Protein AF-A0AAD2FFU6-F1 (afdb_monomer_lite)

InterPro domains:
  IPR051961 Fungal Secondary Metabolite Dioxygenase [PTHR37563] (146-408)

Foldseek 3Di:
DDDDDDDDDDDDDDDDDDDDDDDDDDDDDDDDDDDDDPDDDDDDDDDDDDDDDDDDDDDDDPPPPVVVVVVVVLVVLLVVLLVLVLVLLVLVLVLCCLVQFLVLVLCLLQLPNPPVLVQFFDLQAAEDDQVLQQDQALVLQEDDPPDDLVRLLLSCLSWLKHKFPQLDDLVLLQQVVVLVVVVQVPDDADDDQQCVQKGKAADDCPSDVSQLVSLLSNVVPPSNQSSVCQFQNHQFFWQAWMKMKHDAPRAKGAWDFLFALSFDCLGRVLAAWKKKKKKFKSAWAAVLQFAKWWRTSQLNHSHYHRPNDPVRTARNQGNGGTNHHNMIMIGTSRTTIIGHHRNDPPDDITMIIMIMTHHWAPQPPAGRSHAHGAPHDRNHDLLQALATSVCSNVCVPQVDPVNSNCSQCVNPNRRHHHVSRSVSRCLSRVNPVDNAPLVCLVVQHDPVDDSQLWDNPDPDPDDSSCSVVVRVSSSSVSVSVVSVVVSVVSLVVSLVVQVVVQVPDDPDPPDDRSNVVSVVSCCVSVVVSVVVSVVVSVCVCPRNSSVLSNLSQAADDPDPDPPPDPDDFDSDDLQAAEDELAPQDNRRDDPLNSCCSSRNNNVVLLVVLLVQLACLVVDDQVVLLVVQLVSLVVSVVRYFYWYQDPSGGTDTDPDSVVSSVVSLQSSLLSNDVVLVVQVSVLSNQLNCLCGGSCVVPPCSVPPSNVVSVVSNCVSRPHDPPVVVVNVVPDDDPPPPPPPDDDDDDDDDDDDDDDDDDDDDDDDDDDPDFCPDDDQFAWKWFDVVLDDDWTAIWGFHDDDVVQQFTWTAAPVGDIDGGHHVVGIGHDDDDDQQAWKFFDDPVGPDTAIWGFHADPDSFFTWTQGPPPRDIDGGGGPNRIIHPDDDDDFQAQFWKWFDPPVDPDTFTFGFNGDPSPQFTWTQGPVGDIDGGGGVVRIDTD

Organism: NCBI:txid2856

Sequence (938 aa):
MTKRRTDPKIVEEKKEESCDNNMQYAPLVTEEKKQQQQQQQQKNATTKSSVPAKSIEESSSAQPTRSVFVRIFLLLVRLALLALFVPYLAAVGLHEITEDYLYPQLNLMRWKADGRDYDELTYYHRKCDASDISANSVKELLISPNMTTEEATQHMLKHGASMYPNLLTPETAASLREFIDKENRRQQGWHVIQNENRYSWGIDMNMHPAFPTYWKELASNRQLVKALESIVGPDPAIIEFTAITSSYGAVDQHDHQDVVPPGSGAKFARSFIPSYSLFIPLQDTTYDMGATHVCPGTHLCSEGCEESCPPNNLAMSGRHGVWKTGWGALVNQQTTHKGMGHFCEGCPDRIVLIATFAPRPQTKRKLETRMIGQGGSYSLKWNHWGNTFSDFVHADSRMTEVQKYLRSMGILKGNGWNFVAQASMRISNFEYGYSDAEDFIEDGGFSFLPKSWQALDEEQEDSEDNLWYTFMWETLQKVEDKLEGFNKKAVGGFLAFSLGLDLLQPKVGKQRSFLFGGIKSLIVSHGVACLTFWLAMQVVRDSNWAKDIASGKASRLESPENNADFLAMTIPTKDDILITKLYETDMLARYSEILDVAHPGNRAWKNLVQEMSAGYPSLSESLQQNLCRSMVQWMQTNRRFLEPNVYRQWERITEESSLVSTCHRQVISDSDELTRVMLRQVDILKDDAKNGRFRDMAIHTKFTPQYLDTWEARFLPTSKLIKKQISNSSHSPLQLAQRISTEAPSTVQRSRTKRTPLPPTEKPREPFSGAWLEVGEVVEAKYRCKGKDWYQGTIIDAVSNEGTYWIQYADGDVDEGLDSSCIRRPIPYEIGEEVGFRTEAGVKWTTGTIVEMMNEDSVRVKESSSGIMFDDVSPSLLRRLTRMKENLEGRRVIARYGEGDEYYPGVIDEDHGDGRYDIQYDDGDFEEGVTMENIKLQ

pLDDT: mean 76.06, std 19.99, range [23.44, 98.06]

Radius of gyration: 43.31 Å; chains: 1; bounding box: 172×83×107 Å

Structure (mmCIF, N/CA/C/O backbone):
data_AF-A0AAD2FFU6-F1
#
_entry.id   AF-A0AAD2FFU6-F1
#
loop_
_atom_site.group_PDB
_atom_site.id
_atom_site.type_symbol
_atom_site.label_atom_id
_atom_site.label_alt_id
_atom_site.label_comp_id
_atom_site.label_asym_id
_atom_site.label_entity_id
_atom_site.label_seq_id
_atom_site.pdbx_PDB_ins_code
_atom_site.Cartn_x
_atom_site.Cartn_y
_atom_site.Cartn_z
_atom_site.occupancy
_atom_site.B_iso_or_equiv
_atom_site.auth_seq_id
_atom_site.auth_comp_id
_atom_site.auth_asym_id
_atom_site.auth_atom_id
_atom_site.pdbx_PDB_model_num
ATOM 1 N N . MET A 1 1 ? -42.424 2.221 -49.916 1.00 33.16 1 MET A N 1
ATOM 2 C CA . MET A 1 1 ? -43.710 1.579 -50.258 1.00 33.16 1 MET A CA 1
ATOM 3 C C . MET A 1 1 ? -44.645 1.715 -49.062 1.00 33.16 1 MET A C 1
ATOM 5 O O . MET A 1 1 ? -44.227 1.399 -47.963 1.00 33.16 1 MET A O 1
ATOM 9 N N . THR A 1 2 ? -45.809 2.335 -49.306 1.00 29.28 2 THR A N 1
ATOM 10 C CA . THR A 1 2 ? -47.119 2.282 -48.600 1.00 29.28 2 THR A CA 1
ATOM 11 C C . THR A 1 2 ? -47.224 1.579 -47.236 1.00 29.28 2 THR A C 1
ATOM 13 O O . THR A 1 2 ? -46.723 0.479 -47.095 1.00 29.28 2 THR A O 1
ATOM 16 N N . LYS A 1 3 ? -48.046 1.979 -46.255 1.00 27.67 3 LYS A N 1
ATOM 17 C CA . LYS A 1 3 ? -48.874 3.155 -45.894 1.00 27.67 3 LYS A CA 1
ATOM 18 C C . LYS A 1 3 ? -49.645 2.688 -44.631 1.00 27.67 3 LYS A C 1
ATOM 20 O O . LYS A 1 3 ? -50.142 1.574 -44.661 1.00 27.67 3 LYS A O 1
ATOM 25 N N . ARG A 1 4 ? -49.865 3.590 -43.660 1.00 28.73 4 ARG A N 1
ATOM 26 C CA . ARG A 1 4 ? -50.995 3.665 -42.683 1.00 28.73 4 ARG A CA 1
ATOM 27 C C . ARG A 1 4 ? -51.173 2.526 -41.651 1.00 28.73 4 ARG A C 1
ATOM 29 O O . ARG A 1 4 ? -51.273 1.370 -42.011 1.00 28.73 4 ARG A O 1
ATOM 36 N N . ARG A 1 5 ? -51.117 2.827 -40.341 1.00 30.28 5 ARG A N 1
ATOM 37 C CA . ARG A 1 5 ? -52.165 3.406 -39.445 1.00 30.28 5 ARG A CA 1
ATOM 38 C C . ARG A 1 5 ? -53.394 2.499 -39.290 1.00 30.28 5 ARG A C 1
ATOM 40 O O . ARG A 1 5 ? -54.156 2.432 -40.244 1.00 30.28 5 ARG A O 1
ATOM 47 N N . THR A 1 6 ? -53.611 1.976 -38.075 1.00 27.06 6 THR A N 1
ATOM 48 C CA . THR A 1 6 ? -54.774 2.263 -37.197 1.00 27.06 6 THR A CA 1
ATOM 49 C C . THR A 1 6 ? -54.665 1.508 -35.864 1.00 27.06 6 THR A C 1
ATOM 51 O O . THR A 1 6 ? -54.487 0.294 -35.862 1.00 27.06 6 THR A O 1
ATOM 54 N N . ASP A 1 7 ? -54.803 2.252 -34.762 1.00 25.34 7 ASP A N 1
ATOM 55 C CA . ASP A 1 7 ? -55.144 1.781 -33.409 1.00 25.34 7 ASP A CA 1
ATOM 56 C C . ASP A 1 7 ? -56.641 1.341 -33.331 1.00 25.34 7 ASP A C 1
ATOM 58 O O . ASP A 1 7 ? -57.311 1.271 -34.362 1.00 25.34 7 ASP A O 1
ATOM 62 N N . PRO A 1 8 ? -57.252 1.152 -32.143 1.00 53.78 8 PRO A N 1
ATOM 63 C CA . PRO A 1 8 ? -57.353 -0.105 -31.406 1.00 53.78 8 PRO A CA 1
ATOM 64 C C . PRO A 1 8 ? -58.833 -0.498 -31.165 1.00 53.78 8 PRO A C 1
ATOM 66 O O . PRO A 1 8 ? -59.740 0.279 -31.455 1.00 53.78 8 PRO A O 1
ATOM 69 N N . LYS A 1 9 ? -59.071 -1.665 -30.548 1.00 25.11 9 LYS A N 1
ATOM 70 C CA . LYS A 1 9 ? -60.015 -1.913 -29.426 1.00 25.11 9 LYS A CA 1
ATOM 71 C C . LYS A 1 9 ? -60.648 -3.311 -29.471 1.00 25.11 9 LYS A C 1
ATOM 73 O O . LYS A 1 9 ? -61.300 -3.662 -30.440 1.00 25.11 9 LYS A O 1
ATOM 78 N N . ILE A 1 10 ? -60.485 -4.001 -28.335 1.00 29.95 10 ILE A N 1
ATOM 79 C CA . ILE A 1 10 ? -61.493 -4.709 -27.518 1.00 29.95 10 ILE A CA 1
ATOM 80 C C . ILE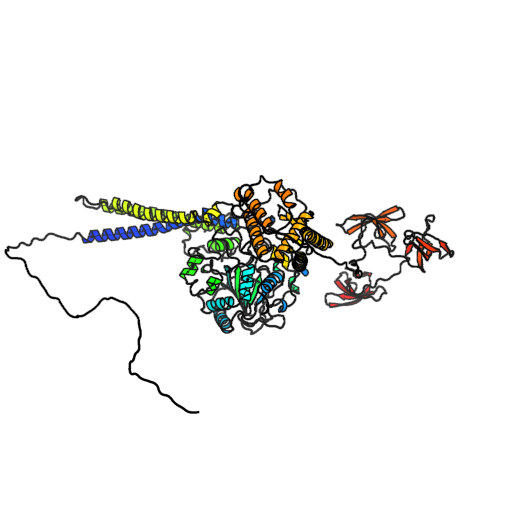 A 1 10 ? -62.473 -5.633 -28.272 1.00 29.95 10 ILE A C 1
ATOM 82 O O . ILE A 1 10 ? -63.324 -5.154 -29.007 1.00 29.95 10 ILE A O 1
ATOM 86 N N . VAL A 1 11 ? -62.434 -6.936 -27.976 1.00 23.44 11 VAL A N 1
ATOM 87 C CA . VAL A 1 11 ? -63.448 -7.710 -27.216 1.00 23.44 11 VAL A CA 1
ATOM 88 C C . VAL A 1 11 ? -63.075 -9.201 -27.289 1.00 23.44 11 VAL A C 1
ATOM 90 O O . VAL A 1 11 ? -62.630 -9.696 -28.317 1.00 23.44 11 VAL A O 1
ATOM 93 N N . GLU A 1 12 ? -63.202 -9.837 -26.124 1.00 29.75 12 GLU A N 1
ATOM 94 C CA . GLU A 1 12 ? -63.405 -11.257 -25.803 1.00 29.75 12 GLU A CA 1
ATOM 95 C C . GLU A 1 12 ? -63.577 -12.254 -26.962 1.00 29.75 12 GLU A C 1
ATOM 97 O O . GLU A 1 12 ? -64.422 -12.059 -27.824 1.00 29.75 12 GLU A O 1
ATOM 102 N N . GLU A 1 13 ? -62.920 -13.417 -26.867 1.00 24.30 13 GLU A N 1
ATOM 103 C CA . GLU A 1 13 ? -63.632 -14.686 -26.636 1.00 24.30 13 GLU A CA 1
ATOM 104 C C . GLU A 1 13 ? -62.689 -15.863 -26.328 1.00 24.30 13 GLU A C 1
ATOM 106 O O . GLU A 1 13 ? -61.498 -15.864 -26.627 1.00 24.30 13 GLU A O 1
ATOM 111 N N . LYS A 1 14 ? -63.280 -16.843 -25.642 1.00 29.20 14 LYS A N 1
ATOM 112 C CA . LYS A 1 14 ? -62.733 -18.061 -25.029 1.00 29.20 14 LYS A CA 1
ATOM 113 C C . LYS A 1 14 ? -62.321 -19.148 -26.035 1.00 29.20 14 LYS A C 1
ATOM 115 O O . LYS A 1 14 ? -62.960 -19.262 -27.075 1.00 29.20 14 LYS A O 1
ATOM 120 N N . LYS A 1 15 ? -61.435 -20.065 -25.598 1.00 28.06 15 LYS A N 1
ATOM 121 C CA . LYS A 1 15 ? -61.644 -21.538 -25.410 1.00 28.06 15 LYS A CA 1
ATOM 122 C C . LYS A 1 15 ? -60.291 -22.267 -25.234 1.00 28.06 15 LYS A C 1
ATOM 124 O O . LYS A 1 15 ? -59.341 -21.879 -25.895 1.00 28.06 15 LYS A O 1
ATOM 129 N N . GLU A 1 16 ? -60.109 -23.041 -24.147 1.00 29.50 16 GLU A N 1
ATOM 130 C CA . GLU A 1 16 ? -60.095 -24.542 -24.046 1.00 29.50 16 GLU A CA 1
ATOM 131 C C . GLU A 1 16 ? -58.841 -25.168 -24.714 1.00 29.50 16 GLU A C 1
ATOM 133 O O . GLU A 1 16 ? -58.472 -24.720 -25.787 1.00 29.50 16 GLU A O 1
ATOM 138 N N . GLU A 1 17 ? -58.046 -26.099 -24.154 1.00 27.19 17 GLU A N 1
ATOM 139 C CA . GLU A 1 17 ? -58.242 -27.368 -23.396 1.00 27.19 17 GLU A CA 1
ATOM 140 C C . GLU A 1 17 ? -57.029 -27.604 -22.429 1.00 27.19 17 GLU A C 1
ATOM 142 O O . GLU A 1 17 ? -55.956 -27.062 -22.683 1.00 27.19 17 GLU A O 1
ATOM 147 N N . SER A 1 18 ? -57.115 -28.177 -21.206 1.00 29.59 18 SER A N 1
ATOM 148 C CA . SER A 1 18 ? -57.293 -29.597 -20.758 1.00 29.59 18 SER A CA 1
ATOM 149 C C . SER A 1 18 ? -56.123 -30.536 -21.176 1.00 29.59 18 SER A C 1
ATOM 151 O O . SER A 1 18 ? -55.645 -30.425 -22.294 1.00 29.59 18 SER A O 1
ATOM 153 N N . CYS A 1 19 ? -55.486 -31.396 -20.352 1.00 26.31 19 CYS A N 1
ATOM 154 C CA . CYS A 1 19 ? -55.894 -32.369 -19.308 1.00 26.31 19 CYS A CA 1
ATOM 155 C C . CYS A 1 19 ? -54.735 -32.639 -18.292 1.00 26.31 19 CYS A C 1
ATOM 157 O O . CYS A 1 19 ? -53.580 -32.692 -18.706 1.00 26.31 19 CYS A O 1
ATOM 159 N N . ASP A 1 20 ? -54.983 -32.646 -16.969 1.00 37.00 20 ASP A N 1
ATOM 160 C CA . ASP A 1 20 ? -55.178 -33.797 -16.030 1.00 37.00 20 ASP A CA 1
ATOM 161 C C . ASP A 1 20 ? -53.875 -34.466 -15.504 1.00 37.00 20 ASP A C 1
ATOM 163 O O . ASP A 1 20 ? -52.948 -34.709 -16.263 1.00 37.00 20 ASP A O 1
ATOM 167 N N . ASN A 1 21 ? -53.697 -34.816 -14.215 1.00 33.25 21 ASN A N 1
ATOM 168 C CA . ASN A 1 21 ? -54.641 -35.511 -13.330 1.00 33.25 21 ASN A CA 1
ATOM 169 C C . ASN A 1 21 ? -54.310 -35.394 -11.813 1.00 33.25 21 ASN A C 1
ATOM 171 O O . ASN A 1 21 ? -53.167 -35.607 -11.416 1.00 33.25 21 ASN A O 1
ATOM 175 N N . ASN A 1 22 ? -55.383 -35.205 -11.022 1.00 33.22 22 ASN A N 1
ATOM 176 C CA . ASN A 1 22 ? -55.781 -35.850 -9.745 1.00 33.22 22 ASN A CA 1
ATOM 177 C C . ASN A 1 22 ? -54.911 -35.779 -8.464 1.00 33.22 22 ASN A C 1
ATOM 179 O O . ASN A 1 22 ? -53.709 -35.989 -8.498 1.00 33.22 22 ASN A O 1
ATOM 183 N N . MET A 1 23 ? -55.458 -35.617 -7.244 1.00 32.50 23 MET A N 1
ATOM 184 C CA . MET A 1 23 ? -56.847 -35.633 -6.721 1.00 32.50 23 MET A CA 1
ATOM 185 C C . MET A 1 23 ? -56.838 -35.009 -5.296 1.00 32.50 23 MET A C 1
ATOM 187 O O . MET A 1 23 ? -55.954 -35.343 -4.516 1.00 32.50 23 MET A O 1
ATOM 191 N N . GLN A 1 24 ? -57.689 -34.004 -5.001 1.00 32.59 24 GLN A N 1
ATOM 192 C CA . GLN A 1 24 ? -58.933 -34.064 -4.174 1.00 32.59 24 GLN A CA 1
ATOM 193 C C . GLN A 1 24 ? -58.728 -34.080 -2.637 1.00 32.59 24 GLN A C 1
ATOM 195 O O . GLN A 1 24 ? -57.861 -34.787 -2.152 1.00 32.59 24 GLN A O 1
ATOM 200 N N . TYR A 1 25 ? -59.472 -33.388 -1.757 1.00 29.05 25 TYR A N 1
ATOM 201 C CA . TYR A 1 25 ? -60.717 -32.584 -1.745 1.00 29.05 25 TYR A CA 1
ATOM 202 C C . TYR A 1 25 ? -60.557 -31.553 -0.574 1.00 29.05 25 TYR A C 1
ATOM 204 O O . TYR A 1 25 ? -59.991 -31.934 0.444 1.00 29.05 25 TYR A O 1
ATOM 212 N N . ALA A 1 26 ? -60.854 -30.242 -0.622 1.00 29.70 26 ALA A N 1
ATOM 213 C CA . ALA A 1 26 ? -62.100 -29.487 -0.885 1.00 29.70 26 ALA A CA 1
ATOM 214 C C . ALA A 1 26 ? -62.869 -29.055 0.426 1.00 29.70 26 ALA A C 1
ATOM 216 O O . ALA A 1 26 ? -62.655 -29.674 1.462 1.00 29.70 26 ALA A O 1
ATOM 217 N N . PRO A 1 27 ? -63.749 -28.017 0.416 1.00 52.38 27 PRO A N 1
ATOM 218 C CA . PRO A 1 27 ? -63.347 -26.605 0.636 1.00 52.38 27 PRO A CA 1
ATOM 219 C C . PRO A 1 27 ? -64.453 -25.662 1.236 1.00 52.38 27 PRO A C 1
ATOM 221 O O . PRO A 1 27 ? -65.472 -26.123 1.739 1.00 52.38 27 PRO A O 1
ATOM 224 N N . LEU A 1 28 ? -64.246 -24.340 1.042 1.00 29.45 28 LEU A N 1
ATOM 225 C CA . LEU A 1 28 ? -65.197 -23.214 0.805 1.00 29.45 28 LEU A CA 1
ATOM 226 C C . LEU A 1 28 ? -65.665 -22.360 2.018 1.00 29.45 28 LEU A C 1
ATOM 228 O O . LEU A 1 28 ? -66.016 -22.930 3.040 1.00 29.45 28 LEU A O 1
ATOM 232 N N . VAL A 1 29 ? -65.680 -21.006 2.067 1.00 29.83 29 VAL A N 1
ATOM 233 C CA . VAL A 1 29 ? -65.713 -19.837 1.123 1.00 29.83 29 VAL A CA 1
ATOM 234 C C . VAL A 1 29 ? -67.079 -19.102 1.125 1.00 29.83 29 VAL A C 1
ATOM 236 O O . VAL A 1 29 ? -68.086 -19.738 0.847 1.00 29.83 29 VAL A O 1
ATOM 239 N N . THR A 1 30 ? -67.028 -17.772 1.392 1.00 30.42 30 THR A N 1
ATOM 240 C CA . THR A 1 30 ? -67.870 -16.610 0.930 1.00 30.42 30 THR A CA 1
ATOM 241 C C . THR A 1 30 ? -69.406 -16.658 1.088 1.00 30.42 30 THR A C 1
ATOM 243 O O . THR A 1 30 ? -69.983 -17.713 1.247 1.00 30.42 30 THR A O 1
ATOM 246 N N . GLU A 1 31 ? -70.217 -15.604 1.001 1.00 27.34 31 GLU A N 1
ATOM 247 C CA . GLU A 1 31 ? -70.153 -14.129 0.988 1.00 27.34 31 GLU A CA 1
ATOM 248 C C . GLU A 1 31 ? -71.589 -13.607 1.263 1.00 27.34 31 GLU A C 1
ATOM 250 O O . GLU A 1 31 ? -72.535 -14.385 1.311 1.00 27.34 31 GLU A O 1
ATOM 255 N N . GLU A 1 32 ? -71.730 -12.279 1.332 1.00 26.64 32 GLU A N 1
ATOM 256 C CA . GLU A 1 32 ? -72.956 -11.468 1.212 1.00 26.64 32 GLU A CA 1
ATOM 257 C C . GLU A 1 32 ? -73.796 -11.190 2.478 1.00 26.64 32 GLU A C 1
ATOM 259 O O . GLU A 1 32 ? -74.622 -11.984 2.913 1.00 26.64 32 GLU A O 1
ATOM 264 N N . LYS A 1 33 ? -73.735 -9.947 2.983 1.00 27.34 33 LYS A N 1
ATOM 265 C CA . LYS A 1 33 ? -74.675 -8.867 2.600 1.00 27.34 33 LYS A CA 1
ATOM 266 C C . LYS A 1 33 ? -74.396 -7.560 3.353 1.00 27.34 33 LYS A C 1
ATOM 268 O O . LYS A 1 33 ? -74.109 -7.531 4.545 1.00 27.34 33 LYS A O 1
ATOM 273 N N . LYS A 1 34 ? -74.525 -6.461 2.604 1.00 27.70 34 LYS A N 1
ATOM 274 C CA . LYS A 1 34 ? -74.595 -5.069 3.065 1.00 27.70 34 LYS A CA 1
ATOM 275 C C . LYS A 1 34 ? -75.853 -4.809 3.915 1.00 27.70 34 LYS A C 1
ATOM 277 O O . LYS A 1 34 ? -76.868 -5.468 3.736 1.00 27.70 34 LYS A O 1
ATOM 282 N N . GLN A 1 35 ? -75.780 -3.699 4.656 1.00 26.53 35 GLN A N 1
ATOM 283 C CA . GLN A 1 35 ? -76.873 -2.861 5.180 1.00 26.53 35 GLN A CA 1
ATOM 284 C C . GLN A 1 35 ? -77.529 -3.253 6.518 1.00 26.53 35 GLN A C 1
ATOM 286 O O . GLN A 1 35 ? -78.409 -4.094 6.609 1.00 26.53 35 GLN A O 1
ATOM 291 N N . GLN A 1 36 ? -77.136 -2.461 7.524 1.00 27.53 36 GLN A N 1
ATOM 292 C CA . GLN A 1 36 ? -77.981 -1.836 8.548 1.00 27.53 36 GLN A CA 1
ATOM 293 C C . GLN A 1 36 ? -78.836 -2.744 9.449 1.00 27.53 36 GLN A C 1
ATOM 295 O O . GLN A 1 36 ? -80.030 -2.923 9.244 1.00 27.53 36 GLN A O 1
ATOM 300 N N . GLN A 1 37 ? -78.222 -3.131 10.569 1.00 27.81 37 GLN A N 1
ATOM 301 C CA . GLN A 1 37 ? -78.826 -3.188 11.907 1.00 27.81 37 GLN A CA 1
ATOM 302 C C . GLN A 1 37 ? -77.748 -2.641 12.877 1.00 27.81 37 GLN A C 1
ATOM 304 O O . GLN A 1 37 ? -76.630 -3.135 12.843 1.00 27.81 37 GLN A O 1
ATOM 309 N N . GLN A 1 38 ? -77.881 -1.640 13.757 1.00 31.78 38 GLN A N 1
ATOM 310 C CA . GLN A 1 38 ? -79.002 -0.827 14.247 1.00 31.78 38 GLN A CA 1
ATOM 311 C C . GLN A 1 38 ? -80.374 -1.487 14.166 1.00 31.78 38 GLN A C 1
ATOM 313 O O . GLN A 1 38 ? -81.227 -1.073 13.396 1.00 31.78 38 GLN A O 1
ATOM 318 N N . GLN A 1 39 ? -80.563 -2.515 14.989 1.00 26.12 39 GLN A N 1
ATOM 319 C CA . GLN A 1 39 ? -81.744 -2.728 15.834 1.00 26.12 39 GLN A CA 1
ATOM 320 C C . GLN A 1 39 ? -81.477 -3.987 16.668 1.00 26.12 39 GLN A C 1
ATOM 322 O O . GLN A 1 39 ? -81.021 -5.000 16.161 1.00 26.12 39 GLN A O 1
ATOM 327 N N . GLN A 1 40 ? -81.515 -3.855 17.992 1.00 24.98 40 GLN A N 1
ATOM 328 C CA . GLN A 1 40 ? -82.565 -4.486 18.794 1.00 24.98 40 GLN A CA 1
ATOM 329 C C . GLN A 1 40 ? -82.706 -5.995 18.584 1.00 24.98 40 GLN A C 1
ATOM 331 O O . GLN A 1 40 ? -83.285 -6.448 17.606 1.00 24.98 40 GLN A O 1
ATOM 336 N N . GLN A 1 41 ? -82.332 -6.732 19.624 1.00 25.94 41 GLN A N 1
ATOM 337 C CA . GLN A 1 41 ? -83.229 -7.570 20.434 1.00 25.94 41 GLN A CA 1
ATOM 338 C C . GLN A 1 41 ? -82.388 -7.979 21.656 1.00 25.94 41 GLN A C 1
ATOM 340 O O . GLN A 1 41 ? -81.325 -8.558 21.497 1.00 25.94 41 GLN A O 1
ATOM 345 N N . GLN A 1 42 ? -82.639 -7.593 22.908 1.00 28.31 42 GLN A N 1
ATOM 346 C CA . GLN A 1 42 ? -83.881 -7.469 23.671 1.00 28.31 42 GLN A CA 1
ATOM 347 C C . GLN A 1 42 ? -84.841 -8.649 23.486 1.00 28.31 42 GLN A C 1
ATOM 349 O O . GLN A 1 42 ? -85.418 -8.800 22.414 1.00 28.31 42 GLN A O 1
ATOM 354 N N . LYS A 1 43 ? -85.040 -9.366 24.610 1.00 28.97 43 LYS A N 1
ATOM 355 C CA . LYS A 1 43 ? -86.002 -10.434 24.976 1.00 28.97 43 LYS A CA 1
ATOM 356 C C . LYS A 1 43 ? -85.259 -11.735 25.320 1.00 28.97 43 LYS A C 1
ATOM 358 O O . LYS A 1 43 ? -84.474 -12.208 24.522 1.00 28.97 43 LYS A O 1
ATOM 363 N N . ASN A 1 44 ? -85.439 -12.389 26.463 1.00 28.62 44 ASN A N 1
ATOM 364 C CA . ASN A 1 44 ? -86.402 -12.247 27.551 1.00 28.62 44 ASN A CA 1
ATOM 365 C C . ASN A 1 44 ? -85.875 -13.030 28.763 1.00 28.62 44 ASN A C 1
ATOM 367 O O . ASN A 1 44 ? -85.519 -14.190 28.599 1.00 28.62 44 ASN A O 1
ATOM 371 N N . ALA A 1 45 ? -85.966 -12.456 29.963 1.00 27.03 45 ALA A N 1
ATOM 372 C CA . ALA A 1 45 ? -86.460 -13.182 31.135 1.00 27.03 45 ALA A CA 1
ATOM 373 C C . ALA A 1 45 ? -86.890 -12.187 32.231 1.00 27.03 45 ALA A C 1
ATOM 375 O O . ALA A 1 45 ? -86.089 -11.700 33.018 1.00 27.03 45 ALA A O 1
ATOM 376 N N . THR A 1 46 ? -88.204 -11.948 32.261 1.00 29.92 46 THR A N 1
ATOM 377 C CA . THR A 1 46 ? -89.044 -11.820 33.469 1.00 29.92 46 THR A CA 1
ATOM 378 C C . THR A 1 46 ? -88.872 -10.637 34.443 1.00 29.92 46 THR A C 1
ATOM 380 O O . THR A 1 46 ? -88.116 -10.679 35.400 1.00 29.92 46 THR A O 1
ATOM 383 N N . THR A 1 47 ? -89.777 -9.664 34.251 1.00 30.56 47 THR A N 1
ATOM 384 C CA . THR A 1 47 ? -90.806 -9.162 35.203 1.00 30.56 47 THR A CA 1
ATOM 385 C C . THR A 1 47 ? -90.464 -8.567 36.582 1.00 30.56 47 THR A C 1
ATOM 387 O O . THR A 1 47 ? -89.972 -9.257 37.464 1.00 30.56 47 THR A O 1
ATOM 390 N N . LYS A 1 48 ? -91.092 -7.387 36.783 1.00 32.44 48 LYS A N 1
ATOM 391 C CA . LYS A 1 48 ? -91.669 -6.772 38.009 1.00 32.44 48 LYS A CA 1
ATOM 392 C C . LYS A 1 48 ? -90.694 -6.013 38.927 1.00 32.44 48 LYS A C 1
ATOM 394 O O . LYS A 1 48 ? -89.801 -6.598 39.507 1.00 32.44 48 LYS A O 1
ATOM 399 N N . SER A 1 49 ? -90.824 -4.675 38.973 1.00 29.14 49 SER A N 1
ATOM 400 C CA . SER A 1 49 ? -91.605 -3.885 39.974 1.00 29.14 49 SER A CA 1
ATOM 401 C C . SER A 1 49 ? -90.663 -3.456 41.112 1.00 29.14 49 SER A C 1
ATOM 403 O O . SER A 1 49 ? -89.940 -4.301 41.603 1.00 29.14 49 SER A O 1
ATOM 405 N N . SER A 1 50 ? -90.546 -2.227 41.616 1.00 29.03 50 SER A N 1
ATOM 406 C CA . SER A 1 50 ? -91.373 -1.013 41.627 1.00 29.03 50 SER A CA 1
ATOM 407 C C . SER A 1 50 ? -90.534 0.132 42.244 1.00 29.03 50 SER A C 1
ATOM 409 O O . SER A 1 50 ? -89.742 -0.105 43.149 1.00 29.03 50 SER A O 1
ATOM 411 N N . VAL A 1 51 ? -90.753 1.352 41.747 1.00 33.72 51 VAL A N 1
ATOM 412 C CA . VAL A 1 51 ? -90.342 2.707 42.220 1.00 33.72 51 VAL A CA 1
ATOM 413 C C . VAL A 1 51 ? -90.826 2.950 43.680 1.00 33.72 51 VAL A C 1
ATOM 415 O O . VAL A 1 51 ? -91.840 2.324 44.003 1.00 33.72 51 VAL A O 1
ATOM 418 N N . PRO A 1 52 ? -90.210 3.779 44.580 1.00 41.44 52 PRO A N 1
ATOM 419 C CA . PRO A 1 52 ? -89.942 5.239 44.439 1.00 41.44 52 PRO A CA 1
ATOM 420 C C . PRO A 1 52 ? -88.674 5.752 45.172 1.00 41.44 52 PRO A C 1
ATOM 422 O O . PRO A 1 52 ? -87.951 4.975 45.770 1.00 41.44 52 PRO A O 1
ATOM 425 N N . ALA A 1 53 ? -88.305 7.029 45.290 1.00 29.34 53 ALA A N 1
ATOM 426 C CA . ALA A 1 53 ? -88.363 8.278 44.531 1.00 29.34 53 ALA A CA 1
ATOM 427 C C . ALA A 1 53 ? -87.387 9.241 45.262 1.00 29.34 53 ALA A C 1
ATOM 429 O O . ALA A 1 53 ? -87.251 9.141 46.474 1.00 29.34 53 ALA A O 1
ATOM 430 N N . LYS A 1 54 ? -86.764 10.172 44.524 1.00 34.81 54 LYS A N 1
ATOM 431 C CA . LYS A 1 54 ? -86.218 11.489 44.942 1.00 34.81 54 LYS A CA 1
ATOM 432 C C . LYS A 1 54 ? -85.536 11.647 46.320 1.00 34.81 54 LYS A C 1
ATOM 434 O O . LYS A 1 54 ? -86.216 11.727 47.331 1.00 34.81 54 LYS A O 1
ATOM 439 N N . SER A 1 55 ? -84.281 12.098 46.284 1.00 25.30 55 SER A N 1
ATOM 440 C CA . SER A 1 55 ? -83.930 13.468 46.709 1.00 25.30 55 SER A CA 1
ATOM 441 C C . SER A 1 55 ? -82.550 13.862 46.181 1.00 25.30 55 SER A C 1
ATOM 443 O O . SER A 1 55 ? -81.605 13.081 46.206 1.00 25.30 55 SER A O 1
ATOM 445 N N . ILE A 1 56 ? -82.478 15.078 45.652 1.00 42.66 56 ILE A N 1
ATOM 446 C CA . ILE A 1 56 ? -81.250 15.786 45.301 1.00 42.66 56 ILE A CA 1
ATOM 447 C C . ILE A 1 56 ? -80.565 16.168 46.613 1.00 42.66 56 ILE A C 1
ATOM 449 O O . ILE A 1 56 ? -81.223 16.766 47.458 1.00 42.66 56 ILE A O 1
ATOM 453 N N . GLU A 1 57 ? -79.272 15.887 46.749 1.00 30.17 57 GLU A N 1
ATOM 454 C CA . GLU A 1 57 ? -78.382 16.702 47.575 1.00 30.17 57 GLU A CA 1
ATOM 455 C C . GLU A 1 57 ? -76.983 16.719 46.951 1.00 30.17 57 GLU A C 1
ATOM 457 O O . GLU A 1 57 ? -76.392 15.687 46.624 1.00 30.17 57 GLU A O 1
ATOM 462 N N . GLU A 1 58 ? -76.508 17.935 46.703 1.00 40.81 58 GLU A N 1
ATOM 463 C CA . GLU A 1 58 ? -75.184 18.259 46.197 1.00 40.81 58 GLU A CA 1
ATOM 464 C C . GLU A 1 58 ? -74.103 17.810 47.190 1.00 40.81 58 GLU A C 1
ATOM 466 O O . GLU A 1 58 ? -74.152 18.141 48.371 1.00 40.81 58 GLU A O 1
ATOM 471 N N . SER A 1 59 ? -73.048 17.149 46.705 1.00 32.00 59 SER A N 1
ATOM 472 C CA . SER A 1 59 ? -71.726 17.311 47.315 1.00 32.00 59 SER A CA 1
ATOM 473 C C . SER A 1 59 ? -70.622 17.237 46.260 1.00 32.00 59 SER A C 1
ATOM 475 O O . SER A 1 59 ? -70.658 16.461 45.304 1.00 32.00 59 SER A O 1
ATOM 477 N N . SER A 1 60 ? -69.670 18.150 46.417 1.00 43.59 60 SER A N 1
ATOM 478 C CA . SER A 1 60 ? -68.602 18.525 45.498 1.00 43.59 60 SER A CA 1
ATOM 479 C C . SER A 1 60 ? -67.728 17.361 45.014 1.00 43.59 60 SER A C 1
ATOM 481 O O . SER A 1 60 ? -67.155 16.635 45.826 1.00 43.59 60 SER A O 1
ATOM 483 N N . SER A 1 61 ? -67.485 17.275 43.702 1.00 37.53 61 SER A N 1
ATOM 484 C CA . SER A 1 61 ? -66.447 16.411 43.118 1.00 37.53 61 SER A CA 1
ATOM 485 C C . SER A 1 61 ? -65.508 17.199 42.193 1.00 37.53 61 SER A C 1
ATOM 487 O O . SER A 1 61 ? -65.550 17.111 40.972 1.00 37.53 61 SER A O 1
ATOM 489 N N . ALA A 1 62 ? -64.601 17.975 42.789 1.00 39.69 62 ALA A N 1
ATOM 490 C CA . ALA A 1 62 ? -63.511 18.652 42.079 1.00 39.69 62 ALA A CA 1
ATOM 491 C C . ALA A 1 62 ? -62.137 18.185 42.599 1.00 39.69 62 ALA A C 1
ATOM 493 O O . ALA A 1 62 ? -61.342 18.985 43.083 1.00 39.69 62 ALA A O 1
ATOM 494 N N . GLN A 1 63 ? -61.850 16.878 42.548 1.00 46.44 63 GLN A N 1
ATOM 495 C CA . GLN A 1 63 ? -60.542 16.332 42.959 1.00 46.44 63 GLN A CA 1
ATOM 496 C C . GLN A 1 63 ? -59.818 15.348 42.006 1.00 46.44 63 GLN A C 1
ATOM 498 O O . GLN A 1 63 ? -58.607 15.202 42.188 1.00 46.44 63 GLN A O 1
ATOM 503 N N . PRO A 1 64 ? -60.401 14.718 40.961 1.00 47.06 64 PRO A N 1
ATOM 504 C CA . PRO A 1 64 ? -59.636 13.739 40.175 1.00 47.06 64 PRO A CA 1
ATOM 505 C C . PRO A 1 64 ? -58.690 14.363 39.128 1.00 47.06 64 PRO A C 1
ATOM 507 O O . PRO A 1 64 ? -57.694 13.742 38.763 1.00 47.06 64 PRO A O 1
ATOM 510 N N . THR A 1 65 ? -58.927 15.600 38.672 1.00 49.94 65 THR A N 1
ATOM 511 C CA . THR A 1 65 ? -58.151 16.221 37.578 1.00 49.94 65 THR A CA 1
ATOM 512 C C . THR A 1 65 ? -56.766 16.716 38.015 1.00 49.94 65 THR A C 1
ATOM 514 O O . THR A 1 65 ? -55.777 16.428 37.342 1.00 49.94 65 THR A O 1
ATOM 517 N N . ARG A 1 66 ? -56.635 17.367 39.184 1.00 52.75 66 ARG A N 1
ATOM 518 C CA . ARG A 1 66 ? -55.336 17.858 39.707 1.00 52.75 66 ARG A CA 1
ATOM 519 C C . ARG A 1 66 ? -54.314 16.738 39.956 1.00 52.75 66 ARG A C 1
ATOM 521 O O . ARG A 1 66 ? -53.126 16.937 39.721 1.00 52.75 66 ARG A O 1
ATOM 528 N N . SER A 1 67 ? -54.758 15.546 40.368 1.00 63.03 67 SER A N 1
ATOM 529 C CA . SER A 1 67 ? -53.864 14.399 40.606 1.00 63.03 67 SER A CA 1
ATOM 530 C C . SER A 1 67 ? -53.243 13.835 39.323 1.00 63.03 67 SER A C 1
ATOM 532 O O . SER A 1 67 ? -52.171 13.233 39.398 1.00 63.03 67 SER A O 1
ATOM 534 N N . VAL A 1 68 ? -53.907 13.963 38.172 1.00 68.62 68 VAL A N 1
ATOM 535 C CA . VAL A 1 68 ? -53.400 13.438 36.894 1.00 68.62 68 VAL A CA 1
ATOM 536 C C . VAL A 1 68 ? -52.330 14.372 36.331 1.00 68.62 68 VAL A C 1
ATOM 538 O O . VAL A 1 68 ? -51.256 13.902 35.964 1.00 68.62 68 VAL A O 1
ATOM 541 N N . PHE A 1 69 ? -52.559 15.688 36.377 1.00 74.81 69 PHE A N 1
ATOM 542 C CA . PHE A 1 69 ? -51.580 16.691 35.940 1.00 74.81 69 PHE A CA 1
ATOM 543 C C . PHE A 1 69 ? -50.258 16.606 36.709 1.00 74.81 69 PHE A C 1
ATOM 545 O O . PHE A 1 69 ? -49.199 16.595 36.090 1.00 74.81 69 PHE A O 1
ATOM 552 N N . VAL A 1 70 ? -50.300 16.463 38.038 1.00 73.94 70 VAL A N 1
ATOM 553 C CA . VAL A 1 70 ? -49.079 16.324 38.857 1.00 73.94 70 VAL A CA 1
ATOM 554 C C . VAL A 1 70 ? -48.313 15.044 38.509 1.00 73.94 70 VAL A C 1
ATOM 556 O O . VAL A 1 70 ? -47.087 15.053 38.452 1.00 73.94 70 VAL A O 1
ATOM 559 N N . ARG A 1 71 ? -49.011 13.940 38.219 1.00 72.25 71 ARG A N 1
ATOM 560 C CA . ARG A 1 71 ? -48.367 12.680 37.812 1.00 72.25 71 ARG A CA 1
ATOM 561 C C . ARG A 1 71 ? -47.733 12.770 36.425 1.00 72.25 71 ARG A C 1
ATOM 563 O O . ARG A 1 71 ? -46.631 12.260 36.256 1.00 72.25 71 ARG A O 1
ATOM 570 N N . ILE A 1 72 ? -48.395 13.424 35.468 1.00 79.44 72 ILE A N 1
ATOM 571 C CA . ILE A 1 72 ? -47.841 13.677 34.128 1.00 79.44 72 ILE A CA 1
ATOM 572 C C . ILE A 1 72 ? -46.629 14.607 34.226 1.00 79.44 72 ILE A C 1
ATOM 574 O O . ILE A 1 72 ? -45.589 14.309 33.652 1.00 79.44 72 ILE A O 1
ATOM 578 N N . PHE A 1 73 ? -46.717 15.681 35.013 1.00 82.94 73 PHE A N 1
ATOM 579 C CA . PHE A 1 73 ? -45.600 16.595 35.244 1.00 82.94 73 PHE A CA 1
ATOM 580 C C . PHE A 1 73 ? -44.391 15.880 35.860 1.00 82.94 73 PHE A C 1
ATOM 582 O O . PHE A 1 73 ? -43.287 15.973 35.336 1.00 82.94 73 PHE A O 1
ATOM 589 N N . LEU A 1 74 ? -44.594 15.088 36.920 1.00 80.38 74 LEU A N 1
ATOM 590 C CA . LEU A 1 74 ? -43.519 14.300 37.529 1.00 80.38 74 LEU A CA 1
ATOM 591 C C . LEU A 1 74 ? -42.942 13.258 36.563 1.00 80.38 74 LEU A C 1
ATOM 593 O O . LEU A 1 74 ? -41.749 12.984 36.630 1.00 80.38 74 LEU A O 1
ATOM 597 N N . LEU A 1 75 ? -43.752 12.681 35.669 1.00 82.06 75 LEU A N 1
ATOM 598 C CA . LEU A 1 75 ? -43.264 11.790 34.614 1.00 82.06 75 LEU A CA 1
ATOM 599 C C . LEU A 1 75 ? -42.376 12.541 33.611 1.00 82.06 75 LEU A C 1
ATOM 601 O O . LEU A 1 75 ? -41.292 12.059 33.302 1.00 82.06 75 LEU A O 1
ATOM 605 N N . LEU A 1 76 ? -42.793 13.723 33.151 1.00 85.50 76 LEU A N 1
ATOM 606 C CA . LEU A 1 76 ? -42.007 14.560 32.236 1.00 85.50 76 LEU A CA 1
ATOM 607 C C . LEU A 1 76 ? -40.685 15.008 32.868 1.00 85.50 76 LEU A C 1
ATOM 609 O O . LEU A 1 76 ? -39.641 14.902 32.233 1.00 85.50 76 LEU A O 1
ATOM 613 N N . VAL A 1 77 ? -40.706 15.423 34.137 1.00 86.75 77 VAL A N 1
ATOM 614 C CA . VAL A 1 77 ? -39.484 15.776 34.876 1.00 86.75 77 VAL A CA 1
ATOM 615 C C . VAL A 1 77 ? -38.559 14.564 35.011 1.00 86.75 77 VAL A C 1
ATOM 617 O O . VAL A 1 77 ? -37.354 14.699 34.848 1.00 86.75 77 VAL A O 1
ATOM 620 N N . ARG A 1 78 ? -39.091 13.356 35.238 1.00 84.38 78 ARG A N 1
ATOM 621 C CA . ARG A 1 78 ? -38.275 12.127 35.281 1.00 84.38 78 ARG A CA 1
ATOM 622 C C . ARG A 1 78 ? -37.660 11.779 33.930 1.00 84.38 78 ARG A C 1
ATOM 624 O O . ARG A 1 78 ? -36.511 11.355 33.899 1.00 84.38 78 ARG A O 1
ATOM 631 N N . LEU A 1 79 ? -38.404 11.950 32.838 1.00 87.19 79 LEU A N 1
ATOM 632 C CA . LEU A 1 79 ? -37.866 11.775 31.488 1.00 87.19 79 LEU A CA 1
ATOM 633 C C . LEU A 1 79 ? -36.761 12.798 31.206 1.00 87.19 79 LEU A C 1
ATOM 635 O O . LEU A 1 79 ? -35.736 12.426 30.649 1.00 87.19 79 LEU A O 1
ATOM 639 N N . ALA A 1 80 ? -36.923 14.043 31.660 1.00 88.19 80 ALA A N 1
ATOM 640 C CA . ALA A 1 80 ? -35.886 15.067 31.561 1.00 88.19 80 ALA A CA 1
ATOM 641 C C . ALA A 1 80 ? -34.635 14.718 32.390 1.00 88.19 80 ALA A C 1
ATOM 643 O O . ALA A 1 80 ? -33.525 14.859 31.892 1.00 88.19 80 ALA A O 1
ATOM 644 N N . LEU A 1 81 ? -34.794 14.198 33.614 1.00 90.69 81 LEU A N 1
ATOM 645 C CA . LEU A 1 81 ? -33.665 13.718 34.426 1.00 90.69 81 LEU A CA 1
ATOM 646 C C . LEU A 1 81 ? -32.929 12.559 33.750 1.00 90.69 81 LEU A C 1
ATOM 648 O O . LEU A 1 81 ? -31.707 12.561 33.693 1.00 90.69 81 LEU A O 1
ATOM 652 N N . LEU A 1 82 ? -33.663 11.596 33.187 1.00 90.94 82 LEU A N 1
ATOM 653 C CA . LEU A 1 82 ? -33.056 10.498 32.436 1.00 90.94 82 LEU A CA 1
ATOM 654 C C . LEU A 1 82 ? -32.323 11.007 31.184 1.00 90.94 82 LEU A C 1
ATOM 656 O O . LEU A 1 82 ? -31.225 10.544 30.893 1.00 90.94 82 LEU A O 1
ATOM 660 N N . ALA A 1 83 ? -32.898 11.983 30.477 1.00 89.44 83 ALA A N 1
ATOM 661 C CA . ALA A 1 83 ? -32.277 12.615 29.314 1.00 89.44 83 ALA A CA 1
ATOM 662 C C . ALA A 1 83 ? -31.005 13.411 29.661 1.00 89.44 83 ALA A C 1
ATOM 664 O O . ALA A 1 83 ? -30.163 13.579 28.789 1.00 89.44 83 ALA A O 1
ATOM 665 N N . LEU A 1 84 ? -30.842 13.866 30.910 1.00 89.31 84 LEU A N 1
ATOM 666 C CA . LEU A 1 84 ? -29.598 14.466 31.415 1.00 89.31 84 LEU A CA 1
ATOM 667 C C . LEU A 1 84 ? -28.584 13.415 31.892 1.00 89.31 84 LEU A C 1
ATOM 669 O O . LEU A 1 84 ? -27.376 13.628 31.786 1.00 89.31 84 LEU A O 1
ATOM 673 N N . PHE A 1 85 ? -29.062 12.273 32.390 1.00 94.00 85 PHE A N 1
ATOM 674 C CA . PHE A 1 85 ? -28.213 11.208 32.921 1.00 94.00 85 PHE A CA 1
ATOM 675 C C . PHE A 1 85 ? -27.558 10.357 31.828 1.00 94.00 85 PHE A C 1
ATOM 677 O O . PHE A 1 85 ? -26.406 9.955 31.965 1.00 94.00 85 PHE A O 1
ATOM 684 N N . VAL A 1 86 ? -28.263 10.101 30.722 1.00 93.12 86 VAL A N 1
ATOM 685 C CA . VAL A 1 86 ? -27.721 9.317 29.598 1.00 93.12 86 VAL A CA 1
ATOM 686 C C . VAL A 1 86 ? -26.469 9.966 28.977 1.00 93.12 86 VAL A C 1
ATOM 688 O O . VAL A 1 86 ? -25.486 9.248 28.809 1.00 93.12 86 VAL A O 1
ATOM 691 N N . PRO A 1 87 ? -26.427 11.286 28.694 1.00 91.69 87 PRO A N 1
ATOM 692 C CA . PRO A 1 87 ? -25.208 11.961 28.246 1.00 91.69 87 PRO A CA 1
ATOM 693 C C . PRO A 1 87 ? -24.046 11.865 29.236 1.00 91.69 87 PRO A C 1
ATOM 695 O O . PRO A 1 87 ? -22.909 11.727 28.807 1.00 91.69 87 PRO A O 1
ATOM 698 N N . TYR A 1 88 ? -24.319 11.898 30.546 1.00 93.62 88 TYR A N 1
ATOM 699 C CA . TYR A 1 88 ? -23.281 11.702 31.562 1.00 93.62 88 TYR A CA 1
ATOM 700 C C . TYR A 1 88 ? -22.675 10.295 31.479 1.00 93.62 88 TYR A C 1
ATOM 702 O O . TYR A 1 88 ? -21.462 10.168 31.379 1.00 93.62 88 TYR A O 1
ATOM 710 N N . LEU A 1 89 ? -23.503 9.243 31.425 1.00 94.19 89 LEU A N 1
ATOM 711 C CA . LEU A 1 89 ? -23.004 7.875 31.228 1.00 94.19 89 LEU A CA 1
ATOM 712 C C . LEU A 1 89 ? -22.235 7.728 29.907 1.00 94.19 89 LEU A C 1
ATOM 714 O O . LEU A 1 89 ? -21.231 7.028 29.857 1.00 94.19 89 LEU A O 1
ATOM 718 N N . ALA A 1 90 ? -22.688 8.394 28.842 1.00 90.69 90 ALA A N 1
ATOM 719 C CA . ALA A 1 90 ? -21.980 8.398 27.567 1.00 90.69 90 ALA A CA 1
ATOM 720 C C . ALA A 1 90 ? -20.604 9.077 27.671 1.00 90.69 90 ALA A C 1
ATOM 722 O O . ALA A 1 90 ? -19.648 8.550 27.113 1.00 90.69 90 ALA A O 1
ATOM 723 N N . ALA A 1 91 ? -20.492 10.192 28.404 1.00 90.88 91 ALA A N 1
ATOM 724 C CA . ALA A 1 91 ? -19.218 10.860 28.665 1.00 90.88 91 ALA A CA 1
ATOM 725 C C . ALA A 1 91 ? -18.261 9.956 29.459 1.00 90.88 91 ALA A C 1
ATOM 727 O O . ALA A 1 91 ? -17.139 9.753 29.013 1.00 90.88 91 ALA A O 1
ATOM 728 N N . VAL A 1 92 ? -18.737 9.321 30.540 1.00 92.06 92 VAL A N 1
ATOM 729 C CA . VAL A 1 92 ? -17.960 8.341 31.330 1.00 92.06 92 VAL A CA 1
ATOM 730 C C . VAL A 1 92 ? -17.467 7.184 30.455 1.00 92.06 92 VAL A C 1
ATOM 732 O O . VAL A 1 92 ? -16.304 6.802 30.511 1.00 92.06 92 VAL A O 1
ATOM 735 N N . GLY A 1 93 ? -18.338 6.622 29.611 1.00 91.06 93 GLY A N 1
ATOM 736 C CA . GLY A 1 93 ? -17.947 5.543 28.701 1.00 91.06 93 GLY A CA 1
ATOM 737 C C . GLY A 1 93 ? -16.940 5.984 27.647 1.00 91.06 93 GLY A C 1
ATOM 738 O O . GLY A 1 93 ? -16.016 5.240 27.342 1.00 91.06 93 GLY A O 1
ATOM 739 N N . LEU A 1 94 ? -17.102 7.185 27.088 1.00 88.62 94 LEU A N 1
ATOM 740 C CA . LEU A 1 94 ? -16.170 7.728 26.103 1.00 88.62 94 LEU A CA 1
ATOM 741 C C . LEU A 1 94 ? -14.800 8.007 26.727 1.00 88.62 94 LEU A C 1
ATOM 743 O O . LEU A 1 94 ? -13.788 7.726 26.091 1.00 88.62 94 LEU A O 1
ATOM 747 N N . HIS A 1 95 ? -14.776 8.499 27.964 1.00 87.81 95 HIS A N 1
ATOM 748 C CA . HIS A 1 95 ? -13.568 8.697 28.756 1.00 87.81 95 HIS A CA 1
ATOM 749 C C . HIS A 1 95 ? -12.834 7.363 28.979 1.00 87.81 95 HIS A C 1
ATOM 751 O O . HIS A 1 95 ? -11.695 7.233 28.538 1.00 87.81 95 HIS A O 1
ATOM 757 N N . GLU A 1 96 ? -13.517 6.336 29.508 1.00 89.56 96 GLU A N 1
ATOM 758 C CA . GLU A 1 96 ? -12.940 4.991 29.705 1.00 89.56 96 GLU A CA 1
ATOM 759 C C . GLU A 1 96 ? -12.421 4.395 28.386 1.00 89.56 96 GLU A C 1
ATOM 761 O O . GLU A 1 96 ? -11.304 3.892 28.313 1.00 89.56 96 GLU A O 1
ATOM 766 N N . ILE A 1 97 ? -13.202 4.487 27.301 1.00 88.50 97 ILE A N 1
ATOM 767 C CA . ILE A 1 97 ? -12.783 3.977 25.986 1.00 88.50 97 ILE A CA 1
ATOM 768 C C . ILE A 1 97 ? -11.541 4.711 25.472 1.00 88.50 97 ILE A C 1
ATOM 770 O O . ILE A 1 97 ? -10.689 4.104 24.813 1.00 88.50 97 ILE A O 1
ATOM 774 N N . THR A 1 98 ? -11.452 6.012 25.741 1.00 85.75 98 THR A N 1
ATOM 775 C CA . THR A 1 98 ? -10.322 6.832 25.314 1.00 85.75 98 THR A CA 1
ATOM 776 C C . THR A 1 98 ? -9.053 6.449 26.071 1.00 85.75 98 THR A C 1
ATOM 778 O O . THR A 1 98 ? -8.034 6.216 25.421 1.00 85.75 98 THR A O 1
ATOM 781 N N . GLU A 1 99 ? -9.139 6.296 27.396 1.00 84.88 99 GLU A N 1
ATOM 782 C CA . GLU A 1 99 ? -8.016 5.923 28.272 1.00 84.88 99 GLU A CA 1
ATOM 783 C C . GLU A 1 99 ? -7.513 4.507 27.994 1.00 84.88 99 GLU A C 1
ATOM 785 O O . GLU A 1 99 ? -6.338 4.290 27.700 1.00 84.88 99 GLU A O 1
ATOM 790 N N . ASP A 1 100 ? -8.424 3.536 28.056 1.00 86.56 100 ASP A N 1
ATOM 791 C CA . ASP A 1 100 ? -8.059 2.124 28.123 1.00 86.56 100 ASP A CA 1
ATOM 792 C C . ASP A 1 100 ? -7.762 1.536 26.740 1.00 86.56 100 ASP A C 1
ATOM 794 O O . ASP A 1 100 ? -7.076 0.513 26.630 1.00 86.56 100 ASP A O 1
ATOM 798 N N . TYR A 1 101 ? -8.286 2.152 25.670 1.00 84.50 101 TYR A N 1
ATOM 799 C CA . TYR A 1 101 ? -8.231 1.571 24.327 1.00 84.50 101 TYR A CA 1
ATOM 800 C C . TYR A 1 101 ? -7.729 2.518 23.236 1.00 84.50 101 TYR A C 1
ATOM 802 O O . TYR A 1 101 ? -6.802 2.148 22.511 1.00 84.50 101 TYR A O 1
ATOM 810 N N . LEU A 1 102 ? -8.308 3.715 23.073 1.00 80.88 102 LEU A N 1
ATOM 811 C CA . LEU A 1 102 ? -7.923 4.596 21.958 1.00 80.88 102 LEU A CA 1
ATOM 812 C C . LEU A 1 102 ? -6.512 5.160 22.129 1.00 80.88 102 LEU A C 1
ATOM 814 O O . LEU A 1 102 ? -5.761 5.182 21.156 1.00 80.88 102 LEU A O 1
ATOM 818 N N . TYR A 1 103 ? -6.131 5.571 23.338 1.00 79.25 103 TYR A N 1
ATOM 819 C CA . TYR A 1 103 ? -4.793 6.098 23.596 1.00 79.25 103 TYR A CA 1
ATOM 820 C C . TYR A 1 103 ? -3.698 5.027 23.475 1.00 79.25 103 TYR A C 1
ATOM 822 O O . TYR A 1 103 ? -2.738 5.242 22.730 1.00 79.25 103 TYR A O 1
ATOM 830 N N . PRO A 1 104 ? -3.842 3.825 24.068 1.00 79.25 104 PRO A N 1
ATOM 831 C CA . PRO A 1 104 ? -2.926 2.724 23.798 1.00 79.25 104 PRO A CA 1
ATOM 832 C C . PRO A 1 104 ? -2.851 2.360 22.311 1.00 79.25 104 PRO A C 1
ATOM 834 O O . PRO A 1 104 ? -1.757 2.112 21.810 1.00 79.25 104 PRO A O 1
ATOM 837 N N . GLN A 1 105 ? -3.972 2.376 21.576 1.00 79.38 105 GLN A N 1
ATOM 838 C CA . GLN A 1 105 ? -3.948 2.194 20.122 1.00 79.38 105 GLN A CA 1
ATOM 839 C C . GLN A 1 105 ? -3.150 3.298 19.424 1.00 79.38 105 GLN A C 1
ATOM 841 O O . GLN A 1 105 ? -2.344 2.993 18.549 1.00 79.38 105 GLN A O 1
ATOM 846 N N . LEU A 1 106 ? -3.362 4.563 19.783 1.00 76.88 106 LEU A N 1
ATOM 847 C CA . LEU A 1 106 ? -2.633 5.679 19.193 1.00 76.88 106 LEU A CA 1
ATOM 848 C C . LEU A 1 106 ? -1.126 5.539 19.430 1.00 76.88 106 LEU A C 1
ATOM 850 O O . LEU A 1 106 ? -0.349 5.654 18.488 1.00 76.88 106 LEU A O 1
ATOM 854 N N . ASN A 1 107 ? -0.717 5.187 20.649 1.00 74.44 107 ASN A N 1
ATOM 855 C CA . ASN A 1 107 ? 0.684 4.914 20.961 1.00 74.44 107 ASN A CA 1
ATOM 856 C C . ASN A 1 107 ? 1.257 3.748 20.142 1.00 74.44 107 ASN A C 1
ATOM 858 O O . ASN A 1 107 ? 2.413 3.810 19.735 1.00 74.44 107 ASN A O 1
ATOM 862 N N . LEU A 1 108 ? 0.461 2.717 19.833 1.00 71.88 108 LEU A N 1
ATOM 863 C CA . LEU A 1 108 ? 0.885 1.649 18.915 1.00 71.88 108 LEU A CA 1
ATOM 864 C C . LEU A 1 108 ? 1.092 2.157 17.476 1.00 71.88 108 LEU A C 1
ATOM 866 O O . LEU A 1 108 ? 1.974 1.657 16.772 1.00 71.88 108 LEU A O 1
ATOM 870 N N . MET A 1 109 ? 0.306 3.146 17.043 1.00 72.75 109 MET A N 1
ATOM 871 C CA . MET A 1 109 ? 0.412 3.765 15.716 1.00 72.75 109 MET A CA 1
ATOM 872 C C . MET A 1 109 ? 1.514 4.835 15.632 1.00 72.75 109 MET A C 1
ATOM 874 O O . MET A 1 109 ? 1.846 5.281 14.542 1.00 72.75 109 MET A O 1
ATOM 878 N N . ARG A 1 110 ? 2.143 5.250 16.735 1.00 73.56 110 ARG A N 1
ATOM 879 C CA . ARG A 1 110 ? 3.260 6.206 16.676 1.00 73.56 110 ARG A CA 1
ATOM 880 C C . ARG A 1 110 ? 4.550 5.512 16.255 1.00 73.56 110 ARG A C 1
ATOM 882 O O . ARG A 1 110 ? 5.142 4.765 17.032 1.00 73.56 110 ARG A O 1
ATOM 889 N N . TRP A 1 111 ? 4.998 5.777 15.030 1.00 71.69 111 TRP A N 1
ATOM 890 C CA . TRP A 1 111 ? 6.119 5.064 14.412 1.00 71.69 111 TRP A CA 1
ATOM 891 C C . TRP A 1 111 ? 7.443 5.157 15.194 1.00 71.69 111 TRP A C 1
ATOM 893 O O . TRP A 1 111 ? 8.097 4.143 15.405 1.00 71.69 111 TRP A O 1
ATOM 903 N N . LYS A 1 112 ? 7.809 6.345 15.689 1.00 65.31 112 LYS A N 1
ATOM 904 C CA . LYS A 1 112 ? 9.112 6.595 16.336 1.00 65.31 112 LYS A CA 1
ATOM 905 C C . LYS A 1 112 ? 9.163 6.315 17.845 1.00 65.31 112 LYS A C 1
ATOM 907 O O . LYS A 1 112 ? 10.219 6.471 18.447 1.00 65.31 112 LYS A O 1
ATOM 912 N N . ALA A 1 113 ? 8.050 5.940 18.476 1.00 53.22 113 ALA A N 1
ATOM 913 C CA . ALA A 1 113 ? 7.924 5.953 19.940 1.00 53.22 113 ALA A CA 1
ATOM 914 C C . ALA A 1 113 ? 8.856 4.967 20.684 1.00 53.22 113 ALA A C 1
ATOM 916 O O . ALA A 1 113 ? 9.067 5.118 21.885 1.00 53.22 113 ALA A O 1
ATOM 917 N N . ASP A 1 114 ? 9.400 3.962 19.997 1.00 57.56 114 ASP A N 1
ATOM 918 C CA . ASP A 1 114 ? 10.179 2.861 20.573 1.00 57.56 114 ASP A CA 1
ATOM 919 C C . ASP A 1 114 ? 11.421 2.464 19.747 1.00 57.56 114 ASP A C 1
ATOM 921 O O . ASP A 1 114 ? 11.979 1.394 19.971 1.00 57.56 114 ASP A O 1
ATOM 925 N N . GLY A 1 115 ? 11.870 3.305 18.806 1.00 59.22 115 GLY A N 1
ATOM 926 C CA . GLY A 1 115 ? 13.055 3.027 17.974 1.00 59.22 115 GLY A CA 1
ATOM 927 C C . GLY A 1 115 ? 12.836 2.005 16.846 1.00 59.22 115 GLY A C 1
ATOM 928 O O . GLY A 1 115 ? 13.800 1.491 16.279 1.00 59.22 115 GLY A O 1
ATOM 929 N N . ARG A 1 116 ? 11.578 1.705 16.487 1.00 61.72 116 ARG A N 1
ATOM 930 C CA . ARG A 1 116 ? 11.219 0.775 15.393 1.00 61.72 116 ARG A CA 1
ATOM 931 C C . ARG A 1 116 ? 11.834 1.119 14.034 1.00 61.72 116 ARG A C 1
ATOM 933 O O . ARG A 1 116 ? 12.002 0.235 13.193 1.00 61.72 116 ARG A O 1
ATOM 940 N N . ASP A 1 117 ? 12.193 2.377 13.816 1.00 64.44 117 ASP A N 1
ATOM 941 C CA . ASP A 1 117 ? 12.850 2.861 12.607 1.00 64.44 117 ASP A CA 1
ATOM 942 C C . ASP A 1 117 ? 14.268 2.308 12.401 1.00 64.44 117 ASP A C 1
ATOM 944 O O . ASP A 1 117 ? 14.730 2.261 11.258 1.00 64.44 117 ASP A O 1
ATOM 948 N N . TYR A 1 118 ? 14.920 1.820 13.460 1.00 58.38 118 TYR A N 1
ATOM 949 C CA . TYR A 1 118 ? 16.237 1.179 13.385 1.00 58.38 118 TYR A CA 1
ATOM 950 C C . TYR A 1 118 ? 16.162 -0.336 13.125 1.00 58.38 118 TYR A C 1
ATOM 952 O O . TYR A 1 118 ? 17.061 -0.899 12.501 1.00 58.38 118 TYR A O 1
ATOM 960 N N . ASP A 1 119 ? 15.071 -0.989 13.539 1.00 55.72 119 ASP A N 1
ATOM 961 C CA . ASP A 1 119 ? 14.973 -2.457 13.610 1.00 55.72 119 ASP A CA 1
ATOM 962 C C . ASP A 1 119 ? 14.208 -3.103 12.430 1.00 55.72 119 ASP A C 1
ATOM 964 O O . ASP A 1 119 ? 14.191 -4.331 12.272 1.00 55.72 119 ASP A O 1
ATOM 968 N N . GLU A 1 120 ? 13.530 -2.309 11.590 1.00 61.03 120 GLU A N 1
ATOM 969 C CA . GLU A 1 120 ? 12.599 -2.802 10.555 1.00 61.03 120 GLU A CA 1
ATOM 970 C C . GLU A 1 120 ? 12.980 -2.463 9.106 1.00 61.03 120 GLU A C 1
ATOM 972 O O . GLU A 1 120 ? 12.113 -2.395 8.233 1.00 61.03 120 GLU A O 1
ATOM 977 N N . LEU A 1 121 ? 14.271 -2.293 8.817 1.00 62.09 121 LEU A N 1
ATOM 978 C CA . LEU A 1 121 ? 14.723 -1.949 7.469 1.00 62.09 121 LEU A CA 1
ATOM 979 C C . LEU A 1 121 ? 14.453 -3.076 6.461 1.00 62.09 121 LEU A C 1
ATOM 981 O O . LEU A 1 121 ? 14.786 -4.245 6.675 1.00 62.09 121 LEU A O 1
ATOM 985 N N . THR A 1 122 ? 13.855 -2.720 5.329 1.00 65.06 122 THR A N 1
ATOM 986 C CA . THR A 1 122 ? 13.786 -3.591 4.152 1.00 65.06 122 THR A CA 1
ATOM 987 C C . THR A 1 122 ? 15.032 -3.406 3.272 1.00 65.06 122 THR A C 1
ATOM 989 O O . THR A 1 122 ? 15.845 -2.507 3.490 1.00 65.06 122 THR A O 1
ATOM 992 N N . TYR A 1 123 ? 15.173 -4.221 2.218 1.00 63.50 123 TYR A N 1
ATOM 993 C CA . TYR A 1 123 ? 16.219 -4.013 1.204 1.00 63.50 123 TYR A CA 1
ATOM 994 C C . TYR A 1 123 ? 16.105 -2.646 0.493 1.00 63.50 123 TYR A C 1
ATOM 996 O O . TYR A 1 123 ? 17.092 -2.129 -0.019 1.00 63.50 123 TYR A O 1
ATOM 1004 N N . TYR A 1 124 ? 14.920 -2.034 0.483 1.00 68.81 124 TYR A N 1
ATOM 1005 C CA . TYR A 1 124 ? 14.646 -0.795 -0.248 1.00 68.81 124 TYR A CA 1
ATOM 1006 C C . TYR A 1 124 ? 15.101 0.472 0.487 1.00 68.81 124 TYR A C 1
ATOM 1008 O O . TYR A 1 124 ? 14.854 1.577 0.006 1.00 68.81 124 TYR A O 1
ATOM 1016 N N . HIS A 1 125 ? 15.797 0.325 1.621 1.00 74.62 125 HIS A N 1
ATOM 1017 C CA . HIS A 1 125 ? 16.409 1.433 2.347 1.00 74.62 125 HIS A CA 1
ATOM 1018 C C . HIS A 1 125 ? 17.682 1.947 1.661 1.00 74.62 125 HIS A C 1
ATOM 1020 O O . HIS A 1 125 ? 18.798 1.727 2.126 1.00 74.62 125 HIS A O 1
ATOM 1026 N N . ARG A 1 126 ? 17.491 2.605 0.516 1.00 75.25 126 ARG A N 1
ATOM 1027 C CA . ARG A 1 126 ? 18.525 3.301 -0.254 1.00 75.25 126 ARG A CA 1
ATOM 1028 C C . ARG A 1 126 ? 17.917 4.394 -1.131 1.00 75.25 126 ARG A C 1
ATOM 1030 O O . ARG A 1 126 ? 16.711 4.384 -1.410 1.00 75.25 126 ARG A O 1
ATOM 1037 N N . LYS A 1 127 ? 18.773 5.290 -1.619 1.00 79.50 127 LYS A N 1
ATOM 1038 C CA . LYS A 1 127 ? 18.445 6.211 -2.713 1.00 79.50 127 LYS A CA 1
ATOM 1039 C C . LYS A 1 127 ? 18.350 5.459 -4.040 1.00 79.50 127 LYS A C 1
ATOM 1041 O O . LYS A 1 127 ? 19.040 4.455 -4.244 1.00 79.50 127 LYS A O 1
ATOM 1046 N N . CYS A 1 128 ? 17.492 5.948 -4.928 1.00 81.81 128 CYS A N 1
ATOM 1047 C CA . CYS A 1 128 ? 17.483 5.467 -6.306 1.00 81.81 128 CYS A CA 1
ATOM 1048 C C . CYS A 1 128 ? 18.653 6.026 -7.099 1.00 81.81 128 CYS A C 1
ATOM 1050 O O . CYS A 1 128 ? 19.038 7.186 -6.927 1.00 81.81 128 CYS A O 1
ATOM 1052 N N . ASP A 1 129 ? 19.116 5.216 -8.042 1.00 80.56 129 ASP A N 1
ATOM 1053 C CA . ASP A 1 129 ? 20.037 5.619 -9.092 1.00 80.56 129 ASP A CA 1
ATOM 1054 C C . ASP A 1 129 ? 19.444 5.340 -10.486 1.00 80.56 129 ASP A C 1
ATOM 1056 O O . ASP A 1 129 ? 18.329 4.830 -10.639 1.00 80.56 129 ASP A O 1
ATOM 1060 N N . ALA A 1 130 ? 20.190 5.685 -11.537 1.00 80.69 130 ALA A N 1
ATOM 1061 C CA . ALA A 1 130 ? 19.747 5.506 -12.918 1.00 80.69 130 ALA A CA 1
ATOM 1062 C C . ALA A 1 130 ? 19.436 4.040 -13.293 1.00 80.69 130 ALA A C 1
ATOM 1064 O O . ALA A 1 130 ? 18.698 3.803 -14.248 1.00 80.69 130 ALA A O 1
ATOM 1065 N N . SER A 1 131 ? 19.972 3.051 -12.568 1.00 79.12 131 SER A N 1
ATOM 1066 C CA . SER A 1 131 ? 19.721 1.628 -12.829 1.00 79.12 131 SER A CA 1
ATOM 1067 C C . SER A 1 131 ? 18.361 1.137 -12.326 1.00 79.12 131 SER A C 1
ATOM 1069 O O . SER A 1 131 ? 17.899 0.078 -12.760 1.00 79.12 131 SER A O 1
ATOM 1071 N N . ASP A 1 132 ? 17.700 1.916 -11.469 1.00 82.88 132 ASP A N 1
ATOM 1072 C CA . ASP A 1 132 ? 16.346 1.635 -10.981 1.00 82.88 132 ASP A CA 1
ATOM 1073 C C . ASP A 1 132 ? 15.257 2.065 -11.955 1.00 82.88 132 ASP A C 1
ATOM 1075 O O . ASP A 1 132 ? 14.119 1.593 -11.870 1.00 82.88 132 ASP A O 1
ATOM 1079 N N . ILE A 1 133 ? 15.603 2.945 -12.895 1.00 89.38 133 ILE A N 1
ATOM 1080 C CA . ILE A 1 133 ? 14.671 3.449 -13.893 1.00 89.38 133 ILE A CA 1
ATOM 1081 C C . ILE A 1 133 ? 14.240 2.295 -14.792 1.00 89.38 133 ILE A C 1
ATOM 1083 O O . ILE A 1 133 ? 15.020 1.681 -15.519 1.00 89.38 133 ILE A O 1
ATOM 1087 N N . SER A 1 134 ? 12.954 1.975 -14.710 1.00 91.12 134 SER A N 1
ATOM 1088 C CA . SER A 1 134 ? 12.411 0.745 -15.288 1.00 91.12 134 SER A CA 1
ATOM 1089 C C . SER A 1 134 ? 11.809 0.925 -16.681 1.00 91.12 134 SER A C 1
ATOM 1091 O O . SER A 1 134 ? 11.563 -0.081 -17.350 1.00 91.12 134 SER A O 1
ATOM 1093 N N . ALA A 1 135 ? 11.543 2.165 -17.100 1.00 93.44 135 ALA A N 1
ATOM 1094 C CA . ALA A 1 135 ? 10.961 2.517 -18.393 1.00 93.44 135 ALA A CA 1
ATOM 1095 C C . ALA A 1 135 ? 11.483 3.878 -18.866 1.00 93.44 135 ALA A C 1
ATOM 1097 O O . ALA A 1 135 ? 11.596 4.805 -18.067 1.00 93.44 135 ALA A O 1
ATOM 1098 N N . ASN A 1 136 ? 11.703 4.009 -20.177 1.00 92.12 136 ASN A N 1
ATOM 1099 C CA . ASN A 1 136 ? 12.168 5.248 -20.817 1.00 92.12 136 ASN A CA 1
ATOM 1100 C C . ASN A 1 136 ? 11.087 5.881 -21.710 1.00 92.12 136 ASN A C 1
ATOM 1102 O O . ASN A 1 136 ? 11.281 6.939 -22.311 1.00 92.12 136 ASN A O 1
ATOM 1106 N N . SER A 1 137 ? 9.931 5.225 -21.832 1.00 93.19 137 SER A N 1
ATOM 1107 C CA . SER A 1 137 ? 8.799 5.684 -22.625 1.00 93.19 137 SER A CA 1
ATOM 1108 C C . SER A 1 137 ? 7.471 5.363 -21.954 1.00 93.19 137 SER A C 1
ATOM 1110 O O . SER A 1 137 ? 7.256 4.270 -21.446 1.00 93.19 137 SER A O 1
ATOM 1112 N N . VAL A 1 138 ? 6.514 6.283 -22.068 1.00 92.38 138 VAL A N 1
ATOM 1113 C CA . VAL A 1 138 ? 5.123 6.095 -21.619 1.00 92.38 138 VAL A CA 1
ATOM 1114 C C . VAL A 1 138 ? 4.470 4.877 -22.279 1.00 92.38 138 VAL A C 1
ATOM 1116 O O . VAL A 1 138 ? 3.603 4.239 -21.692 1.00 92.38 138 VAL A O 1
ATOM 1119 N N . LYS A 1 139 ? 4.904 4.510 -23.494 1.00 93.12 139 LYS A N 1
ATOM 1120 C CA . LYS A 1 139 ? 4.416 3.306 -24.186 1.00 93.12 139 LYS A CA 1
ATOM 1121 C C . LYS A 1 139 ? 4.742 2.025 -23.421 1.00 93.12 139 LYS A C 1
ATOM 1123 O O . LYS A 1 139 ? 3.967 1.080 -23.500 1.00 93.12 139 LYS A O 1
ATOM 1128 N N . GLU A 1 140 ? 5.857 2.004 -22.696 1.00 95.25 140 GLU A N 1
ATOM 1129 C CA . GLU A 1 140 ? 6.247 0.877 -21.845 1.00 95.25 140 GLU A CA 1
ATOM 1130 C C . GLU A 1 140 ? 5.416 0.804 -20.567 1.00 95.25 140 GLU A C 1
ATOM 1132 O O . GLU A 1 140 ? 5.442 -0.226 -19.919 1.00 95.25 140 GLU A O 1
ATOM 1137 N N . LEU A 1 141 ? 4.680 1.865 -20.211 1.00 96.12 141 LEU A N 1
ATOM 1138 C CA . LEU A 1 141 ? 3.768 1.867 -19.068 1.00 96.12 141 LEU A CA 1
ATOM 1139 C C . LEU A 1 141 ? 2.345 1.435 -19.451 1.00 96.12 141 LEU A C 1
ATOM 1141 O O . LEU A 1 141 ? 1.491 1.313 -18.575 1.00 96.12 141 LEU A O 1
ATOM 1145 N N . LEU A 1 142 ? 2.056 1.240 -20.741 1.00 95.94 142 LEU A N 1
ATOM 1146 C CA . LEU A 1 142 ? 0.712 0.953 -21.230 1.00 95.94 142 LEU A CA 1
ATOM 1147 C C . LEU A 1 142 ? 0.373 -0.537 -21.113 1.00 95.94 142 LEU A C 1
ATOM 1149 O O . LEU A 1 142 ? 0.993 -1.389 -21.749 1.00 95.94 142 LEU A O 1
ATOM 1153 N N . ILE A 1 143 ? -0.699 -0.837 -20.384 1.00 95.81 143 ILE A N 1
ATOM 1154 C CA . ILE A 1 143 ? -1.249 -2.185 -20.286 1.00 95.81 143 ILE A CA 1
ATOM 1155 C C . ILE A 1 143 ? -1.968 -2.547 -21.588 1.00 95.81 143 ILE A C 1
ATOM 1157 O O . ILE A 1 143 ? -2.910 -1.879 -22.025 1.00 95.81 143 ILE A O 1
ATOM 1161 N N . SER A 1 144 ? -1.526 -3.642 -22.206 1.00 90.31 144 SER A N 1
ATOM 1162 C CA . SER A 1 144 ? -2.136 -4.182 -23.420 1.00 90.31 144 SER A CA 1
ATOM 1163 C C . SER A 1 144 ? -3.361 -5.047 -23.088 1.00 90.31 144 SER A C 1
ATOM 1165 O O . SER A 1 144 ? -3.302 -5.838 -22.141 1.00 90.31 144 SER A O 1
ATOM 1167 N N . PRO A 1 145 ? -4.435 -5.009 -23.904 1.00 84.94 145 PRO A N 1
ATOM 1168 C CA . PRO A 1 145 ? -5.604 -5.880 -23.735 1.00 84.94 145 PRO A CA 1
ATOM 1169 C C . PRO A 1 145 ? -5.285 -7.383 -23.757 1.00 84.94 145 PRO A C 1
ATOM 1171 O O . PRO A 1 145 ? -6.079 -8.183 -23.271 1.00 84.94 145 PRO A O 1
ATOM 1174 N N . ASN A 1 146 ? -4.143 -7.768 -24.337 1.00 88.94 146 ASN A N 1
ATOM 1175 C CA . ASN A 1 146 ? -3.728 -9.166 -24.467 1.00 88.94 146 ASN A CA 1
ATOM 1176 C C . ASN A 1 146 ? -2.902 -9.676 -23.275 1.00 88.94 146 ASN A C 1
ATOM 1178 O O . ASN A 1 146 ? -2.632 -10.873 -23.220 1.00 88.94 146 ASN A O 1
ATOM 1182 N N . MET A 1 147 ? -2.481 -8.802 -22.353 1.00 92.06 147 MET A N 1
ATOM 1183 C CA . MET A 1 147 ? -1.724 -9.225 -21.171 1.00 92.06 147 MET A CA 1
ATOM 1184 C C . MET A 1 147 ? -2.620 -10.017 -20.213 1.00 92.06 147 MET A C 1
ATOM 1186 O O . MET A 1 147 ? -3.743 -9.620 -19.891 1.00 92.06 147 MET A O 1
ATOM 1190 N N . THR A 1 148 ? -2.094 -11.124 -19.708 1.00 90.62 148 THR A N 1
ATOM 1191 C CA . THR A 1 148 ? -2.686 -11.893 -18.612 1.00 90.62 148 THR A CA 1
ATOM 1192 C C . THR A 1 148 ? -2.718 -11.076 -17.314 1.00 90.62 148 THR A C 1
ATOM 1194 O O . THR A 1 148 ? -2.041 -10.058 -17.173 1.00 90.62 148 THR A O 1
ATOM 1197 N N . THR A 1 149 ? -3.508 -11.522 -16.330 1.00 86.31 149 THR A N 1
ATOM 1198 C CA . THR A 1 149 ? -3.514 -10.907 -14.991 1.00 86.31 149 THR A CA 1
ATOM 1199 C C . THR A 1 149 ? -2.127 -10.919 -14.361 1.00 86.31 149 THR A C 1
ATOM 1201 O O . THR A 1 149 ? -1.727 -9.912 -13.791 1.00 86.31 149 THR A O 1
ATOM 1204 N N . GLU A 1 150 ? -1.400 -12.030 -14.490 1.00 83.75 150 GLU A N 1
ATOM 1205 C CA . GLU A 1 150 ? -0.048 -12.149 -13.949 1.00 83.75 150 GLU A CA 1
ATOM 1206 C C . GLU A 1 150 ? 0.878 -11.126 -14.607 1.00 83.75 150 GLU A C 1
ATOM 1208 O O . GLU A 1 150 ? 1.506 -10.344 -13.910 1.00 83.75 150 GLU A O 1
ATOM 1213 N N . GLU A 1 151 ? 0.892 -11.036 -15.939 1.00 90.06 151 GLU A N 1
ATOM 1214 C CA . GLU A 1 151 ? 1.715 -10.049 -16.651 1.00 90.06 151 GLU A CA 1
ATOM 1215 C C . GLU A 1 151 ? 1.374 -8.607 -16.254 1.00 90.06 151 GLU A C 1
ATOM 1217 O O . GLU A 1 151 ? 2.285 -7.811 -16.047 1.00 90.06 151 GLU A O 1
ATOM 1222 N N . ALA A 1 152 ? 0.091 -8.270 -16.088 1.00 91.62 152 ALA A N 1
ATOM 1223 C CA . ALA A 1 152 ? -0.324 -6.942 -15.635 1.00 91.62 152 ALA A CA 1
ATOM 1224 C C . ALA A 1 152 ? 0.105 -6.655 -14.180 1.00 91.62 152 ALA A C 1
ATOM 1226 O O . ALA A 1 152 ? 0.556 -5.549 -13.875 1.00 91.62 152 ALA A O 1
ATOM 1227 N N . THR A 1 153 ? 0.022 -7.646 -13.286 1.00 89.62 153 THR A N 1
ATOM 1228 C CA . THR A 1 153 ? 0.554 -7.550 -11.917 1.00 89.62 153 THR A CA 1
ATOM 1229 C C . THR A 1 153 ? 2.067 -7.346 -11.934 1.00 89.62 153 THR A C 1
ATOM 1231 O O . THR A 1 153 ? 2.569 -6.432 -11.283 1.00 89.62 153 THR A O 1
ATOM 1234 N N . GLN A 1 154 ? 2.793 -8.144 -12.717 1.00 87.25 154 GLN A N 1
ATOM 1235 C CA . GLN A 1 154 ? 4.246 -8.054 -12.846 1.00 87.25 154 GLN A CA 1
ATOM 1236 C C . GLN A 1 154 ? 4.689 -6.713 -13.433 1.00 87.25 154 GLN A C 1
ATOM 1238 O O . GLN A 1 154 ? 5.651 -6.108 -12.962 1.00 87.25 154 GLN A O 1
ATOM 1243 N N . HIS A 1 155 ? 3.950 -6.208 -14.415 1.00 92.94 155 HIS A N 1
ATOM 1244 C CA . HIS A 1 155 ? 4.161 -4.891 -14.996 1.00 92.94 155 HIS A CA 1
ATOM 1245 C C . HIS A 1 155 ? 4.039 -3.781 -13.939 1.00 92.94 155 HIS A C 1
ATOM 1247 O O . HIS A 1 155 ? 4.927 -2.935 -13.822 1.00 92.94 155 HIS A O 1
ATOM 1253 N N . MET A 1 156 ? 2.990 -3.826 -13.109 1.00 92.69 156 MET A N 1
ATOM 1254 C CA . MET A 1 156 ? 2.802 -2.884 -12.003 1.00 92.69 156 MET A CA 1
ATOM 1255 C C . MET A 1 156 ? 3.931 -2.971 -10.963 1.00 92.69 156 MET A C 1
ATOM 1257 O O . MET A 1 156 ? 4.461 -1.940 -10.551 1.00 92.69 156 MET A O 1
ATOM 1261 N N . LEU A 1 157 ? 4.339 -4.183 -10.569 1.00 88.62 157 LEU A N 1
ATOM 1262 C CA . LEU A 1 157 ? 5.423 -4.403 -9.600 1.00 88.62 157 LEU A CA 1
ATOM 1263 C C . LEU A 1 157 ? 6.800 -3.986 -10.132 1.00 88.62 157 LEU A C 1
ATOM 1265 O O . LEU A 1 157 ? 7.641 -3.543 -9.353 1.00 88.62 157 LEU A O 1
ATOM 1269 N N . LYS A 1 158 ? 7.031 -4.104 -11.443 1.00 88.62 158 LYS A N 1
ATOM 1270 C CA . LYS A 1 158 ? 8.269 -3.670 -12.098 1.00 88.62 158 LYS A CA 1
ATOM 1271 C C . LYS A 1 158 ? 8.363 -2.149 -12.178 1.00 88.62 158 LYS A C 1
ATOM 1273 O O . LYS A 1 158 ? 9.415 -1.594 -11.880 1.00 88.62 158 LYS A O 1
ATOM 1278 N N . HIS A 1 159 ? 7.291 -1.490 -12.612 1.00 93.00 159 HIS A N 1
ATOM 1279 C CA . HIS A 1 159 ? 7.343 -0.076 -12.976 1.00 93.00 159 HIS A CA 1
ATOM 1280 C C . HIS A 1 159 ? 6.894 0.877 -11.870 1.00 93.00 159 HIS A C 1
ATOM 1282 O O . HIS A 1 159 ? 7.226 2.059 -11.922 1.00 93.00 159 HIS A O 1
ATOM 1288 N N . GLY A 1 160 ? 6.098 0.418 -10.903 1.00 92.38 160 GLY A N 1
ATOM 1289 C CA . GLY A 1 160 ? 5.479 1.308 -9.915 1.00 92.38 160 GLY A CA 1
ATOM 1290 C C . GLY A 1 160 ? 4.394 2.217 -10.504 1.00 92.38 160 GLY A C 1
ATOM 1291 O O . GLY A 1 160 ? 3.682 2.884 -9.765 1.00 92.38 160 GLY A O 1
ATOM 1292 N N . ALA A 1 161 ? 4.190 2.181 -11.823 1.00 96.19 161 ALA A N 1
ATOM 1293 C CA . ALA A 1 161 ? 3.117 2.856 -12.533 1.00 96.19 161 ALA A CA 1
ATOM 1294 C C . ALA A 1 161 ? 2.625 1.991 -13.703 1.00 96.19 161 ALA A C 1
ATOM 1296 O O . ALA A 1 161 ? 3.407 1.296 -14.353 1.00 96.19 161 ALA A O 1
ATOM 1297 N N . SER A 1 162 ? 1.323 1.997 -13.983 1.00 97.31 162 SER A N 1
ATOM 1298 C CA . SER A 1 162 ? 0.722 1.276 -15.114 1.00 97.31 162 SER A CA 1
ATOM 1299 C C . SER A 1 162 ? -0.509 2.002 -15.643 1.00 97.31 162 SER A C 1
ATOM 1301 O O . SER A 1 162 ? -1.415 2.342 -14.883 1.00 97.31 162 SER A O 1
ATOM 1303 N N . MET A 1 163 ? -0.563 2.219 -16.954 1.00 97.12 163 MET A N 1
ATOM 1304 C CA . MET A 1 163 ? -1.654 2.905 -17.636 1.00 97.12 163 MET A CA 1
ATOM 1305 C C . MET A 1 163 ? -2.658 1.909 -18.214 1.00 97.12 163 MET A C 1
ATOM 1307 O O . MET A 1 163 ? -2.315 1.073 -19.046 1.00 97.12 163 MET A O 1
ATOM 1311 N N . TYR A 1 164 ? -3.917 2.044 -17.819 1.00 96.75 164 TYR A N 1
ATOM 1312 C CA . TYR A 1 164 ? -5.043 1.253 -18.287 1.00 96.75 164 TYR A CA 1
ATOM 1313 C C . TYR A 1 164 ? -5.922 2.101 -19.219 1.00 96.75 164 TYR A C 1
ATOM 1315 O O . TYR A 1 164 ? -6.501 3.103 -18.783 1.00 96.75 164 TYR A O 1
ATOM 1323 N N . PRO A 1 165 ? -6.050 1.728 -20.502 1.00 95.44 165 PRO A N 1
ATOM 1324 C CA . PRO A 1 165 ? -6.888 2.465 -21.436 1.00 95.44 165 PRO A CA 1
ATOM 1325 C C . PRO A 1 165 ? -8.382 2.226 -21.176 1.00 95.44 165 PRO A C 1
ATOM 1327 O O . PRO A 1 165 ? -8.787 1.136 -20.773 1.00 95.44 165 PRO A O 1
ATOM 1330 N N . ASN A 1 166 ? -9.205 3.233 -21.492 1.00 94.38 166 ASN A N 1
ATOM 1331 C CA . ASN A 1 166 ? -10.674 3.149 -21.536 1.00 94.38 166 ASN A CA 1
ATOM 1332 C C . ASN A 1 166 ? -11.320 2.610 -20.242 1.00 94.38 166 ASN A C 1
ATOM 1334 O O . ASN A 1 166 ? -12.162 1.713 -20.292 1.00 94.38 166 ASN A O 1
ATOM 1338 N N . LEU A 1 167 ? -10.914 3.133 -19.082 1.00 96.69 167 LEU A N 1
ATOM 1339 C CA . LEU A 1 167 ? -11.536 2.776 -17.805 1.00 96.69 167 LEU A CA 1
ATOM 1340 C C . LEU A 1 167 ? -12.919 3.400 -17.634 1.00 96.69 167 LEU A C 1
ATOM 1342 O O . LEU A 1 167 ? -13.776 2.778 -17.012 1.00 96.69 167 LEU A O 1
ATOM 1346 N N . LEU A 1 168 ? -13.117 4.606 -18.172 1.00 97.81 168 LEU A N 1
ATOM 1347 C CA . LEU A 1 168 ? -14.392 5.316 -18.132 1.00 97.81 168 LEU A CA 1
ATOM 1348 C C . LEU A 1 168 ? -14.950 5.569 -19.524 1.00 97.81 168 LEU A C 1
ATOM 1350 O O . LEU A 1 168 ? -14.205 5.782 -20.485 1.00 97.81 168 LEU A O 1
ATOM 1354 N N . THR A 1 169 ? -16.275 5.621 -19.604 1.00 97.44 169 THR A N 1
ATOM 1355 C CA . THR A 1 169 ? -16.968 6.104 -20.797 1.00 97.44 169 THR A CA 1
ATOM 1356 C C . THR A 1 169 ? -16.821 7.626 -20.933 1.00 97.44 169 THR A C 1
ATOM 1358 O O . THR A 1 169 ? -16.745 8.337 -19.920 1.00 97.44 169 THR A O 1
ATOM 1361 N N . PRO A 1 170 ? -16.790 8.169 -22.166 1.00 95.94 170 PRO A N 1
ATOM 1362 C CA . PRO A 1 170 ? -16.767 9.615 -22.386 1.00 95.94 170 PRO A CA 1
ATOM 1363 C C . PRO A 1 170 ? -17.933 10.341 -21.705 1.00 95.94 170 PRO A C 1
ATOM 1365 O O . PRO A 1 170 ? -17.760 11.453 -21.211 1.00 95.94 170 PRO A O 1
ATOM 1368 N N . GLU A 1 171 ? -19.105 9.706 -21.636 1.00 97.25 171 GLU A N 1
ATOM 1369 C CA . GLU A 1 171 ? -20.303 10.251 -21.000 1.00 97.25 171 GLU A CA 1
ATOM 1370 C C . GLU A 1 171 ? -20.123 10.399 -19.485 1.00 97.25 171 GLU A C 1
ATOM 1372 O O . GLU A 1 171 ? -20.382 11.473 -18.932 1.00 97.25 171 GLU A O 1
ATOM 1377 N N . THR A 1 172 ? -19.638 9.349 -18.813 1.00 97.94 172 THR A N 1
ATOM 1378 C CA . THR A 1 172 ? -19.351 9.387 -17.371 1.00 97.94 172 THR A CA 1
ATOM 1379 C C . THR A 1 172 ? -18.261 10.414 -17.064 1.00 97.94 172 THR A C 1
ATOM 1381 O O . THR A 1 172 ? -18.429 11.232 -16.157 1.00 97.94 172 THR A O 1
ATOM 1384 N N . ALA A 1 173 ? -17.176 10.435 -17.847 1.00 97.56 173 ALA A N 1
ATOM 1385 C CA . ALA A 1 173 ? -16.080 11.382 -17.657 1.00 97.56 173 ALA A CA 1
ATOM 1386 C C . ALA A 1 173 ? -16.529 12.844 -17.832 1.00 97.56 173 ALA A C 1
ATOM 1388 O O . ALA A 1 173 ? -16.262 13.670 -16.959 1.00 97.56 173 ALA A O 1
ATOM 1389 N N . ALA A 1 174 ? -17.269 13.158 -18.901 1.00 96.81 174 ALA A N 1
ATOM 1390 C CA . ALA A 1 174 ? -17.772 14.508 -19.157 1.00 96.81 174 ALA A CA 1
ATOM 1391 C C . ALA A 1 174 ? -18.746 14.982 -18.068 1.00 96.81 174 ALA A C 1
ATOM 1393 O O . ALA A 1 174 ? -18.641 16.114 -17.593 1.00 96.81 174 ALA A O 1
ATOM 1394 N N . SER A 1 175 ? -19.657 14.104 -17.635 1.00 97.75 175 SER A N 1
ATOM 1395 C CA . SER A 1 175 ? -20.629 14.419 -16.587 1.00 97.75 175 SER A CA 1
ATOM 1396 C C . SER A 1 175 ? -19.954 14.720 -15.244 1.00 97.75 175 SER A C 1
ATOM 1398 O O . SER A 1 175 ? -20.311 15.691 -14.576 1.00 97.75 175 SER A O 1
ATOM 1400 N N . LEU A 1 176 ? -18.947 13.929 -14.863 1.00 96.94 176 LEU A N 1
ATOM 1401 C CA . LEU A 1 176 ? -18.167 14.179 -13.650 1.00 96.94 176 LEU A CA 1
ATOM 1402 C C . LEU A 1 176 ? -17.314 15.442 -13.762 1.00 96.94 176 LEU A C 1
ATOM 1404 O O . LEU A 1 176 ? -17.223 16.195 -12.793 1.00 96.94 176 LEU A O 1
ATOM 1408 N N . ARG A 1 177 ? -16.732 15.705 -14.938 1.00 95.38 177 ARG A N 1
ATOM 1409 C CA . ARG A 1 177 ? -15.937 16.910 -15.187 1.00 95.38 177 ARG A CA 1
ATOM 1410 C C . ARG A 1 177 ? -16.757 18.176 -14.955 1.00 95.38 177 ARG A C 1
ATOM 1412 O O . ARG A 1 177 ? -16.315 19.056 -14.226 1.00 95.38 177 ARG A O 1
ATOM 1419 N N . GLU A 1 178 ? -17.941 18.260 -15.565 1.00 94.75 178 GLU A N 1
ATOM 1420 C CA . GLU A 1 178 ? -18.838 19.414 -15.425 1.00 94.75 178 GLU A CA 1
ATOM 1421 C C . GLU A 1 178 ? -19.222 19.648 -13.959 1.00 94.75 178 GLU A C 1
ATOM 1423 O O . GLU A 1 178 ? -19.195 20.780 -13.470 1.00 94.75 178 GLU A O 1
ATOM 1428 N N . PHE A 1 179 ? -19.545 18.568 -13.243 1.00 94.75 179 PHE A N 1
ATOM 1429 C CA . PHE A 1 179 ? -19.880 18.634 -11.828 1.00 94.75 179 PHE A CA 1
ATOM 1430 C C . PHE A 1 179 ? -18.707 19.149 -10.977 1.00 94.75 179 PHE A C 1
ATOM 1432 O O . PHE A 1 179 ? -18.886 20.092 -10.206 1.00 94.75 179 PHE A O 1
ATOM 1439 N N . ILE A 1 180 ? -17.512 18.572 -11.135 1.00 92.44 180 ILE A N 1
ATOM 1440 C CA . ILE A 1 180 ? -16.335 18.922 -10.326 1.00 92.44 180 ILE A CA 1
ATOM 1441 C C . ILE A 1 180 ? -15.867 20.352 -10.614 1.00 92.44 180 ILE A C 1
ATOM 1443 O O . ILE A 1 180 ? -15.650 21.109 -9.672 1.00 92.44 180 ILE A O 1
ATOM 1447 N N . ASP A 1 181 ? -15.785 20.759 -11.885 1.00 89.00 181 ASP A N 1
ATOM 1448 C CA . ASP A 1 181 ? -15.427 22.132 -12.284 1.00 89.00 181 ASP A CA 1
ATOM 1449 C C . ASP A 1 181 ? -16.341 23.167 -11.603 1.00 89.00 181 ASP A C 1
ATOM 1451 O O . ASP A 1 181 ? -15.895 24.160 -11.025 1.00 89.00 181 ASP A O 1
ATOM 1455 N N . LYS A 1 182 ? -17.648 22.889 -11.577 1.00 87.44 182 LYS A N 1
ATOM 1456 C CA . LYS A 1 182 ? -18.633 23.750 -10.918 1.00 87.44 182 LYS A CA 1
ATOM 1457 C C . LYS A 1 182 ? -18.469 23.797 -9.399 1.00 87.44 182 LYS A C 1
ATOM 1459 O O . LYS A 1 182 ? -18.646 24.864 -8.810 1.00 87.44 182 LYS A O 1
ATOM 1464 N N . GLU A 1 183 ? -18.178 22.667 -8.765 1.00 85.81 183 GLU A N 1
ATOM 1465 C CA . GLU A 1 183 ? -18.003 22.588 -7.312 1.00 85.81 183 GLU A CA 1
ATOM 1466 C C . GLU A 1 183 ? -16.685 23.212 -6.841 1.00 85.81 183 GLU A C 1
ATOM 1468 O O . GLU A 1 183 ? -16.682 23.916 -5.831 1.00 85.81 183 GLU A O 1
ATOM 1473 N N . ASN A 1 184 ? -15.600 23.087 -7.608 1.00 78.00 184 ASN A N 1
ATOM 1474 C CA . ASN A 1 184 ? -14.326 23.755 -7.313 1.00 78.00 184 ASN A CA 1
ATOM 1475 C C . ASN A 1 184 ? -14.462 25.275 -7.226 1.00 78.00 184 ASN A C 1
ATOM 1477 O O . ASN A 1 184 ? -13.812 25.915 -6.411 1.00 78.00 184 ASN A O 1
ATOM 1481 N N . ARG A 1 185 ? -15.341 25.868 -8.040 1.00 70.94 185 ARG A N 1
ATOM 1482 C CA . ARG A 1 185 ? -15.608 27.316 -8.018 1.00 70.94 185 ARG A CA 1
ATOM 1483 C C . ARG A 1 185 ? -16.408 27.763 -6.789 1.00 70.94 185 ARG A C 1
ATOM 1485 O O . ARG A 1 185 ? -16.619 28.960 -6.607 1.00 70.94 185 ARG A O 1
ATOM 1492 N N . ARG A 1 186 ? -16.914 26.821 -5.988 1.00 73.94 186 ARG A N 1
ATOM 1493 C CA . ARG A 1 186 ? -17.790 27.067 -4.832 1.00 73.94 186 ARG A CA 1
ATOM 1494 C C . ARG A 1 186 ? -17.146 26.705 -3.503 1.00 73.94 186 ARG A C 1
ATOM 1496 O O . ARG A 1 186 ? -17.496 27.310 -2.494 1.00 73.94 186 ARG A O 1
ATOM 1503 N N . GLN A 1 187 ? -16.281 25.698 -3.491 1.00 67.12 187 GLN A N 1
ATOM 1504 C CA . GLN A 1 187 ? -15.675 25.170 -2.276 1.00 67.12 187 GLN A CA 1
ATOM 1505 C C . GLN A 1 187 ? -14.309 25.819 -2.022 1.00 67.12 187 GLN A C 1
ATOM 1507 O O . GLN A 1 187 ? -13.560 26.101 -2.953 1.00 67.12 187 GLN A O 1
ATOM 1512 N N . GLN A 1 188 ? -13.973 26.040 -0.750 1.00 58.72 188 GLN A N 1
ATOM 1513 C CA . GLN A 1 188 ? -12.584 26.271 -0.357 1.00 58.72 188 GLN A CA 1
ATOM 1514 C C . GLN A 1 188 ? -11.859 24.922 -0.437 1.00 58.72 188 GLN A C 1
ATOM 1516 O O . GLN A 1 188 ? -12.269 23.966 0.221 1.00 58.72 188 GLN A O 1
ATOM 1521 N N . GLY A 1 189 ? -10.855 24.822 -1.309 1.00 59.75 189 GLY A N 1
ATOM 1522 C CA . GLY A 1 189 ? -10.093 23.589 -1.503 1.00 59.75 189 GLY A CA 1
ATOM 1523 C C . GLY A 1 189 ? -9.240 23.227 -0.284 1.00 59.75 189 GLY A C 1
ATOM 1524 O O . GLY A 1 189 ? -8.852 24.092 0.498 1.00 59.75 189 GLY A O 1
ATOM 1525 N N . TRP A 1 190 ? -8.941 21.941 -0.134 1.00 61.22 190 TRP A N 1
ATOM 1526 C CA . TRP A 1 190 ? -7.921 21.430 0.779 1.00 61.22 190 TRP A CA 1
ATOM 1527 C C . TRP A 1 190 ? -6.519 21.769 0.277 1.00 61.22 190 TRP A C 1
ATOM 1529 O O . TRP A 1 190 ? -6.315 22.028 -0.912 1.00 61.22 190 TRP A O 1
ATOM 1539 N N . HIS A 1 191 ? -5.548 21.747 1.190 1.00 54.94 191 HIS A N 1
ATOM 1540 C CA . HIS A 1 191 ? -4.150 21.955 0.844 1.00 54.94 191 HIS A CA 1
ATOM 1541 C C . HIS A 1 191 ? -3.666 20.862 -0.123 1.00 54.94 191 HIS A C 1
ATOM 1543 O O . HIS A 1 191 ? -3.844 19.670 0.115 1.00 54.94 191 HIS A O 1
ATOM 1549 N N . VAL A 1 192 ? -3.036 21.284 -1.216 1.00 59.12 192 VAL A N 1
ATOM 1550 C CA . VAL A 1 192 ? -2.327 20.436 -2.181 1.00 59.12 192 VAL A CA 1
ATOM 1551 C C . VAL A 1 192 ? -0.903 20.974 -2.256 1.00 59.12 192 VAL A C 1
ATOM 1553 O O . VAL A 1 192 ? -0.710 22.180 -2.129 1.00 59.12 192 VAL A O 1
ATOM 1556 N N . ILE A 1 193 ? 0.095 20.113 -2.466 1.00 56.69 193 ILE A N 1
ATOM 1557 C CA . ILE A 1 193 ? 1.487 20.549 -2.656 1.00 56.69 193 ILE A CA 1
ATOM 1558 C C . ILE A 1 193 ? 1.528 21.618 -3.758 1.00 56.69 193 ILE A C 1
ATOM 1560 O O . ILE A 1 193 ? 1.069 21.341 -4.867 1.00 56.69 193 ILE A O 1
ATOM 1564 N N . GLN A 1 194 ? 2.068 22.803 -3.449 1.00 68.38 194 GLN A N 1
ATOM 1565 C CA . GLN A 1 194 ? 2.054 23.987 -4.324 1.00 68.38 194 GLN A CA 1
ATOM 1566 C C . GLN A 1 194 ? 0.651 24.298 -4.867 1.00 68.38 194 GLN A C 1
ATOM 1568 O O . GLN A 1 194 ? 0.280 23.974 -6.001 1.00 68.38 194 GLN A O 1
ATOM 1573 N N . ASN A 1 195 ? -0.175 24.853 -3.988 1.00 65.81 195 ASN A N 1
ATOM 1574 C CA . ASN A 1 195 ? -1.605 25.040 -4.198 1.00 65.81 195 ASN A CA 1
ATOM 1575 C C . ASN A 1 195 ? -1.959 26.222 -5.120 1.00 65.81 195 ASN A C 1
ATOM 1577 O O . ASN A 1 195 ? -3.145 26.486 -5.336 1.00 65.81 195 ASN A O 1
ATOM 1581 N N . GLU A 1 196 ? -0.984 26.934 -5.687 1.00 76.81 196 GLU A N 1
ATOM 1582 C CA . GLU A 1 196 ? -1.235 28.075 -6.561 1.00 76.81 196 GLU A CA 1
ATOM 1583 C C . GLU A 1 196 ? -2.052 27.636 -7.785 1.00 76.81 196 GLU A C 1
ATOM 1585 O O . GLU A 1 196 ? -1.605 26.828 -8.600 1.00 76.81 196 GLU A O 1
ATOM 1590 N N . ASN A 1 197 ? -3.280 28.155 -7.910 1.00 84.38 197 ASN A N 1
ATOM 1591 C CA . ASN A 1 197 ? -4.249 27.767 -8.947 1.00 84.38 197 ASN A CA 1
ATOM 1592 C C . ASN A 1 197 ? -4.533 26.250 -9.004 1.00 84.38 197 ASN A C 1
ATOM 1594 O O . ASN A 1 197 ? -4.874 25.707 -10.062 1.00 84.38 197 ASN A O 1
ATOM 1598 N N . ARG A 1 198 ? -4.411 25.556 -7.863 1.00 85.94 198 ARG A N 1
ATOM 1599 C CA . ARG A 1 198 ? -4.778 24.146 -7.704 1.00 85.94 198 ARG A CA 1
ATOM 1600 C C . ARG A 1 198 ? -5.813 23.968 -6.604 1.00 85.94 198 ARG A C 1
ATOM 1602 O O . ARG A 1 198 ? -5.691 24.516 -5.514 1.00 85.94 198 ARG A O 1
ATOM 1609 N N . TYR A 1 199 ? -6.814 23.142 -6.884 1.00 84.38 199 TYR A N 1
ATOM 1610 C CA . TYR A 1 199 ? -7.945 22.900 -5.994 1.00 84.38 199 TYR A CA 1
ATOM 1611 C C . TYR A 1 199 ? -8.163 21.397 -5.825 1.00 84.38 199 TYR A C 1
ATOM 1613 O O . TYR A 1 199 ? -8.112 20.650 -6.803 1.00 84.38 199 TYR A O 1
ATOM 1621 N N . SER A 1 200 ? -8.419 20.953 -4.597 1.00 84.31 200 SER A N 1
ATOM 1622 C CA . SER A 1 200 ? -8.761 19.563 -4.274 1.00 84.31 200 SER A CA 1
ATOM 1623 C C . SER A 1 200 ? -9.764 19.523 -3.132 1.00 84.31 200 SER A C 1
ATOM 1625 O O . SER A 1 200 ? -9.743 20.398 -2.271 1.00 84.31 200 SER A O 1
ATOM 1627 N N . TRP A 1 201 ? -10.657 18.538 -3.115 1.00 78.56 201 TRP A N 1
ATOM 1628 C CA . TRP A 1 201 ? -11.586 18.301 -2.008 1.00 78.56 201 TRP A CA 1
ATOM 1629 C C . TRP A 1 201 ? -12.109 16.863 -2.056 1.00 78.56 201 TRP A C 1
ATOM 1631 O O . TRP A 1 201 ? -12.330 16.294 -3.125 1.00 78.56 201 TRP A O 1
ATOM 1641 N N . GLY A 1 202 ? -12.333 16.265 -0.885 1.00 81.19 202 GLY A N 1
ATOM 1642 C CA . GLY A 1 202 ? -12.794 14.880 -0.794 1.00 81.19 202 GLY A CA 1
ATOM 1643 C C . GLY A 1 202 ? -14.212 14.695 -1.330 1.00 81.19 202 GLY A C 1
ATOM 1644 O O . GLY A 1 202 ? -15.118 15.471 -1.019 1.00 81.19 202 GLY A O 1
ATOM 1645 N N . ILE A 1 203 ? -14.444 13.621 -2.078 1.00 88.94 203 ILE A N 1
ATOM 1646 C CA . ILE A 1 203 ? -15.708 13.375 -2.781 1.00 88.94 203 ILE A CA 1
ATOM 1647 C C . ILE A 1 203 ? -16.651 12.507 -1.940 1.00 88.94 203 ILE A C 1
ATOM 1649 O O . ILE A 1 203 ? -16.241 11.532 -1.309 1.00 88.94 203 ILE A O 1
ATOM 1653 N N . ASP A 1 204 ? -17.943 12.859 -1.931 1.00 89.12 204 ASP A N 1
ATOM 1654 C CA . ASP A 1 204 ? -19.008 11.993 -1.419 1.00 89.12 204 ASP A CA 1
ATOM 1655 C C . ASP A 1 204 ? -19.755 11.287 -2.543 1.00 89.12 204 ASP A C 1
ATOM 1657 O O . ASP A 1 204 ? -20.132 11.903 -3.536 1.00 89.12 204 ASP A O 1
ATOM 1661 N N . MET A 1 205 ? -20.010 9.992 -2.358 1.00 90.31 205 MET A N 1
ATOM 1662 C CA . MET A 1 205 ? -20.714 9.162 -3.336 1.00 90.31 205 MET A CA 1
ATOM 1663 C C . MET A 1 205 ? -22.103 9.693 -3.708 1.00 90.31 205 MET A C 1
ATOM 1665 O O . MET A 1 205 ? -22.570 9.450 -4.819 1.00 90.31 205 MET A O 1
ATOM 1669 N N . ASN A 1 206 ? -22.742 10.451 -2.814 1.00 88.12 206 ASN A N 1
ATOM 1670 C CA . ASN A 1 206 ? -24.086 10.990 -3.006 1.00 88.12 206 ASN A CA 1
ATOM 1671 C C . ASN A 1 206 ? -24.096 12.408 -3.596 1.00 88.12 206 ASN A C 1
ATOM 1673 O O . ASN A 1 206 ? -25.166 12.977 -3.801 1.00 88.12 206 ASN A O 1
ATOM 1677 N N . MET A 1 207 ? -22.927 12.985 -3.892 1.00 89.38 207 MET A N 1
ATOM 1678 C CA . MET A 1 207 ? -22.830 14.316 -4.497 1.00 89.38 207 MET A CA 1
ATOM 1679 C C . MET A 1 207 ? -23.266 14.347 -5.964 1.00 89.38 207 MET A C 1
ATOM 1681 O O . MET A 1 207 ? -23.757 15.374 -6.428 1.00 89.38 207 MET A O 1
ATOM 1685 N N . HIS A 1 208 ? -23.104 13.241 -6.697 1.00 93.75 208 HIS A N 1
ATOM 1686 C CA . HIS A 1 208 ? -23.462 13.172 -8.112 1.00 93.75 208 HIS A CA 1
ATOM 1687 C C . HIS A 1 208 ? -23.808 11.732 -8.552 1.00 93.75 208 HIS A C 1
ATOM 1689 O O . HIS A 1 208 ? -23.064 10.804 -8.226 1.00 93.75 208 HIS A O 1
ATOM 1695 N N . PRO A 1 209 ? -24.879 11.507 -9.344 1.00 92.81 209 PRO A N 1
ATOM 1696 C CA . PRO A 1 209 ? -25.317 10.163 -9.752 1.00 92.81 209 PRO A CA 1
ATOM 1697 C C . PRO A 1 209 ? -24.339 9.422 -10.678 1.00 92.81 209 PRO A C 1
ATOM 1699 O O . PRO A 1 209 ? -24.460 8.213 -10.849 1.00 92.81 209 PRO A O 1
ATOM 1702 N N . ALA A 1 210 ? -23.369 10.119 -11.275 1.00 96.00 210 ALA A N 1
ATOM 1703 C CA . ALA A 1 210 ? -22.336 9.483 -12.094 1.00 96.00 210 ALA A CA 1
ATOM 1704 C C . ALA A 1 210 ? -21.227 8.802 -11.267 1.00 96.00 210 ALA A C 1
ATOM 1706 O O . ALA A 1 210 ? -20.520 7.962 -11.816 1.00 96.00 210 ALA A O 1
ATOM 1707 N N . PHE A 1 211 ? -21.083 9.081 -9.960 1.00 95.25 211 PHE A N 1
ATOM 1708 C CA . PHE A 1 211 ? -20.067 8.405 -9.138 1.00 95.25 211 PHE A CA 1
ATOM 1709 C C . PHE A 1 211 ? -20.329 6.897 -8.982 1.00 95.25 211 PHE A C 1
ATOM 1711 O O . PHE A 1 211 ? -19.402 6.119 -9.205 1.00 95.25 211 PHE A O 1
ATOM 1718 N N . PRO A 1 212 ? -21.554 6.419 -8.675 1.00 94.38 212 PRO A N 1
ATOM 1719 C CA . PRO A 1 212 ? -21.838 4.982 -8.709 1.00 94.38 212 PRO A CA 1
ATOM 1720 C C . PRO A 1 212 ? -21.539 4.332 -10.069 1.00 94.38 212 PRO A C 1
ATOM 1722 O O . PRO A 1 212 ? -21.048 3.205 -10.117 1.00 94.38 212 PRO A O 1
ATOM 1725 N N . THR A 1 213 ? -21.803 5.034 -11.176 1.00 96.31 213 THR A N 1
ATOM 1726 C CA . THR A 1 213 ? -21.480 4.556 -12.531 1.00 96.31 213 THR A CA 1
ATOM 1727 C C . THR A 1 213 ? -19.973 4.457 -12.745 1.00 96.31 213 THR A C 1
ATOM 1729 O O . THR A 1 213 ? -19.512 3.414 -13.195 1.00 96.31 213 THR A O 1
ATOM 1732 N N . TYR A 1 214 ? -19.203 5.469 -12.332 1.00 96.94 214 TYR A N 1
ATOM 1733 C CA . TYR A 1 214 ? -17.737 5.461 -12.360 1.00 96.94 214 TYR A CA 1
ATOM 1734 C C . TYR A 1 214 ? -17.157 4.196 -11.717 1.00 96.94 214 TYR A C 1
ATOM 1736 O O . TYR A 1 214 ? -16.394 3.473 -12.351 1.00 96.94 214 TYR A O 1
ATOM 1744 N N . TRP A 1 215 ? -17.585 3.850 -10.499 1.00 97.19 215 TRP A N 1
ATOM 1745 C CA . TRP A 1 215 ? -17.073 2.653 -9.822 1.00 97.19 215 TRP A CA 1
ATOM 1746 C C . TRP A 1 215 ? -17.486 1.350 -10.515 1.00 97.19 215 TRP A C 1
ATOM 1748 O O . TRP A 1 215 ? -16.698 0.404 -10.563 1.00 97.19 215 TRP A O 1
ATOM 1758 N N . LYS A 1 216 ? -18.694 1.285 -11.090 1.00 97.12 216 LYS A N 1
ATOM 1759 C CA . LYS A 1 216 ? -19.142 0.128 -11.887 1.00 97.12 216 LYS A CA 1
ATOM 1760 C C . LYS A 1 216 ? -18.334 -0.028 -13.177 1.00 97.12 216 LYS A C 1
ATOM 1762 O O . LYS A 1 216 ? -18.001 -1.156 -13.536 1.00 97.12 216 LYS A O 1
ATOM 1767 N N . GLU A 1 217 ? -18.000 1.074 -13.846 1.00 97.44 217 GLU A N 1
ATOM 1768 C CA . GLU A 1 217 ? -17.141 1.077 -15.035 1.00 97.44 217 GLU A CA 1
ATOM 1769 C C . GLU A 1 217 ? -15.727 0.593 -14.686 1.00 97.44 217 GLU A C 1
ATOM 1771 O O . GLU A 1 217 ? -15.243 -0.347 -15.320 1.00 97.44 217 GLU A O 1
ATOM 1776 N N . LEU A 1 218 ? -15.128 1.092 -13.596 1.00 96.81 218 LEU A N 1
ATOM 1777 C CA . LEU A 1 218 ? -13.843 0.581 -13.102 1.00 96.81 218 LEU A CA 1
ATOM 1778 C C . LEU A 1 218 ? -13.883 -0.924 -12.822 1.00 96.81 218 LEU A C 1
ATOM 1780 O O . LEU A 1 218 ? -12.999 -1.665 -13.252 1.00 96.81 218 LEU A O 1
ATOM 1784 N N . ALA A 1 219 ? -14.928 -1.393 -12.136 1.00 96.81 219 ALA A N 1
ATOM 1785 C CA . ALA A 1 219 ? -15.087 -2.806 -11.802 1.00 96.81 219 ALA A CA 1
ATOM 1786 C C . ALA A 1 219 ? -15.305 -3.710 -13.025 1.00 96.81 219 ALA A C 1
ATOM 1788 O O . ALA A 1 219 ? -15.058 -4.917 -12.949 1.00 96.81 219 ALA A O 1
ATOM 1789 N N . SER A 1 220 ? -15.752 -3.146 -14.150 1.00 96.06 220 SER A N 1
ATOM 1790 C CA . SER A 1 220 ? -15.893 -3.879 -15.410 1.00 96.06 220 SER A CA 1
ATOM 1791 C C . SER A 1 220 ? -14.540 -4.200 -16.057 1.00 96.06 220 SER A C 1
ATOM 1793 O O . SER A 1 220 ? -14.425 -5.197 -16.778 1.00 96.06 220 SER A O 1
ATOM 1795 N N . ASN A 1 221 ? -13.489 -3.427 -15.747 1.00 94.31 221 ASN A N 1
ATOM 1796 C CA . ASN A 1 221 ? -12.138 -3.707 -16.216 1.00 94.31 221 ASN A CA 1
ATOM 1797 C C . ASN A 1 221 ? -11.501 -4.827 -15.380 1.00 94.31 221 ASN A C 1
ATOM 1799 O O . ASN A 1 221 ? -10.865 -4.619 -14.344 1.00 94.31 221 ASN A O 1
ATOM 1803 N N . ARG A 1 222 ? -11.672 -6.059 -15.862 1.00 92.06 222 ARG A N 1
ATOM 1804 C CA . ARG A 1 222 ? -11.226 -7.265 -15.159 1.00 92.06 222 ARG A CA 1
ATOM 1805 C C . ARG A 1 222 ? -9.709 -7.328 -14.965 1.00 92.06 222 ARG A C 1
ATOM 1807 O O . ARG A 1 222 ? -9.266 -7.917 -13.985 1.00 92.06 222 ARG A O 1
ATOM 1814 N N . GLN A 1 223 ? -8.937 -6.745 -15.879 1.00 91.31 223 GLN A N 1
ATOM 1815 C CA . GLN A 1 223 ? -7.477 -6.741 -15.831 1.00 91.31 223 GLN A CA 1
ATOM 1816 C C . GLN A 1 223 ? -6.971 -5.836 -14.705 1.00 91.31 223 GLN A C 1
ATOM 1818 O O . GLN A 1 223 ? -6.208 -6.311 -13.871 1.00 91.31 223 GLN A O 1
ATOM 1823 N N . LEU A 1 224 ? -7.480 -4.600 -14.618 1.00 93.75 224 LEU A N 1
ATOM 1824 C CA . LEU A 1 224 ? -7.201 -3.673 -13.516 1.00 93.75 224 LEU A CA 1
ATOM 1825 C C . LEU A 1 224 ? -7.576 -4.292 -12.169 1.00 93.75 224 LEU A C 1
ATOM 1827 O O . LEU A 1 224 ? -6.739 -4.379 -11.276 1.00 93.75 224 LEU A O 1
ATOM 1831 N N . VAL A 1 225 ? -8.825 -4.755 -12.030 1.00 94.56 225 VAL A N 1
ATOM 1832 C CA . VAL A 1 225 ? -9.326 -5.287 -10.754 1.00 94.56 225 VAL A CA 1
ATOM 1833 C C . VAL A 1 225 ? -8.510 -6.495 -10.318 1.00 94.56 225 VAL A C 1
ATOM 1835 O O . VAL A 1 225 ? -8.097 -6.565 -9.167 1.00 94.56 225 VAL A O 1
ATOM 1838 N N . LYS A 1 226 ? -8.251 -7.447 -11.221 1.00 92.56 226 LYS A N 1
ATOM 1839 C CA . LYS A 1 226 ? -7.510 -8.658 -10.859 1.00 92.56 226 LYS A CA 1
ATOM 1840 C C . LYS A 1 226 ? -6.042 -8.375 -10.585 1.00 92.56 226 LYS A C 1
ATOM 1842 O O . LYS A 1 226 ? -5.521 -8.936 -9.631 1.00 92.56 226 LYS A O 1
ATOM 1847 N N . ALA A 1 227 ? -5.403 -7.499 -11.361 1.00 91.12 227 ALA A N 1
ATOM 1848 C CA . ALA A 1 227 ? -4.017 -7.128 -11.113 1.00 91.12 227 ALA A CA 1
ATOM 1849 C C . ALA A 1 227 ? -3.861 -6.420 -9.760 1.00 91.12 227 ALA A C 1
ATOM 1851 O O . ALA A 1 227 ? -2.960 -6.759 -8.996 1.00 91.12 227 ALA A O 1
ATOM 1852 N N . LEU A 1 228 ? -4.781 -5.504 -9.435 1.00 92.44 228 LEU A N 1
ATOM 1853 C CA . LEU A 1 228 ? -4.838 -4.824 -8.143 1.00 92.44 228 LEU A CA 1
ATOM 1854 C C . LEU A 1 228 ? -5.097 -5.813 -6.994 1.00 92.44 228 LEU A C 1
ATOM 1856 O O . LEU A 1 228 ? -4.350 -5.821 -6.020 1.00 92.44 228 LEU A O 1
ATOM 1860 N N . GLU A 1 229 ? -6.102 -6.687 -7.113 1.00 92.06 229 GLU A N 1
ATOM 1861 C CA . GLU A 1 229 ? -6.420 -7.695 -6.088 1.00 92.06 229 GLU A CA 1
ATOM 1862 C C . GLU A 1 229 ? -5.274 -8.689 -5.843 1.00 92.06 229 GLU A C 1
ATOM 1864 O O . GLU A 1 229 ? -5.126 -9.177 -4.724 1.00 92.06 229 GLU A O 1
ATOM 1869 N N . SER A 1 230 ? -4.449 -8.982 -6.853 1.00 86.12 230 SER A N 1
ATOM 1870 C CA . SER A 1 230 ? -3.240 -9.797 -6.678 1.00 86.12 230 SER A CA 1
ATOM 1871 C C . SER A 1 230 ? -2.182 -9.110 -5.807 1.00 86.12 230 SER A C 1
ATOM 1873 O O . SER A 1 230 ? -1.387 -9.796 -5.171 1.00 86.12 230 SER A O 1
ATOM 1875 N N . ILE A 1 231 ? -2.169 -7.772 -5.765 1.00 85.56 231 ILE A N 1
ATOM 1876 C CA . ILE A 1 231 ? -1.155 -6.979 -5.057 1.00 85.56 231 ILE A CA 1
ATOM 1877 C C . ILE A 1 231 ? -1.617 -6.599 -3.647 1.00 85.56 231 ILE A C 1
ATOM 1879 O O . ILE A 1 231 ? -0.875 -6.793 -2.685 1.00 85.56 231 ILE A O 1
ATOM 1883 N N . VAL A 1 232 ? -2.833 -6.054 -3.522 1.00 86.56 232 VAL A N 1
ATOM 1884 C CA . VAL A 1 232 ? -3.393 -5.542 -2.253 1.00 86.56 232 VAL A CA 1
ATOM 1885 C C . VAL A 1 232 ? -4.435 -6.476 -1.624 1.00 86.56 232 VAL A C 1
ATOM 1887 O O . VAL A 1 232 ? -5.071 -6.137 -0.625 1.00 86.56 232 VAL A O 1
ATOM 1890 N N . GLY A 1 233 ? -4.627 -7.661 -2.201 1.00 87.31 233 GLY A N 1
ATOM 1891 C CA . GLY A 1 233 ? -5.599 -8.642 -1.738 1.00 87.31 233 GLY A CA 1
ATOM 1892 C C . GLY A 1 233 ? -7.019 -8.394 -2.269 1.00 87.31 233 GLY A C 1
ATOM 1893 O O . GLY A 1 233 ? -7.326 -7.344 -2.838 1.00 87.31 233 GLY A O 1
ATOM 1894 N N . PRO A 1 234 ? -7.925 -9.374 -2.094 1.00 88.44 234 PRO A N 1
ATOM 1895 C CA . PRO A 1 234 ? -9.269 -9.316 -2.659 1.00 88.44 234 PRO A CA 1
ATOM 1896 C C . PRO A 1 234 ? -10.106 -8.208 -2.020 1.00 88.44 234 PRO A C 1
ATOM 1898 O O . PRO A 1 234 ? -10.077 -8.053 -0.793 1.00 88.44 234 PRO A O 1
ATOM 1901 N N . ASP A 1 235 ? -10.935 -7.542 -2.834 1.00 91.94 235 ASP A N 1
ATOM 1902 C CA . ASP A 1 235 ? -11.854 -6.475 -2.408 1.00 91.94 235 ASP A CA 1
ATOM 1903 C C . ASP A 1 235 ? -11.150 -5.388 -1.561 1.00 91.94 235 ASP A C 1
ATOM 1905 O O . ASP A 1 235 ? -11.435 -5.269 -0.368 1.00 91.94 235 ASP A O 1
ATOM 1909 N N . PRO A 1 236 ? -10.197 -4.628 -2.135 1.00 93.50 236 PRO A N 1
ATOM 1910 C CA . PRO A 1 236 ? -9.345 -3.707 -1.382 1.00 93.50 236 PRO A CA 1
ATOM 1911 C C . PRO A 1 236 ? -10.130 -2.602 -0.670 1.00 93.50 236 PRO A C 1
ATOM 1913 O O . PRO A 1 236 ? -11.233 -2.226 -1.073 1.00 93.50 236 PRO A O 1
ATOM 1916 N N . ALA A 1 237 ? -9.553 -2.069 0.406 1.00 92.75 237 ALA A N 1
ATOM 1917 C CA . ALA A 1 237 ? -10.085 -0.897 1.085 1.00 92.75 237 ALA A CA 1
ATOM 1918 C C . ALA A 1 237 ? -9.807 0.369 0.265 1.00 92.75 237 ALA A C 1
ATOM 1920 O O . ALA A 1 237 ? -8.776 0.465 -0.400 1.00 92.75 237 ALA A O 1
ATOM 1921 N N . ILE A 1 238 ? -10.708 1.347 0.350 1.00 93.38 238 ILE A N 1
ATOM 1922 C CA . ILE A 1 238 ? -10.479 2.685 -0.203 1.00 93.38 238 ILE A CA 1
ATOM 1923 C C . ILE A 1 238 ? -10.008 3.585 0.934 1.00 93.38 238 ILE A C 1
ATOM 1925 O O . ILE A 1 238 ? -10.632 3.604 1.999 1.00 93.38 238 ILE A O 1
ATOM 1929 N N . ILE A 1 239 ? -8.905 4.298 0.719 1.00 90.75 239 ILE A N 1
ATOM 1930 C CA . ILE A 1 239 ? -8.328 5.231 1.702 1.00 90.75 239 ILE A CA 1
ATOM 1931 C C . ILE A 1 239 ? -8.277 6.675 1.194 1.00 90.75 239 ILE A C 1
ATOM 1933 O O . ILE A 1 239 ? -8.095 7.592 1.990 1.00 90.75 239 ILE A O 1
ATOM 1937 N N . GLU A 1 240 ? -8.536 6.880 -0.099 1.00 91.56 240 GLU A N 1
ATOM 1938 C CA . GLU A 1 240 ? -8.627 8.190 -0.735 1.00 91.56 240 GLU A CA 1
ATOM 1939 C C . GLU A 1 240 ? -9.692 8.194 -1.830 1.00 91.56 240 GLU A C 1
ATOM 1941 O O . GLU A 1 240 ? -9.799 7.226 -2.588 1.00 91.56 240 GLU A O 1
ATOM 1946 N N . PHE A 1 241 ? -10.457 9.285 -1.924 1.00 93.62 241 PHE A N 1
ATOM 1947 C CA . PHE A 1 241 ? -11.296 9.565 -3.085 1.00 93.62 241 PHE A CA 1
ATOM 1948 C C . PHE A 1 241 ? -11.492 11.078 -3.251 1.00 93.62 241 PHE A C 1
ATOM 1950 O O . PHE A 1 241 ? -12.265 11.695 -2.513 1.00 93.62 241 PHE A O 1
ATOM 1957 N N . THR A 1 242 ? -10.784 11.672 -4.210 1.00 91.81 242 THR A N 1
ATOM 1958 C CA . THR A 1 242 ? -10.737 13.127 -4.441 1.00 91.81 242 THR A CA 1
ATOM 1959 C C . THR A 1 242 ? -10.605 13.457 -5.921 1.00 91.81 242 THR A C 1
ATOM 1961 O O . THR A 1 242 ? -10.357 12.577 -6.742 1.00 91.81 242 THR A O 1
ATOM 1964 N N . ALA A 1 243 ? -10.739 14.732 -6.269 1.00 91.88 243 ALA A N 1
ATOM 1965 C CA . ALA A 1 243 ? -10.337 15.255 -7.563 1.00 91.88 243 ALA A CA 1
ATOM 1966 C C . ALA A 1 243 ? -9.370 16.423 -7.383 1.00 91.88 243 ALA A C 1
ATOM 1968 O O . ALA A 1 243 ? -9.649 17.345 -6.623 1.00 91.88 243 ALA A O 1
ATOM 1969 N N . ILE A 1 244 ? -8.272 16.411 -8.136 1.00 90.56 244 ILE A N 1
ATOM 1970 C CA . ILE A 1 244 ? -7.342 17.536 -8.225 1.00 90.56 244 ILE A CA 1
ATOM 1971 C C . ILE A 1 244 ? -7.623 18.290 -9.516 1.00 90.56 244 ILE A C 1
ATOM 1973 O O . ILE A 1 244 ? -7.635 17.711 -10.604 1.00 90.56 244 ILE A O 1
ATOM 1977 N N . THR A 1 245 ? -7.831 19.593 -9.386 1.00 91.56 245 THR A N 1
ATOM 1978 C CA . THR A 1 245 ? -8.043 20.512 -10.500 1.00 91.56 245 THR A CA 1
ATOM 1979 C C . THR A 1 245 ? -6.907 21.509 -10.571 1.00 91.56 245 THR A C 1
ATOM 1981 O O . THR A 1 245 ? -6.627 22.192 -9.591 1.00 91.56 245 THR A O 1
ATOM 1984 N N . SER A 1 246 ? -6.257 21.587 -11.725 1.00 91.81 246 SER A N 1
ATOM 1985 C CA . SER A 1 246 ? -5.218 22.569 -12.018 1.00 91.81 246 SER A CA 1
ATOM 1986 C C . SER A 1 246 ? -5.728 23.527 -13.082 1.00 91.81 246 SER A C 1
ATOM 1988 O O . SER A 1 246 ? -6.053 23.107 -14.195 1.00 91.81 246 SER A O 1
ATOM 1990 N N . SER A 1 247 ? -5.808 24.800 -12.713 1.00 90.31 247 SER A N 1
ATOM 1991 C CA . SER A 1 247 ? -6.189 25.891 -13.604 1.00 90.31 247 SER A CA 1
ATOM 1992 C C . SER A 1 247 ? -4.961 26.543 -14.223 1.00 90.31 247 SER A C 1
ATOM 1994 O O . SER A 1 247 ? -3.845 26.382 -13.727 1.00 90.31 247 SER A O 1
ATOM 1996 N N . TYR A 1 248 ? -5.165 27.290 -15.310 1.00 90.50 248 TYR A N 1
ATOM 1997 C CA . TYR A 1 248 ? -4.097 28.052 -15.957 1.00 90.50 248 TYR A CA 1
ATOM 1998 C C . TYR A 1 248 ? -3.300 28.888 -14.947 1.00 90.50 248 TYR A C 1
ATOM 2000 O O . TYR A 1 248 ? -3.875 29.575 -14.102 1.00 90.50 248 TYR A O 1
ATOM 2008 N N . GLY A 1 249 ? -1.971 28.820 -15.048 1.00 87.62 249 GLY A N 1
ATOM 2009 C CA . GLY A 1 249 ? -1.058 29.468 -14.108 1.00 87.62 249 GLY A CA 1
ATOM 2010 C C . GLY A 1 249 ? -0.737 28.637 -12.864 1.00 87.62 249 GLY A C 1
ATOM 2011 O O . GLY A 1 249 ? -0.088 29.155 -11.960 1.00 87.62 249 GLY A O 1
ATOM 2012 N N . ALA A 1 250 ? -1.179 27.378 -12.783 1.00 90.00 250 ALA A N 1
ATOM 2013 C CA . ALA A 1 250 ? -0.643 26.435 -11.804 1.00 90.00 250 ALA A CA 1
ATOM 2014 C C . ALA A 1 250 ? 0.845 26.163 -12.083 1.00 90.00 250 ALA A C 1
ATOM 2016 O O . ALA A 1 250 ? 1.232 26.034 -13.245 1.00 90.00 250 ALA A O 1
ATOM 2017 N N . VAL A 1 251 ? 1.657 26.049 -11.031 1.00 90.69 251 VAL A N 1
ATOM 2018 C CA . VAL A 1 251 ? 3.118 25.841 -11.111 1.00 90.69 251 VAL A CA 1
ATOM 2019 C C . VAL A 1 251 ? 3.509 24.360 -11.019 1.00 90.69 251 VAL A C 1
ATOM 2021 O O . VAL A 1 251 ? 2.668 23.520 -10.694 1.00 90.69 251 VAL A O 1
ATOM 2024 N N . ASP A 1 252 ? 4.761 24.032 -11.347 1.00 89.69 252 ASP A N 1
ATOM 2025 C CA . ASP A 1 252 ? 5.318 22.671 -11.297 1.00 89.69 252 ASP A CA 1
ATOM 2026 C C . ASP A 1 252 ? 5.610 22.217 -9.866 1.00 89.69 252 ASP A C 1
ATOM 2028 O O . ASP A 1 252 ? 6.510 22.762 -9.222 1.00 89.69 252 ASP A O 1
ATOM 2032 N N . GLN A 1 253 ? 4.949 21.139 -9.426 1.00 89.12 253 GLN A N 1
ATOM 2033 C CA . GLN A 1 253 ? 5.288 20.478 -8.164 1.00 89.12 253 GLN A CA 1
ATOM 2034 C C . GLN A 1 253 ? 6.728 19.972 -8.176 1.00 89.12 253 GLN A C 1
ATOM 2036 O O . GLN A 1 253 ? 7.242 19.533 -9.207 1.00 89.12 253 GLN A O 1
ATOM 2041 N N . HIS A 1 254 ? 7.366 19.986 -7.006 1.00 89.12 254 HIS A N 1
ATOM 2042 C CA . HIS A 1 254 ? 8.619 19.264 -6.822 1.00 89.12 254 HIS A CA 1
ATOM 2043 C C . HIS A 1 254 ? 8.376 17.754 -6.946 1.00 89.12 254 HIS A C 1
ATOM 2045 O O . HIS A 1 254 ? 7.262 17.271 -6.723 1.00 89.12 254 HIS A O 1
ATOM 2051 N N . ASP A 1 255 ? 9.413 17.014 -7.329 1.00 88.50 255 ASP A N 1
ATOM 2052 C CA . ASP A 1 255 ? 9.372 15.556 -7.360 1.00 88.50 255 ASP A CA 1
ATOM 2053 C C . ASP A 1 255 ? 9.169 15.025 -5.933 1.00 88.50 255 ASP A C 1
ATOM 2055 O O . ASP A 1 255 ? 9.953 15.322 -5.034 1.00 88.50 255 ASP A O 1
ATOM 2059 N N . HIS A 1 256 ? 8.091 14.273 -5.721 1.00 88.19 256 HIS A N 1
ATOM 2060 C CA . HIS A 1 256 ? 7.708 13.762 -4.407 1.00 88.19 256 HIS A CA 1
ATOM 2061 C C . HIS A 1 256 ? 7.163 12.341 -4.505 1.00 88.19 256 HIS A C 1
ATOM 2063 O O . HIS A 1 256 ? 6.847 11.830 -5.579 1.00 88.19 256 HIS A O 1
ATOM 2069 N N . GLN A 1 257 ? 7.079 11.691 -3.353 1.00 88.50 257 GLN A N 1
ATOM 2070 C CA . GLN A 1 257 ? 6.351 10.445 -3.155 1.00 88.50 257 GLN A CA 1
ATOM 2071 C C . GLN A 1 257 ? 5.094 10.793 -2.352 1.00 88.50 257 GLN A C 1
ATOM 2073 O O . GLN A 1 257 ? 5.153 11.659 -1.479 1.00 88.50 257 GLN A O 1
ATOM 2078 N N . ASP A 1 258 ? 3.968 10.136 -2.638 1.00 87.44 258 ASP A N 1
ATOM 2079 C CA . ASP A 1 258 ? 2.729 10.341 -1.873 1.00 87.44 258 ASP A CA 1
ATOM 2080 C C . ASP A 1 258 ? 2.909 9.901 -0.417 1.00 87.44 258 ASP A C 1
ATOM 2082 O O . ASP A 1 258 ? 2.197 10.374 0.450 1.00 87.44 258 ASP A O 1
ATOM 2086 N N . VAL A 1 259 ? 3.840 8.989 -0.131 1.00 85.88 259 VAL A N 1
ATOM 2087 C CA . VAL A 1 259 ? 4.208 8.588 1.231 1.00 85.88 259 VAL A CA 1
ATOM 2088 C C . VAL A 1 259 ? 5.679 8.904 1.484 1.00 85.88 259 VAL A C 1
ATOM 2090 O O . VAL A 1 259 ? 6.531 8.663 0.630 1.00 85.88 259 VAL A O 1
ATOM 2093 N N . VAL A 1 260 ? 6.001 9.453 2.656 1.00 78.38 260 VAL A N 1
ATOM 2094 C CA . VAL A 1 260 ? 7.368 9.885 2.968 1.00 78.38 260 VAL A CA 1
ATOM 2095 C C . VAL A 1 260 ? 8.260 8.706 3.377 1.00 78.38 260 VAL A C 1
ATOM 2097 O O . VAL A 1 260 ? 7.786 7.753 4.007 1.00 78.38 260 VAL A O 1
ATOM 2100 N N . PRO A 1 261 ? 9.581 8.797 3.127 1.00 73.38 261 PRO A N 1
ATOM 2101 C CA . PRO A 1 261 ? 10.582 7.822 3.558 1.00 73.38 261 PRO A CA 1
ATOM 2102 C C . PRO A 1 261 ? 10.394 7.234 4.968 1.00 73.38 261 PRO A C 1
ATOM 2104 O O . PRO A 1 261 ? 10.338 6.006 5.075 1.00 73.38 261 PRO A O 1
ATOM 2107 N N . PRO A 1 262 ? 10.252 8.034 6.053 1.00 73.00 262 PRO A N 1
ATOM 2108 C CA . PRO A 1 262 ? 10.128 7.505 7.412 1.00 73.00 262 PRO A CA 1
ATOM 2109 C C . PRO A 1 262 ? 8.792 6.809 7.701 1.00 73.00 262 PRO A C 1
ATOM 2111 O O . PRO A 1 262 ? 8.648 6.272 8.790 1.00 73.00 262 PRO A O 1
ATOM 2114 N N . GLY A 1 263 ? 7.841 6.798 6.768 1.00 77.44 263 GLY A N 1
ATOM 2115 C CA . GLY A 1 263 ? 6.506 6.245 6.968 1.00 77.44 263 GLY A CA 1
ATOM 2116 C C . GLY A 1 263 ? 6.019 5.369 5.824 1.00 77.44 263 GLY A C 1
ATOM 2117 O O . GLY A 1 263 ? 4.821 5.311 5.571 1.00 77.44 263 GLY A O 1
ATOM 2118 N N . SER A 1 264 ? 6.923 4.747 5.069 1.00 79.50 264 SER A N 1
ATOM 2119 C CA . SER A 1 264 ? 6.565 4.041 3.839 1.00 79.50 264 SER A CA 1
ATOM 2120 C C . SER A 1 264 ? 6.620 2.522 3.971 1.00 79.50 264 SER A C 1
ATOM 2122 O O . SER A 1 264 ? 7.484 1.955 4.644 1.00 79.50 264 SER A O 1
ATOM 2124 N N . GLY A 1 265 ? 5.735 1.839 3.235 1.00 75.44 265 GLY A N 1
ATOM 2125 C CA . GLY A 1 265 ? 5.780 0.381 3.076 1.00 75.44 265 GLY A CA 1
ATOM 2126 C C . GLY A 1 265 ? 7.010 -0.099 2.302 1.00 75.44 265 GLY A C 1
ATOM 2127 O O . GLY A 1 265 ? 7.397 -1.257 2.428 1.00 75.44 265 GLY A O 1
ATOM 2128 N N . ALA A 1 266 ? 7.666 0.781 1.539 1.00 76.69 266 ALA A N 1
ATOM 2129 C CA . ALA A 1 266 ? 8.949 0.459 0.932 1.00 76.69 266 ALA A CA 1
ATOM 2130 C C . ALA A 1 266 ? 10.040 0.347 1.993 1.00 76.69 266 ALA A C 1
ATOM 2132 O O . ALA A 1 266 ? 10.729 -0.666 1.999 1.00 76.69 266 ALA A O 1
ATOM 2133 N N . LYS A 1 267 ? 10.157 1.306 2.924 1.00 76.25 267 LYS A N 1
ATOM 2134 C CA . LYS A 1 267 ? 11.172 1.260 3.991 1.00 76.25 267 LYS A CA 1
ATOM 2135 C C . LYS A 1 267 ? 10.855 0.238 5.080 1.00 76.25 267 LYS A C 1
ATOM 2137 O O . LYS A 1 267 ? 11.762 -0.461 5.520 1.00 76.25 267 LYS A O 1
ATOM 2142 N N . PHE A 1 268 ? 9.583 0.137 5.481 1.00 75.56 268 PHE A N 1
ATOM 2143 C CA . PHE A 1 268 ? 9.133 -0.667 6.622 1.00 75.56 268 PHE A CA 1
ATOM 2144 C C . PHE A 1 268 ? 7.881 -1.491 6.274 1.00 75.56 268 PHE A C 1
ATOM 2146 O O . PHE A 1 268 ? 6.794 -1.290 6.817 1.00 75.56 268 PHE A O 1
ATOM 2153 N N . ALA A 1 269 ? 8.027 -2.453 5.359 1.00 70.19 269 ALA A N 1
ATOM 2154 C CA . ALA A 1 269 ? 6.931 -3.248 4.777 1.00 70.19 269 ALA A CA 1
ATOM 2155 C C . ALA A 1 269 ? 6.040 -4.010 5.782 1.00 70.19 269 ALA A C 1
ATOM 2157 O O . ALA A 1 269 ? 4.946 -4.460 5.436 1.00 70.19 269 ALA A O 1
ATOM 2158 N N . ARG A 1 270 ? 6.497 -4.185 7.027 1.00 68.62 270 ARG A N 1
ATOM 2159 C CA . ARG A 1 270 ? 5.707 -4.790 8.108 1.00 68.62 270 ARG A CA 1
ATOM 2160 C C . ARG A 1 270 ? 4.859 -3.809 8.887 1.00 68.62 270 ARG A C 1
ATOM 2162 O O . ARG A 1 270 ? 3.867 -4.217 9.487 1.00 68.62 270 ARG A O 1
ATOM 2169 N N . SER A 1 271 ? 5.290 -2.564 8.919 1.00 74.06 271 SER A N 1
ATOM 2170 C CA . SER A 1 271 ? 4.668 -1.528 9.722 1.00 74.06 271 SER A CA 1
ATOM 2171 C C . SER A 1 271 ? 3.817 -0.613 8.876 1.00 74.06 271 SER A C 1
ATOM 2173 O O . SER A 1 271 ? 2.814 -0.126 9.375 1.00 74.06 271 SER A O 1
ATOM 2175 N N . PHE A 1 272 ? 4.105 -0.492 7.582 1.00 81.00 272 PHE A N 1
ATOM 2176 C CA . PHE A 1 272 ? 3.274 0.240 6.638 1.00 81.00 272 PHE A CA 1
ATOM 2177 C C . PHE A 1 272 ? 2.761 -0.666 5.524 1.00 81.00 272 PHE A C 1
ATOM 2179 O O . PHE A 1 272 ? 3.493 -1.482 4.963 1.00 81.00 272 PHE A O 1
ATOM 2186 N N . ILE A 1 273 ? 1.484 -0.511 5.189 1.00 82.06 273 ILE A N 1
ATOM 2187 C CA . ILE A 1 273 ? 0.897 -1.136 4.009 1.00 82.06 273 ILE A CA 1
ATOM 2188 C C . ILE A 1 273 ? 1.319 -0.361 2.753 1.00 82.06 273 ILE A C 1
ATOM 2190 O O . ILE A 1 273 ? 1.395 0.867 2.788 1.00 82.06 273 ILE A O 1
ATOM 2194 N N . PRO A 1 274 ? 1.541 -1.043 1.620 1.00 84.75 274 PRO A N 1
ATOM 2195 C CA . PRO A 1 274 ? 1.594 -0.374 0.335 1.00 84.75 274 PRO A CA 1
ATOM 2196 C C . PRO A 1 274 ? 0.196 0.108 -0.063 1.00 84.75 274 PRO A C 1
ATOM 2198 O O . PRO A 1 274 ? -0.819 -0.523 0.250 1.00 84.75 274 PRO A O 1
ATOM 2201 N N . SER A 1 275 ? 0.159 1.194 -0.815 1.00 90.94 275 SER A N 1
ATOM 2202 C CA . SER A 1 275 ? -1.057 1.817 -1.323 1.00 90.94 275 SER A CA 1
ATOM 2203 C C . SER A 1 275 ? -0.850 2.257 -2.768 1.00 90.94 275 SER A C 1
ATOM 2205 O O . SER A 1 275 ? 0.273 2.511 -3.212 1.00 90.94 275 SER A O 1
ATOM 2207 N N . TYR A 1 276 ? -1.943 2.270 -3.526 1.00 94.25 276 TYR A N 1
ATOM 2208 C CA . TYR A 1 276 ? -1.919 2.483 -4.969 1.00 94.25 276 TYR A CA 1
ATOM 2209 C C . TYR A 1 276 ? -3.000 3.479 -5.370 1.00 94.25 276 TYR A C 1
ATOM 2211 O O . TYR A 1 276 ? -4.185 3.199 -5.192 1.00 94.25 276 TYR A O 1
ATOM 2219 N N . SER A 1 277 ? -2.590 4.612 -5.927 1.00 96.12 277 SER A N 1
ATOM 2220 C CA . SER A 1 277 ? -3.456 5.697 -6.378 1.00 96.12 277 SER A CA 1
ATOM 2221 C C . SER A 1 277 ? -3.782 5.519 -7.857 1.00 96.12 277 SER A C 1
ATOM 2223 O O . SER A 1 277 ? -2.893 5.383 -8.694 1.00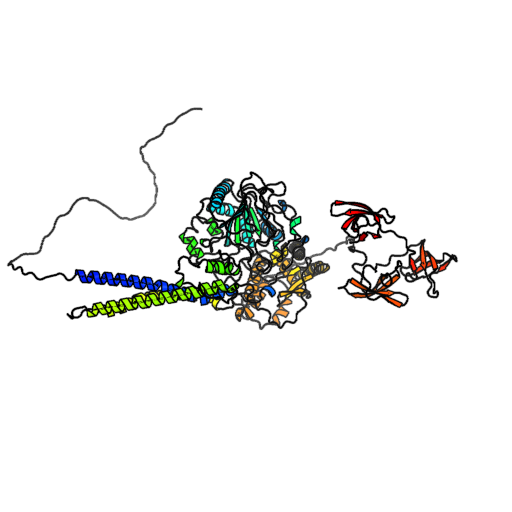 96.12 277 SER A O 1
ATOM 2225 N N . LEU A 1 278 ? -5.064 5.500 -8.205 1.00 97.62 278 LEU A N 1
ATOM 2226 C CA . LEU A 1 278 ? -5.529 5.491 -9.587 1.00 97.62 278 LEU A CA 1
ATOM 2227 C C . LEU A 1 278 ? -5.894 6.909 -10.010 1.00 97.62 278 LEU A C 1
ATOM 2229 O O . LEU A 1 278 ? -6.900 7.451 -9.560 1.00 97.62 278 LEU A O 1
ATOM 2233 N N . PHE A 1 279 ? -5.096 7.474 -10.909 1.00 97.75 279 PHE A N 1
ATOM 2234 C CA . PHE A 1 279 ? -5.300 8.793 -11.494 1.00 97.75 279 PHE A CA 1
ATOM 2235 C C . PHE A 1 279 ? -6.052 8.679 -12.819 1.00 97.75 279 PHE A C 1
ATOM 2237 O O . PHE A 1 279 ? -5.596 7.983 -13.725 1.00 97.75 279 PHE A O 1
ATOM 2244 N N . ILE A 1 280 ? -7.190 9.360 -12.959 1.00 98.06 280 ILE A N 1
ATOM 2245 C CA . ILE A 1 280 ? -7.996 9.355 -14.188 1.00 98.06 280 ILE A CA 1
ATOM 2246 C C . ILE A 1 280 ? -8.314 10.795 -14.603 1.00 98.06 280 ILE A C 1
ATOM 2248 O O . ILE A 1 280 ? -9.133 11.444 -13.945 1.00 98.06 280 ILE A O 1
ATOM 2252 N N . PRO A 1 281 ? -7.720 11.327 -15.686 1.00 97.25 281 PRO A N 1
ATOM 2253 C CA . PRO A 1 281 ? -8.130 12.603 -16.243 1.00 97.25 281 PRO A CA 1
ATOM 2254 C C . PRO A 1 281 ? -9.555 12.533 -16.802 1.00 97.25 281 PRO A C 1
ATOM 2256 O O . PRO A 1 281 ? -9.928 11.610 -17.535 1.00 97.25 281 PRO A O 1
ATOM 2259 N N . LEU A 1 282 ? -10.345 13.559 -16.491 1.00 97.50 282 LEU A N 1
ATOM 2260 C CA . LEU A 1 282 ? -11.720 13.713 -16.982 1.00 97.50 282 LEU A CA 1
ATOM 2261 C C . LEU A 1 282 ? -11.800 14.531 -18.284 1.00 97.50 282 LEU A C 1
ATOM 2263 O O . LEU A 1 282 ? -12.887 14.865 -18.751 1.00 97.50 282 LEU A O 1
ATOM 2267 N N . GLN A 1 283 ? -10.643 14.825 -18.881 1.00 96.44 283 GLN A N 1
ATOM 2268 C CA . GLN A 1 283 ? -10.466 15.472 -20.179 1.00 96.44 283 GLN A CA 1
ATOM 2269 C C . GLN A 1 283 ? -9.160 15.011 -20.830 1.00 96.44 283 GLN A C 1
ATOM 2271 O O . GLN A 1 283 ? -8.246 14.537 -20.155 1.00 96.44 283 GLN A O 1
ATOM 2276 N N . ASP A 1 284 ? -9.037 15.225 -22.136 1.00 97.06 284 ASP A N 1
ATOM 2277 C CA . ASP A 1 284 ? -7.782 15.029 -22.846 1.00 97.06 284 ASP A CA 1
ATOM 2278 C C . ASP A 1 284 ? -6.747 15.997 -22.270 1.00 97.06 284 ASP A C 1
ATOM 2280 O O . ASP A 1 284 ? -6.959 17.207 -22.243 1.00 97.06 284 ASP A O 1
ATOM 2284 N N . THR A 1 285 ? -5.654 15.445 -21.753 1.00 96.62 285 THR A N 1
ATOM 2285 C CA . THR A 1 285 ? -4.639 16.203 -21.021 1.00 96.62 285 THR A CA 1
ATOM 2286 C C . THR A 1 285 ? -3.326 16.157 -21.793 1.00 96.62 285 THR A C 1
ATOM 2288 O O . THR A 1 285 ? -2.753 15.085 -22.003 1.00 96.62 285 THR A O 1
ATOM 2291 N N . THR A 1 286 ? -2.868 17.313 -22.268 1.00 95.75 286 THR A N 1
ATOM 2292 C CA . THR A 1 286 ? -1.597 17.460 -22.992 1.00 95.75 286 THR A CA 1
ATOM 2293 C C . THR A 1 286 ? -0.429 17.671 -22.027 1.00 95.75 286 THR A C 1
ATOM 2295 O O . THR A 1 286 ? -0.622 17.818 -20.820 1.00 95.75 286 THR A O 1
ATOM 2298 N N . TYR A 1 287 ? 0.791 17.707 -22.568 1.00 94.25 287 TYR A N 1
ATOM 2299 C CA . TYR A 1 287 ? 1.978 18.097 -21.806 1.00 94.25 287 TYR A CA 1
ATOM 2300 C C . TYR A 1 287 ? 1.826 19.512 -21.212 1.00 94.25 287 TYR A C 1
ATOM 2302 O O . TYR A 1 287 ? 1.953 19.676 -20.004 1.00 94.25 287 TYR A O 1
ATOM 2310 N N . ASP A 1 288 ? 1.430 20.500 -22.024 1.00 93.38 288 ASP A N 1
ATOM 2311 C CA . ASP A 1 288 ? 1.300 21.909 -21.602 1.00 93.38 288 ASP A CA 1
ATOM 2312 C C . ASP A 1 288 ? 0.095 22.181 -20.686 1.00 93.38 288 ASP A C 1
ATOM 2314 O O . ASP A 1 288 ? 0.076 23.163 -19.947 1.00 93.38 288 ASP A O 1
ATOM 2318 N N . MET A 1 289 ? -0.926 21.316 -20.702 1.00 94.62 289 MET A N 1
ATOM 2319 C CA . MET A 1 289 ? -1.991 21.320 -19.685 1.00 94.62 289 MET A CA 1
ATOM 2320 C C . MET A 1 289 ? -1.510 20.770 -18.333 1.00 94.62 289 MET A C 1
ATOM 2322 O O . MET A 1 289 ? -2.261 20.774 -17.358 1.00 94.62 289 MET A O 1
ATOM 2326 N N . GLY A 1 290 ? -0.278 20.265 -18.279 1.00 93.75 290 GLY A N 1
ATOM 2327 C CA . GLY A 1 290 ? 0.355 19.740 -17.086 1.00 93.75 290 GLY A CA 1
ATOM 2328 C C . GLY A 1 290 ? 0.009 18.280 -16.821 1.00 93.75 290 GLY A C 1
ATOM 2329 O O . GLY A 1 290 ? -0.449 17.951 -15.733 1.00 93.75 290 GLY A O 1
ATOM 2330 N N . ALA A 1 291 ? 0.165 17.372 -17.786 1.00 95.44 291 ALA A N 1
ATOM 2331 C CA . ALA A 1 291 ? 0.032 15.943 -17.484 1.00 95.44 291 ALA A CA 1
ATOM 2332 C C . ALA A 1 291 ? 0.967 15.532 -16.326 1.00 95.44 291 ALA A C 1
ATOM 2334 O O . ALA A 1 291 ? 2.090 16.020 -16.234 1.00 95.44 291 ALA A O 1
ATOM 2335 N N . THR A 1 292 ? 0.523 14.632 -15.443 1.00 96.00 292 THR A N 1
ATOM 2336 C CA . THR A 1 292 ? 1.364 14.119 -14.347 1.00 96.00 292 THR A CA 1
ATOM 2337 C C . THR A 1 292 ? 2.625 13.467 -14.908 1.00 96.00 292 THR A C 1
ATOM 2339 O O . THR A 1 292 ? 2.544 12.689 -15.860 1.00 96.00 292 THR A O 1
ATOM 2342 N N . HIS A 1 293 ? 3.780 13.776 -14.327 1.00 95.81 293 HIS A N 1
ATOM 2343 C CA . HIS A 1 293 ? 5.045 13.112 -14.620 1.00 95.81 293 HIS A CA 1
ATOM 2344 C C . HIS A 1 293 ? 5.303 12.033 -13.574 1.00 95.81 293 HIS A C 1
ATOM 2346 O O . HIS A 1 293 ? 5.106 12.284 -12.390 1.00 95.81 293 HIS A O 1
ATOM 2352 N N . VAL A 1 294 ? 5.749 10.854 -14.001 1.00 95.69 294 VAL A N 1
ATOM 2353 C CA . VAL A 1 294 ? 6.185 9.769 -13.110 1.00 95.69 294 VAL A CA 1
ATOM 2354 C C . VAL A 1 294 ? 7.607 9.349 -13.428 1.00 95.69 294 VAL A C 1
ATOM 2356 O O . VAL A 1 294 ? 8.033 9.421 -14.580 1.00 95.69 294 VAL A O 1
ATOM 2359 N N . CYS A 1 295 ? 8.298 8.836 -12.417 1.00 94.75 295 CYS A N 1
ATOM 2360 C CA . CYS A 1 295 ? 9.642 8.291 -12.508 1.00 94.75 295 CYS A CA 1
ATOM 2361 C C . CYS A 1 295 ? 9.586 6.768 -12.261 1.00 94.75 295 CYS A C 1
ATOM 2363 O O . CYS A 1 295 ? 9.595 6.329 -11.107 1.00 94.75 295 CYS A O 1
ATOM 2365 N N . PRO A 1 296 ? 9.430 5.930 -13.305 1.00 94.56 296 PRO A N 1
ATOM 2366 C CA . PRO A 1 296 ? 9.099 4.515 -13.126 1.00 94.56 296 PRO A CA 1
ATOM 2367 C C . PRO A 1 296 ? 10.233 3.701 -12.497 1.00 94.56 296 PRO A C 1
ATOM 2369 O O . PRO A 1 296 ? 11.367 3.755 -12.960 1.00 94.56 296 PRO A O 1
ATOM 2372 N N . GLY A 1 297 ? 9.908 2.835 -11.535 1.00 89.56 297 GLY A N 1
ATOM 2373 C CA . GLY A 1 297 ? 10.851 1.972 -10.802 1.00 89.56 297 GLY A CA 1
ATOM 2374 C C . GLY A 1 297 ? 11.233 2.499 -9.414 1.00 89.56 297 GLY A C 1
ATOM 2375 O O . GLY A 1 297 ? 11.705 1.747 -8.565 1.00 89.56 297 GLY A O 1
ATOM 2376 N N . THR A 1 298 ? 10.935 3.768 -9.139 1.00 90.44 298 THR A N 1
ATOM 2377 C CA . THR A 1 298 ? 11.308 4.449 -7.889 1.00 90.44 298 THR A CA 1
ATOM 2378 C C . THR A 1 298 ? 10.524 4.036 -6.649 1.00 90.44 298 THR A C 1
ATOM 2380 O O . THR A 1 298 ? 10.948 4.322 -5.532 1.00 90.44 298 THR A O 1
ATOM 2383 N N . HIS A 1 299 ? 9.426 3.290 -6.803 1.00 88.31 299 HIS A N 1
ATOM 2384 C CA . HIS A 1 299 ? 8.695 2.699 -5.672 1.00 88.31 299 HIS A CA 1
ATOM 2385 C C . HIS A 1 299 ? 9.527 1.689 -4.872 1.00 88.31 299 HIS A C 1
ATOM 2387 O O . HIS A 1 299 ? 9.115 1.268 -3.793 1.00 88.31 299 HIS A O 1
ATOM 2393 N N . LEU A 1 300 ? 10.677 1.282 -5.410 1.00 82.06 300 LEU A N 1
ATOM 2394 C CA . LEU A 1 300 ? 11.642 0.382 -4.789 1.00 82.06 300 LEU A CA 1
ATOM 2395 C C . LEU A 1 300 ? 12.726 1.130 -4.001 1.00 82.06 300 LEU A C 1
ATOM 2397 O O . LEU A 1 300 ? 13.617 0.494 -3.452 1.00 82.06 300 LEU A O 1
ATOM 2401 N N . CYS A 1 301 ? 12.685 2.459 -3.942 1.00 80.69 301 CYS A N 1
ATOM 2402 C CA . CYS A 1 301 ? 13.651 3.255 -3.194 1.00 80.69 301 CYS A CA 1
ATOM 2403 C C . CYS A 1 301 ? 12.928 4.048 -2.123 1.00 80.69 301 CYS A C 1
ATOM 2405 O O . CYS A 1 301 ? 12.020 4.841 -2.399 1.00 80.69 301 CYS A O 1
ATOM 2407 N N . SER A 1 302 ? 13.340 3.841 -0.881 1.00 77.06 302 SER A N 1
ATOM 2408 C CA . SER A 1 302 ? 12.695 4.497 0.237 1.00 77.06 302 SER A CA 1
ATOM 2409 C C . SER A 1 302 ? 13.326 5.826 0.628 1.00 77.06 302 SER A C 1
ATOM 2411 O O . SER A 1 302 ? 12.755 6.475 1.484 1.00 77.06 302 SER A O 1
ATOM 2413 N N . GLU A 1 303 ? 14.480 6.231 0.084 1.00 74.12 303 GLU A N 1
ATOM 2414 C CA . GLU A 1 303 ? 15.155 7.502 0.435 1.00 74.12 303 GLU A CA 1
ATOM 2415 C C . GLU A 1 303 ? 15.043 8.594 -0.648 1.00 74.12 303 GLU A C 1
ATOM 2417 O O . GLU A 1 303 ? 15.815 9.550 -0.655 1.00 74.12 303 GLU A O 1
ATOM 2422 N N . GLY A 1 304 ? 14.081 8.465 -1.565 1.00 70.44 304 GLY A N 1
ATOM 2423 C CA . GLY A 1 304 ? 13.842 9.446 -2.628 1.00 70.44 304 GLY A CA 1
ATOM 2424 C C . GLY A 1 304 ? 14.746 9.286 -3.858 1.00 70.44 304 GLY A C 1
ATOM 2425 O O . GLY A 1 304 ? 15.535 8.338 -3.973 1.00 70.44 304 GLY A O 1
ATOM 2426 N N . CYS A 1 305 ? 14.553 10.179 -4.840 1.00 75.38 305 CYS A N 1
ATOM 2427 C CA . CYS A 1 305 ? 15.081 10.035 -6.208 1.00 75.38 305 CYS A CA 1
ATOM 2428 C C . CYS A 1 305 ? 15.410 11.377 -6.902 1.00 75.38 305 CYS A C 1
ATOM 2430 O O . CYS A 1 305 ? 15.306 11.488 -8.125 1.00 75.38 305 CYS A O 1
ATOM 2432 N N . GLU A 1 306 ? 15.779 12.401 -6.132 1.00 72.06 306 GLU A N 1
ATOM 2433 C CA . GLU A 1 306 ? 15.865 13.802 -6.583 1.00 72.06 306 GLU A CA 1
ATOM 2434 C C . GLU A 1 306 ? 16.822 14.031 -7.764 1.00 72.06 306 GLU A C 1
ATOM 2436 O O . GLU A 1 306 ? 16.511 14.818 -8.649 1.00 72.06 306 GLU A O 1
ATOM 2441 N N . GLU A 1 307 ? 17.946 13.315 -7.831 1.00 77.06 307 GLU A N 1
ATOM 2442 C CA . GLU A 1 307 ? 18.932 13.474 -8.914 1.00 77.06 307 GLU A CA 1
ATOM 2443 C C . GLU A 1 307 ? 18.611 12.607 -10.143 1.00 77.06 307 GLU A C 1
ATOM 2445 O O . GLU A 1 307 ? 18.834 13.011 -11.283 1.00 77.06 307 GLU A O 1
ATOM 2450 N N . SER A 1 308 ? 18.045 11.414 -9.927 1.00 81.69 308 SER A N 1
ATOM 2451 C CA . SER A 1 308 ? 17.805 10.438 -11.000 1.00 81.69 308 SER A CA 1
ATOM 2452 C C . SER A 1 308 ? 16.486 10.664 -11.742 1.00 81.69 308 SER A C 1
ATOM 2454 O O . SER A 1 308 ? 16.364 10.261 -12.898 1.00 81.69 308 SER A O 1
ATOM 2456 N N . CYS A 1 309 ? 15.492 11.306 -11.123 1.00 86.06 309 CYS A N 1
ATOM 2457 C CA . CYS A 1 309 ? 14.176 11.497 -11.737 1.00 86.06 309 CYS A CA 1
ATOM 2458 C C . CYS A 1 309 ? 14.042 12.657 -12.723 1.00 86.06 309 CYS A C 1
ATOM 2460 O O . CYS A 1 309 ? 13.383 12.453 -13.743 1.00 86.06 309 CYS A O 1
ATOM 2462 N N . PRO A 1 310 ? 14.641 13.846 -12.520 1.00 86.12 310 PRO A N 1
ATOM 2463 C CA . PRO A 1 310 ? 14.510 14.950 -13.467 1.00 86.12 310 PRO A CA 1
ATOM 2464 C C . PRO A 1 310 ? 14.806 14.575 -14.932 1.00 86.12 310 PRO A C 1
ATOM 2466 O O . PRO A 1 310 ? 13.971 14.908 -15.779 1.00 86.12 310 PRO A O 1
ATOM 2469 N N . PRO A 1 311 ? 15.887 13.833 -15.266 1.00 83.50 311 PRO A N 1
ATOM 2470 C CA . PRO A 1 311 ? 16.135 13.420 -16.650 1.00 83.50 311 PRO A CA 1
ATOM 2471 C C . PRO A 1 311 ? 15.228 12.273 -17.132 1.00 83.50 311 PRO A C 1
ATOM 2473 O O . PRO A 1 311 ? 15.024 12.129 -18.336 1.00 83.50 311 PRO A O 1
ATOM 2476 N N . ASN A 1 312 ? 14.664 11.478 -16.218 1.00 86.31 312 ASN A N 1
ATOM 2477 C CA . ASN A 1 312 ? 13.940 10.237 -16.522 1.00 86.31 312 ASN A CA 1
ATOM 2478 C C . ASN A 1 312 ? 12.418 10.331 -16.324 1.00 86.31 312 ASN A C 1
ATOM 2480 O O . ASN A 1 312 ? 11.696 9.351 -16.506 1.00 86.31 312 ASN A O 1
ATOM 2484 N N . ASN A 1 313 ? 11.912 11.507 -15.960 1.00 90.06 313 ASN A N 1
ATOM 2485 C CA . ASN A 1 313 ? 10.495 11.736 -15.735 1.00 90.06 313 ASN A CA 1
ATOM 2486 C C . ASN A 1 313 ? 9.691 11.594 -17.033 1.00 90.06 313 ASN A C 1
ATOM 2488 O O . ASN A 1 313 ? 9.950 12.254 -18.045 1.00 90.06 313 ASN A O 1
ATOM 2492 N N . LEU A 1 314 ? 8.655 10.761 -16.979 1.00 94.94 314 LEU A N 1
ATOM 2493 C CA . LEU A 1 314 ? 7.758 10.493 -18.091 1.00 94.94 314 LEU A CA 1
ATOM 2494 C C . LEU A 1 314 ? 6.411 11.167 -17.847 1.00 94.94 314 LEU A C 1
ATOM 2496 O O . LEU A 1 314 ? 5.664 10.786 -16.947 1.00 94.94 314 LEU A O 1
ATOM 2500 N N . ALA A 1 315 ? 6.074 12.143 -18.688 1.00 95.44 315 ALA A N 1
ATOM 2501 C CA . ALA A 1 315 ? 4.731 12.708 -18.733 1.00 95.44 315 ALA A CA 1
ATOM 2502 C C . ALA A 1 315 ? 3.725 11.636 -19.144 1.00 95.44 315 ALA A C 1
ATOM 2504 O O . ALA A 1 315 ? 3.907 11.040 -20.198 1.00 95.44 315 ALA A O 1
ATOM 2505 N N . MET A 1 316 ? 2.629 11.437 -18.415 1.00 95.94 316 MET A N 1
ATOM 2506 C CA . MET A 1 316 ? 1.596 10.449 -18.777 1.00 95.94 316 MET A CA 1
ATOM 2507 C C . MET A 1 316 ? 0.968 10.692 -20.161 1.00 95.94 316 MET A C 1
ATOM 2509 O O . MET A 1 316 ? 0.430 9.777 -20.778 1.00 95.94 316 MET A O 1
ATOM 2513 N N . SER A 1 317 ? 1.050 11.916 -20.687 1.00 94.69 317 SER A N 1
ATOM 2514 C CA . SER A 1 317 ? 0.662 12.246 -22.063 1.00 94.69 317 SER A CA 1
ATOM 2515 C C . SER A 1 317 ? 1.733 11.906 -23.107 1.00 94.69 317 SER A C 1
ATOM 2517 O O . SER A 1 317 ? 1.424 11.792 -24.292 1.00 94.69 317 SER A O 1
ATOM 2519 N N . GLY A 1 318 ? 2.995 11.770 -22.697 1.00 92.75 318 GLY A N 1
ATOM 2520 C CA . GLY A 1 318 ? 4.174 11.918 -23.548 1.00 92.75 318 GLY A CA 1
ATOM 2521 C C . GLY A 1 318 ? 4.412 13.378 -23.965 1.00 92.75 318 GLY A C 1
ATOM 2522 O O . GLY A 1 318 ? 3.511 14.212 -23.907 1.00 92.75 318 GLY A O 1
ATOM 2523 N N . ARG A 1 319 ? 5.625 13.701 -24.440 1.00 88.25 319 ARG A N 1
ATOM 2524 C CA . ARG A 1 319 ? 5.999 15.082 -24.834 1.00 88.25 319 ARG A CA 1
ATOM 2525 C C . ARG A 1 319 ? 5.146 15.669 -25.966 1.00 88.25 319 ARG A C 1
ATOM 2527 O O . ARG A 1 319 ? 4.922 16.868 -26.007 1.00 88.25 319 ARG A O 1
ATOM 2534 N N . HIS A 1 320 ? 4.676 14.825 -26.881 1.00 90.25 320 HIS A N 1
ATOM 2535 C CA . HIS A 1 320 ? 3.886 15.236 -28.052 1.00 90.25 320 HIS A CA 1
ATOM 2536 C C . HIS A 1 320 ? 2.542 14.504 -28.146 1.00 90.25 320 HIS A C 1
ATOM 2538 O O . HIS A 1 320 ? 1.918 14.474 -29.205 1.00 90.25 320 HIS A O 1
ATOM 2544 N N . GLY A 1 321 ? 2.135 13.836 -27.067 1.00 92.44 321 GLY A N 1
ATOM 2545 C CA . GLY A 1 321 ? 0.917 13.040 -27.027 1.00 92.44 321 GLY A CA 1
ATOM 2546 C C . GLY A 1 321 ? -0.149 13.654 -26.129 1.00 92.44 321 GLY A C 1
ATOM 2547 O O . GLY A 1 321 ? -0.098 14.824 -25.747 1.00 92.44 321 GLY A O 1
ATOM 2548 N N . VAL A 1 322 ? -1.149 12.836 -25.816 1.00 95.25 322 VAL A N 1
ATOM 2549 C CA . VAL A 1 322 ? -2.301 13.217 -25.002 1.00 95.25 322 VAL A CA 1
ATOM 2550 C C . VAL A 1 322 ? -2.619 12.069 -24.060 1.00 95.25 322 VAL A C 1
ATOM 2552 O O . VAL A 1 322 ? -2.810 10.937 -24.510 1.00 95.25 322 VAL A O 1
ATOM 2555 N N . TRP A 1 323 ? -2.734 12.368 -22.770 1.00 96.50 323 TRP A N 1
ATOM 2556 C CA . TRP A 1 323 ? -3.327 11.449 -21.813 1.00 96.50 323 TRP A CA 1
ATOM 2557 C C . TRP A 1 323 ? -4.842 11.530 -21.975 1.00 96.50 323 TRP A C 1
ATOM 2559 O O . TRP A 1 323 ? -5.468 12.548 -21.677 1.00 96.50 323 TRP A O 1
ATOM 2569 N N . LYS A 1 324 ? -5.404 10.484 -22.579 1.00 97.12 324 LYS A N 1
ATOM 2570 C CA . LYS A 1 324 ? -6.788 10.471 -23.044 1.00 97.12 324 LYS A CA 1
ATOM 2571 C C . LYS A 1 324 ? -7.786 10.465 -21.894 1.00 97.12 324 LYS A C 1
ATOM 2573 O O . LYS A 1 324 ? -7.578 9.806 -20.877 1.00 97.12 324 LYS A O 1
ATOM 2578 N N . THR A 1 325 ? -8.899 11.159 -22.110 1.00 97.38 325 THR A N 1
ATOM 2579 C CA . THR A 1 325 ? -10.047 11.175 -21.197 1.00 97.38 325 THR A CA 1
ATOM 2580 C C . THR A 1 325 ? -10.454 9.752 -20.805 1.00 97.38 325 THR A C 1
ATOM 2582 O O . THR A 1 325 ? -10.614 8.891 -21.672 1.00 97.38 325 THR A O 1
ATOM 2585 N N . GLY A 1 326 ? -10.626 9.495 -19.506 1.00 96.06 326 GLY A N 1
ATOM 2586 C CA . GLY A 1 326 ? -11.085 8.195 -19.005 1.00 96.06 326 GLY A CA 1
ATOM 2587 C C . GLY A 1 326 ? -10.046 7.067 -19.054 1.00 96.06 326 GLY A C 1
ATOM 2588 O O . GLY A 1 326 ? -10.376 5.933 -18.710 1.00 96.06 326 GLY A O 1
ATOM 2589 N N . TRP A 1 327 ? -8.801 7.334 -19.459 1.00 97.06 327 TRP A N 1
ATOM 2590 C CA . TRP A 1 327 ? -7.684 6.399 -19.274 1.00 97.06 327 TRP A CA 1
ATOM 2591 C C . TRP A 1 327 ? -7.133 6.555 -17.863 1.00 97.06 327 TRP A C 1
ATOM 2593 O O . TRP A 1 327 ? -6.945 7.678 -17.420 1.00 97.06 327 TRP A O 1
ATOM 2603 N N . GLY A 1 328 ? -6.839 5.467 -17.157 1.00 96.81 328 GLY A N 1
ATOM 2604 C CA . GLY A 1 328 ? -6.295 5.549 -15.800 1.00 96.81 328 GLY A CA 1
ATOM 2605 C C . GLY A 1 328 ? -4.814 5.234 -15.728 1.00 96.81 328 GLY A C 1
ATOM 2606 O O . GLY A 1 328 ? -4.346 4.363 -16.446 1.00 96.81 328 GLY A O 1
ATOM 2607 N N . ALA A 1 329 ? -4.088 5.890 -14.832 1.00 97.50 329 ALA A N 1
ATOM 2608 C CA . ALA A 1 329 ? -2.751 5.492 -14.413 1.00 97.50 329 ALA A CA 1
ATOM 2609 C C . ALA A 1 329 ? -2.815 5.025 -12.957 1.00 97.50 329 ALA A C 1
ATOM 2611 O O . ALA A 1 329 ? -3.112 5.819 -12.069 1.00 97.50 329 ALA A O 1
ATOM 2612 N N . LEU A 1 330 ? -2.582 3.735 -12.719 1.00 97.69 330 LEU A N 1
ATOM 2613 C CA . LEU A 1 330 ? -2.404 3.188 -11.377 1.00 97.69 330 LEU A CA 1
ATOM 2614 C C . LEU A 1 330 ? -0.945 3.399 -10.974 1.00 97.69 330 LEU A C 1
ATOM 2616 O O . LEU A 1 330 ? -0.050 2.950 -11.688 1.00 97.69 330 LEU A O 1
ATOM 2620 N N . VAL A 1 331 ? -0.710 4.076 -9.858 1.00 96.75 331 VAL A N 1
ATOM 2621 C CA . VAL A 1 331 ? 0.614 4.480 -9.381 1.00 96.75 331 VAL A CA 1
ATOM 2622 C C . VAL A 1 331 ? 0.776 3.999 -7.943 1.00 96.75 331 VAL A C 1
ATOM 2624 O O . VAL A 1 331 ? -0.118 4.175 -7.121 1.00 96.75 331 VAL A O 1
ATOM 2627 N N . ASN A 1 332 ? 1.888 3.339 -7.631 1.00 93.81 332 ASN A N 1
ATOM 2628 C CA . ASN A 1 332 ? 2.247 3.030 -6.250 1.00 93.81 332 ASN A CA 1
ATOM 2629 C C . ASN A 1 332 ? 2.576 4.349 -5.537 1.00 93.81 332 ASN A C 1
ATOM 2631 O O . ASN A 1 332 ? 3.321 5.154 -6.084 1.00 93.81 332 ASN A O 1
ATOM 2635 N N . GLN A 1 333 ? 2.065 4.577 -4.327 1.00 91.81 333 GLN A N 1
ATOM 2636 C CA . GLN A 1 333 ? 2.282 5.844 -3.613 1.00 91.81 333 GLN A CA 1
ATOM 2637 C C . GLN A 1 333 ? 3.761 6.134 -3.277 1.00 91.81 333 GLN A C 1
ATOM 2639 O O . GLN A 1 333 ? 4.121 7.278 -3.017 1.00 91.81 333 GLN A O 1
ATOM 2644 N N . GLN A 1 334 ? 4.643 5.133 -3.344 1.00 89.88 334 GLN A N 1
ATOM 2645 C CA . GLN A 1 334 ? 6.095 5.315 -3.239 1.00 89.88 334 GLN A CA 1
ATOM 2646 C C . GLN A 1 334 ? 6.758 5.723 -4.571 1.00 89.88 334 GLN A C 1
ATOM 2648 O O . GLN A 1 334 ? 7.928 6.093 -4.595 1.00 89.88 334 GLN A O 1
ATOM 2653 N N . THR A 1 335 ? 6.070 5.630 -5.709 1.00 92.44 335 THR A N 1
ATOM 2654 C CA . THR A 1 335 ? 6.635 6.073 -6.988 1.00 92.44 335 THR A CA 1
ATOM 2655 C C . THR A 1 335 ? 6.789 7.587 -6.978 1.00 92.44 335 THR A C 1
ATOM 2657 O O . THR A 1 335 ? 5.814 8.323 -6.815 1.00 92.44 335 THR A O 1
ATOM 2660 N N . THR A 1 336 ? 8.019 8.048 -7.189 1.00 92.56 336 THR A N 1
ATOM 2661 C CA . THR A 1 336 ? 8.320 9.466 -7.338 1.00 92.56 336 THR A CA 1
ATOM 2662 C C . THR A 1 336 ? 7.605 10.014 -8.563 1.00 92.56 336 THR A C 1
ATOM 2664 O O . THR A 1 336 ? 7.682 9.451 -9.662 1.00 92.56 336 THR A O 1
ATOM 2667 N N . HIS A 1 337 ? 6.881 11.103 -8.365 1.00 93.44 337 HIS A N 1
ATOM 2668 C CA . HIS A 1 337 ? 6.086 11.745 -9.392 1.00 93.44 337 HIS A CA 1
ATOM 2669 C C . HIS A 1 337 ? 5.909 13.233 -9.082 1.00 93.44 337 HIS A C 1
ATOM 2671 O O . HIS A 1 337 ? 6.262 13.718 -8.006 1.00 93.44 337 HIS A O 1
ATOM 2677 N N . LYS A 1 338 ? 5.356 13.969 -10.046 1.00 91.88 338 LYS A N 1
ATOM 2678 C CA . LYS A 1 338 ? 4.946 15.361 -9.857 1.00 91.88 338 LYS A CA 1
ATOM 2679 C C . LYS A 1 338 ? 3.804 15.743 -10.778 1.00 91.88 338 LYS A C 1
ATOM 2681 O O . LYS A 1 338 ? 3.751 15.350 -11.946 1.00 91.88 338 LYS A O 1
ATOM 2686 N N . GLY A 1 339 ? 2.883 16.550 -10.270 1.00 89.25 339 GLY A N 1
ATOM 2687 C CA . GLY A 1 339 ? 1.933 17.260 -11.110 1.00 89.25 339 GLY A CA 1
ATOM 2688 C C . GLY A 1 339 ? 2.613 18.467 -11.743 1.00 89.25 339 GLY A C 1
ATOM 2689 O O . GLY A 1 339 ? 3.112 19.338 -11.033 1.00 89.25 339 GLY A O 1
ATOM 2690 N N . MET A 1 340 ? 2.568 18.560 -13.064 1.00 91.81 340 MET A N 1
ATOM 2691 C CA . MET A 1 340 ? 3.114 19.700 -13.797 1.00 91.81 340 MET A CA 1
ATOM 2692 C C . MET A 1 340 ? 2.172 20.903 -13.765 1.00 91.81 340 MET A C 1
ATOM 2694 O O . MET A 1 340 ? 0.957 20.758 -13.565 1.00 91.81 340 MET A O 1
ATOM 2698 N N . GLY A 1 341 ? 2.753 22.078 -13.960 1.00 90.50 341 GLY A N 1
ATOM 2699 C CA . GLY A 1 341 ? 2.064 23.339 -14.120 1.00 90.50 341 GLY A CA 1
ATOM 2700 C C . GLY A 1 341 ? 1.178 23.358 -15.359 1.00 90.50 341 GLY A C 1
ATOM 2701 O O . GLY A 1 341 ? 1.343 22.577 -16.298 1.00 90.50 341 GLY A O 1
ATOM 2702 N N . HIS A 1 342 ? 0.188 24.242 -15.336 1.00 93.31 342 HIS A N 1
ATOM 2703 C CA . HIS A 1 342 ? -0.784 24.372 -16.411 1.00 93.31 342 HIS A CA 1
ATOM 2704 C C . HIS A 1 342 ? -0.473 25.628 -17.229 1.00 93.31 342 HIS A C 1
ATOM 2706 O O . HIS A 1 342 ? -0.957 26.724 -16.933 1.00 93.31 342 HIS A O 1
ATOM 2712 N N . PHE A 1 343 ? 0.295 25.448 -18.300 1.00 91.06 343 PHE A N 1
ATOM 2713 C CA . PHE A 1 343 ? 0.808 26.520 -19.156 1.00 91.06 343 PHE A CA 1
ATOM 2714 C C . PHE A 1 343 ? -0.007 26.738 -20.435 1.00 91.06 343 PHE A C 1
ATOM 2716 O O . PHE A 1 343 ? 0.206 27.726 -21.132 1.00 91.06 343 PHE A O 1
ATOM 2723 N N . CYS A 1 344 ? -0.955 25.852 -20.758 1.00 88.56 344 CYS A N 1
ATOM 2724 C CA . CYS A 1 344 ? -1.802 26.045 -21.932 1.00 88.56 344 CYS A CA 1
ATOM 2725 C C . CYS A 1 344 ? -2.783 27.215 -21.735 1.00 88.56 344 CYS A C 1
ATOM 2727 O O . CYS A 1 344 ? -3.809 27.082 -21.061 1.00 88.56 344 CYS A O 1
ATOM 2729 N N . GLU A 1 345 ? -2.479 28.354 -22.352 1.00 88.00 345 GLU A N 1
ATOM 2730 C CA . GLU A 1 345 ? -3.345 29.530 -22.365 1.00 88.00 345 GLU A CA 1
ATOM 2731 C C . GLU A 1 345 ? -4.640 29.245 -23.147 1.00 88.00 345 GLU A C 1
ATOM 2733 O O . GLU A 1 345 ? -4.619 28.777 -24.285 1.00 88.00 345 GLU A O 1
ATOM 2738 N N . GLY A 1 346 ? -5.794 29.494 -22.521 1.00 86.81 346 GLY A N 1
ATOM 2739 C CA . GLY A 1 346 ? -7.113 29.251 -23.121 1.00 86.81 346 GLY A CA 1
ATOM 2740 C C . GLY A 1 346 ? -7.580 27.787 -23.133 1.00 86.81 346 GLY A C 1
ATOM 2741 O O . GLY A 1 346 ? -8.715 27.527 -23.538 1.00 86.81 346 GLY A O 1
ATOM 2742 N N . CYS A 1 347 ? -6.763 26.836 -22.666 1.00 89.81 347 CYS A N 1
ATOM 2743 C CA . CYS A 1 347 ? -7.217 25.469 -22.404 1.00 89.81 347 CYS A CA 1
ATOM 2744 C C . CYS A 1 347 ? -8.181 25.413 -21.201 1.00 89.81 347 CYS A C 1
ATOM 2746 O O . CYS A 1 347 ? -8.110 26.256 -20.304 1.00 89.81 347 CYS A O 1
ATOM 2748 N N . PRO A 1 348 ? -9.075 24.410 -21.152 1.00 91.94 348 PRO A N 1
ATOM 2749 C CA . PRO A 1 348 ? -9.925 24.179 -19.991 1.00 91.94 348 PRO A CA 1
ATOM 2750 C C . PRO A 1 348 ? -9.119 23.632 -18.804 1.00 91.94 348 PRO A C 1
ATOM 2752 O O . PRO A 1 348 ? -8.098 22.980 -19.006 1.00 91.94 348 PRO A O 1
ATOM 2755 N N . ASP A 1 349 ? -9.637 23.808 -17.583 1.00 92.50 349 ASP A N 1
ATOM 2756 C CA . ASP A 1 349 ? -9.014 23.277 -16.363 1.00 92.50 349 ASP A CA 1
ATOM 2757 C C . ASP A 1 349 ? -8.734 21.763 -16.469 1.00 92.50 349 ASP A C 1
ATOM 2759 O O . ASP A 1 349 ? -9.592 20.986 -16.931 1.00 92.50 349 ASP A O 1
ATOM 2763 N N . ARG A 1 350 ? -7.548 21.347 -16.000 1.00 94.19 350 ARG A N 1
ATOM 2764 C CA . ARG A 1 350 ? -7.125 19.943 -15.905 1.00 94.19 350 ARG A CA 1
ATOM 2765 C C . ARG A 1 350 ? -7.694 19.326 -14.635 1.00 94.19 350 ARG A C 1
ATOM 2767 O O . ARG A 1 350 ? -7.194 19.595 -13.549 1.00 94.19 350 ARG A O 1
ATOM 2774 N N . ILE A 1 351 ? -8.680 18.445 -14.772 1.00 95.00 351 ILE A N 1
ATOM 2775 C CA . ILE A 1 351 ? -9.273 17.691 -13.663 1.00 95.00 351 ILE A CA 1
ATOM 2776 C C . ILE A 1 351 ? -8.805 16.237 -13.717 1.00 95.00 351 ILE A C 1
ATOM 2778 O O . ILE A 1 351 ? -8.970 15.561 -14.737 1.00 95.00 351 ILE A O 1
ATOM 2782 N N . VAL A 1 352 ? -8.228 15.754 -12.618 1.00 95.56 352 VAL A N 1
ATOM 2783 C CA . VAL A 1 352 ? -7.811 14.360 -12.426 1.00 95.56 352 VAL A CA 1
ATOM 2784 C C . VAL A 1 352 ? -8.528 13.807 -11.204 1.00 95.56 352 VAL A C 1
ATOM 2786 O O . VAL A 1 352 ? -8.384 14.332 -10.103 1.00 95.56 352 VAL A O 1
ATOM 2789 N N . LEU A 1 353 ? -9.311 12.751 -11.405 1.00 95.62 353 LEU A N 1
ATOM 2790 C CA . LEU A 1 353 ? -9.980 12.019 -10.337 1.00 95.62 353 LEU A CA 1
ATOM 2791 C C . LEU A 1 353 ? -9.025 10.964 -9.769 1.00 95.62 353 LEU A C 1
ATOM 2793 O O . LEU A 1 353 ? -8.357 10.267 -10.534 1.00 95.62 353 LEU A O 1
ATOM 2797 N N . ILE A 1 354 ? -8.966 10.857 -8.445 1.00 95.31 354 ILE A N 1
ATOM 2798 C CA . ILE A 1 354 ? -8.008 10.029 -7.712 1.00 95.31 354 ILE A CA 1
ATOM 2799 C C . ILE A 1 354 ? -8.762 9.102 -6.767 1.00 95.31 354 ILE A C 1
ATOM 2801 O O . ILE A 1 354 ? -9.592 9.550 -5.974 1.00 95.31 354 ILE A O 1
ATOM 2805 N N . ALA A 1 355 ? -8.458 7.810 -6.845 1.00 95.81 355 ALA A N 1
ATOM 2806 C CA . ALA A 1 355 ? -8.927 6.801 -5.904 1.00 95.81 355 ALA A CA 1
ATOM 2807 C C . ALA A 1 355 ? -7.749 5.952 -5.427 1.00 95.81 355 ALA A C 1
ATOM 2809 O O . ALA A 1 355 ? -7.063 5.353 -6.255 1.00 95.81 355 ALA A O 1
ATOM 2810 N N . THR A 1 356 ? -7.548 5.859 -4.112 1.00 95.50 356 THR A N 1
ATOM 2811 C CA . THR A 1 356 ? -6.399 5.136 -3.544 1.00 95.50 356 THR A CA 1
ATOM 2812 C C . THR A 1 356 ? -6.846 3.864 -2.852 1.00 95.50 356 THR A C 1
ATOM 2814 O O . THR A 1 356 ? -7.714 3.863 -1.970 1.00 95.50 356 THR A O 1
ATOM 2817 N N . PHE A 1 357 ? -6.228 2.769 -3.278 1.00 94.94 357 PHE A N 1
ATOM 2818 C CA . PHE A 1 357 ? -6.500 1.414 -2.844 1.00 94.94 357 PHE A CA 1
ATOM 2819 C C . PHE A 1 357 ? -5.446 0.958 -1.852 1.00 94.94 357 PHE A C 1
ATOM 2821 O O . PHE A 1 357 ? -4.246 1.117 -2.074 1.00 94.94 357 PHE A O 1
ATOM 2828 N N . ALA A 1 358 ? -5.912 0.323 -0.788 1.00 91.69 358 ALA A N 1
ATOM 2829 C CA . ALA A 1 358 ? -5.065 -0.268 0.224 1.00 91.69 358 ALA A CA 1
ATOM 2830 C C . ALA A 1 358 ? -5.538 -1.684 0.563 1.00 91.69 358 ALA A C 1
ATOM 2832 O O . ALA A 1 358 ? -6.725 -2.007 0.413 1.00 91.69 358 ALA A O 1
ATOM 2833 N N . PRO A 1 359 ? -4.643 -2.531 1.083 1.00 89.12 359 PRO A N 1
ATOM 2834 C CA . PRO A 1 359 ? -5.036 -3.803 1.652 1.00 89.12 359 PRO A CA 1
ATOM 2835 C C . PRO A 1 359 ? -6.088 -3.609 2.728 1.00 89.12 359 PRO A C 1
ATOM 2837 O O . PRO A 1 359 ? -6.055 -2.646 3.498 1.00 89.12 359 PRO A O 1
ATOM 2840 N N . ARG A 1 360 ? -7.034 -4.542 2.794 1.00 86.69 360 ARG A N 1
ATOM 2841 C CA . ARG A 1 360 ? -8.005 -4.539 3.887 1.00 86.69 360 ARG A CA 1
ATOM 2842 C C . ARG A 1 360 ? -7.304 -4.807 5.225 1.00 86.69 360 ARG A C 1
ATOM 2844 O O . ARG A 1 360 ? -6.362 -5.598 5.264 1.00 86.69 360 ARG A O 1
ATOM 2851 N N . PRO A 1 361 ? -7.786 -4.230 6.332 1.00 79.25 361 PRO A N 1
ATOM 2852 C CA . PRO A 1 361 ? -7.279 -4.574 7.651 1.00 79.25 361 PRO A CA 1
ATOM 2853 C C . PRO A 1 361 ? -7.808 -5.942 8.113 1.00 79.25 361 PRO A C 1
ATOM 2855 O O . PRO A 1 361 ? -8.967 -6.297 7.866 1.00 79.25 361 PRO A O 1
ATOM 2858 N N . GLN A 1 362 ? -7.004 -6.712 8.848 1.00 69.44 362 GLN A N 1
ATOM 2859 C CA . GLN A 1 362 ? -7.386 -8.045 9.359 1.00 69.44 362 GLN A CA 1
ATOM 2860 C C . GLN A 1 362 ? -8.302 -8.056 10.601 1.00 69.44 362 GLN A C 1
ATOM 2862 O O . GLN A 1 362 ? -8.255 -8.975 11.420 1.00 69.44 362 GLN A O 1
ATOM 2867 N N . THR A 1 363 ? -9.232 -7.109 10.710 1.00 61.03 363 THR A N 1
ATOM 2868 C CA . THR A 1 363 ? -10.011 -6.827 11.936 1.00 61.03 363 THR A CA 1
ATOM 2869 C C . THR A 1 363 ? -10.874 -7.978 12.471 1.00 61.03 363 THR A C 1
ATOM 2871 O O . THR A 1 363 ? -11.301 -7.960 13.624 1.00 61.03 363 THR A O 1
ATOM 2874 N N . LYS A 1 364 ? -11.164 -9.004 11.661 1.00 55.81 364 LYS A N 1
ATOM 2875 C CA . LYS A 1 364 ? -12.064 -10.107 12.050 1.00 55.81 364 LYS A CA 1
ATOM 2876 C C . LYS A 1 364 ? -11.431 -11.140 12.977 1.00 55.81 364 LYS A C 1
ATOM 2878 O O . LYS A 1 364 ? -12.169 -11.847 13.661 1.00 55.81 364 LYS A O 1
ATOM 2883 N N . ARG A 1 365 ? -10.105 -11.295 12.954 1.00 53.19 365 ARG A N 1
ATOM 2884 C CA . ARG A 1 365 ? -9.399 -12.339 13.724 1.00 53.19 365 ARG A CA 1
ATOM 2885 C C . ARG A 1 365 ? -8.216 -11.803 14.528 1.00 53.19 365 ARG A C 1
ATOM 2887 O O . ARG A 1 365 ? -7.812 -12.473 15.474 1.00 53.19 365 ARG A O 1
ATOM 2894 N N . LYS A 1 366 ? -7.672 -10.641 14.154 1.00 58.53 366 LYS A N 1
ATOM 2895 C CA . LYS A 1 366 ? -6.483 -10.032 14.755 1.00 58.53 366 LYS A CA 1
ATOM 2896 C C . LYS A 1 366 ? -6.601 -8.507 14.695 1.00 58.53 366 LYS A C 1
ATOM 2898 O O . LYS A 1 366 ? -7.254 -7.976 13.798 1.00 58.53 366 LYS A O 1
ATOM 2903 N N . LEU A 1 367 ? -5.967 -7.806 15.624 1.00 60.62 367 LEU A N 1
ATOM 2904 C CA . LEU A 1 367 ? -5.661 -6.393 15.455 1.00 60.62 367 LEU A CA 1
ATOM 2905 C C . LEU A 1 367 ? -4.787 -6.231 14.210 1.00 60.62 367 LEU A C 1
ATOM 2907 O O . LEU A 1 367 ? -3.815 -6.963 14.033 1.00 60.62 367 LEU A O 1
ATOM 2911 N N . GLU A 1 368 ? -5.163 -5.300 13.340 1.00 70.06 368 GLU A N 1
ATOM 2912 C CA . GLU A 1 368 ? -4.301 -4.882 12.243 1.00 70.06 368 GLU A CA 1
ATOM 2913 C C . GLU A 1 368 ? -3.233 -3.951 12.811 1.00 70.06 368 GLU A C 1
ATOM 2915 O O . GLU A 1 368 ? -3.555 -2.945 13.441 1.00 70.06 368 GLU A O 1
ATOM 2920 N N . THR A 1 369 ? -1.975 -4.332 12.634 1.00 65.62 369 THR A N 1
ATOM 2921 C CA . THR A 1 369 ? -0.822 -3.655 13.238 1.00 65.62 369 THR A CA 1
ATOM 2922 C C . THR A 1 369 ? -0.057 -2.819 12.231 1.00 65.62 369 THR A C 1
ATOM 2924 O O . THR A 1 369 ? 0.798 -2.033 12.627 1.00 65.62 369 THR A O 1
ATOM 2927 N N . ARG A 1 370 ? -0.337 -3.016 10.939 1.00 74.50 370 ARG A N 1
ATOM 2928 C CA . ARG A 1 370 ? 0.189 -2.171 9.876 1.00 74.50 370 ARG A CA 1
ATOM 2929 C C . ARG A 1 370 ? -0.570 -0.858 9.844 1.00 74.50 370 ARG A C 1
ATOM 2931 O O . ARG A 1 370 ? -1.753 -0.788 10.171 1.00 74.50 370 ARG A O 1
ATOM 2938 N N . MET A 1 371 ? 0.120 0.157 9.372 1.00 79.75 371 MET A N 1
ATOM 2939 C CA . MET A 1 371 ? -0.340 1.515 9.217 1.00 79.75 371 MET A CA 1
ATOM 2940 C C . MET A 1 371 ? -0.510 1.838 7.742 1.00 79.75 371 MET A C 1
ATOM 2942 O O . MET A 1 371 ? 0.189 1.302 6.885 1.00 79.75 371 MET A O 1
ATOM 2946 N N . ILE A 1 372 ? -1.437 2.734 7.438 1.00 84.44 372 ILE A N 1
ATOM 2947 C CA . ILE A 1 372 ? -1.399 3.457 6.171 1.00 84.44 372 ILE A CA 1
ATOM 2948 C C . ILE A 1 372 ? -0.115 4.312 6.168 1.00 84.44 372 ILE A C 1
ATOM 2950 O O . ILE A 1 372 ? 0.299 4.776 7.232 1.00 84.44 372 ILE A O 1
ATOM 2954 N N . GLY A 1 373 ? 0.545 4.464 5.013 1.00 82.12 373 GLY A N 1
ATOM 2955 C CA . GLY A 1 373 ? 1.805 5.210 4.922 1.00 82.12 373 GLY A CA 1
ATOM 2956 C C . GLY A 1 373 ? 1.699 6.634 5.483 1.00 82.12 373 GLY A C 1
ATOM 2957 O O . GLY A 1 373 ? 0.630 7.233 5.420 1.00 82.12 373 GLY A O 1
ATOM 2958 N N . GLN A 1 374 ? 2.772 7.190 6.039 1.00 80.06 374 GLN A N 1
ATOM 2959 C CA . GLN A 1 374 ? 2.774 8.577 6.527 1.00 80.06 374 GLN A CA 1
ATOM 2960 C C . GLN A 1 374 ? 3.311 9.556 5.473 1.00 80.06 374 GLN A C 1
ATOM 2962 O O . GLN A 1 374 ? 3.866 9.145 4.457 1.00 80.06 374 GLN A O 1
ATOM 2967 N N . GLY A 1 375 ? 3.155 10.855 5.722 1.00 70.00 375 GLY A N 1
ATOM 2968 C CA . GLY A 1 375 ? 3.551 11.999 4.904 1.00 70.00 375 GLY A CA 1
ATOM 2969 C C . GLY A 1 375 ? 2.620 12.344 3.746 1.00 70.00 375 GLY A C 1
ATOM 2970 O O . GLY A 1 375 ? 2.726 13.437 3.201 1.00 70.00 375 GLY A O 1
ATOM 2971 N N . GLY A 1 376 ? 1.704 11.442 3.394 1.00 70.50 376 GLY A N 1
ATOM 2972 C CA . GLY A 1 376 ? 0.692 11.676 2.367 1.00 70.50 376 GLY A CA 1
ATOM 2973 C C . GLY A 1 376 ? -0.556 12.346 2.890 1.00 70.50 376 GLY A C 1
ATOM 2974 O O . GLY A 1 376 ? -0.874 12.203 4.070 1.00 70.50 376 GLY A O 1
ATOM 2975 N N . SER A 1 377 ? -1.294 13.016 1.996 1.00 67.06 377 SER A N 1
ATOM 2976 C CA . SER A 1 377 ? -2.648 13.448 2.320 1.00 67.06 377 SER A CA 1
ATOM 2977 C C . SER A 1 377 ? -3.685 12.398 1.922 1.00 67.06 377 SER A C 1
ATOM 2979 O O . SER A 1 377 ? -3.866 12.126 0.738 1.00 67.06 377 SER A O 1
ATOM 2981 N N . TYR A 1 378 ? -4.419 11.831 2.879 1.00 76.62 378 TYR A N 1
ATOM 2982 C CA . TYR A 1 378 ? -5.535 10.937 2.584 1.00 76.62 378 TYR A CA 1
ATOM 2983 C C . TYR A 1 378 ? -6.820 11.749 2.509 1.00 76.62 378 TYR A C 1
ATOM 2985 O O . TYR A 1 378 ? -7.406 12.154 3.503 1.00 76.62 378 TYR A O 1
ATOM 2993 N N . SER A 1 379 ? -7.350 11.967 1.323 1.00 78.69 379 SER A N 1
ATOM 2994 C CA . SER A 1 379 ? -8.494 12.859 1.113 1.00 78.69 379 SER A CA 1
ATOM 2995 C C . SER A 1 379 ? -9.875 12.151 1.144 1.00 78.69 379 SER A C 1
ATOM 2997 O O . SER A 1 379 ? -10.867 12.624 0.589 1.00 78.69 379 SER A O 1
ATOM 2999 N N . LEU A 1 380 ? -10.000 11.005 1.830 1.00 88.06 380 LEU A N 1
ATOM 3000 C CA . LEU A 1 380 ? -11.278 10.289 1.975 1.00 88.06 380 LEU A CA 1
ATOM 3001 C C . LEU A 1 380 ? -12.161 10.849 3.099 1.00 88.06 380 LEU A C 1
ATOM 3003 O O . LEU A 1 380 ? -11.764 10.850 4.266 1.00 88.06 380 LEU A O 1
ATOM 3007 N N . LYS A 1 381 ? -13.411 11.211 2.777 1.00 86.44 381 LYS A N 1
ATOM 3008 C CA . LYS A 1 381 ? -14.385 11.636 3.798 1.00 86.44 381 LYS A CA 1
ATOM 3009 C C . LYS A 1 381 ? -14.634 10.555 4.850 1.00 86.44 381 LYS A C 1
ATOM 3011 O O . LYS A 1 381 ? -14.758 9.372 4.530 1.00 86.44 381 LYS A O 1
ATOM 3016 N N . TRP A 1 382 ? -14.812 10.989 6.096 1.00 86.31 382 TRP A N 1
ATOM 3017 C CA . TRP A 1 382 ? -14.955 10.097 7.249 1.00 86.31 382 TRP A CA 1
ATOM 3018 C C . TRP A 1 382 ? -16.131 9.123 7.159 1.00 86.31 382 TRP A C 1
ATOM 3020 O O . TRP A 1 382 ? -16.056 8.005 7.661 1.00 86.31 382 TRP A O 1
ATOM 3030 N N . ASN A 1 383 ? -17.204 9.519 6.477 1.00 86.56 383 ASN A N 1
ATOM 3031 C CA . ASN A 1 383 ? -18.391 8.700 6.249 1.00 86.56 383 ASN A CA 1
ATOM 3032 C C . ASN A 1 383 ? -18.212 7.641 5.145 1.00 86.56 383 ASN A C 1
ATOM 3034 O O . ASN A 1 383 ? -19.130 6.860 4.900 1.00 86.56 383 ASN A O 1
ATOM 3038 N N . HIS A 1 384 ? -17.051 7.599 4.486 1.00 90.38 384 HIS A N 1
ATOM 3039 C CA . HIS A 1 384 ? -16.644 6.510 3.599 1.00 90.38 384 HIS A CA 1
ATOM 3040 C C . HIS A 1 384 ? -15.593 5.594 4.220 1.00 90.38 384 HIS A C 1
ATOM 3042 O O . HIS A 1 384 ? -15.321 4.532 3.655 1.00 90.38 384 HIS A O 1
ATOM 3048 N N . TRP A 1 385 ? -15.049 5.926 5.394 1.00 90.56 385 TRP A N 1
ATOM 3049 C CA . TRP A 1 385 ? -14.155 5.023 6.115 1.00 90.56 385 TRP A CA 1
ATOM 3050 C C . TRP A 1 385 ? -14.856 3.673 6.349 1.00 90.56 385 TRP A C 1
ATOM 3052 O O . TRP A 1 385 ? -16.081 3.597 6.445 1.00 90.56 385 TRP A O 1
ATOM 3062 N N . GLY A 1 386 ? -14.105 2.578 6.370 1.00 87.06 386 GLY A N 1
ATOM 3063 C CA . GLY A 1 386 ? -14.618 1.218 6.569 1.00 87.06 386 GLY A CA 1
ATOM 3064 C C . GLY A 1 386 ? -15.211 0.541 5.326 1.00 87.06 386 GLY A C 1
ATOM 3065 O O . GLY A 1 386 ? -15.493 -0.663 5.382 1.00 87.06 386 GLY A O 1
ATOM 3066 N N . ASN A 1 387 ? -15.372 1.266 4.214 1.00 91.00 387 ASN A N 1
ATOM 3067 C CA . ASN A 1 387 ? -15.901 0.734 2.955 1.00 91.00 387 ASN A CA 1
ATOM 3068 C C . ASN A 1 387 ? -14.781 0.181 2.058 1.00 91.00 387 ASN A C 1
ATOM 3070 O O . ASN A 1 387 ? -13.628 0.615 2.113 1.00 91.00 387 ASN A O 1
ATOM 3074 N N . THR A 1 388 ? -15.127 -0.807 1.236 1.00 93.06 388 THR A N 1
ATOM 3075 C CA . THR A 1 388 ? -14.214 -1.442 0.274 1.00 93.06 388 THR A CA 1
ATOM 3076 C C . THR A 1 388 ? -14.586 -1.110 -1.161 1.00 93.06 388 THR A C 1
ATOM 3078 O O . THR A 1 388 ? -15.664 -0.580 -1.426 1.00 93.06 388 THR A O 1
ATOM 3081 N N . PHE A 1 389 ? -13.735 -1.496 -2.108 1.00 95.00 389 PHE A N 1
ATOM 3082 C CA . PHE A 1 389 ? -14.014 -1.394 -3.535 1.00 95.00 389 PHE A CA 1
ATOM 3083 C C . PHE A 1 389 ? -15.394 -1.957 -3.900 1.00 95.00 389 PHE A C 1
ATOM 3085 O O . PHE A 1 389 ? -16.186 -1.283 -4.558 1.00 95.00 389 PHE A O 1
ATOM 3092 N N . SER A 1 390 ? -15.754 -3.149 -3.404 1.00 94.12 390 SER A N 1
ATOM 3093 C CA . SER A 1 390 ? -17.079 -3.718 -3.661 1.00 94.12 390 SER A CA 1
ATOM 3094 C C . SER A 1 390 ? -18.218 -2.886 -3.070 1.00 94.12 390 SER A C 1
ATOM 3096 O O . SER A 1 390 ? -19.322 -2.956 -3.616 1.00 94.12 390 SER A O 1
ATOM 3098 N N . ASP A 1 391 ? -18.014 -2.175 -1.962 1.00 93.62 391 ASP A N 1
ATOM 3099 C CA . ASP A 1 391 ? -19.044 -1.309 -1.384 1.00 93.62 391 ASP A CA 1
ATOM 3100 C C . ASP A 1 391 ? -19.272 -0.077 -2.271 1.00 93.62 391 ASP A C 1
ATOM 3102 O O . ASP A 1 39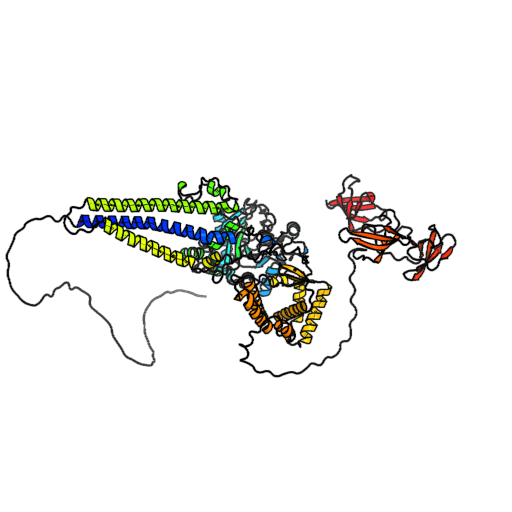1 ? -20.426 0.221 -2.579 1.00 93.62 391 ASP A O 1
ATOM 3106 N N . PHE A 1 392 ? -18.201 0.538 -2.788 1.00 94.56 392 PHE A N 1
ATOM 3107 C CA . PHE A 1 392 ? -18.270 1.655 -3.741 1.00 94.56 392 PHE A CA 1
ATOM 3108 C C . PHE A 1 392 ? -18.947 1.269 -5.066 1.00 94.56 392 PHE A C 1
ATOM 3110 O O . PHE A 1 392 ? -19.811 1.994 -5.560 1.00 94.56 392 PHE A O 1
ATOM 3117 N N . VAL A 1 393 ? -18.653 0.081 -5.606 1.00 95.44 393 VAL A N 1
ATOM 3118 C CA . VAL A 1 393 ? -19.317 -0.456 -6.816 1.00 95.44 393 VAL A CA 1
ATOM 3119 C C . VAL A 1 393 ? -20.828 -0.629 -6.619 1.00 95.44 393 VAL A C 1
ATOM 3121 O O . VAL A 1 393 ? -21.617 -0.450 -7.548 1.00 95.44 393 VAL A O 1
ATOM 3124 N N . HIS A 1 394 ? -21.248 -0.978 -5.402 1.00 93.25 394 HIS A N 1
ATOM 3125 C CA . HIS A 1 394 ? -22.650 -1.210 -5.050 1.00 93.25 394 HIS A CA 1
ATOM 3126 C C . HIS A 1 394 ? -23.211 -0.092 -4.163 1.00 93.25 394 HIS A C 1
ATOM 3128 O O . HIS A 1 394 ? -24.105 -0.356 -3.347 1.00 93.25 394 HIS A O 1
ATOM 3134 N N . ALA A 1 395 ? -22.702 1.137 -4.319 1.00 91.06 395 ALA A N 1
ATOM 3135 C CA . ALA A 1 395 ? -23.023 2.269 -3.452 1.00 91.06 395 ALA A CA 1
ATOM 3136 C C . ALA A 1 395 ? -24.537 2.490 -3.297 1.00 91.06 395 ALA A C 1
ATOM 3138 O O . ALA A 1 395 ? -25.004 2.667 -2.174 1.00 91.06 395 ALA A O 1
ATOM 3139 N N . ASP A 1 396 ? -25.309 2.308 -4.377 1.00 88.31 396 ASP A N 1
ATOM 3140 C CA . ASP A 1 396 ? -26.779 2.419 -4.408 1.00 88.31 396 ASP A CA 1
ATOM 3141 C C . ASP A 1 396 ? -27.501 1.551 -3.355 1.00 88.31 396 ASP A C 1
ATOM 3143 O O . ASP A 1 396 ? -28.626 1.845 -2.958 1.00 88.31 396 ASP A O 1
ATOM 3147 N N . SER A 1 397 ? -26.872 0.457 -2.913 1.00 88.75 397 SER A N 1
ATOM 3148 C CA . SER A 1 397 ? -27.465 -0.526 -1.990 1.00 88.75 397 SER A CA 1
ATOM 3149 C C . SER A 1 397 ? -26.672 -0.753 -0.702 1.00 88.75 397 SER A C 1
ATOM 3151 O O . SER A 1 397 ? -27.232 -1.266 0.272 1.00 88.75 397 SER A O 1
ATOM 3153 N N . ARG A 1 398 ? -25.372 -0.424 -0.695 1.00 88.38 398 ARG A N 1
ATOM 3154 C CA . ARG A 1 398 ? -24.451 -0.691 0.425 1.00 88.38 398 ARG A CA 1
ATOM 3155 C C . ARG A 1 398 ? -23.916 0.565 1.105 1.00 88.38 398 ARG A C 1
ATOM 3157 O O . ARG A 1 398 ? -23.460 0.454 2.244 1.00 88.38 398 ARG A O 1
ATOM 3164 N N . MET A 1 399 ? -23.999 1.717 0.436 1.00 89.81 399 MET A N 1
ATOM 3165 C CA . MET A 1 399 ? -23.532 3.022 0.915 1.00 89.81 399 MET A CA 1
ATOM 3166 C C . MET A 1 399 ? -24.661 4.063 0.914 1.00 89.81 399 MET A C 1
ATOM 3168 O O . MET A 1 399 ? -24.435 5.250 0.684 1.00 89.81 399 MET A O 1
ATOM 3172 N N . THR A 1 400 ? -25.891 3.635 1.224 1.00 87.88 400 THR A N 1
ATOM 3173 C CA . THR A 1 400 ? -26.957 4.580 1.603 1.00 87.88 400 THR A CA 1
ATOM 3174 C C . THR A 1 400 ? -26.507 5.419 2.803 1.00 87.88 400 THR A C 1
ATOM 3176 O O . THR A 1 400 ? -25.663 4.960 3.573 1.00 87.88 400 THR A O 1
ATOM 3179 N N . GLU A 1 401 ? -27.084 6.613 3.000 1.00 86.00 401 GLU A N 1
ATOM 3180 C CA . GLU A 1 401 ? -26.691 7.533 4.084 1.00 86.00 401 GLU A CA 1
ATOM 3181 C C . GLU A 1 401 ? -26.502 6.814 5.426 1.00 86.00 401 GLU A C 1
ATOM 3183 O O . GLU A 1 401 ? -25.415 6.808 5.989 1.00 86.00 401 GLU A O 1
ATOM 3188 N N . VAL A 1 402 ? -27.508 6.072 5.885 1.00 88.00 402 VAL A N 1
ATOM 3189 C CA . VAL A 1 402 ? -27.422 5.345 7.160 1.00 88.00 402 VAL A CA 1
ATOM 3190 C C . VAL A 1 402 ? -26.336 4.262 7.139 1.00 88.00 402 VAL A C 1
ATOM 3192 O O . VAL A 1 402 ? -25.587 4.114 8.104 1.00 88.00 402 VAL A O 1
ATOM 3195 N N . GLN A 1 403 ? -26.231 3.489 6.057 1.00 87.62 403 GLN A N 1
ATOM 3196 C CA . GLN A 1 403 ? -25.279 2.379 5.995 1.00 87.62 403 GLN A CA 1
ATOM 3197 C C . GLN A 1 403 ? -23.829 2.855 5.969 1.00 87.62 403 GLN A C 1
ATOM 3199 O O . GLN A 1 403 ? -23.006 2.234 6.642 1.00 87.62 403 GLN A O 1
ATOM 3204 N N . LYS A 1 404 ? -23.514 3.931 5.231 1.00 86.25 404 LYS A N 1
ATOM 3205 C CA . LYS A 1 404 ? -22.138 4.436 5.133 1.00 86.25 404 LYS A CA 1
ATOM 3206 C C . LYS A 1 404 ? -21.633 4.898 6.504 1.00 86.25 404 LYS A C 1
ATOM 3208 O O . LYS A 1 404 ? -20.609 4.396 6.953 1.00 86.25 404 LYS A O 1
ATOM 3213 N N . TYR A 1 405 ? -22.437 5.657 7.258 1.00 87.06 405 TYR A N 1
ATOM 3214 C CA . TYR A 1 405 ? -22.099 6.060 8.631 1.00 87.06 405 TYR A CA 1
ATOM 3215 C C . TYR A 1 405 ? -21.913 4.870 9.578 1.00 87.06 405 TYR A C 1
ATOM 3217 O O . TYR A 1 405 ? -20.920 4.796 10.302 1.00 87.06 405 TYR A O 1
ATOM 3225 N N . LEU A 1 406 ? -22.849 3.914 9.574 1.00 85.19 406 LEU A N 1
ATOM 3226 C CA . LEU A 1 406 ? -22.762 2.753 10.462 1.00 85.19 406 LEU A CA 1
ATOM 3227 C C . LEU A 1 406 ? -21.570 1.844 10.126 1.00 85.19 406 LEU A C 1
ATOM 3229 O O . LEU A 1 406 ? -21.003 1.240 11.034 1.00 85.19 406 LEU A O 1
ATOM 3233 N N . ARG A 1 407 ? -21.183 1.732 8.848 1.00 84.62 407 ARG A N 1
ATOM 3234 C CA . ARG A 1 407 ? -19.971 1.009 8.423 1.00 84.62 407 ARG A CA 1
ATOM 3235 C C . ARG A 1 407 ? -18.707 1.750 8.839 1.00 84.62 407 ARG A C 1
ATOM 3237 O O . ARG A 1 407 ? -17.796 1.110 9.358 1.00 84.62 407 ARG A O 1
ATOM 3244 N N . SER A 1 408 ? -18.669 3.074 8.681 1.00 85.19 408 SER A N 1
ATOM 3245 C CA . SER A 1 408 ? -17.536 3.898 9.114 1.00 85.19 408 SER A CA 1
ATOM 3246 C C . SER A 1 408 ? -17.290 3.790 10.606 1.00 85.19 408 SER A C 1
ATOM 3248 O O . SER A 1 408 ? -16.160 3.540 11.014 1.00 85.19 408 SER A O 1
ATOM 3250 N N . MET A 1 409 ? -18.347 3.833 11.415 1.00 79.12 409 MET A N 1
ATOM 3251 C CA . MET A 1 409 ? -18.256 3.613 12.863 1.00 79.12 409 MET A CA 1
ATOM 3252 C C . MET A 1 409 ? -17.953 2.154 13.254 1.00 79.12 409 MET A C 1
ATOM 3254 O O . MET A 1 409 ? -17.807 1.857 14.434 1.00 79.12 409 MET A O 1
ATOM 3258 N N . GLY A 1 410 ? -17.887 1.219 12.299 1.00 73.38 410 GLY A N 1
ATOM 3259 C CA . GLY A 1 410 ? -17.652 -0.203 12.568 1.00 73.38 410 GLY A CA 1
ATOM 3260 C C . GLY A 1 410 ? -18.842 -0.948 13.191 1.00 73.38 410 GLY A C 1
ATOM 3261 O O . GLY A 1 410 ? -18.679 -2.088 13.618 1.00 73.38 410 GLY A O 1
ATOM 3262 N N . ILE A 1 411 ? -20.034 -0.337 13.231 1.00 75.75 411 ILE A N 1
ATOM 3263 C CA . ILE A 1 411 ? -21.269 -0.923 13.785 1.00 75.75 411 ILE A CA 1
ATOM 3264 C C . ILE A 1 411 ? -21.874 -1.933 12.804 1.00 75.75 411 ILE A C 1
ATOM 3266 O O . ILE A 1 411 ? -22.222 -3.055 13.175 1.00 75.75 411 ILE A O 1
ATOM 3270 N N . LEU A 1 412 ? -22.008 -1.544 11.532 1.00 78.62 412 LEU A N 1
ATOM 3271 C CA . LEU A 1 412 ? -22.291 -2.491 10.455 1.00 78.62 412 LEU A CA 1
ATOM 3272 C C . LEU A 1 412 ? -20.981 -3.105 9.973 1.00 78.62 412 LEU A C 1
ATOM 3274 O O . LEU A 1 412 ? -19.932 -2.469 10.008 1.00 78.62 412 LEU A O 1
ATOM 3278 N N . LYS A 1 413 ? -21.056 -4.342 9.472 1.00 69.00 413 LYS A N 1
ATOM 3279 C CA . LYS A 1 413 ? -19.904 -5.093 8.961 1.00 69.00 413 LYS A CA 1
ATOM 3280 C C . LYS A 1 413 ? -19.241 -4.371 7.777 1.00 69.00 413 LYS A C 1
ATOM 3282 O O . LYS A 1 413 ? -19.583 -4.648 6.626 1.00 69.00 413 LYS A O 1
ATOM 3287 N N . GLY A 1 414 ? -18.292 -3.488 8.072 1.00 66.62 414 GLY A N 1
ATOM 3288 C CA . GLY A 1 414 ? -17.294 -2.960 7.147 1.00 66.62 414 GLY A CA 1
ATOM 3289 C C . GLY A 1 414 ? -16.112 -3.922 7.046 1.00 66.62 414 GLY A C 1
ATOM 3290 O O . GLY A 1 414 ? -15.781 -4.612 8.012 1.00 66.62 414 GLY A O 1
ATOM 3291 N N . ASN A 1 415 ? -15.510 -4.021 5.863 1.00 80.50 415 ASN A N 1
ATOM 3292 C CA . ASN A 1 415 ? -14.291 -4.811 5.664 1.00 80.50 415 ASN A CA 1
ATOM 3293 C C . ASN A 1 415 ? -13.062 -3.919 5.386 1.00 80.50 415 ASN A C 1
ATOM 3295 O O . ASN A 1 415 ? -11.974 -4.462 5.231 1.00 80.50 415 ASN A O 1
ATOM 3299 N N . GLY A 1 416 ? -13.227 -2.593 5.302 1.00 85.25 416 GLY A N 1
ATOM 3300 C CA . GLY A 1 416 ? -12.138 -1.624 5.138 1.00 85.25 416 GLY A CA 1
ATOM 3301 C C . GLY A 1 416 ? -11.649 -1.021 6.462 1.00 85.25 416 GLY A C 1
ATOM 3302 O O . GLY A 1 416 ? -12.069 -1.433 7.545 1.00 85.25 416 GLY A O 1
ATOM 3303 N N . TRP A 1 417 ? -10.776 -0.016 6.365 1.00 85.81 417 TRP A N 1
ATOM 3304 C CA . TRP A 1 417 ? -10.220 0.734 7.500 1.00 85.81 417 TRP A CA 1
ATOM 3305 C C . TRP A 1 417 ? -11.277 1.620 8.155 1.00 85.81 417 TRP A C 1
ATOM 3307 O O . TRP A 1 417 ? -11.691 2.616 7.569 1.00 85.81 417 TRP A O 1
ATOM 3317 N N . ASN A 1 418 ? -11.755 1.219 9.335 1.00 83.00 418 ASN A N 1
ATOM 3318 C CA . ASN A 1 418 ? -12.839 1.893 10.052 1.00 83.00 418 ASN A CA 1
ATOM 3319 C C . ASN A 1 418 ? -12.408 3.242 10.654 1.00 83.00 418 ASN A C 1
ATOM 3321 O O . ASN A 1 418 ? -11.243 3.627 10.581 1.00 83.00 418 ASN A O 1
ATOM 3325 N N . PHE A 1 419 ? -13.361 3.937 11.274 1.00 83.56 419 PHE A N 1
ATOM 3326 C CA . PHE A 1 419 ? -13.147 5.258 11.853 1.00 83.56 419 PHE A CA 1
ATOM 3327 C C . PHE A 1 419 ? -12.049 5.291 12.907 1.00 83.56 419 PHE A C 1
ATOM 3329 O O . PHE A 1 419 ? -11.190 6.159 12.851 1.00 83.56 419 PHE A O 1
ATOM 3336 N N . VAL A 1 420 ? -12.038 4.326 13.824 1.00 78.19 420 VAL A N 1
ATOM 3337 C CA . VAL A 1 420 ? -11.039 4.268 14.896 1.00 78.19 420 VAL A CA 1
ATOM 3338 C C . VAL A 1 420 ? -9.630 4.096 14.323 1.00 78.19 420 VAL A C 1
ATOM 3340 O O . VAL A 1 420 ? -8.718 4.804 14.731 1.00 78.19 420 VAL A O 1
ATOM 3343 N N . ALA A 1 421 ? -9.448 3.210 13.341 1.00 78.81 421 ALA A N 1
ATOM 3344 C CA . ALA A 1 421 ? -8.147 3.000 12.712 1.00 78.81 421 ALA A CA 1
ATOM 3345 C C . ALA A 1 421 ? -7.702 4.207 11.867 1.00 78.81 421 ALA A C 1
ATOM 3347 O O . ALA A 1 421 ? -6.590 4.693 12.045 1.00 78.81 421 ALA A O 1
ATOM 3348 N N . GLN A 1 422 ? -8.576 4.717 10.989 1.00 81.88 422 GLN A N 1
ATOM 3349 C CA . GLN A 1 422 ? -8.286 5.873 10.129 1.00 81.88 422 GLN A CA 1
ATOM 3350 C C . GLN A 1 422 ? -7.976 7.131 10.945 1.00 81.88 422 GLN A C 1
ATOM 3352 O O . GLN A 1 422 ? -7.012 7.825 10.641 1.00 81.88 422 GLN A O 1
ATOM 3357 N N . ALA A 1 423 ? -8.751 7.407 11.998 1.00 79.62 423 ALA A N 1
ATOM 3358 C CA . ALA A 1 423 ? -8.513 8.553 12.867 1.00 79.62 423 ALA A CA 1
ATOM 3359 C C . ALA A 1 423 ? -7.153 8.445 13.569 1.00 79.62 423 ALA A C 1
ATOM 3361 O O . ALA A 1 423 ? -6.356 9.371 13.470 1.00 79.62 423 ALA A O 1
ATOM 3362 N N . SER A 1 424 ? -6.831 7.306 14.201 1.00 77.50 424 SER A N 1
ATOM 3363 C CA . SER A 1 424 ? -5.522 7.122 14.852 1.00 77.50 424 SER A CA 1
ATOM 3364 C C . SER A 1 424 ? -4.348 7.247 13.880 1.00 77.50 424 SER A C 1
ATOM 3366 O O . SER A 1 424 ? -3.319 7.817 14.236 1.00 77.50 424 SER A O 1
ATOM 3368 N N . MET A 1 425 ? -4.489 6.718 12.661 1.00 78.31 425 MET A N 1
ATOM 3369 C CA . MET A 1 425 ? -3.442 6.790 11.639 1.00 78.31 425 MET A CA 1
ATOM 3370 C C . MET A 1 425 ? -3.233 8.209 11.131 1.00 78.31 425 MET A C 1
ATOM 3372 O O . MET A 1 425 ? -2.092 8.629 11.025 1.00 78.31 425 MET A O 1
ATOM 3376 N N . ARG A 1 426 ? -4.311 8.955 10.875 1.00 77.94 426 ARG A N 1
ATOM 3377 C CA . ARG A 1 426 ? -4.240 10.361 10.451 1.00 77.94 426 ARG A CA 1
ATOM 3378 C C . ARG A 1 426 ? -3.648 11.261 11.518 1.00 77.94 426 ARG A C 1
ATOM 3380 O O . ARG A 1 426 ? -2.797 12.076 11.199 1.00 77.94 426 ARG A O 1
ATOM 3387 N N . ILE A 1 427 ? -4.025 11.041 12.778 1.00 75.00 427 ILE A N 1
ATOM 3388 C CA . ILE A 1 427 ? -3.383 11.688 13.927 1.00 75.00 427 ILE A CA 1
ATOM 3389 C C . ILE A 1 427 ? -1.879 11.395 13.887 1.00 75.00 427 ILE A C 1
ATOM 3391 O O . ILE A 1 427 ? -1.054 12.295 13.832 1.00 75.00 427 ILE A O 1
ATOM 3395 N N . SER A 1 428 ? -1.504 10.121 13.766 1.00 73.50 428 SER A N 1
ATOM 3396 C CA . SER A 1 428 ? -0.092 9.726 13.663 1.00 73.50 428 SER A CA 1
ATOM 3397 C C . SER A 1 428 ? 0.597 10.223 12.381 1.00 73.50 428 SER A C 1
ATOM 3399 O O . SER A 1 428 ? 1.817 10.153 12.291 1.00 73.50 428 SER A O 1
ATOM 3401 N N . ASN A 1 429 ? -0.160 10.680 11.381 1.00 74.19 429 ASN A N 1
ATOM 3402 C CA . ASN A 1 429 ? 0.311 11.230 10.112 1.00 74.19 429 ASN A CA 1
ATOM 3403 C C . ASN A 1 429 ? 0.365 12.770 10.110 1.00 74.19 429 ASN A C 1
ATOM 3405 O O . ASN A 1 429 ? 0.613 13.377 9.075 1.00 74.19 429 ASN A O 1
ATOM 3409 N N . PHE A 1 430 ? 0.084 13.406 11.248 1.00 69.06 430 PHE A N 1
ATOM 3410 C CA . PHE A 1 430 ? -0.079 14.854 11.361 1.00 69.06 430 PHE A CA 1
ATOM 3411 C C . PHE A 1 430 ? -1.176 15.444 10.443 1.00 69.06 430 PHE A C 1
ATOM 3413 O O . PHE A 1 430 ? -1.176 16.627 10.118 1.00 69.06 430 PHE A O 1
ATOM 3420 N N . GLU A 1 431 ? -2.157 14.628 10.044 1.00 65.25 431 GLU A N 1
ATOM 3421 C CA . GLU A 1 431 ? -3.285 15.013 9.189 1.00 65.25 431 GLU A CA 1
ATOM 3422 C C . GLU A 1 431 ? -4.551 15.287 10.008 1.00 65.25 431 GLU A C 1
ATOM 3424 O O . GLU A 1 431 ? -5.522 14.520 10.000 1.00 65.25 431 GLU A O 1
ATOM 3429 N N . TYR A 1 432 ? -4.557 16.400 10.729 1.00 56.44 432 TYR A N 1
ATOM 3430 C CA . TYR A 1 432 ? -5.624 16.711 11.681 1.00 56.44 432 TYR A CA 1
ATOM 3431 C C . TYR A 1 432 ? -6.819 17.465 11.080 1.00 56.44 432 TYR A C 1
ATOM 3433 O O . TYR A 1 432 ? -7.791 17.740 11.780 1.00 56.44 432 TYR A O 1
ATOM 3441 N N . GLY A 1 433 ? -6.795 17.793 9.782 1.00 47.47 433 GLY A N 1
ATOM 3442 C CA . GLY A 1 433 ? -7.847 18.580 9.117 1.00 47.47 433 GLY A CA 1
ATOM 3443 C C . GLY A 1 433 ? -7.899 20.059 9.537 1.00 47.47 433 GLY A C 1
ATOM 3444 O O . GLY A 1 433 ? -8.558 20.849 8.867 1.00 47.47 433 GLY A O 1
ATOM 3445 N N . TYR A 1 434 ? -7.163 20.413 10.588 1.00 44.28 434 TYR A N 1
ATOM 3446 C CA . TYR A 1 434 ? -6.753 21.747 11.001 1.00 44.28 434 TYR A CA 1
ATOM 3447 C C . TYR A 1 434 ? -5.224 21.808 10.865 1.00 44.28 434 TYR A C 1
ATOM 3449 O O . TYR A 1 434 ? -4.556 20.794 11.097 1.00 44.28 434 TYR A O 1
ATOM 3457 N N . SER A 1 435 ? -4.678 22.941 10.415 1.00 50.38 435 SER A N 1
ATOM 3458 C CA . SER A 1 435 ? -3.263 23.238 10.654 1.00 50.38 435 SER A CA 1
ATOM 3459 C C . SER A 1 435 ? -3.092 23.282 12.167 1.00 50.38 435 SER A C 1
ATOM 3461 O O . SER A 1 435 ? -3.900 23.927 12.801 1.00 50.38 435 SER A O 1
ATOM 3463 N N . ASP A 1 436 ? -2.161 22.512 12.721 1.00 62.56 436 ASP A N 1
ATOM 3464 C CA . ASP A 1 436 ? -1.804 22.480 14.147 1.00 62.56 436 ASP A CA 1
ATOM 3465 C C . ASP A 1 436 ? -2.926 22.220 15.200 1.00 62.56 436 ASP A C 1
ATOM 3467 O O . ASP A 1 436 ? -4.076 22.647 15.095 1.00 62.56 436 ASP A O 1
ATOM 3471 N N . ALA A 1 437 ? -2.613 21.484 16.274 1.00 66.75 437 ALA A N 1
ATOM 3472 C CA . ALA A 1 437 ? -3.513 21.456 17.440 1.00 66.75 437 ALA A CA 1
ATOM 3473 C C . ALA A 1 437 ? -3.584 22.842 18.093 1.00 66.75 437 ALA A C 1
ATOM 3475 O O . ALA A 1 437 ? -4.640 23.212 18.608 1.00 66.75 437 ALA A O 1
ATOM 3476 N N . GLU A 1 438 ? -2.482 23.593 18.036 1.00 72.94 438 GLU A N 1
ATOM 3477 C CA . GLU A 1 438 ? -2.394 24.955 18.554 1.00 72.94 438 GLU A CA 1
ATOM 3478 C C . GLU A 1 438 ? -3.415 25.871 17.868 1.00 72.94 438 GLU A C 1
ATOM 3480 O O . GLU A 1 438 ? -4.282 26.405 18.562 1.00 72.94 438 GLU A O 1
ATOM 3485 N N . ASP A 1 439 ? -3.432 25.954 16.528 1.00 72.44 439 ASP A N 1
ATOM 3486 C CA . ASP A 1 439 ? -4.387 26.820 15.813 1.00 72.44 439 ASP A CA 1
ATOM 3487 C C . ASP A 1 439 ? -5.845 26.430 16.118 1.00 72.44 439 ASP A C 1
ATOM 3489 O O . ASP A 1 439 ? -6.701 27.293 16.307 1.00 72.44 439 ASP A O 1
ATOM 3493 N N . PHE A 1 440 ? -6.162 25.129 16.204 1.00 75.75 440 PHE A N 1
ATOM 3494 C CA . PHE A 1 440 ? -7.521 24.676 16.533 1.00 75.75 440 PHE A CA 1
ATOM 3495 C C . PHE A 1 440 ? -7.960 25.113 17.939 1.00 75.75 440 PHE A C 1
ATOM 3497 O O . PHE A 1 440 ? -9.122 25.490 18.150 1.00 75.75 440 PHE A O 1
ATOM 3504 N N . ILE A 1 441 ? -7.051 25.038 18.912 1.00 78.94 441 ILE A N 1
ATOM 3505 C CA . ILE A 1 441 ? -7.298 25.468 20.291 1.00 78.94 441 ILE A CA 1
ATOM 3506 C C . ILE A 1 441 ? -7.429 26.997 20.338 1.00 78.94 441 ILE A C 1
ATOM 3508 O O . ILE A 1 441 ? -8.389 27.501 20.936 1.00 78.94 441 ILE A O 1
ATOM 3512 N N . GLU A 1 442 ? -6.555 27.731 19.644 1.00 79.69 442 GLU A N 1
ATOM 3513 C CA . GLU A 1 442 ? -6.612 29.194 19.515 1.00 79.69 442 GLU A CA 1
ATOM 3514 C C . GLU A 1 442 ? -7.921 29.674 18.859 1.00 79.69 442 GLU A C 1
ATOM 3516 O O . GLU A 1 442 ? -8.559 30.617 19.346 1.00 79.69 442 GLU A O 1
ATOM 3521 N N . ASP A 1 443 ? -8.407 28.959 17.839 1.00 80.75 443 ASP A N 1
ATOM 3522 C CA . ASP A 1 443 ? -9.693 29.201 17.168 1.00 80.75 443 ASP A CA 1
ATOM 3523 C C . ASP A 1 443 ? -10.918 28.898 18.060 1.00 80.75 443 ASP A C 1
ATOM 3525 O O . ASP A 1 443 ? -12.073 29.174 17.705 1.00 80.75 443 ASP A O 1
ATOM 3529 N N . GLY A 1 444 ? -10.692 28.395 19.276 1.00 82.19 444 GLY A N 1
ATOM 3530 C CA . GLY A 1 444 ? -11.713 28.169 20.295 1.00 82.19 444 GLY A CA 1
ATOM 3531 C C . GLY A 1 444 ? -12.277 26.750 20.326 1.00 82.19 444 GLY A C 1
ATOM 3532 O O . GLY A 1 444 ? -13.341 26.546 20.926 1.00 82.19 444 GLY A O 1
ATOM 3533 N N . GLY A 1 445 ? -11.581 25.792 19.711 1.00 84.56 445 GLY A N 1
ATOM 3534 C CA . GLY A 1 445 ? -11.867 24.365 19.768 1.00 84.56 445 GLY A CA 1
ATOM 3535 C C . GLY A 1 445 ? -13.206 23.961 19.146 1.00 84.56 445 GLY A C 1
ATOM 3536 O O . GLY A 1 445 ? -13.653 24.462 18.110 1.00 84.56 445 GLY A O 1
ATOM 3537 N N . PHE A 1 446 ? -13.898 23.018 19.785 1.00 83.81 446 PHE A N 1
ATOM 3538 C CA . PHE A 1 446 ? -15.191 22.526 19.325 1.00 83.81 446 PHE A CA 1
ATOM 3539 C C . PHE A 1 446 ? -16.273 23.602 19.435 1.00 83.81 446 PHE A C 1
ATOM 3541 O O . PHE A 1 446 ? -16.806 23.872 20.511 1.00 83.81 446 PHE A O 1
ATOM 3548 N N . SER A 1 447 ? -16.698 24.143 18.294 1.00 83.75 447 SER A N 1
ATOM 3549 C CA . SER A 1 447 ? -17.733 25.187 18.216 1.00 83.75 447 SER A CA 1
ATOM 3550 C C . SER A 1 447 ? -19.097 24.798 18.810 1.00 83.75 447 SER A C 1
ATOM 3552 O O . SER A 1 447 ? -19.882 25.667 19.189 1.00 83.75 447 SER A O 1
ATOM 3554 N N . PHE A 1 448 ? -19.397 23.499 18.911 1.00 85.69 448 PHE A N 1
ATOM 3555 C CA . PHE A 1 448 ? -20.637 22.994 19.508 1.00 85.69 448 PHE A CA 1
ATOM 3556 C C . PHE A 1 448 ? -20.577 22.859 21.040 1.00 85.69 448 PHE A C 1
ATOM 3558 O O . PHE A 1 448 ? -21.619 22.639 21.665 1.00 85.69 448 PHE A O 1
ATOM 3565 N N . LEU A 1 449 ? -19.395 22.985 21.652 1.00 88.75 449 LEU A N 1
ATOM 3566 C CA . LEU A 1 449 ? -19.213 22.952 23.102 1.00 88.75 449 LEU A CA 1
ATOM 3567 C C . LEU A 1 449 ? -18.978 24.366 23.654 1.00 88.75 449 LEU A C 1
ATOM 3569 O O . LEU A 1 449 ? -18.269 25.169 23.051 1.00 88.75 449 LEU A O 1
ATOM 3573 N N . PRO A 1 450 ? -19.518 24.701 24.839 1.00 91.19 450 PRO A N 1
ATOM 3574 C CA . PRO A 1 450 ? -19.150 25.940 25.513 1.00 91.19 450 PRO A CA 1
ATOM 3575 C C . PRO A 1 450 ? -17.646 25.972 25.811 1.00 91.19 450 PRO A C 1
ATOM 3577 O O . PRO A 1 450 ? -17.096 24.968 26.255 1.00 91.19 450 PRO A O 1
ATOM 3580 N N . LYS A 1 451 ? -16.999 27.137 25.674 1.00 89.06 451 LYS A N 1
ATOM 3581 C CA . LYS A 1 451 ? -15.565 27.301 25.990 1.00 89.06 451 LYS A CA 1
ATOM 3582 C C . LYS A 1 451 ? -15.193 26.795 27.394 1.00 89.06 451 LYS A C 1
ATOM 3584 O O . LYS A 1 451 ? -14.188 26.132 27.572 1.00 89.06 451 LYS A O 1
ATOM 3589 N N . SER A 1 452 ? -16.069 27.002 28.381 1.00 89.62 452 SER A N 1
ATOM 3590 C CA . SER A 1 452 ? -15.868 26.554 29.772 1.00 89.62 452 SER A CA 1
ATOM 3591 C C . SER A 1 452 ? -15.993 25.040 30.008 1.00 89.62 452 SER A C 1
ATOM 3593 O O . SER A 1 452 ? -15.898 24.592 31.155 1.00 89.62 452 SER A O 1
ATOM 3595 N N . TRP A 1 453 ? -16.288 24.266 28.962 1.00 91.38 453 TRP A N 1
ATOM 3596 C CA . TRP A 1 453 ? -16.335 22.801 28.972 1.00 91.38 453 TRP A CA 1
ATOM 3597 C C . TRP A 1 453 ? -15.143 22.193 28.221 1.00 91.38 453 TRP A C 1
ATOM 3599 O O . TRP A 1 453 ? -15.094 20.981 28.068 1.00 91.38 453 TRP A O 1
ATOM 3609 N N . GLN A 1 454 ? -14.215 23.022 27.742 1.00 91.06 454 GLN A N 1
ATOM 3610 C CA . GLN A 1 454 ? -13.079 22.621 26.920 1.00 91.06 454 GLN A CA 1
ATOM 3611 C C . GLN A 1 454 ? -11.763 23.037 27.582 1.00 91.06 454 GLN A C 1
ATOM 3613 O O . GLN A 1 454 ? -11.736 23.915 28.452 1.00 91.06 454 GLN A O 1
ATOM 3618 N N . ALA A 1 455 ? -10.670 22.392 27.191 1.00 86.81 455 ALA A N 1
ATOM 3619 C CA . ALA A 1 455 ? -9.327 22.701 27.666 1.00 86.81 455 ALA A CA 1
ATOM 3620 C C . ALA A 1 455 ? -8.641 23.763 26.790 1.00 86.81 455 ALA A C 1
ATOM 3622 O O . ALA A 1 455 ? -7.729 23.455 26.045 1.00 86.81 455 ALA A O 1
ATOM 3623 N N . LEU A 1 456 ? -9.128 25.010 26.847 1.00 81.81 456 LEU A N 1
ATOM 3624 C CA . LEU A 1 456 ? -8.625 26.115 26.007 1.00 81.81 456 LEU A CA 1
ATOM 3625 C C . LEU A 1 456 ? -7.607 27.039 26.703 1.00 81.81 456 LEU A C 1
ATOM 3627 O O . LEU A 1 456 ? -6.997 27.861 26.036 1.00 81.81 456 LEU A O 1
ATOM 3631 N N . ASP A 1 457 ? -7.470 26.950 28.029 1.00 65.88 457 ASP A N 1
ATOM 3632 C CA . ASP A 1 457 ? -6.765 27.950 28.854 1.00 65.88 457 ASP A CA 1
ATOM 3633 C C . ASP A 1 457 ? -5.545 27.370 29.608 1.00 65.88 457 ASP A C 1
ATOM 3635 O O . ASP A 1 457 ? -5.039 28.004 30.534 1.00 65.88 457 ASP A O 1
ATOM 3639 N N . GLU A 1 458 ? -5.110 26.146 29.296 1.00 59.38 458 GLU A N 1
ATOM 3640 C CA . GLU A 1 458 ? -4.005 25.485 30.008 1.00 59.38 458 GLU A CA 1
ATOM 3641 C C . GLU A 1 458 ? -2.700 25.682 29.221 1.00 59.38 458 GLU A C 1
ATOM 3643 O O . GLU A 1 458 ? -2.632 25.324 28.050 1.00 59.38 458 GLU A O 1
ATOM 3648 N N . GLU A 1 459 ? -1.681 26.294 29.848 1.00 54.69 459 GLU A N 1
ATOM 3649 C CA . GLU A 1 459 ? -0.302 26.324 29.332 1.00 54.69 459 GLU A CA 1
ATOM 3650 C C . GLU A 1 459 ? 0.192 24.872 29.261 1.00 54.69 459 GLU A C 1
ATOM 3652 O O . GLU A 1 459 ? 0.669 24.312 30.249 1.00 54.69 459 GLU A O 1
ATOM 3657 N N . GLN A 1 460 ? -0.012 24.222 28.117 1.00 54.81 460 GLN A N 1
ATOM 3658 C CA . GLN A 1 460 ? 0.385 22.836 27.914 1.00 54.81 460 GLN A CA 1
ATOM 3659 C C . GLN A 1 460 ? 1.896 22.800 27.633 1.00 54.81 460 GLN A C 1
ATOM 3661 O O . GLN A 1 460 ? 2.352 23.134 26.548 1.00 54.81 460 GLN A O 1
ATOM 3666 N N . GLU A 1 461 ? 2.681 22.393 28.639 1.00 51.78 461 GLU A N 1
ATOM 3667 C CA . GLU A 1 461 ? 4.125 22.085 28.534 1.00 51.78 461 GLU A CA 1
ATOM 3668 C C . GLU A 1 461 ? 4.404 20.743 27.814 1.00 51.78 461 GLU A C 1
ATOM 3670 O O . GLU A 1 461 ? 5.540 20.259 27.796 1.00 51.78 461 GLU A O 1
ATOM 3675 N N . ASP A 1 462 ? 3.381 20.107 27.240 1.00 53.22 462 ASP A N 1
ATOM 3676 C CA . ASP A 1 462 ? 3.521 18.834 26.540 1.00 53.22 462 ASP A CA 1
ATOM 3677 C C . ASP A 1 462 ? 4.16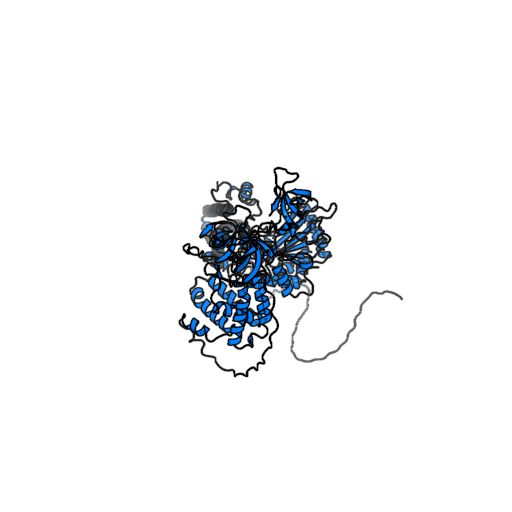0 19.031 25.156 1.00 53.22 462 ASP A C 1
ATOM 3679 O O . ASP A 1 462 ? 3.902 20.003 24.454 1.00 53.22 462 ASP A O 1
ATOM 3683 N N . SER A 1 463 ? 4.981 18.068 24.728 1.00 55.66 463 SER A N 1
ATOM 3684 C CA . SER A 1 463 ? 5.489 18.011 23.350 1.00 55.66 463 SER A CA 1
ATOM 3685 C C . SER A 1 463 ? 4.334 18.069 22.339 1.00 55.66 463 SER A C 1
ATOM 3687 O O . SER A 1 463 ? 3.347 17.359 22.560 1.00 55.66 463 SER A O 1
ATOM 3689 N N . GLU A 1 464 ? 4.498 18.776 21.209 1.00 59.38 464 GLU A N 1
ATOM 3690 C CA . GLU A 1 464 ? 3.535 18.857 20.082 1.00 59.38 464 GLU A CA 1
ATOM 3691 C C . GLU A 1 464 ? 2.845 17.508 19.779 1.00 59.38 464 GLU A C 1
ATOM 3693 O O . GLU A 1 464 ? 1.635 17.436 19.562 1.00 59.38 464 GLU A O 1
ATOM 3698 N N . ASP A 1 465 ? 3.595 16.402 19.871 1.00 58.06 465 ASP A N 1
ATOM 3699 C CA . ASP A 1 465 ? 3.114 15.038 19.641 1.00 58.06 465 ASP A CA 1
ATOM 3700 C C . ASP A 1 465 ? 1.907 14.620 20.506 1.00 58.06 465 ASP A C 1
ATOM 3702 O O . ASP A 1 465 ? 1.136 13.752 20.085 1.00 58.06 465 ASP A O 1
ATOM 3706 N N . ASN A 1 466 ? 1.725 15.182 21.707 1.00 68.62 466 ASN A N 1
ATOM 3707 C CA . ASN A 1 466 ? 0.674 14.808 22.667 1.00 68.62 466 ASN A CA 1
ATOM 3708 C C . ASN A 1 466 ? -0.457 15.832 22.806 1.00 68.62 466 ASN A C 1
ATOM 3710 O O . ASN A 1 466 ? -1.479 15.495 23.405 1.00 68.62 466 ASN A O 1
ATOM 3714 N N . LEU A 1 467 ? -0.323 17.017 22.211 1.00 73.94 467 LEU A N 1
ATOM 3715 C CA . LEU A 1 467 ? -1.222 18.149 22.436 1.00 73.94 467 LEU A CA 1
ATOM 3716 C C . LEU A 1 467 ? -2.698 17.801 22.161 1.00 73.94 467 LEU A C 1
ATOM 3718 O O . LEU A 1 467 ? -3.572 18.011 23.001 1.00 73.94 467 LEU A O 1
ATOM 3722 N N . TRP A 1 468 ? -2.974 17.131 21.035 1.00 74.81 468 TRP A N 1
ATOM 3723 C CA . TRP A 1 468 ? -4.320 16.650 20.691 1.00 74.81 468 TRP A CA 1
ATOM 3724 C C . TRP A 1 468 ? -4.907 15.681 21.716 1.00 74.81 468 TRP A C 1
ATOM 3726 O O . TRP A 1 468 ? -6.105 15.726 21.996 1.00 74.81 468 TRP A O 1
ATOM 3736 N N . TYR A 1 469 ? -4.089 14.770 22.247 1.00 76.00 469 TYR A N 1
ATOM 3737 C CA . TYR A 1 469 ? -4.557 13.810 23.239 1.00 76.00 469 TYR A CA 1
ATOM 3738 C C . TYR A 1 469 ? -4.890 14.520 24.547 1.00 76.00 469 TYR A C 1
ATOM 3740 O O . TYR A 1 469 ? -5.998 14.337 25.051 1.00 76.00 469 TYR A O 1
ATOM 3748 N N . THR A 1 470 ? -3.972 15.349 25.045 1.00 78.56 470 THR A N 1
ATOM 3749 C CA . THR A 1 470 ? -4.138 16.099 26.293 1.00 78.56 470 THR A CA 1
ATOM 3750 C C . THR A 1 470 ? -5.378 16.994 26.215 1.00 78.56 470 THR A C 1
ATOM 3752 O O . THR A 1 470 ? -6.274 16.876 27.053 1.00 78.56 470 THR A O 1
ATOM 3755 N N . PHE A 1 471 ? -5.536 17.761 25.129 1.00 82.69 471 PHE A N 1
ATOM 3756 C CA . PHE A 1 471 ? -6.732 18.570 24.881 1.00 82.69 471 PHE A CA 1
ATOM 3757 C C . PHE A 1 471 ? -8.033 17.749 24.888 1.00 82.69 471 PHE A C 1
ATOM 3759 O O . PHE A 1 471 ? -9.011 18.125 25.547 1.00 82.69 471 PHE A O 1
ATOM 3766 N N . MET A 1 472 ? -8.075 16.631 24.151 1.00 80.44 472 MET A N 1
ATOM 3767 C CA . MET A 1 472 ? -9.264 15.775 24.063 1.00 80.44 472 MET A CA 1
ATOM 3768 C C . MET A 1 472 ? -9.610 15.145 25.412 1.00 80.44 472 MET A C 1
ATOM 3770 O O . MET A 1 472 ? -10.781 15.109 25.794 1.00 80.44 472 MET A O 1
ATOM 3774 N N . TRP A 1 473 ? -8.595 14.670 26.128 1.00 84.75 473 TRP A N 1
ATOM 3775 C CA . TRP A 1 473 ? -8.705 14.061 27.446 1.00 84.75 473 TRP A CA 1
ATOM 3776 C C . TRP A 1 473 ? -9.274 15.037 28.478 1.00 84.75 473 TRP A C 1
ATOM 3778 O O . TRP A 1 473 ? -10.328 14.789 29.065 1.00 84.75 473 TRP A O 1
ATOM 3788 N N . GLU A 1 474 ? -8.633 16.193 28.641 1.00 87.31 474 GLU A N 1
ATOM 3789 C CA . GLU A 1 474 ? -9.044 17.221 29.599 1.00 87.31 474 GLU A CA 1
ATOM 3790 C C . GLU A 1 474 ? -10.415 17.806 29.249 1.00 87.31 474 GLU A C 1
ATOM 3792 O O . GLU A 1 474 ? -11.229 18.088 30.133 1.00 87.31 474 GLU A O 1
ATOM 3797 N N . THR A 1 475 ? -10.718 17.948 27.955 1.00 89.38 475 THR A N 1
ATOM 3798 C CA . THR A 1 475 ? -12.052 18.349 27.493 1.00 89.38 475 THR A CA 1
ATOM 3799 C C . THR A 1 475 ? -13.105 17.308 27.875 1.00 89.38 475 THR A C 1
ATOM 3801 O O . THR A 1 475 ? -14.157 17.677 28.398 1.00 89.38 475 THR A O 1
ATOM 3804 N N . LEU A 1 476 ? -12.841 16.010 27.683 1.00 89.81 476 LEU A N 1
ATOM 3805 C CA . LEU A 1 476 ? -13.757 14.944 28.108 1.00 89.81 476 LEU A CA 1
ATOM 3806 C C . LEU A 1 476 ? -13.963 14.943 29.625 1.00 89.81 476 LEU A C 1
ATOM 3808 O O . LEU A 1 476 ? -15.110 14.871 30.074 1.00 89.81 476 LEU A O 1
ATOM 3812 N N . GLN A 1 477 ? -12.892 15.114 30.400 1.00 90.19 477 GLN A N 1
ATOM 3813 C CA . GLN A 1 477 ? -12.958 15.215 31.856 1.00 90.19 477 GLN A CA 1
ATOM 3814 C C . GLN A 1 477 ? -13.797 16.425 32.303 1.00 90.19 477 GLN A C 1
ATOM 3816 O O . GLN A 1 477 ? -14.701 16.292 33.130 1.00 90.19 477 GLN A O 1
ATOM 3821 N N . LYS A 1 478 ? -13.591 17.602 31.694 1.00 91.81 478 LYS A N 1
ATOM 3822 C CA . LYS A 1 478 ? -14.401 18.805 31.958 1.00 91.81 478 LYS A CA 1
ATOM 3823 C C . LYS A 1 478 ? -15.873 18.583 31.608 1.00 91.81 478 LYS A C 1
ATOM 3825 O O . LYS A 1 478 ? -16.748 18.968 32.387 1.00 91.81 478 LYS A O 1
ATOM 3830 N N . VAL A 1 479 ? -16.173 17.969 30.462 1.00 92.75 479 VAL A N 1
ATOM 3831 C CA . VAL A 1 479 ? -17.549 17.628 30.058 1.00 92.75 479 VAL A CA 1
ATOM 3832 C C . VAL A 1 479 ? -18.192 16.683 31.077 1.00 92.75 479 VAL A C 1
ATOM 3834 O O . VAL A 1 479 ? -19.327 16.929 31.500 1.00 92.75 479 VAL A O 1
ATOM 3837 N N . GLU A 1 480 ? -17.474 15.642 31.505 1.00 92.69 480 GLU A N 1
ATOM 3838 C CA . GLU A 1 480 ? -17.929 14.692 32.521 1.00 92.69 480 GLU A CA 1
ATOM 3839 C C . GLU A 1 480 ? -18.259 15.402 33.840 1.00 92.69 480 GLU A C 1
ATOM 3841 O O . GLU A 1 480 ? -19.393 15.296 34.316 1.00 92.69 480 GLU A O 1
ATOM 3846 N N . ASP A 1 481 ? -17.334 16.203 34.374 1.00 92.69 481 ASP A N 1
ATOM 3847 C CA . ASP A 1 481 ? -17.499 16.937 35.635 1.00 92.69 481 ASP A CA 1
ATOM 3848 C C . ASP A 1 481 ? -18.703 17.891 35.600 1.00 92.69 481 ASP A C 1
ATOM 3850 O O . ASP A 1 481 ? -19.495 17.984 36.552 1.00 92.69 481 ASP A O 1
ATOM 3854 N N . LYS A 1 482 ? -18.887 18.614 34.484 1.00 94.06 482 LYS A N 1
ATOM 3855 C CA . LYS A 1 482 ? -20.043 19.507 34.309 1.00 94.06 482 LYS A CA 1
ATOM 3856 C C . LYS A 1 482 ? -21.341 18.708 34.281 1.00 94.06 482 LYS A C 1
ATOM 3858 O O . LYS A 1 482 ? -22.283 19.072 34.993 1.00 94.06 482 LYS A O 1
ATOM 3863 N N . LEU A 1 483 ? -21.405 17.632 33.493 1.00 93.19 483 LEU A N 1
ATOM 3864 C CA . LEU A 1 483 ? -22.590 16.777 33.389 1.00 93.19 483 LEU A CA 1
ATOM 3865 C C . LEU A 1 483 ? -22.917 16.088 34.718 1.00 93.19 483 LEU A C 1
ATOM 3867 O O . LEU A 1 483 ? -24.091 16.026 35.094 1.00 93.19 483 LEU A O 1
ATOM 3871 N N . GLU A 1 484 ? -21.913 15.632 35.464 1.00 93.44 484 GLU A N 1
ATOM 3872 C CA . GLU A 1 484 ? -22.079 15.052 36.796 1.00 93.44 484 GLU A CA 1
ATOM 3873 C C . GLU A 1 484 ? -22.670 16.089 37.764 1.00 93.44 484 GLU A C 1
ATOM 3875 O O . GLU A 1 484 ? -23.678 15.839 38.439 1.00 93.44 484 GLU A O 1
ATOM 3880 N N . GLY A 1 485 ? -22.107 17.301 37.775 1.00 92.31 485 GLY A N 1
ATOM 3881 C CA . GLY A 1 485 ? -22.594 18.418 38.578 1.00 92.31 485 GLY A CA 1
ATOM 3882 C C . GLY A 1 485 ? -24.037 18.816 38.248 1.00 92.31 485 GLY A C 1
ATOM 3883 O O . GLY A 1 485 ? -24.839 19.048 39.162 1.00 92.31 485 GLY A O 1
ATOM 3884 N N . PHE A 1 486 ? -24.403 18.866 36.961 1.00 92.38 486 PHE A N 1
ATOM 3885 C CA . PHE A 1 486 ? -25.784 19.117 36.532 1.00 92.38 486 PHE A CA 1
ATOM 3886 C C . PHE A 1 486 ? -26.729 18.004 36.981 1.00 92.38 486 PHE A C 1
ATOM 3888 O O . PHE A 1 486 ? -27.788 18.304 37.539 1.00 92.38 486 PHE A O 1
ATOM 3895 N N . ASN A 1 487 ? -26.340 16.738 36.817 1.00 91.88 487 ASN A N 1
ATOM 3896 C CA . ASN A 1 487 ? -27.143 15.594 37.245 1.00 91.88 487 ASN A CA 1
ATOM 3897 C C . ASN A 1 487 ? -27.370 15.588 38.763 1.00 91.88 487 ASN A C 1
ATOM 3899 O O . ASN A 1 487 ? -28.517 15.487 39.206 1.00 91.88 487 ASN A O 1
ATOM 3903 N N . LYS A 1 488 ? -26.319 15.795 39.571 1.00 92.12 488 LYS A N 1
ATOM 3904 C CA . LYS A 1 488 ? -26.418 15.897 41.041 1.00 92.12 488 LYS A CA 1
ATOM 3905 C C . LYS A 1 488 ? -27.400 16.993 41.467 1.00 92.12 488 LYS A C 1
ATOM 3907 O O . LYS A 1 488 ? -28.282 16.748 42.295 1.00 92.12 488 LYS A O 1
ATOM 3912 N N . LYS A 1 489 ? -27.299 18.188 40.869 1.00 93.50 489 LYS A N 1
ATOM 3913 C CA . LYS A 1 489 ? -28.205 19.319 41.150 1.00 93.50 489 LYS A CA 1
ATOM 3914 C C . LYS A 1 489 ? -29.644 19.027 40.721 1.00 93.50 489 LYS A C 1
ATOM 3916 O O . LYS A 1 489 ? -30.568 19.314 41.480 1.00 93.50 489 LYS A O 1
ATOM 3921 N N . ALA A 1 490 ? -29.847 18.441 39.542 1.00 90.81 490 ALA A N 1
ATOM 3922 C CA . ALA A 1 490 ? -31.174 18.147 39.007 1.00 90.81 490 ALA A CA 1
ATOM 3923 C C . ALA A 1 490 ? -31.896 17.060 39.823 1.00 90.81 490 ALA A C 1
ATOM 3925 O O . ALA A 1 490 ? -33.059 17.234 40.200 1.00 90.81 490 ALA A O 1
ATOM 3926 N N . VAL A 1 491 ? -31.195 15.977 40.177 1.00 91.06 491 VAL A N 1
ATOM 3927 C CA . VAL A 1 491 ? -31.722 14.919 41.053 1.00 91.06 491 VAL A CA 1
ATOM 3928 C C . VAL A 1 491 ? -32.008 15.468 42.452 1.00 91.06 491 VAL A C 1
ATOM 3930 O O . VAL A 1 491 ? -33.100 15.249 42.979 1.00 91.06 491 VAL A O 1
ATOM 3933 N N . GLY A 1 492 ? -31.082 16.237 43.035 1.00 90.94 492 GLY A N 1
ATOM 3934 C CA . GLY A 1 492 ? -31.276 16.882 44.336 1.00 90.94 492 GLY A CA 1
ATOM 3935 C C . GLY A 1 492 ? -32.489 17.818 44.356 1.00 90.94 492 GLY A C 1
ATOM 3936 O O . GLY A 1 492 ? -33.326 17.730 45.256 1.00 90.94 492 GLY A O 1
ATOM 3937 N N . GLY A 1 493 ? -32.645 18.650 43.322 1.00 91.50 493 GLY A N 1
ATOM 3938 C CA . GLY A 1 493 ? -33.799 19.535 43.151 1.00 91.50 493 GLY A CA 1
ATOM 3939 C C . GLY A 1 493 ? -35.118 18.773 43.014 1.00 91.50 493 GLY A C 1
ATOM 3940 O O . GLY A 1 493 ? -36.110 19.135 43.645 1.00 91.50 493 GLY A O 1
ATOM 3941 N N . PHE A 1 494 ? -35.134 17.671 42.261 1.00 90.00 494 PHE A N 1
ATOM 3942 C CA . PHE A 1 494 ? -36.314 16.812 42.140 1.00 90.00 494 PHE A CA 1
ATOM 3943 C C . PHE A 1 494 ? -36.698 16.136 43.464 1.00 90.00 494 PHE A C 1
ATOM 3945 O O . PHE A 1 494 ? -37.887 16.057 43.792 1.00 90.00 494 PHE A O 1
ATOM 3952 N N . LEU A 1 495 ? -35.718 15.663 44.239 1.00 88.88 495 LEU A N 1
ATOM 3953 C CA . LEU A 1 495 ? -35.960 15.075 45.559 1.00 88.88 495 LEU A CA 1
ATOM 3954 C C . LEU A 1 495 ? -36.485 16.124 46.545 1.00 88.88 495 LEU A C 1
ATOM 3956 O O . LEU A 1 495 ? -37.474 15.864 47.229 1.00 88.88 495 LEU A O 1
ATOM 3960 N N . ALA A 1 496 ? -35.898 17.324 46.561 1.00 88.75 496 ALA A N 1
ATOM 3961 C CA . ALA A 1 496 ? -36.367 18.441 47.380 1.00 88.75 496 ALA A CA 1
ATOM 3962 C C . ALA A 1 496 ? -37.795 18.871 47.002 1.00 88.75 496 ALA A C 1
ATOM 3964 O O . ALA A 1 496 ? -38.639 19.053 47.879 1.00 88.75 496 ALA A O 1
ATOM 3965 N N . PHE A 1 497 ? -38.104 18.954 45.704 1.00 87.38 497 PHE A N 1
ATOM 3966 C CA . PHE A 1 497 ? -39.453 19.244 45.214 1.00 87.38 497 PHE A CA 1
ATOM 3967 C C . PHE A 1 497 ? -40.458 18.152 45.610 1.00 87.38 497 PHE A C 1
ATOM 3969 O O . PHE A 1 497 ? -41.554 18.453 46.077 1.00 87.38 497 PHE A O 1
ATOM 3976 N N . SER A 1 498 ? -40.075 16.878 45.484 1.00 84.88 498 SER A N 1
ATOM 3977 C CA . SER A 1 498 ? -40.917 15.738 45.874 1.00 84.88 498 SER A CA 1
ATOM 3978 C C . SER A 1 498 ? -41.181 15.703 47.383 1.00 84.88 498 SER A C 1
ATOM 3980 O O . SER A 1 498 ? -42.303 15.419 47.798 1.00 84.88 498 SER A O 1
ATOM 3982 N N . LEU A 1 499 ? -40.180 16.045 48.202 1.00 87.00 499 LEU A N 1
ATOM 3983 C CA . LEU A 1 499 ? -40.336 16.227 49.647 1.00 87.00 499 LEU A CA 1
ATOM 3984 C C . LEU A 1 499 ? -41.260 17.413 49.965 1.00 87.00 499 LEU A C 1
ATOM 3986 O O . LEU A 1 499 ? -42.126 17.300 50.827 1.00 87.00 499 LEU A O 1
ATOM 3990 N N . GLY A 1 500 ? -41.125 18.529 49.243 1.00 85.38 500 GLY A N 1
ATOM 3991 C CA . GLY A 1 500 ? -42.021 19.679 49.368 1.00 85.38 500 GLY A CA 1
ATOM 3992 C C . GLY A 1 500 ? -43.480 19.324 49.067 1.00 85.38 500 GLY A C 1
ATOM 3993 O O . GLY A 1 500 ? -44.374 19.724 49.810 1.00 85.38 500 GLY A O 1
ATOM 3994 N N . LEU A 1 501 ? -43.731 18.512 48.033 1.00 83.75 501 LEU A N 1
ATOM 3995 C CA . LEU A 1 501 ? -45.071 17.998 47.731 1.00 83.75 501 LEU A CA 1
ATOM 3996 C C . LEU A 1 501 ? -45.621 17.106 48.852 1.00 83.75 501 LEU A C 1
ATOM 3998 O O . LEU A 1 501 ? -46.796 17.236 49.188 1.00 83.75 501 LEU A O 1
ATOM 4002 N N . ASP A 1 502 ? -44.790 16.246 49.447 1.00 82.19 502 ASP A N 1
ATOM 4003 C CA . ASP A 1 502 ? -45.185 15.414 50.594 1.00 82.19 502 ASP A CA 1
ATOM 4004 C C . ASP A 1 502 ? -45.536 16.261 51.830 1.00 82.19 502 ASP A C 1
ATOM 4006 O O . ASP A 1 502 ? -46.496 15.955 52.536 1.00 82.19 502 ASP A O 1
ATOM 4010 N N . LEU A 1 503 ? -44.804 17.354 52.078 1.00 84.56 503 LEU A N 1
ATOM 4011 C CA . LEU A 1 503 ? -45.064 18.274 53.194 1.00 84.56 503 LEU A CA 1
ATOM 4012 C C . LEU A 1 503 ? -46.336 19.120 53.002 1.00 84.56 503 LEU A C 1
ATOM 4014 O O . LEU A 1 503 ? -46.964 19.509 53.985 1.00 84.56 503 LEU A O 1
ATOM 4018 N N . LEU A 1 504 ? -46.723 19.397 51.753 1.00 80.94 504 LEU A N 1
ATOM 4019 C CA . LEU A 1 504 ? -47.911 20.187 51.403 1.00 80.94 504 LEU A CA 1
ATOM 4020 C C . LEU A 1 504 ? -49.198 19.349 51.302 1.00 80.94 504 LEU A C 1
ATOM 4022 O O . LEU A 1 504 ? -50.287 19.913 51.164 1.00 80.94 504 LEU A O 1
ATOM 4026 N N . GLN A 1 505 ? -49.111 18.016 51.360 1.00 74.81 505 GLN A N 1
ATOM 4027 C CA . GLN A 1 505 ? -50.290 17.153 51.327 1.00 74.81 505 GLN A CA 1
ATOM 4028 C C . GLN A 1 505 ? -51.037 17.132 52.677 1.00 74.81 505 GLN A C 1
ATOM 4030 O O . GLN A 1 505 ? -50.425 16.952 53.732 1.00 74.81 505 GLN A O 1
ATOM 4035 N N . PRO A 1 506 ? -52.380 17.246 52.680 1.00 67.00 506 PRO A N 1
ATOM 4036 C CA . PRO A 1 506 ? -53.170 17.081 53.896 1.00 67.00 506 PRO A CA 1
ATOM 4037 C C . PRO A 1 506 ? -53.098 15.627 54.396 1.00 67.00 506 PRO A C 1
ATOM 4039 O O . PRO A 1 506 ? -53.301 14.689 53.626 1.00 67.00 506 PRO A O 1
ATOM 4042 N N . LYS A 1 507 ? -52.845 15.431 55.700 1.00 60.75 507 LYS A N 1
ATOM 4043 C CA . LYS A 1 507 ? -52.723 14.111 56.356 1.00 60.75 507 LYS A CA 1
ATOM 4044 C C . LYS A 1 507 ? -54.071 13.375 56.452 1.00 60.75 507 LYS A C 1
ATOM 4046 O O . LYS A 1 507 ? -54.623 13.221 57.538 1.00 60.75 507 LYS A O 1
ATOM 4051 N N . VAL A 1 508 ? -54.612 12.913 55.325 1.00 51.19 508 VAL A N 1
ATOM 4052 C CA . VAL A 1 508 ? -55.877 12.164 55.263 1.00 51.19 508 VAL A CA 1
ATOM 4053 C C . VAL A 1 508 ? -55.645 10.799 54.601 1.00 51.19 508 VAL A C 1
ATOM 4055 O O . VAL A 1 508 ? -55.505 10.693 53.384 1.00 51.19 508 VAL A O 1
ATOM 4058 N N . GLY A 1 509 ? -55.621 9.737 55.416 1.00 60.47 509 GLY A N 1
ATOM 4059 C CA . GLY A 1 509 ? -55.558 8.331 54.981 1.00 60.47 509 GLY A CA 1
ATOM 4060 C C . GLY A 1 509 ? -54.174 7.807 54.546 1.00 60.47 509 GLY A C 1
ATOM 4061 O O . GLY A 1 509 ? -53.164 8.501 54.627 1.00 60.47 509 GLY A O 1
ATOM 4062 N N . LYS A 1 510 ? -54.122 6.543 54.080 1.00 55.34 510 LYS A N 1
ATOM 4063 C CA . LYS A 1 510 ? -52.917 5.902 53.503 1.00 55.34 510 LYS A CA 1
ATOM 4064 C C . LYS A 1 510 ? -52.617 6.479 52.109 1.00 55.34 510 LYS A C 1
ATOM 4066 O O . LYS A 1 510 ? -52.914 5.844 51.097 1.00 55.34 510 LYS A O 1
ATOM 4071 N N . GLN A 1 511 ? -52.049 7.679 52.038 1.00 63.53 511 GLN A N 1
ATOM 4072 C CA . GLN A 1 511 ? -51.540 8.237 50.780 1.00 63.53 511 GLN A CA 1
ATOM 4073 C C . GLN A 1 511 ? -50.115 7.742 50.483 1.00 63.53 511 GLN A C 1
ATOM 4075 O O . GLN A 1 511 ? -49.329 7.465 51.387 1.00 63.53 511 GLN A O 1
ATOM 4080 N N . ARG A 1 512 ? -49.791 7.577 49.194 1.00 68.00 512 ARG A N 1
ATOM 4081 C CA . ARG A 1 512 ? -48.442 7.202 48.737 1.00 68.00 512 ARG A CA 1
ATOM 4082 C C . ARG A 1 512 ? -47.553 8.447 48.709 1.00 68.00 512 ARG A C 1
ATOM 4084 O O . ARG A 1 512 ? -47.897 9.386 48.003 1.00 68.00 512 ARG A O 1
ATOM 4091 N N . SER A 1 513 ? -46.409 8.396 49.394 1.00 78.62 513 SER A N 1
ATOM 4092 C CA . SER A 1 513 ? -45.376 9.444 49.356 1.00 78.62 513 SER A CA 1
ATOM 4093 C C . SER A 1 513 ? -44.834 9.647 47.935 1.00 78.62 513 SER A C 1
ATOM 4095 O O . SER A 1 513 ? -44.445 8.688 47.253 1.00 78.62 513 SER A O 1
ATOM 4097 N N . PHE A 1 514 ? -44.796 10.905 47.501 1.00 79.69 514 PHE A N 1
ATOM 4098 C CA . PHE A 1 514 ? -44.144 11.350 46.278 1.00 79.69 514 PHE A CA 1
ATOM 4099 C C . PHE A 1 514 ? -42.629 11.214 46.365 1.00 79.69 514 PHE A C 1
ATOM 4101 O O . PHE A 1 514 ? -42.032 10.813 45.368 1.00 79.69 514 PHE A O 1
ATOM 4108 N N . LEU A 1 515 ? -42.012 11.469 47.525 1.00 81.38 515 LEU A N 1
ATOM 4109 C CA . LEU A 1 515 ? -40.574 11.282 47.724 1.00 81.38 515 LEU A CA 1
ATOM 4110 C C . LEU A 1 515 ? -40.180 9.811 47.572 1.00 81.38 515 LEU A C 1
ATOM 4112 O O . LEU A 1 515 ? -39.324 9.485 46.755 1.00 81.38 515 LEU A O 1
ATOM 4116 N N . PHE A 1 516 ? -40.843 8.901 48.289 1.00 82.75 516 PHE A N 1
ATOM 4117 C CA . PHE A 1 516 ? -40.541 7.469 48.212 1.00 82.75 516 PHE A CA 1
ATOM 4118 C C . PHE A 1 516 ? -40.849 6.900 46.819 1.00 82.75 516 PHE A C 1
ATOM 4120 O O . PHE A 1 516 ? -40.082 6.106 46.269 1.00 82.75 516 PHE A O 1
ATOM 4127 N N . GLY A 1 517 ? -41.952 7.343 46.203 1.00 80.62 517 GLY A N 1
ATOM 4128 C CA . GLY A 1 517 ? -42.281 7.007 44.818 1.00 80.62 517 GLY A CA 1
ATOM 4129 C C . GLY A 1 517 ? -41.281 7.575 43.803 1.00 80.62 517 GLY A C 1
ATOM 4130 O O . GLY A 1 517 ? -40.991 6.919 42.803 1.00 80.62 517 GLY A O 1
ATOM 4131 N N . GLY A 1 518 ? -40.745 8.769 44.060 1.00 81.88 518 GLY A N 1
ATOM 4132 C CA . GLY A 1 518 ? -39.701 9.425 43.278 1.00 81.88 518 GLY A CA 1
ATOM 4133 C C . GLY A 1 518 ? -38.375 8.678 43.364 1.00 81.88 518 GLY A C 1
ATOM 4134 O O . GLY A 1 518 ? -37.848 8.291 42.328 1.00 81.88 518 GLY A O 1
ATOM 4135 N N . ILE A 1 519 ? -37.903 8.374 44.577 1.00 86.38 519 ILE A N 1
ATOM 4136 C CA . ILE A 1 519 ? -36.686 7.585 44.830 1.00 86.38 519 ILE A CA 1
ATOM 4137 C C . ILE A 1 519 ? -36.779 6.224 44.141 1.00 86.38 519 ILE A C 1
ATOM 4139 O O . ILE A 1 519 ? -35.898 5.866 43.364 1.00 86.38 519 ILE A O 1
ATOM 4143 N N . LYS A 1 520 ? -37.877 5.483 44.347 1.00 86.81 520 LYS A N 1
ATOM 4144 C CA . LYS A 1 520 ? -38.075 4.181 43.695 1.00 86.81 520 LYS A CA 1
ATOM 4145 C C . LYS A 1 520 ? -38.039 4.299 42.169 1.00 86.81 520 LYS A C 1
ATOM 4147 O O . LYS A 1 520 ? -37.443 3.458 41.505 1.00 86.81 520 LYS A O 1
ATOM 4152 N N . SER A 1 521 ? -38.676 5.328 41.611 1.00 82.69 521 SER A N 1
ATOM 4153 C CA . SER A 1 521 ? -38.682 5.558 40.165 1.00 82.69 521 SER A CA 1
ATOM 4154 C C . SER A 1 521 ? -37.296 5.903 39.628 1.00 82.69 521 SER A C 1
ATOM 4156 O O . SER A 1 521 ? -36.956 5.416 38.557 1.00 82.69 521 SER A O 1
ATOM 4158 N N . LEU A 1 522 ? -36.520 6.719 40.349 1.00 88.38 522 LEU A N 1
ATOM 4159 C CA . LEU A 1 522 ? -35.152 7.075 39.975 1.00 88.38 522 LEU A CA 1
ATOM 4160 C C . LEU A 1 522 ? -34.239 5.852 40.008 1.00 88.38 522 LEU A C 1
ATOM 4162 O O . LEU A 1 522 ? -33.541 5.620 39.031 1.00 88.38 522 LEU A O 1
ATOM 4166 N N . ILE A 1 523 ? -34.307 5.040 41.070 1.00 91.06 523 ILE A N 1
ATOM 4167 C CA . ILE A 1 523 ? -33.547 3.784 41.180 1.00 91.06 523 ILE A CA 1
ATOM 4168 C C . ILE A 1 523 ? -33.845 2.874 39.988 1.00 91.06 523 ILE A C 1
ATOM 4170 O O . ILE A 1 523 ? -32.926 2.324 39.397 1.00 91.06 523 ILE A O 1
ATOM 4174 N N . VAL A 1 524 ? -35.118 2.733 39.604 1.00 90.62 524 VAL A N 1
ATOM 4175 C CA . VAL A 1 524 ? -35.488 1.896 38.457 1.00 90.62 524 VAL A CA 1
ATOM 4176 C C . VAL A 1 524 ? -34.983 2.499 37.145 1.00 90.62 524 VAL A C 1
ATOM 4178 O O . VAL A 1 524 ? -34.333 1.796 36.382 1.00 90.62 524 VAL A O 1
ATOM 4181 N N . SER A 1 525 ? -35.245 3.779 36.862 1.00 88.19 525 SER A N 1
ATOM 4182 C CA . SER A 1 525 ? -34.876 4.369 35.567 1.00 88.19 525 SER A CA 1
ATOM 4183 C C . SER A 1 525 ? -33.362 4.514 35.392 1.00 88.19 525 SER A C 1
ATOM 4185 O O . SER A 1 525 ? -32.837 4.160 34.341 1.00 88.19 525 SER A O 1
ATOM 4187 N N . HIS A 1 526 ? -32.657 4.985 36.423 1.00 93.00 526 HIS A N 1
ATOM 4188 C CA . HIS A 1 526 ? -31.201 5.144 36.403 1.00 93.00 526 HIS A CA 1
ATOM 4189 C C . HIS A 1 526 ? -30.512 3.788 36.524 1.00 93.00 526 HIS A C 1
ATOM 4191 O O . HIS A 1 526 ? -29.526 3.561 35.843 1.00 93.00 526 HIS A O 1
ATOM 4197 N N . GLY A 1 527 ? -31.064 2.848 37.299 1.00 93.75 527 GLY A N 1
ATOM 4198 C CA . GLY A 1 527 ? -30.562 1.475 37.358 1.00 93.75 527 GLY A CA 1
ATOM 4199 C C . GLY A 1 527 ? -30.661 0.755 36.013 1.00 93.75 527 GLY A C 1
ATOM 4200 O O . GLY A 1 527 ? -29.710 0.093 35.613 1.00 93.75 527 GLY A O 1
ATOM 4201 N N . VAL A 1 528 ? -31.765 0.929 35.273 1.00 94.31 528 VAL A N 1
ATOM 4202 C CA . VAL A 1 528 ? -31.893 0.412 33.897 1.00 94.31 528 VAL A CA 1
ATOM 4203 C C . VAL A 1 528 ? -30.884 1.083 32.964 1.00 94.31 528 VAL A C 1
ATOM 4205 O O . VAL A 1 528 ? -30.246 0.385 32.178 1.00 94.31 528 VAL A O 1
ATOM 4208 N N . ALA A 1 529 ? -30.693 2.403 33.062 1.00 93.44 529 ALA A N 1
ATOM 4209 C CA . ALA A 1 529 ? -29.687 3.112 32.271 1.00 93.44 529 ALA A CA 1
ATOM 4210 C C . ALA A 1 529 ? -28.261 2.618 32.576 1.00 93.44 529 ALA A C 1
ATOM 4212 O O . ALA A 1 529 ? -27.542 2.261 31.650 1.00 93.44 529 ALA A O 1
ATOM 4213 N N . CYS A 1 530 ? -27.888 2.495 33.855 1.00 95.81 530 CYS A N 1
ATOM 4214 C CA . CYS A 1 530 ? -26.593 1.963 34.284 1.00 95.81 530 CYS A CA 1
ATOM 4215 C C . CYS A 1 530 ? -26.392 0.508 33.851 1.00 95.81 530 CYS A C 1
ATOM 4217 O O . CYS A 1 530 ? -25.308 0.160 33.406 1.00 95.81 530 CYS A O 1
ATOM 4219 N N . LEU A 1 531 ? -27.418 -0.347 33.949 1.00 95.38 531 LEU A N 1
ATOM 4220 C CA . LEU A 1 531 ? -27.328 -1.735 33.486 1.00 95.38 531 LEU A CA 1
ATOM 4221 C C . LEU A 1 531 ? -27.139 -1.801 31.967 1.00 95.38 531 LEU A C 1
ATOM 4223 O O . LEU A 1 531 ? -26.330 -2.586 31.485 1.00 95.38 531 LEU A O 1
ATOM 4227 N N . THR A 1 532 ? -27.865 -0.970 31.217 1.00 92.44 532 THR A N 1
ATOM 4228 C CA . THR A 1 532 ? -27.738 -0.891 29.753 1.00 92.44 532 THR A CA 1
ATOM 4229 C C . THR A 1 532 ? -26.351 -0.392 29.357 1.00 92.44 532 THR A C 1
ATOM 4231 O O . THR A 1 532 ? -25.722 -0.974 28.480 1.00 92.44 532 THR A O 1
ATOM 4234 N N . PHE A 1 533 ? -25.853 0.639 30.043 1.00 94.00 533 PHE A N 1
ATOM 4235 C CA . PHE A 1 533 ? -24.499 1.157 29.881 1.00 94.00 533 PHE A CA 1
ATOM 4236 C C . PHE A 1 533 ? -23.442 0.097 30.206 1.00 94.00 533 PHE A C 1
ATOM 4238 O O . PHE A 1 533 ? -22.560 -0.152 29.394 1.00 94.00 533 PHE A O 1
ATOM 4245 N N . TRP A 1 534 ? -23.569 -0.591 31.341 1.00 94.81 534 TRP A N 1
ATOM 4246 C CA . TRP A 1 534 ? -22.654 -1.659 31.736 1.00 94.81 534 TRP A CA 1
ATOM 4247 C C . TRP A 1 534 ? -22.629 -2.800 30.714 1.00 94.81 534 TRP A C 1
ATOM 4249 O O . TRP A 1 534 ? -21.554 -3.252 30.333 1.00 94.81 534 TRP A O 1
ATOM 4259 N N . LEU A 1 535 ? -23.793 -3.228 30.209 1.00 92.88 535 LEU A N 1
ATOM 4260 C CA . LEU A 1 535 ? -23.873 -4.224 29.136 1.00 92.88 535 LEU A CA 1
ATOM 4261 C C . LEU A 1 535 ? -23.207 -3.726 27.846 1.00 92.88 535 LEU A C 1
ATOM 4263 O O . LEU A 1 535 ? -22.504 -4.497 27.196 1.00 92.88 535 LEU A O 1
ATOM 4267 N N . ALA A 1 536 ? -23.395 -2.455 27.482 1.00 89.38 536 ALA A N 1
ATOM 4268 C CA . ALA A 1 536 ? -22.749 -1.859 26.314 1.00 89.38 536 ALA A CA 1
ATOM 4269 C C . ALA A 1 536 ? -21.218 -1.819 26.469 1.00 89.38 536 ALA A C 1
ATOM 4271 O O . ALA A 1 536 ? -20.503 -2.246 25.564 1.00 89.38 536 ALA A O 1
ATOM 4272 N N . MET A 1 537 ? -20.715 -1.402 27.632 1.00 92.44 537 MET A N 1
ATOM 4273 C CA . MET A 1 537 ? -19.282 -1.411 27.937 1.00 92.44 537 MET A CA 1
ATOM 4274 C C . MET A 1 537 ? -18.717 -2.829 27.965 1.00 92.44 537 MET A C 1
ATOM 4276 O O . MET A 1 537 ? -17.635 -3.066 27.440 1.00 92.44 537 MET A O 1
ATOM 4280 N N . GLN A 1 538 ? -19.465 -3.808 28.479 1.00 92.50 538 GLN A N 1
ATOM 4281 C CA . GLN A 1 538 ? -19.041 -5.204 28.446 1.00 92.50 538 GLN A CA 1
ATOM 4282 C C . GLN A 1 538 ? -18.867 -5.710 27.007 1.00 92.50 538 GLN A C 1
ATOM 4284 O O . GLN A 1 538 ? -17.897 -6.408 26.732 1.00 92.50 538 GLN A O 1
ATOM 4289 N N . VAL A 1 539 ? -19.738 -5.313 26.068 1.00 88.31 539 VAL A N 1
ATOM 4290 C CA . VAL A 1 539 ? -19.572 -5.633 24.636 1.00 88.31 539 VAL A CA 1
ATOM 4291 C C . VAL A 1 539 ? -18.275 -5.044 24.075 1.00 88.31 539 VAL A C 1
ATOM 4293 O O . VAL A 1 539 ? -17.589 -5.723 23.310 1.00 88.31 539 VAL A O 1
ATOM 4296 N N . VAL A 1 540 ? -17.912 -3.818 24.467 1.00 86.25 540 VAL A N 1
ATOM 4297 C CA . VAL A 1 540 ? -16.641 -3.193 24.065 1.00 86.25 540 VAL A CA 1
ATOM 4298 C C . VAL A 1 540 ? -15.457 -3.957 24.654 1.00 86.25 540 VAL A C 1
ATOM 4300 O O . VAL A 1 540 ? -14.604 -4.416 23.895 1.00 86.25 540 VAL A O 1
ATOM 4303 N N . ARG A 1 541 ? -15.438 -4.179 25.972 1.00 88.25 541 ARG A N 1
ATOM 4304 C CA . ARG A 1 541 ? -14.360 -4.885 26.690 1.00 88.25 541 ARG A CA 1
ATOM 4305 C C . ARG A 1 541 ? -14.165 -6.321 26.196 1.00 88.25 541 ARG A C 1
ATOM 4307 O O . ARG A 1 541 ? -13.041 -6.814 26.124 1.00 88.25 541 ARG A O 1
ATOM 4314 N N . ASP A 1 542 ? -15.251 -7.000 25.823 1.00 85.75 542 ASP A N 1
ATOM 4315 C CA . ASP A 1 542 ? -15.199 -8.362 25.293 1.00 85.75 542 ASP A CA 1
ATOM 4316 C C . ASP A 1 542 ? -14.870 -8.451 23.802 1.00 85.75 542 ASP A C 1
ATOM 4318 O O . ASP A 1 542 ? -14.616 -9.560 23.307 1.00 85.75 542 ASP A O 1
ATOM 4322 N N . SER A 1 543 ? -14.835 -7.320 23.096 1.00 80.69 543 SER A N 1
ATOM 4323 C CA . SER A 1 543 ? -14.456 -7.274 21.689 1.00 80.69 543 SER A CA 1
ATOM 4324 C C . SER A 1 543 ? -13.014 -7.749 21.482 1.00 80.69 543 SER A C 1
ATOM 4326 O O . SER A 1 543 ? -12.145 -7.597 22.343 1.00 80.69 543 SER A O 1
ATOM 4328 N N . ASN A 1 544 ? -12.741 -8.317 20.303 1.00 75.94 544 ASN A N 1
ATOM 4329 C CA . ASN A 1 544 ? -11.374 -8.682 19.929 1.00 75.94 544 ASN A CA 1
ATOM 4330 C C . ASN A 1 544 ? -10.463 -7.449 19.944 1.00 75.94 544 ASN A C 1
ATOM 4332 O O . ASN A 1 544 ? -9.362 -7.526 20.457 1.00 75.94 544 ASN A O 1
ATOM 4336 N N . TRP A 1 545 ? -10.946 -6.300 19.465 1.00 78.12 545 TRP A N 1
ATOM 4337 C CA . TRP A 1 545 ? -10.191 -5.049 19.475 1.00 78.12 545 TRP A CA 1
ATOM 4338 C C . TRP A 1 545 ? -9.684 -4.679 20.879 1.00 78.12 545 TRP A C 1
ATOM 4340 O O . TRP A 1 545 ? -8.475 -4.583 21.076 1.00 78.12 545 TRP A O 1
ATOM 4350 N N . ALA A 1 546 ? -10.577 -4.578 21.867 1.00 80.88 546 ALA A N 1
ATOM 4351 C CA . ALA A 1 546 ? -10.207 -4.228 23.240 1.00 80.88 546 ALA A CA 1
ATOM 4352 C C . ALA A 1 546 ? -9.242 -5.249 23.867 1.00 80.88 546 ALA A C 1
ATOM 4354 O O . ALA A 1 546 ? -8.247 -4.873 24.484 1.00 80.88 546 ALA A O 1
ATOM 4355 N N . LYS A 1 547 ? -9.487 -6.551 23.660 1.00 79.19 547 LYS A N 1
ATOM 4356 C CA . LYS A 1 547 ? -8.607 -7.633 24.144 1.00 79.19 547 LYS A CA 1
ATOM 4357 C C . LYS A 1 547 ? -7.215 -7.588 23.518 1.00 79.19 547 LYS A C 1
ATOM 4359 O O . LYS A 1 547 ? -6.243 -7.980 24.162 1.00 79.19 547 LYS A O 1
ATOM 4364 N N . ASP A 1 548 ? -7.116 -7.165 22.264 1.00 74.12 548 ASP A N 1
ATOM 4365 C CA . ASP A 1 548 ? -5.847 -7.083 21.546 1.00 74.12 548 ASP A CA 1
ATOM 4366 C C . ASP A 1 548 ? -5.031 -5.890 22.039 1.00 74.12 548 ASP A C 1
ATOM 4368 O O . ASP A 1 548 ? -3.847 -6.057 22.338 1.00 74.12 548 ASP A O 1
ATOM 4372 N N . ILE A 1 549 ? -5.675 -4.734 22.218 1.00 76.00 549 ILE A N 1
ATOM 4373 C CA . ILE A 1 549 ? -5.053 -3.535 22.787 1.00 76.00 549 ILE A CA 1
ATOM 4374 C C . ILE A 1 549 ? -4.595 -3.784 24.230 1.00 76.00 549 ILE A C 1
ATOM 4376 O O . ILE A 1 549 ? -3.414 -3.613 24.536 1.00 76.00 549 ILE A O 1
ATOM 4380 N N . ALA A 1 550 ? -5.477 -4.312 25.085 1.00 76.06 550 ALA A N 1
ATOM 4381 C CA . ALA A 1 550 ? -5.173 -4.604 26.488 1.00 76.06 550 ALA A CA 1
ATOM 4382 C C . ALA A 1 550 ? -4.037 -5.626 26.669 1.00 76.06 550 ALA A C 1
ATOM 4384 O O . ALA A 1 550 ? -3.403 -5.680 27.720 1.00 76.06 550 ALA A O 1
ATOM 4385 N N . SER A 1 551 ? -3.754 -6.448 25.653 1.00 69.25 551 SER A N 1
ATOM 4386 C CA . SER A 1 551 ? -2.645 -7.400 25.716 1.00 69.25 551 SER A CA 1
ATOM 4387 C C . SER A 1 551 ? -1.265 -6.742 25.629 1.00 69.25 551 SER A C 1
ATOM 4389 O O . SER A 1 551 ? -0.280 -7.409 25.943 1.00 69.25 551 SER A O 1
ATOM 4391 N N . GLY A 1 552 ? -1.165 -5.492 25.149 1.00 61.44 552 GLY A N 1
ATOM 4392 C CA . GLY A 1 552 ? 0.101 -4.770 24.933 1.00 61.44 552 GLY A CA 1
ATOM 4393 C C . GLY A 1 552 ? 1.064 -5.432 23.932 1.00 61.44 552 GLY A C 1
ATOM 4394 O O . GLY A 1 552 ? 2.173 -4.950 23.716 1.00 61.44 552 GLY A O 1
ATOM 4395 N N . LYS A 1 553 ? 0.653 -6.553 23.325 1.00 54.62 553 LYS A N 1
ATOM 4396 C CA . LYS A 1 553 ? 1.498 -7.470 22.549 1.00 54.62 553 LYS A CA 1
ATOM 4397 C C . LYS A 1 553 ? 1.228 -7.416 21.058 1.00 54.62 553 LYS A C 1
ATOM 4399 O O . LYS A 1 553 ? 1.980 -8.024 20.306 1.00 54.62 553 LYS A O 1
ATOM 4404 N N . ALA A 1 554 ? 0.186 -6.731 20.601 1.00 51.94 554 ALA A N 1
ATOM 4405 C CA . ALA A 1 554 ? -0.245 -6.854 19.215 1.00 51.94 554 ALA A CA 1
ATOM 4406 C C . ALA A 1 554 ? 0.862 -6.501 18.200 1.00 51.94 554 ALA A C 1
ATOM 4408 O O . ALA A 1 554 ? 0.994 -7.233 17.228 1.00 51.94 554 ALA A O 1
ATOM 4409 N N . SER A 1 555 ? 1.734 -5.523 18.488 1.00 49.88 555 SER A N 1
ATOM 4410 C CA . SER A 1 555 ? 2.631 -4.954 17.461 1.00 49.88 555 SER A CA 1
ATOM 4411 C C . SER A 1 555 ? 4.105 -4.794 17.844 1.00 49.88 555 SER A C 1
ATOM 4413 O O . SER A 1 555 ? 4.875 -4.320 17.020 1.00 49.88 555 SER A O 1
ATOM 4415 N N . ARG A 1 556 ? 4.537 -5.160 19.059 1.00 50.38 556 ARG A N 1
ATOM 4416 C CA . ARG A 1 556 ? 5.953 -5.006 19.430 1.00 50.38 556 ARG A CA 1
ATOM 4417 C C . ARG A 1 556 ? 6.796 -6.084 18.774 1.00 50.38 556 ARG A C 1
ATOM 4419 O O . ARG A 1 556 ? 6.798 -7.229 19.229 1.00 50.38 556 ARG A O 1
ATOM 4426 N N . LEU A 1 557 ? 7.520 -5.730 17.725 1.00 47.12 557 LEU A N 1
ATOM 4427 C CA . LEU A 1 557 ? 8.748 -6.452 17.471 1.00 47.12 557 LEU A CA 1
ATOM 4428 C C . LEU A 1 557 ? 9.656 -6.266 18.680 1.00 47.12 557 LEU A C 1
ATOM 4430 O O . LEU A 1 557 ? 9.740 -5.168 19.216 1.00 47.12 557 LEU A O 1
ATOM 4434 N N . GLU A 1 558 ? 10.240 -7.355 19.176 1.00 42.25 558 GLU A N 1
ATOM 4435 C CA . GLU A 1 558 ? 11.295 -7.213 20.172 1.00 42.25 558 GLU A CA 1
ATOM 4436 C C . GLU A 1 558 ? 12.386 -6.368 19.519 1.00 42.25 558 GLU A C 1
ATOM 4438 O O . GLU A 1 558 ? 12.929 -6.766 18.483 1.00 42.25 558 GLU A O 1
ATOM 4443 N N . SER A 1 559 ? 12.644 -5.189 20.091 1.00 41.56 559 SER A N 1
ATOM 4444 C CA . SER A 1 559 ? 13.908 -4.515 19.842 1.00 41.56 559 SER A CA 1
ATOM 4445 C C . SER A 1 559 ? 14.984 -5.479 20.336 1.00 41.56 559 SER A C 1
ATOM 4447 O O . SER A 1 559 ? 14.814 -6.036 21.433 1.00 41.56 559 SER A O 1
ATOM 4449 N N . PRO A 1 560 ? 16.014 -5.783 19.528 1.00 42.53 560 PRO A N 1
ATOM 4450 C CA . PRO A 1 560 ? 17.114 -6.607 19.990 1.00 42.53 560 PRO A CA 1
ATOM 4451 C C . PRO A 1 560 ? 17.567 -6.078 21.348 1.00 42.53 560 PRO A C 1
ATOM 4453 O O . PRO A 1 560 ? 17.772 -4.876 21.496 1.00 42.53 560 PRO A O 1
ATOM 4456 N N . GLU A 1 561 ? 17.687 -6.942 22.361 1.00 42.69 561 GLU A N 1
ATOM 4457 C CA . GLU A 1 561 ? 18.312 -6.512 23.610 1.00 42.69 561 GLU A CA 1
ATOM 4458 C C . GLU A 1 561 ? 19.638 -5.827 23.243 1.00 42.69 561 GLU A C 1
ATOM 4460 O O . GLU A 1 561 ? 20.426 -6.409 22.494 1.00 42.69 561 GLU A O 1
ATOM 4465 N N . ASN A 1 562 ? 19.834 -4.591 23.723 1.00 41.34 562 ASN A N 1
ATOM 4466 C CA . ASN A 1 562 ? 20.920 -3.640 23.411 1.00 41.34 562 ASN A CA 1
ATOM 4467 C C . ASN A 1 562 ? 22.361 -4.150 23.687 1.00 41.34 562 ASN A C 1
ATOM 4469 O O . ASN A 1 562 ? 23.274 -3.360 23.898 1.00 41.34 562 ASN A O 1
ATOM 4473 N N . ASN A 1 563 ? 22.580 -5.463 23.711 1.00 38.56 563 ASN A N 1
ATOM 4474 C CA . ASN A 1 563 ? 23.823 -6.144 24.047 1.00 38.56 563 ASN A CA 1
ATOM 4475 C C . ASN A 1 563 ? 24.344 -7.057 22.923 1.00 38.56 563 ASN A C 1
ATOM 4477 O O . ASN A 1 563 ? 25.212 -7.890 23.180 1.00 38.56 563 ASN A O 1
ATOM 4481 N N . ALA A 1 564 ? 23.838 -6.950 21.693 1.00 39.22 564 ALA A N 1
ATOM 4482 C CA . ALA A 1 564 ? 24.528 -7.553 20.558 1.00 39.22 564 ALA A CA 1
ATOM 4483 C C . ALA A 1 564 ? 25.626 -6.586 20.103 1.00 39.22 564 ALA A C 1
ATOM 4485 O O . ALA A 1 564 ? 25.333 -5.560 19.490 1.00 39.22 564 ALA A O 1
ATOM 4486 N N . ASP A 1 565 ? 26.882 -6.902 20.430 1.00 39.03 565 ASP A N 1
ATOM 4487 C CA . ASP A 1 565 ? 28.054 -6.297 19.793 1.00 39.03 565 ASP A CA 1
ATOM 4488 C C . ASP A 1 565 ? 27.787 -6.173 18.285 1.00 39.03 565 ASP A C 1
ATOM 4490 O O . ASP A 1 565 ? 27.320 -7.137 17.676 1.00 39.03 565 ASP A O 1
ATOM 4494 N N . PHE A 1 566 ? 28.028 -4.993 17.700 1.00 39.16 566 PHE A N 1
ATOM 4495 C CA . PHE A 1 566 ? 27.804 -4.700 16.280 1.00 39.16 566 PHE A CA 1
ATOM 4496 C C . PHE A 1 566 ? 28.440 -5.785 15.393 1.00 39.16 566 PHE A C 1
ATOM 4498 O O . PHE A 1 566 ? 29.626 -5.733 15.063 1.00 39.16 566 PHE A O 1
ATOM 4505 N N . LEU A 1 567 ? 27.651 -6.791 15.014 1.00 44.78 567 LEU A N 1
ATOM 4506 C CA . LEU A 1 567 ? 28.058 -7.818 14.068 1.00 44.78 567 LEU A CA 1
ATOM 4507 C C . LEU A 1 567 ? 28.169 -7.178 12.681 1.00 44.78 567 LEU A C 1
ATOM 4509 O O . LEU A 1 567 ? 27.391 -6.294 12.317 1.00 44.78 567 LEU A O 1
ATOM 4513 N N . ALA A 1 568 ? 29.162 -7.620 11.909 1.00 46.44 568 ALA A N 1
ATOM 4514 C CA . ALA A 1 568 ? 29.408 -7.135 10.559 1.00 46.44 568 ALA A CA 1
ATOM 4515 C C . ALA A 1 568 ? 28.169 -7.359 9.669 1.00 46.44 568 ALA A C 1
ATOM 4517 O O . ALA A 1 568 ? 27.835 -8.490 9.320 1.00 46.44 568 ALA A O 1
ATOM 4518 N N . MET A 1 569 ? 27.492 -6.275 9.289 1.00 55.53 569 MET A N 1
ATOM 4519 C CA . MET A 1 569 ? 26.363 -6.309 8.360 1.00 55.53 569 MET A CA 1
ATOM 4520 C C . MET A 1 569 ? 26.885 -6.414 6.922 1.00 55.53 569 MET A C 1
ATOM 4522 O O . MET A 1 569 ? 27.696 -5.592 6.492 1.00 55.53 569 MET A O 1
ATOM 4526 N N . THR A 1 570 ? 26.410 -7.395 6.146 1.00 63.72 570 THR A N 1
ATOM 4527 C CA . THR A 1 570 ? 26.668 -7.416 4.698 1.00 63.72 570 THR A CA 1
ATOM 4528 C C . THR A 1 570 ? 25.649 -6.517 4.016 1.00 63.72 570 THR A C 1
ATOM 4530 O O . THR A 1 570 ? 24.469 -6.841 4.005 1.00 63.72 570 THR A O 1
ATOM 4533 N N . ILE A 1 571 ? 26.072 -5.405 3.418 1.00 66.19 571 ILE A N 1
ATOM 4534 C CA . ILE A 1 571 ? 25.158 -4.558 2.641 1.00 66.19 571 ILE A CA 1
ATOM 4535 C C . ILE A 1 571 ? 24.823 -5.276 1.316 1.00 66.19 571 ILE A C 1
ATOM 4537 O O . ILE A 1 571 ? 25.750 -5.640 0.575 1.00 66.19 571 ILE A O 1
ATOM 4541 N N . PRO A 1 572 ? 23.532 -5.518 1.009 1.00 73.19 572 PRO A N 1
ATOM 4542 C CA . PRO A 1 572 ? 23.117 -6.061 -0.277 1.00 73.19 572 PRO A CA 1
ATOM 4543 C C . PRO A 1 572 ? 23.505 -5.159 -1.446 1.00 73.19 572 PRO A C 1
ATOM 4545 O O . PRO A 1 572 ? 23.358 -3.942 -1.395 1.00 73.19 572 PRO A O 1
ATOM 4548 N N . THR A 1 573 ? 23.922 -5.776 -2.539 1.00 75.44 573 THR A N 1
ATOM 4549 C CA . THR A 1 573 ? 24.177 -5.141 -3.833 1.00 75.44 573 THR A CA 1
ATOM 4550 C C . THR A 1 573 ? 23.141 -5.609 -4.850 1.00 75.44 573 THR A C 1
ATOM 4552 O O . THR A 1 573 ? 22.493 -6.638 -4.659 1.00 75.44 573 THR A O 1
ATOM 4555 N N . LYS A 1 574 ? 23.023 -4.896 -5.976 1.00 75.56 574 LYS A N 1
ATOM 4556 C CA . LYS A 1 574 ? 22.095 -5.238 -7.071 1.00 75.56 574 LYS A CA 1
ATOM 4557 C C . LYS A 1 574 ? 22.268 -6.657 -7.625 1.00 75.56 574 LYS A C 1
ATOM 4559 O O . LYS A 1 574 ? 21.333 -7.211 -8.206 1.00 75.56 574 LYS A O 1
ATOM 4564 N N . ASP A 1 575 ? 23.462 -7.231 -7.473 1.00 83.56 575 ASP A N 1
ATOM 4565 C CA . ASP A 1 575 ? 23.785 -8.546 -8.008 1.00 83.56 575 ASP A CA 1
ATOM 4566 C C . ASP A 1 575 ? 23.478 -9.697 -7.053 1.00 83.56 575 ASP A C 1
ATOM 4568 O O . ASP A 1 575 ? 23.413 -10.847 -7.499 1.00 83.56 575 ASP A O 1
ATOM 4572 N N . ASP A 1 576 ? 23.235 -9.398 -5.778 1.00 88.94 576 ASP A N 1
ATOM 4573 C CA . ASP A 1 576 ? 22.953 -10.403 -4.764 1.00 88.94 576 ASP A CA 1
ATOM 4574 C C . ASP A 1 576 ? 21.579 -11.061 -4.957 1.00 88.94 576 ASP A C 1
ATOM 4576 O O . ASP A 1 576 ? 20.648 -10.520 -5.548 1.00 88.94 576 ASP A O 1
ATOM 4580 N N . ILE A 1 577 ? 21.443 -12.279 -4.459 1.00 93.00 577 ILE A N 1
ATOM 4581 C CA . ILE A 1 577 ? 20.194 -13.030 -4.460 1.00 93.00 577 ILE A CA 1
ATOM 4582 C C . ILE A 1 577 ? 19.689 -13.016 -3.030 1.00 93.00 577 ILE A C 1
ATOM 4584 O O . ILE A 1 577 ? 20.284 -13.625 -2.137 1.00 93.00 577 ILE A O 1
ATOM 4588 N N . LEU A 1 578 ? 18.604 -12.283 -2.819 1.00 88.56 578 LEU A N 1
ATOM 4589 C CA . LEU A 1 578 ? 18.066 -12.003 -1.498 1.00 88.56 578 LEU A CA 1
ATOM 4590 C C . LEU A 1 578 ? 16.989 -13.027 -1.167 1.00 88.56 578 LEU A C 1
ATOM 4592 O O . LEU A 1 578 ? 15.911 -13.028 -1.765 1.00 88.56 578 LEU A O 1
ATOM 4596 N N . ILE A 1 579 ? 17.288 -13.912 -0.222 1.00 88.38 579 ILE A N 1
ATOM 4597 C CA . ILE A 1 579 ? 16.366 -14.936 0.257 1.00 88.38 579 ILE A CA 1
ATOM 4598 C C . ILE A 1 579 ? 15.751 -14.428 1.552 1.00 88.38 579 ILE A C 1
ATOM 4600 O O . ILE A 1 579 ? 16.422 -14.291 2.569 1.00 88.38 579 ILE A O 1
ATOM 4604 N N . THR A 1 580 ? 14.451 -14.159 1.531 1.00 79.44 580 THR A N 1
ATOM 4605 C CA . THR A 1 580 ? 13.727 -13.700 2.715 1.00 79.44 580 THR A CA 1
ATOM 4606 C C . THR A 1 580 ? 12.419 -14.451 2.881 1.00 79.44 580 THR A C 1
ATOM 4608 O O . THR A 1 580 ? 11.725 -14.763 1.915 1.00 79.44 580 THR A O 1
ATOM 4611 N N . LYS A 1 581 ? 12.119 -14.758 4.141 1.00 71.69 581 LYS A N 1
ATOM 4612 C CA . LYS A 1 581 ? 10.844 -15.321 4.606 1.00 71.69 581 LYS A CA 1
ATOM 4613 C C . LYS A 1 581 ? 10.106 -14.330 5.509 1.00 71.69 581 LYS A C 1
ATOM 4615 O O . LYS A 1 581 ? 9.179 -14.715 6.211 1.00 71.69 581 LYS A O 1
ATOM 4620 N N . LEU A 1 582 ? 10.595 -13.091 5.568 1.00 67.31 582 LEU A N 1
ATOM 4621 C CA . LEU A 1 582 ? 10.026 -12.039 6.393 1.00 67.31 582 LEU A CA 1
ATOM 4622 C C . LEU A 1 582 ? 8.836 -11.413 5.669 1.00 67.31 582 LEU A C 1
ATOM 4624 O O . LEU A 1 582 ? 8.859 -11.257 4.447 1.00 67.31 582 LEU A O 1
ATOM 4628 N N . TYR A 1 583 ? 7.846 -10.986 6.452 1.00 65.88 583 TYR A N 1
ATOM 4629 C CA . TYR A 1 583 ? 6.735 -10.148 5.985 1.00 65.88 583 TYR A CA 1
ATOM 4630 C C . TYR A 1 583 ? 5.740 -10.891 5.080 1.00 65.88 583 TYR A C 1
ATOM 4632 O O . TYR A 1 583 ? 5.098 -10.308 4.206 1.00 65.88 583 TYR A O 1
ATOM 4640 N N . GLU A 1 584 ? 5.595 -12.195 5.315 1.00 73.81 584 GLU A N 1
ATOM 4641 C CA . GLU A 1 584 ? 4.683 -13.065 4.578 1.00 73.81 584 GLU A CA 1
ATOM 4642 C C . GLU A 1 584 ? 3.244 -12.912 5.087 1.00 73.81 584 GLU A C 1
ATOM 4644 O O . GLU A 1 584 ? 2.930 -13.223 6.235 1.00 73.81 584 GLU A O 1
ATOM 4649 N N . THR A 1 585 ? 2.341 -12.449 4.221 1.00 70.06 585 THR A N 1
ATOM 4650 C CA . THR A 1 585 ? 0.925 -12.235 4.554 1.00 70.06 585 THR A CA 1
ATOM 4651 C C . THR A 1 585 ? 0.006 -12.729 3.436 1.00 70.06 585 THR A C 1
ATOM 4653 O O . THR A 1 585 ? 0.365 -12.805 2.263 1.00 70.06 585 THR A O 1
ATOM 4656 N N . ASP A 1 586 ? -1.220 -13.075 3.812 1.00 68.00 586 ASP A N 1
ATOM 4657 C CA . ASP A 1 586 ? -2.336 -13.398 2.924 1.00 68.00 586 ASP A CA 1
ATOM 4658 C C . ASP A 1 586 ? -2.953 -12.166 2.236 1.00 68.00 586 ASP A C 1
ATOM 4660 O O . ASP A 1 586 ? -3.765 -12.324 1.326 1.00 68.00 586 ASP A O 1
ATOM 4664 N N . MET A 1 587 ? -2.579 -10.951 2.653 1.00 63.19 587 MET A N 1
ATOM 4665 C CA . MET A 1 587 ? -3.178 -9.700 2.166 1.00 63.19 587 MET A CA 1
ATOM 4666 C C . MET A 1 587 ? -2.334 -8.969 1.122 1.00 63.19 587 MET A C 1
ATOM 4668 O O . MET A 1 587 ? -2.873 -8.131 0.409 1.00 63.19 587 MET A O 1
ATOM 4672 N N . LEU A 1 588 ? -1.028 -9.232 1.066 1.00 67.31 588 LEU A N 1
ATOM 4673 C CA . LEU A 1 588 ? -0.087 -8.550 0.177 1.00 67.31 588 LEU A CA 1
ATOM 4674 C C . LEU A 1 588 ? 0.614 -9.538 -0.744 1.00 67.31 588 LEU A C 1
ATOM 4676 O O . LEU A 1 588 ? 0.780 -10.711 -0.395 1.00 67.31 588 LEU A O 1
ATOM 4680 N N . ALA A 1 589 ? 1.070 -9.034 -1.891 1.00 65.69 589 ALA A N 1
ATOM 4681 C CA . ALA A 1 589 ? 2.142 -9.680 -2.639 1.00 65.69 589 ALA A CA 1
ATOM 4682 C C . ALA A 1 589 ? 3.337 -9.914 -1.703 1.00 65.69 589 ALA A C 1
ATOM 4684 O O . ALA A 1 589 ? 3.675 -9.052 -0.883 1.00 65.69 589 ALA A O 1
ATOM 4685 N N . ARG A 1 590 ? 3.950 -11.098 -1.792 1.00 72.44 590 ARG A N 1
ATOM 4686 C CA . ARG A 1 590 ? 5.046 -11.458 -0.885 1.00 72.44 590 ARG A CA 1
ATOM 4687 C C . ARG A 1 590 ? 6.212 -10.519 -1.131 1.00 72.44 590 ARG A C 1
ATOM 4689 O O . ARG A 1 590 ? 6.545 -10.247 -2.282 1.00 72.44 590 ARG A O 1
ATOM 4696 N N . TYR A 1 591 ? 6.901 -10.098 -0.077 1.00 73.38 591 TYR A N 1
ATOM 4697 C CA . TYR A 1 591 ? 8.111 -9.299 -0.262 1.00 73.38 591 TYR A CA 1
ATOM 4698 C C . TYR A 1 591 ? 9.143 -10.036 -1.140 1.00 73.38 591 TYR A C 1
ATOM 4700 O O . TYR A 1 591 ? 9.775 -9.435 -2.001 1.00 73.38 591 TYR A O 1
ATOM 4708 N N . SER A 1 592 ? 9.222 -11.365 -1.011 1.00 76.12 592 SER A N 1
ATOM 4709 C CA . SER A 1 592 ? 10.009 -12.236 -1.891 1.00 76.12 592 SER A CA 1
ATOM 4710 C C . SER A 1 592 ? 9.572 -12.192 -3.365 1.00 76.12 592 SER A C 1
ATOM 4712 O O . SER A 1 592 ? 10.426 -12.138 -4.242 1.00 76.12 592 SER A O 1
ATOM 4714 N N . GLU A 1 593 ? 8.270 -12.133 -3.659 1.00 77.25 593 GLU A N 1
ATOM 4715 C CA . GLU A 1 593 ? 7.758 -11.981 -5.031 1.00 77.25 593 GLU A CA 1
ATOM 4716 C C . GLU A 1 593 ? 8.095 -10.606 -5.615 1.00 77.25 593 GLU A C 1
ATOM 4718 O O . GLU A 1 593 ? 8.390 -10.507 -6.803 1.00 77.25 593 GLU A O 1
ATOM 4723 N N . ILE A 1 594 ? 8.087 -9.553 -4.791 1.00 75.56 594 ILE A N 1
ATOM 4724 C CA . ILE A 1 594 ? 8.526 -8.222 -5.223 1.00 75.56 594 ILE A CA 1
ATOM 4725 C C . ILE A 1 594 ? 10.020 -8.270 -5.557 1.00 75.56 594 ILE A C 1
ATOM 4727 O O . ILE A 1 594 ? 10.410 -7.842 -6.641 1.00 75.56 594 ILE A O 1
ATOM 4731 N N . LEU A 1 595 ? 10.856 -8.847 -4.685 1.00 80.12 595 LEU A N 1
ATOM 4732 C CA . LEU A 1 595 ? 12.295 -9.002 -4.932 1.00 80.12 595 LEU A CA 1
ATOM 4733 C C . LEU A 1 595 ? 12.578 -9.776 -6.221 1.00 80.12 595 LEU A C 1
ATOM 4735 O O . LEU A 1 595 ? 13.385 -9.332 -7.028 1.00 80.12 595 LEU A O 1
ATOM 4739 N N . ASP A 1 596 ? 11.869 -10.873 -6.460 1.00 83.50 596 ASP A N 1
ATOM 4740 C CA . ASP A 1 596 ? 11.974 -11.707 -7.663 1.00 83.50 596 ASP A CA 1
ATOM 4741 C C . ASP A 1 596 ? 11.764 -10.962 -8.990 1.00 83.50 596 ASP A C 1
ATOM 4743 O O . ASP A 1 596 ? 12.128 -11.466 -10.053 1.00 83.50 596 ASP A O 1
ATOM 4747 N N . VAL A 1 597 ? 11.163 -9.778 -8.938 1.00 76.25 597 VAL A N 1
ATOM 4748 C CA . VAL A 1 597 ? 10.744 -8.985 -10.100 1.00 76.25 597 VAL A CA 1
ATOM 4749 C C . VAL A 1 597 ? 11.521 -7.678 -10.160 1.00 76.25 597 VAL A C 1
ATOM 4751 O O . VAL A 1 597 ? 11.949 -7.236 -11.227 1.00 76.25 597 VAL A O 1
ATOM 4754 N N . ALA A 1 598 ? 11.727 -7.068 -9.002 1.00 72.19 598 ALA A N 1
ATOM 4755 C CA . ALA A 1 598 ? 12.400 -5.797 -8.828 1.00 72.19 598 ALA A CA 1
ATOM 4756 C C . ALA A 1 598 ? 13.925 -5.947 -8.790 1.00 72.19 598 ALA A C 1
ATOM 4758 O O . ALA A 1 598 ? 14.636 -5.185 -9.443 1.00 72.19 598 ALA A O 1
ATOM 4759 N N . HIS A 1 599 ? 14.432 -6.934 -8.047 1.00 79.12 599 HIS A N 1
ATOM 4760 C CA . HIS A 1 599 ? 15.853 -7.069 -7.751 1.00 79.12 599 HIS A CA 1
ATOM 4761 C C . HIS A 1 599 ? 16.594 -7.792 -8.890 1.00 79.12 599 HIS A C 1
ATOM 4763 O O . HIS A 1 599 ? 16.228 -8.924 -9.223 1.00 79.12 599 HIS A O 1
ATOM 4769 N N . PRO A 1 600 ? 17.644 -7.202 -9.499 1.00 82.62 600 PRO A N 1
ATOM 4770 C CA . PRO A 1 600 ? 18.322 -7.809 -10.646 1.00 82.62 600 PRO A CA 1
ATOM 4771 C C . PRO A 1 600 ? 18.890 -9.206 -10.364 1.00 82.62 600 PRO A C 1
ATOM 4773 O O . PRO A 1 600 ? 18.713 -10.108 -11.188 1.00 82.62 600 PRO A O 1
ATOM 4776 N N . GLY A 1 601 ? 19.512 -9.415 -9.200 1.00 88.06 601 GLY A N 1
ATOM 4777 C CA . GLY A 1 601 ? 20.029 -10.729 -8.815 1.00 88.06 601 GLY A CA 1
ATOM 4778 C C . GLY A 1 601 ? 18.934 -11.779 -8.609 1.00 88.06 601 GLY A C 1
ATOM 4779 O O . GLY A 1 601 ? 19.062 -12.898 -9.113 1.00 88.06 601 GLY A O 1
ATOM 4780 N N . ASN A 1 602 ? 17.811 -11.418 -7.979 1.00 91.44 602 ASN A N 1
ATOM 4781 C CA . ASN A 1 602 ? 16.680 -12.336 -7.824 1.00 91.44 602 ASN A CA 1
ATOM 4782 C C . ASN A 1 602 ? 15.995 -12.631 -9.162 1.00 91.44 602 ASN A C 1
ATOM 4784 O O . ASN A 1 602 ? 15.658 -13.783 -9.408 1.00 91.44 602 ASN A O 1
ATOM 4788 N N . ARG A 1 603 ? 15.854 -11.647 -10.063 1.00 88.31 603 ARG A N 1
ATOM 4789 C CA . ARG A 1 603 ? 15.354 -11.881 -11.430 1.00 88.31 603 ARG A CA 1
ATOM 4790 C C . ARG A 1 603 ? 16.210 -12.896 -12.178 1.00 88.31 603 ARG A C 1
ATOM 4792 O O . ARG A 1 603 ? 15.681 -13.828 -12.776 1.00 88.31 603 ARG A O 1
ATOM 4799 N N . ALA A 1 604 ? 17.533 -12.726 -12.140 1.00 90.62 604 ALA A N 1
ATOM 4800 C CA . ALA A 1 604 ? 18.458 -13.654 -12.787 1.00 90.62 604 ALA A CA 1
ATOM 4801 C C . ALA A 1 604 ? 18.308 -15.076 -12.221 1.00 90.62 604 ALA A C 1
ATOM 4803 O O . ALA A 1 604 ? 18.291 -16.050 -12.972 1.00 90.62 604 ALA A O 1
ATOM 4804 N N . TRP A 1 605 ? 18.143 -15.187 -10.901 1.00 94.50 605 TRP A N 1
ATOM 4805 C CA . TRP A 1 605 ? 17.894 -16.460 -10.237 1.00 94.50 605 TRP A CA 1
ATOM 4806 C C . TRP A 1 605 ? 16.546 -17.078 -10.602 1.00 94.50 605 TRP A C 1
ATOM 4808 O O . TRP A 1 605 ? 16.495 -18.251 -10.961 1.00 94.50 605 TRP A O 1
ATOM 4818 N N . LYS A 1 606 ? 15.470 -16.292 -10.580 1.00 91.75 606 LYS A N 1
ATOM 4819 C CA . LYS A 1 606 ? 14.124 -16.733 -10.945 1.00 91.75 606 LYS A CA 1
ATOM 4820 C C . LYS A 1 606 ? 14.057 -17.224 -12.385 1.00 91.75 606 LYS A C 1
ATOM 4822 O O . LYS A 1 606 ? 13.498 -18.287 -12.619 1.00 91.75 606 LYS A O 1
ATOM 4827 N N . ASN A 1 607 ? 14.682 -16.520 -13.328 1.00 91.00 607 ASN A N 1
ATOM 4828 C CA . ASN A 1 607 ? 14.749 -16.964 -14.722 1.00 91.00 607 ASN A CA 1
ATOM 4829 C C . ASN A 1 607 ? 15.427 -18.339 -14.834 1.00 91.00 607 ASN A C 1
ATOM 4831 O O . ASN A 1 607 ? 14.888 -19.242 -15.467 1.00 91.00 607 ASN A O 1
ATOM 4835 N N . LEU A 1 608 ? 16.559 -18.536 -14.147 1.00 93.81 608 LEU A N 1
ATOM 4836 C CA . LEU A 1 608 ? 17.231 -19.836 -14.105 1.00 93.81 608 LEU A CA 1
ATOM 4837 C C . LEU A 1 608 ? 16.356 -20.921 -13.457 1.00 93.81 608 LEU A C 1
ATOM 4839 O O . LEU A 1 608 ? 16.296 -22.045 -13.952 1.00 93.81 608 LEU A O 1
ATOM 4843 N N . VAL A 1 609 ? 15.687 -20.610 -12.345 1.00 93.50 609 VAL A N 1
ATOM 4844 C CA . VAL A 1 609 ? 14.772 -21.537 -11.662 1.00 93.50 609 VAL A CA 1
ATOM 4845 C C . VAL A 1 609 ? 13.636 -21.953 -12.594 1.00 93.50 609 VAL A C 1
ATOM 4847 O O . VAL A 1 609 ? 13.368 -23.147 -12.706 1.00 93.50 609 VAL A O 1
ATOM 4850 N N . GLN A 1 610 ? 13.024 -21.008 -13.307 1.00 90.75 610 GLN A N 1
ATOM 4851 C CA . GLN A 1 610 ? 11.941 -21.265 -14.258 1.00 90.75 610 GLN A CA 1
ATOM 4852 C C . GLN A 1 610 ? 12.394 -22.119 -15.445 1.00 90.75 610 GLN A C 1
ATOM 4854 O O . GLN A 1 610 ? 11.691 -23.048 -15.837 1.00 90.75 610 GLN A O 1
ATOM 4859 N N . GLU A 1 611 ? 13.583 -21.858 -15.991 1.00 90.62 611 GLU A N 1
ATOM 4860 C CA . GLU A 1 611 ? 14.161 -22.686 -17.056 1.00 90.62 611 GLU A CA 1
ATOM 4861 C C . GLU A 1 611 ? 14.410 -24.129 -16.594 1.00 90.62 611 GLU A C 1
ATOM 4863 O O . GLU A 1 611 ? 14.235 -25.079 -17.361 1.00 90.62 611 GLU A O 1
ATOM 4868 N N . MET A 1 612 ? 14.802 -24.304 -15.329 1.00 92.06 612 MET A N 1
ATOM 4869 C CA . MET A 1 612 ? 15.196 -25.596 -14.763 1.00 92.06 612 MET A CA 1
ATOM 4870 C C . MET A 1 612 ? 14.055 -26.348 -14.059 1.00 92.06 612 MET A C 1
ATOM 4872 O O . MET A 1 612 ? 14.228 -27.525 -13.728 1.00 92.06 612 MET A O 1
ATOM 4876 N N . SER A 1 613 ? 12.900 -25.716 -13.818 1.00 90.25 613 SER A N 1
ATOM 4877 C CA . SER A 1 613 ? 11.774 -26.308 -13.074 1.00 90.25 613 SER A CA 1
ATOM 4878 C C . SER A 1 613 ? 11.013 -27.358 -13.876 1.00 90.25 613 SER A C 1
ATOM 4880 O O . SER A 1 613 ? 10.515 -28.340 -13.310 1.00 90.25 613 SER A O 1
ATOM 4882 N N . ALA A 1 614 ? 10.984 -27.216 -15.202 1.00 87.94 614 ALA A N 1
ATOM 4883 C CA . ALA A 1 614 ? 10.316 -28.149 -16.095 1.00 87.94 614 ALA A CA 1
ATOM 4884 C C . ALA A 1 614 ? 10.901 -29.568 -15.959 1.00 87.94 614 ALA A C 1
ATOM 4886 O O . ALA A 1 614 ? 12.036 -29.858 -16.336 1.00 87.94 614 ALA A O 1
ATOM 4887 N N . GLY A 1 615 ? 10.103 -30.488 -15.411 1.00 82.62 615 GLY A N 1
ATOM 4888 C CA . GLY A 1 615 ? 10.507 -31.880 -15.207 1.00 82.62 615 GLY A CA 1
ATOM 4889 C C . GLY A 1 615 ? 11.446 -32.115 -14.018 1.00 82.62 615 GLY A C 1
ATOM 4890 O O . GLY A 1 615 ? 11.818 -33.267 -13.780 1.00 82.62 615 GLY A O 1
ATOM 4891 N N . TYR A 1 616 ? 11.782 -31.094 -13.223 1.00 89.62 616 TYR A N 1
ATOM 4892 C CA . TYR A 1 616 ? 12.607 -31.243 -12.019 1.00 89.62 616 TYR A CA 1
ATOM 4893 C C . TYR A 1 616 ? 12.064 -32.278 -11.011 1.00 89.62 616 TYR A C 1
ATOM 4895 O O . TYR A 1 616 ? 12.848 -33.117 -10.545 1.00 89.62 616 TYR A O 1
ATOM 4903 N N . PRO A 1 617 ? 10.743 -32.339 -10.720 1.00 86.50 617 PRO A N 1
ATOM 4904 C CA . PRO A 1 617 ? 10.192 -33.351 -9.812 1.00 86.50 617 PRO A CA 1
ATOM 4905 C C . PRO A 1 617 ? 10.384 -34.797 -10.288 1.00 86.50 617 PRO A C 1
ATOM 4907 O O . PRO A 1 617 ? 10.339 -35.719 -9.481 1.00 86.50 617 PRO A O 1
ATOM 4910 N N . SER A 1 618 ? 10.617 -35.011 -11.590 1.00 86.50 618 SER A N 1
ATOM 4911 C CA . SER A 1 618 ? 10.835 -36.347 -12.166 1.00 86.50 618 SER A CA 1
ATOM 4912 C C . SER A 1 618 ? 12.269 -36.870 -11.996 1.00 86.50 618 SER A C 1
ATOM 4914 O O . SER A 1 618 ? 12.546 -38.045 -12.252 1.00 86.50 618 SER A O 1
ATOM 4916 N N . LEU A 1 619 ? 13.203 -36.007 -11.584 1.00 86.44 619 LEU A N 1
ATOM 4917 C CA . LEU A 1 619 ? 14.598 -36.370 -11.355 1.00 86.44 619 LEU A CA 1
ATOM 4918 C C . LEU A 1 619 ? 14.749 -37.198 -10.070 1.00 86.44 619 LEU A C 1
ATOM 4920 O O . LEU A 1 619 ? 14.021 -37.016 -9.100 1.00 86.44 619 LEU A O 1
ATOM 4924 N N . SER A 1 620 ? 15.745 -38.092 -10.027 1.00 87.62 620 SER A N 1
ATOM 4925 C CA . SER A 1 620 ? 16.104 -38.759 -8.770 1.00 87.62 620 SER A CA 1
ATOM 4926 C C . SER A 1 620 ? 16.668 -37.749 -7.772 1.00 87.62 620 SER A C 1
ATOM 4928 O O . SER A 1 620 ? 17.309 -36.780 -8.169 1.00 87.62 620 SER A O 1
ATOM 4930 N N . GLU A 1 621 ? 16.535 -38.028 -6.479 1.00 82.62 621 GLU A N 1
ATOM 4931 C CA . GLU A 1 621 ? 17.005 -37.152 -5.395 1.00 82.62 621 GLU A CA 1
ATOM 4932 C C . GLU A 1 621 ? 18.463 -36.683 -5.573 1.00 82.62 621 GLU A C 1
ATOM 4934 O O . GLU A 1 621 ? 18.770 -35.499 -5.468 1.00 82.62 621 GLU A O 1
ATOM 4939 N N . SER A 1 622 ? 19.368 -37.597 -5.936 1.00 85.56 622 SER A N 1
ATOM 4940 C CA . SER A 1 622 ? 20.776 -37.269 -6.192 1.00 85.56 622 SER A CA 1
ATOM 4941 C C . SER A 1 622 ? 20.974 -36.320 -7.378 1.00 85.56 622 SER A C 1
ATOM 4943 O O . SER A 1 622 ? 21.911 -35.527 -7.391 1.00 85.56 622 SER A O 1
ATOM 4945 N N . LEU A 1 623 ? 20.107 -36.387 -8.390 1.00 89.69 623 LEU A N 1
ATOM 4946 C CA . LEU A 1 623 ? 20.149 -35.497 -9.548 1.00 89.69 623 LEU A CA 1
ATOM 4947 C C . LEU A 1 623 ? 19.530 -34.144 -9.228 1.00 89.69 623 LEU A C 1
ATOM 4949 O O . LEU A 1 623 ? 20.057 -33.146 -9.696 1.00 89.69 623 LEU A O 1
ATOM 4953 N N . GLN A 1 624 ? 18.470 -34.110 -8.420 1.00 90.12 624 GLN A N 1
ATOM 4954 C CA . GLN A 1 624 ? 17.886 -32.872 -7.904 1.00 90.12 624 GLN A CA 1
ATOM 4955 C C . GLN A 1 624 ? 18.916 -32.086 -7.084 1.00 90.12 624 GLN A C 1
ATOM 4957 O O . GLN A 1 624 ? 19.134 -30.904 -7.345 1.00 90.12 624 GLN A O 1
ATOM 4962 N N . GLN A 1 625 ? 19.614 -32.760 -6.163 1.00 89.50 625 GLN A N 1
ATOM 4963 C CA . GLN A 1 625 ? 20.686 -32.164 -5.358 1.00 89.50 625 GLN A CA 1
ATOM 4964 C C . GLN A 1 625 ? 21.860 -31.689 -6.218 1.00 89.50 625 GLN A C 1
ATOM 4966 O O . GLN A 1 625 ? 22.322 -30.565 -6.049 1.00 89.50 625 GLN A O 1
ATOM 4971 N N . ASN A 1 626 ? 22.330 -32.514 -7.160 1.00 92.31 626 ASN A N 1
ATOM 4972 C CA . ASN A 1 626 ? 23.439 -32.131 -8.036 1.00 92.31 626 ASN A CA 1
ATOM 4973 C C . ASN A 1 626 ? 23.070 -30.978 -8.975 1.00 92.31 626 ASN A C 1
ATOM 4975 O O . ASN A 1 626 ? 23.894 -30.095 -9.179 1.00 92.31 626 ASN A O 1
ATOM 4979 N N . LEU A 1 627 ? 21.849 -30.964 -9.518 1.00 93.50 627 LEU A N 1
ATOM 4980 C CA . LEU A 1 627 ? 21.365 -29.862 -10.346 1.00 93.50 627 LEU A CA 1
ATOM 4981 C C . LEU A 1 627 ? 21.311 -28.568 -9.535 1.00 93.50 627 LEU A C 1
ATOM 4983 O O . LEU A 1 627 ? 21.872 -27.570 -9.972 1.00 93.50 627 LEU A O 1
ATOM 4987 N N . CYS A 1 628 ? 20.736 -28.602 -8.331 1.00 94.81 628 CYS A N 1
ATOM 4988 C CA . CYS A 1 628 ? 20.709 -27.426 -7.470 1.00 94.81 628 CYS A CA 1
ATOM 4989 C C . CYS A 1 628 ? 22.104 -26.957 -7.056 1.00 94.81 628 CYS A C 1
ATOM 4991 O O . CYS A 1 628 ? 22.373 -25.762 -7.110 1.00 94.81 628 CYS A O 1
ATOM 4993 N N . ARG A 1 629 ? 23.021 -27.875 -6.729 1.00 95.06 629 ARG A N 1
ATOM 4994 C CA . ARG A 1 629 ? 24.431 -27.542 -6.486 1.00 95.06 629 ARG A CA 1
ATOM 4995 C C . ARG A 1 629 ? 25.045 -26.824 -7.688 1.00 95.06 629 ARG A C 1
ATOM 4997 O O . ARG A 1 629 ? 25.671 -25.788 -7.511 1.00 95.06 629 ARG A O 1
ATOM 5004 N N . SER A 1 630 ? 24.841 -27.335 -8.902 1.00 95.50 630 SER A N 1
ATOM 5005 C CA . SER A 1 630 ? 25.358 -26.701 -10.119 1.00 95.50 630 SER A CA 1
ATOM 5006 C C . SER A 1 630 ? 24.727 -25.334 -10.389 1.00 95.50 630 SER A C 1
ATOM 5008 O O . SER A 1 630 ? 25.448 -24.410 -10.745 1.00 95.50 630 SER A O 1
ATOM 5010 N N . MET A 1 631 ? 23.413 -25.182 -10.194 1.00 95.56 631 MET A N 1
ATOM 5011 C CA . MET A 1 631 ? 22.722 -23.894 -10.335 1.00 95.56 631 MET A CA 1
ATOM 5012 C C . MET A 1 631 ? 23.259 -22.864 -9.335 1.00 95.56 631 MET A C 1
ATOM 5014 O O . MET A 1 631 ? 23.597 -21.750 -9.723 1.00 95.56 631 MET A O 1
ATOM 5018 N N . VAL A 1 632 ? 23.389 -23.251 -8.062 1.00 95.06 632 VAL A N 1
ATOM 5019 C CA . VAL A 1 632 ? 23.940 -22.400 -6.999 1.00 95.06 632 VAL A CA 1
ATOM 5020 C C . VAL A 1 632 ? 25.381 -22.005 -7.319 1.00 95.06 632 VAL A C 1
ATOM 5022 O O . VAL A 1 632 ? 25.685 -20.818 -7.305 1.00 95.06 632 VAL A O 1
ATOM 5025 N N . GLN A 1 633 ? 26.248 -22.959 -7.672 1.00 93.62 633 GLN A N 1
ATOM 5026 C CA . GLN A 1 633 ? 27.647 -22.687 -8.033 1.00 93.62 633 GLN A CA 1
ATOM 5027 C C . GLN A 1 633 ? 27.763 -21.750 -9.242 1.00 93.62 633 GLN A C 1
ATOM 5029 O O . GLN A 1 633 ? 28.594 -20.843 -9.247 1.00 93.62 633 GLN A O 1
ATOM 5034 N N . TRP A 1 634 ? 26.912 -21.939 -10.255 1.00 93.12 634 TRP A N 1
ATOM 5035 C CA . TRP A 1 634 ? 26.886 -21.069 -11.428 1.00 93.12 634 TRP A CA 1
ATOM 5036 C C . TRP A 1 634 ? 26.540 -19.628 -11.047 1.00 93.12 634 TRP A C 1
ATOM 5038 O O . TRP A 1 634 ? 27.255 -18.703 -11.425 1.00 93.12 634 TRP A O 1
ATOM 5048 N N . MET A 1 635 ? 25.519 -19.433 -10.212 1.00 92.44 635 MET A N 1
ATOM 5049 C CA . MET A 1 635 ? 25.163 -18.096 -9.732 1.00 92.44 635 MET A CA 1
ATOM 5050 C C . MET A 1 635 ? 26.222 -17.502 -8.804 1.00 92.44 635 MET A C 1
ATOM 5052 O O . MET A 1 635 ? 26.540 -16.321 -8.924 1.00 92.44 635 MET A O 1
ATOM 5056 N N . GLN A 1 636 ? 26.832 -18.320 -7.943 1.00 91.25 636 GLN A N 1
ATOM 5057 C CA . GLN A 1 636 ? 27.894 -17.904 -7.024 1.00 91.25 636 GLN A CA 1
ATOM 5058 C C . GLN A 1 636 ? 29.176 -17.430 -7.714 1.00 91.25 636 GLN A C 1
ATOM 5060 O O . GLN A 1 636 ? 30.038 -16.862 -7.050 1.00 91.25 636 GLN A O 1
ATOM 5065 N N . THR A 1 637 ? 29.297 -17.623 -9.031 1.00 86.69 637 THR A N 1
ATOM 5066 C CA . THR A 1 637 ? 30.434 -17.111 -9.806 1.00 86.69 637 THR A CA 1
ATOM 5067 C C . THR A 1 637 ? 30.484 -15.580 -9.778 1.00 86.69 637 THR A C 1
ATOM 5069 O O . THR A 1 637 ? 31.564 -15.021 -9.654 1.00 86.69 637 THR A O 1
ATOM 5072 N N . ASN A 1 638 ? 29.325 -14.909 -9.835 1.00 84.88 638 ASN A N 1
ATOM 5073 C CA . ASN A 1 638 ? 29.237 -13.441 -9.903 1.00 84.88 638 ASN A CA 1
ATOM 5074 C C . ASN A 1 638 ? 28.256 -12.833 -8.884 1.00 84.88 638 ASN A C 1
ATOM 5076 O O . ASN A 1 638 ? 28.036 -11.626 -8.895 1.00 84.88 638 ASN A O 1
ATOM 5080 N N . ARG A 1 639 ? 27.597 -13.651 -8.054 1.00 91.44 639 ARG A N 1
ATOM 5081 C CA . ARG A 1 639 ? 26.501 -13.220 -7.170 1.00 91.44 639 ARG A CA 1
ATOM 5082 C C . ARG A 1 639 ? 26.630 -13.859 -5.795 1.00 91.44 639 ARG A C 1
ATOM 5084 O O . ARG A 1 639 ? 27.121 -14.979 -5.676 1.00 91.44 639 ARG A O 1
ATOM 5091 N N . ARG A 1 640 ? 26.151 -13.195 -4.742 1.00 92.69 640 ARG A N 1
ATOM 5092 C CA . ARG A 1 640 ? 26.101 -13.779 -3.390 1.00 92.69 640 ARG A CA 1
ATOM 5093 C C . ARG A 1 640 ? 24.658 -14.077 -3.025 1.00 92.69 640 ARG A C 1
ATOM 5095 O O . ARG A 1 640 ? 23.756 -13.343 -3.400 1.00 92.69 640 ARG A O 1
ATOM 5102 N N . PHE A 1 641 ? 24.441 -15.151 -2.280 1.00 93.50 641 PHE A N 1
ATOM 5103 C CA . PHE A 1 641 ? 23.147 -15.437 -1.673 1.00 93.50 641 PHE A CA 1
ATOM 5104 C C . PHE A 1 641 ? 23.154 -14.880 -0.252 1.00 93.50 641 PHE A C 1
ATOM 5106 O O . PHE A 1 641 ? 24.048 -15.229 0.527 1.00 93.50 641 PHE A O 1
ATOM 5113 N N . LEU A 1 642 ? 22.191 -14.017 0.061 1.00 89.69 642 LEU A N 1
ATOM 5114 C CA . LEU A 1 642 ? 22.065 -13.373 1.366 1.00 89.69 642 LEU A CA 1
ATOM 5115 C C . LEU A 1 642 ? 20.729 -13.745 2.015 1.00 89.69 642 LEU A C 1
ATOM 5117 O O . LEU A 1 642 ? 19.708 -13.812 1.327 1.00 89.69 642 LEU A O 1
ATOM 5121 N N . GLU A 1 643 ? 20.729 -13.935 3.331 1.00 87.75 643 GLU A N 1
ATOM 5122 C CA . GLU A 1 643 ? 19.515 -14.080 4.139 1.00 87.75 643 GLU A CA 1
ATOM 5123 C C . GLU A 1 643 ? 19.571 -13.201 5.399 1.00 87.75 643 GLU A C 1
ATOM 5125 O O . GLU A 1 643 ? 20.662 -12.944 5.911 1.00 87.75 643 GLU A O 1
ATOM 5130 N N . PRO A 1 644 ? 18.429 -12.704 5.911 1.00 78.06 644 PRO A N 1
ATOM 5131 C CA . PRO A 1 644 ? 18.407 -11.953 7.161 1.00 78.06 644 PRO A CA 1
ATOM 5132 C C . PRO A 1 644 ? 18.662 -12.865 8.370 1.00 78.06 644 PRO A C 1
ATOM 5134 O O . PRO A 1 644 ? 17.977 -13.878 8.543 1.00 78.06 644 PRO A O 1
ATOM 5137 N N . ASN A 1 645 ? 19.585 -12.471 9.248 1.00 73.38 645 ASN A N 1
ATOM 5138 C CA . ASN A 1 645 ? 19.856 -13.167 10.506 1.00 73.38 645 ASN A CA 1
ATOM 5139 C C . ASN A 1 645 ? 18.771 -12.891 11.577 1.00 73.38 645 ASN A C 1
ATOM 5141 O O . ASN A 1 645 ? 17.733 -12.275 11.316 1.00 73.38 645 ASN A O 1
ATOM 5145 N N . VAL A 1 646 ? 18.986 -13.350 12.817 1.00 68.75 646 VAL A N 1
ATOM 5146 C CA . VAL A 1 646 ? 18.034 -13.136 13.931 1.00 68.75 646 VAL A CA 1
ATOM 5147 C C . VAL A 1 646 ? 17.813 -11.655 14.264 1.00 68.75 646 VAL A C 1
ATOM 5149 O O . VAL A 1 646 ? 16.712 -11.293 14.677 1.00 68.75 646 VAL A O 1
ATOM 5152 N N . TYR A 1 647 ? 18.814 -10.816 13.993 1.00 63.97 647 TYR A N 1
ATOM 5153 C CA . TYR A 1 647 ? 18.791 -9.358 14.121 1.00 63.97 647 TYR A CA 1
ATOM 5154 C C . TYR A 1 647 ? 18.355 -8.652 12.827 1.00 63.97 647 TYR A C 1
ATOM 5156 O O . TYR A 1 647 ? 18.406 -7.432 12.745 1.00 63.97 647 TYR A O 1
ATOM 5164 N N . ARG A 1 648 ? 17.914 -9.413 11.812 1.00 67.62 648 ARG A N 1
ATOM 5165 C CA . ARG A 1 648 ? 17.449 -8.940 10.491 1.00 67.62 648 ARG A CA 1
ATOM 5166 C C . ARG A 1 648 ? 18.498 -8.236 9.646 1.00 67.62 648 ARG A C 1
ATOM 5168 O O . ARG A 1 648 ? 18.166 -7.571 8.669 1.00 67.62 648 ARG A O 1
ATOM 5175 N N . GLN A 1 649 ? 19.760 -8.429 9.982 1.00 70.94 649 GLN A N 1
ATOM 5176 C CA . GLN A 1 649 ? 20.865 -7.962 9.168 1.00 70.94 649 GLN A CA 1
ATOM 5177 C C . GLN A 1 649 ? 21.125 -8.986 8.066 1.00 70.94 649 GLN A C 1
ATOM 5179 O O . GLN A 1 649 ? 21.043 -10.192 8.305 1.00 70.94 649 GLN A O 1
ATOM 5184 N N . TRP A 1 650 ? 21.425 -8.514 6.860 1.00 76.69 650 TRP A N 1
ATOM 5185 C CA . TRP A 1 650 ? 21.762 -9.396 5.750 1.00 76.69 650 TRP A CA 1
ATOM 5186 C C . TRP A 1 650 ? 23.110 -10.071 5.999 1.00 76.69 650 TRP A C 1
ATOM 5188 O O . TRP A 1 650 ? 24.125 -9.413 6.241 1.00 76.69 650 TRP A O 1
ATOM 5198 N N . GLU A 1 651 ? 23.108 -11.396 5.915 1.00 83.69 651 GLU A N 1
ATOM 5199 C CA . GLU A 1 651 ? 24.277 -12.243 6.097 1.00 83.69 651 GLU A CA 1
ATOM 5200 C C . GLU A 1 651 ? 24.435 -13.175 4.896 1.00 83.69 651 GLU A C 1
ATOM 5202 O O . GLU A 1 651 ? 23.460 -13.634 4.295 1.00 83.69 651 GLU A O 1
ATOM 5207 N N . ARG A 1 652 ? 25.685 -13.445 4.512 1.00 87.62 652 ARG A N 1
ATOM 5208 C CA . ARG A 1 652 ? 25.978 -14.370 3.419 1.00 87.62 652 ARG A CA 1
ATOM 5209 C C . ARG A 1 652 ? 25.696 -15.803 3.848 1.00 87.62 652 ARG A C 1
ATOM 5211 O O . ARG A 1 652 ? 26.299 -16.305 4.793 1.00 87.62 652 ARG A O 1
ATOM 5218 N N . ILE A 1 653 ? 24.904 -16.511 3.049 1.00 89.62 653 ILE A N 1
ATOM 5219 C CA . ILE A 1 653 ? 24.715 -17.951 3.220 1.00 89.62 653 ILE A CA 1
ATOM 5220 C C . ILE A 1 653 ? 25.992 -18.660 2.759 1.00 89.62 653 ILE A C 1
ATOM 5222 O O . ILE A 1 653 ? 26.303 -18.719 1.564 1.00 89.62 653 ILE A O 1
ATOM 5226 N N . THR A 1 654 ? 26.762 -19.173 3.716 1.00 86.06 654 THR A N 1
ATOM 5227 C CA . THR A 1 654 ? 28.007 -19.919 3.460 1.00 86.06 654 THR A CA 1
ATOM 5228 C C . THR A 1 654 ? 27.783 -21.428 3.405 1.00 86.06 654 THR A C 1
ATOM 5230 O O . THR A 1 654 ? 28.551 -22.146 2.764 1.00 86.06 654 THR A O 1
ATOM 5233 N N . GLU A 1 655 ? 26.713 -21.921 4.031 1.00 90.81 655 GLU A N 1
ATOM 5234 C CA . GLU A 1 655 ? 26.412 -23.345 4.100 1.00 90.81 655 GLU A CA 1
ATOM 5235 C C . GLU A 1 655 ? 25.802 -23.863 2.784 1.00 90.81 655 GLU A C 1
ATOM 5237 O O . GLU A 1 655 ? 24.675 -23.524 2.413 1.00 90.81 655 GLU A O 1
ATOM 5242 N N . GLU A 1 656 ? 26.524 -24.753 2.093 1.00 88.62 656 GLU A N 1
ATOM 5243 C CA . GLU A 1 656 ? 26.074 -25.351 0.826 1.00 88.62 656 GLU A CA 1
ATOM 5244 C C . GLU A 1 656 ? 24.723 -26.080 0.968 1.00 88.62 656 GLU A C 1
ATOM 5246 O O . GLU A 1 656 ? 23.872 -25.989 0.081 1.00 88.62 656 GLU A O 1
ATOM 5251 N N . SER A 1 657 ? 24.480 -26.766 2.092 1.00 87.25 657 SER A N 1
ATOM 5252 C CA . SER A 1 657 ? 23.210 -27.457 2.368 1.00 87.25 657 SER A CA 1
ATOM 5253 C C . SER A 1 657 ? 22.016 -26.506 2.347 1.00 87.25 657 SER A C 1
ATOM 5255 O O . SER A 1 657 ? 20.977 -26.850 1.779 1.00 87.25 657 SER A O 1
ATOM 5257 N N . SER A 1 658 ? 22.162 -25.318 2.944 1.00 88.50 658 SER A N 1
ATOM 5258 C CA . SER A 1 658 ? 21.100 -24.307 3.003 1.00 88.50 658 SER A CA 1
ATOM 5259 C C . SER A 1 658 ? 20.776 -23.764 1.608 1.00 88.50 658 SER A C 1
ATOM 5261 O O . SER A 1 658 ? 19.610 -23.693 1.207 1.00 88.50 658 SER A O 1
ATOM 5263 N N . LEU A 1 659 ? 21.811 -23.495 0.806 1.00 91.56 659 LEU A N 1
ATOM 5264 C CA . LEU A 1 659 ? 21.665 -23.032 -0.577 1.00 91.56 659 LEU A CA 1
ATOM 5265 C C . LEU A 1 659 ? 20.989 -24.070 -1.476 1.00 91.56 659 LEU A C 1
ATOM 5267 O O . LEU A 1 659 ? 20.054 -23.752 -2.213 1.00 91.56 659 LEU A O 1
ATOM 5271 N N . VAL A 1 660 ? 21.427 -25.328 -1.395 1.00 90.94 660 VAL A N 1
ATOM 5272 C CA . VAL A 1 660 ? 20.840 -26.428 -2.171 1.00 90.94 660 VAL A CA 1
ATOM 5273 C C . VAL A 1 660 ? 19.390 -26.677 -1.752 1.00 90.94 660 VAL A C 1
ATOM 5275 O O . VAL A 1 660 ? 18.545 -26.900 -2.618 1.00 90.94 660 VAL A O 1
ATOM 5278 N N . SER A 1 661 ? 19.082 -26.596 -0.454 1.00 88.69 661 SER A N 1
ATOM 5279 C CA . SER A 1 661 ? 17.713 -26.698 0.067 1.00 88.69 661 SER A CA 1
ATOM 5280 C C . SER A 1 661 ? 16.820 -25.562 -0.443 1.00 88.69 661 SER A C 1
ATOM 5282 O O . SER A 1 661 ? 15.699 -25.803 -0.894 1.00 88.69 661 SER A O 1
ATOM 5284 N N . THR A 1 662 ? 17.337 -24.330 -0.459 1.00 90.56 662 THR A N 1
ATOM 5285 C CA . THR A 1 662 ? 16.606 -23.162 -0.968 1.00 90.56 662 THR A CA 1
ATOM 5286 C C . THR A 1 662 ? 16.323 -23.281 -2.463 1.00 90.56 662 THR A C 1
ATOM 5288 O O . THR A 1 662 ? 15.174 -23.122 -2.879 1.00 90.56 662 THR A O 1
ATOM 5291 N N . CYS A 1 663 ? 17.330 -23.668 -3.254 1.00 93.88 663 CYS A N 1
ATOM 5292 C CA . CYS A 1 663 ? 17.140 -23.989 -4.667 1.00 93.88 663 CYS A CA 1
ATOM 5293 C C . CYS A 1 663 ? 16.080 -25.073 -4.856 1.00 93.88 663 CYS A C 1
ATOM 5295 O O . CYS A 1 663 ? 15.148 -24.901 -5.635 1.00 93.88 663 CYS A O 1
ATOM 5297 N N . HIS A 1 664 ? 16.178 -26.170 -4.106 1.00 91.62 664 HIS A N 1
ATOM 5298 C CA . HIS A 1 664 ? 15.240 -27.276 -4.221 1.00 91.62 664 HIS A CA 1
ATOM 5299 C C . HIS A 1 664 ? 13.798 -26.827 -3.961 1.00 91.62 664 HIS A C 1
ATOM 5301 O O . HIS A 1 664 ? 12.896 -27.140 -4.739 1.00 91.62 664 HIS A O 1
ATOM 5307 N N . ARG A 1 665 ? 13.594 -26.042 -2.899 1.00 90.94 665 ARG A N 1
ATOM 5308 C CA . ARG A 1 665 ? 12.295 -25.469 -2.549 1.00 90.94 665 ARG A CA 1
ATOM 5309 C C . ARG A 1 665 ? 11.727 -24.602 -3.673 1.00 90.94 665 ARG A C 1
ATOM 5311 O O . ARG A 1 665 ? 10.558 -24.760 -4.014 1.00 90.94 665 ARG A O 1
ATOM 5318 N N . GLN A 1 666 ? 12.530 -23.707 -4.243 1.00 90.94 666 GLN A N 1
ATOM 5319 C CA . GLN A 1 666 ? 12.082 -22.784 -5.290 1.00 90.94 666 GLN A CA 1
ATOM 5320 C C . GLN A 1 666 ? 11.796 -23.502 -6.611 1.00 90.94 666 GLN A C 1
ATOM 5322 O O . GLN A 1 666 ? 10.748 -23.279 -7.207 1.00 90.94 666 GLN A O 1
ATOM 5327 N N . VAL A 1 667 ? 12.655 -24.437 -7.023 1.00 92.12 667 VAL A N 1
ATOM 5328 C CA . VAL A 1 667 ? 12.454 -25.202 -8.261 1.00 92.12 667 VAL A CA 1
ATOM 5329 C C . VAL A 1 667 ? 11.230 -26.121 -8.163 1.00 92.12 667 VAL A C 1
ATOM 5331 O O . VAL A 1 667 ? 10.479 -26.235 -9.130 1.00 92.12 667 VAL A O 1
ATOM 5334 N N . ILE A 1 668 ? 10.970 -26.734 -6.998 1.00 89.88 668 ILE A N 1
ATOM 5335 C CA . ILE A 1 668 ? 9.720 -27.478 -6.774 1.00 89.88 668 ILE A CA 1
ATOM 5336 C C . ILE A 1 668 ? 8.509 -26.548 -6.814 1.00 89.88 668 ILE A C 1
ATOM 5338 O O . ILE A 1 668 ? 7.527 -26.866 -7.485 1.00 89.88 668 ILE A O 1
ATOM 5342 N N . SER A 1 669 ? 8.575 -25.414 -6.116 1.00 88.69 669 SER A N 1
ATOM 5343 C CA . SER A 1 669 ? 7.492 -24.431 -6.085 1.00 88.69 669 SER A CA 1
ATOM 5344 C C . SER A 1 669 ? 7.115 -23.958 -7.495 1.00 88.69 669 SER A C 1
ATOM 5346 O O . SER A 1 669 ? 5.935 -23.890 -7.823 1.00 88.69 669 SER A O 1
ATOM 5348 N N . ASP A 1 670 ? 8.091 -23.712 -8.365 1.00 88.75 670 ASP A N 1
ATOM 5349 C CA . ASP A 1 670 ? 7.828 -23.288 -9.746 1.00 88.75 670 ASP A CA 1
ATOM 5350 C C . ASP A 1 670 ? 7.360 -24.430 -10.660 1.00 88.75 670 ASP A C 1
ATOM 5352 O O . ASP A 1 670 ? 6.786 -24.182 -11.718 1.00 88.75 670 ASP A O 1
ATOM 5356 N N . SER A 1 671 ? 7.574 -25.686 -10.259 1.00 87.94 671 SER A N 1
ATOM 5357 C CA . SER A 1 671 ? 7.162 -26.860 -11.037 1.00 87.94 671 SER A CA 1
ATOM 5358 C C . SER A 1 671 ? 5.715 -27.311 -10.793 1.00 87.94 671 SER A C 1
ATOM 5360 O O . SER A 1 671 ? 5.155 -28.003 -11.643 1.00 87.94 671 SER A O 1
ATOM 5362 N N . ASP A 1 672 ? 5.110 -26.948 -9.653 1.00 86.50 672 ASP A N 1
ATOM 5363 C CA . ASP A 1 672 ? 3.747 -27.343 -9.279 1.00 86.50 672 ASP A CA 1
ATOM 5364 C C . ASP A 1 672 ? 3.014 -26.242 -8.495 1.00 86.50 672 ASP A C 1
ATOM 5366 O O . ASP A 1 672 ? 3.391 -25.855 -7.385 1.00 86.50 672 ASP A O 1
ATOM 5370 N N . GLU A 1 673 ? 1.900 -25.774 -9.057 1.00 85.62 673 GLU A N 1
ATOM 5371 C CA . GLU A 1 673 ? 1.132 -24.661 -8.501 1.00 85.62 673 GLU A CA 1
ATOM 5372 C C . GLU A 1 673 ? 0.498 -24.985 -7.140 1.00 85.62 673 GLU A C 1
ATOM 5374 O O . GLU A 1 673 ? 0.459 -24.121 -6.260 1.00 85.62 673 GLU A O 1
ATOM 5379 N N . LEU A 1 674 ? 0.035 -26.221 -6.926 1.00 87.75 674 LEU A N 1
ATOM 5380 C CA . LEU A 1 674 ? -0.558 -26.615 -5.646 1.00 87.75 674 LEU A CA 1
ATOM 5381 C C . LEU A 1 674 ? 0.492 -26.596 -4.530 1.00 87.75 674 LEU A C 1
ATOM 5383 O O . LEU A 1 674 ? 0.233 -26.073 -3.443 1.00 87.75 674 LEU A O 1
ATOM 5387 N N . THR A 1 675 ? 1.683 -27.125 -4.803 1.00 88.19 675 THR A N 1
ATOM 5388 C CA . THR A 1 675 ? 2.815 -27.125 -3.872 1.00 88.19 675 THR A CA 1
ATOM 5389 C C . THR A 1 675 ? 3.233 -25.704 -3.525 1.00 88.19 675 THR A C 1
ATOM 5391 O O . THR A 1 675 ? 3.379 -25.389 -2.343 1.00 88.19 675 THR A O 1
ATOM 5394 N N . ARG A 1 676 ? 3.323 -24.812 -4.518 1.00 86.06 676 ARG A N 1
ATOM 5395 C CA . ARG A 1 676 ? 3.572 -23.379 -4.303 1.00 86.06 676 ARG A CA 1
ATOM 5396 C C . ARG A 1 676 ? 2.568 -22.750 -3.339 1.00 86.06 676 ARG A C 1
ATOM 5398 O O . ARG A 1 676 ? 2.968 -22.098 -2.375 1.00 86.06 676 ARG A O 1
ATOM 5405 N N . VAL A 1 677 ? 1.268 -22.975 -3.552 1.00 86.69 677 VAL A N 1
ATOM 5406 C CA . VAL A 1 677 ? 0.200 -22.433 -2.688 1.00 86.69 677 VAL A CA 1
ATOM 5407 C C . VAL A 1 677 ? 0.284 -23.000 -1.266 1.00 86.69 677 VAL A C 1
ATOM 5409 O O . VAL A 1 677 ? 0.123 -22.262 -0.292 1.00 86.69 677 VAL A O 1
ATOM 5412 N N . MET A 1 678 ? 0.582 -24.291 -1.121 1.00 89.94 678 MET A N 1
ATOM 5413 C CA . MET A 1 678 ? 0.725 -24.929 0.190 1.00 89.94 678 MET A CA 1
ATOM 5414 C C . MET A 1 678 ? 1.945 -24.414 0.961 1.00 89.94 678 MET A C 1
ATOM 5416 O O . MET A 1 678 ? 1.831 -24.069 2.139 1.00 89.94 678 MET A O 1
ATOM 5420 N N . LEU A 1 679 ? 3.101 -24.315 0.302 1.00 88.00 679 LEU A N 1
ATOM 5421 C CA . LEU A 1 679 ? 4.324 -23.769 0.892 1.00 88.00 679 LEU A CA 1
ATOM 5422 C C . LEU A 1 679 ? 4.158 -22.300 1.281 1.00 88.00 679 LEU A C 1
ATOM 5424 O O . LEU A 1 679 ? 4.603 -21.903 2.358 1.00 88.00 679 LEU A O 1
ATOM 5428 N N . ARG A 1 680 ? 3.436 -21.523 0.465 1.00 85.62 680 ARG A N 1
ATOM 5429 C CA . ARG A 1 680 ? 3.043 -20.149 0.801 1.00 85.62 680 ARG A CA 1
ATOM 5430 C C . ARG A 1 680 ? 2.237 -20.094 2.098 1.00 85.62 680 ARG A C 1
ATOM 5432 O O . ARG A 1 680 ? 2.525 -19.273 2.962 1.00 85.62 680 ARG A O 1
ATOM 5439 N N . GLN A 1 681 ? 1.252 -20.976 2.271 1.00 88.06 681 GLN A N 1
ATOM 5440 C CA . GLN A 1 681 ? 0.452 -20.993 3.496 1.00 88.06 681 GLN A CA 1
ATOM 5441 C C . GLN A 1 681 ? 1.287 -21.357 4.733 1.00 88.06 681 GLN A C 1
ATOM 5443 O O . GLN A 1 681 ? 1.024 -20.840 5.820 1.00 88.06 681 GLN A O 1
ATOM 5448 N N . VAL A 1 682 ? 2.292 -22.224 4.575 1.00 89.88 682 VAL A N 1
ATOM 5449 C CA . VAL A 1 682 ? 3.239 -22.550 5.649 1.00 89.88 682 VAL A CA 1
ATOM 5450 C C . VAL A 1 682 ? 4.083 -21.332 6.027 1.00 89.88 682 VAL A C 1
ATOM 5452 O O . VAL A 1 682 ? 4.205 -21.052 7.217 1.00 89.88 682 VAL A O 1
ATOM 5455 N N . ASP A 1 683 ? 4.608 -20.588 5.051 1.00 85.94 683 ASP A N 1
ATOM 5456 C CA . ASP A 1 683 ? 5.424 -19.392 5.303 1.00 85.94 683 ASP A CA 1
ATOM 5457 C C . ASP A 1 683 ? 4.637 -18.319 6.071 1.00 85.94 683 ASP A C 1
ATOM 5459 O O . ASP A 1 683 ? 5.114 -17.828 7.092 1.00 85.94 683 ASP A O 1
ATOM 5463 N N . ILE A 1 684 ? 3.388 -18.050 5.667 1.00 82.50 684 ILE A N 1
ATOM 5464 C CA . ILE A 1 684 ? 2.491 -17.107 6.363 1.00 82.50 684 ILE A CA 1
ATOM 5465 C C . ILE A 1 684 ? 2.269 -17.527 7.824 1.00 82.50 684 ILE A C 1
ATOM 5467 O O . ILE A 1 684 ? 2.289 -16.699 8.732 1.00 82.50 684 ILE A O 1
ATOM 5471 N N . LEU A 1 685 ? 2.055 -18.823 8.080 1.00 85.38 685 LEU A N 1
ATOM 5472 C CA . LEU A 1 685 ? 1.838 -19.326 9.441 1.00 85.38 685 LEU A CA 1
ATOM 5473 C C . LEU A 1 685 ? 3.114 -19.291 10.289 1.00 85.38 685 LEU A C 1
ATOM 5475 O O . LEU A 1 685 ? 3.026 -19.112 11.504 1.00 85.38 685 LEU A O 1
ATOM 5479 N N . LYS A 1 686 ? 4.287 -19.473 9.673 1.00 85.06 686 LYS A N 1
ATOM 5480 C CA . LYS A 1 686 ? 5.582 -19.354 10.353 1.00 85.06 686 LYS A CA 1
ATOM 5481 C C . LYS A 1 686 ? 5.866 -17.911 10.742 1.00 85.06 686 LYS A C 1
ATOM 5483 O O . LYS A 1 686 ? 6.259 -17.677 11.885 1.00 85.06 686 LYS A O 1
ATOM 5488 N N . ASP A 1 687 ? 5.630 -16.971 9.827 1.00 78.38 687 ASP A N 1
ATOM 5489 C CA . ASP A 1 687 ? 5.745 -15.546 10.123 1.00 78.38 687 ASP A CA 1
ATOM 5490 C C . ASP A 1 687 ? 4.778 -15.185 11.258 1.00 78.38 687 ASP A C 1
ATOM 5492 O O . ASP A 1 687 ? 5.225 -14.756 12.314 1.00 78.38 687 ASP A O 1
ATOM 5496 N N . ASP A 1 688 ? 3.493 -15.536 11.157 1.00 76.31 688 ASP A N 1
ATOM 5497 C CA . ASP A 1 688 ? 2.503 -15.282 12.213 1.00 76.31 688 ASP A CA 1
ATOM 5498 C C . ASP A 1 688 ? 2.842 -15.925 13.571 1.00 76.31 688 ASP A C 1
ATOM 5500 O O . ASP A 1 688 ? 2.544 -15.362 14.623 1.00 76.31 688 ASP A O 1
ATOM 5504 N N . ALA A 1 689 ? 3.484 -17.096 13.590 1.00 79.88 689 ALA A N 1
ATOM 5505 C CA . ALA A 1 689 ? 3.939 -17.708 14.836 1.00 79.88 689 ALA A CA 1
ATOM 5506 C C . ALA A 1 689 ? 5.079 -16.919 15.496 1.00 79.88 689 ALA A C 1
ATOM 5508 O O . ALA A 1 689 ? 5.099 -16.814 16.720 1.00 79.88 689 ALA A O 1
ATOM 5509 N N . LYS A 1 690 ? 5.991 -16.353 14.698 1.00 75.44 690 LYS A N 1
ATOM 5510 C CA . LYS A 1 690 ? 7.125 -15.541 15.168 1.00 75.44 690 LYS A CA 1
ATOM 5511 C C . LYS A 1 690 ? 6.709 -14.110 15.521 1.00 75.44 690 LYS A C 1
ATOM 5513 O O . LYS A 1 690 ? 7.235 -13.510 16.450 1.00 75.44 690 LYS A O 1
ATOM 5518 N N . ASN A 1 691 ? 5.768 -13.567 14.762 1.00 69.25 691 ASN A N 1
ATOM 5519 C CA . ASN A 1 691 ? 5.525 -12.135 14.649 1.00 69.25 691 ASN A CA 1
ATOM 5520 C C . ASN A 1 691 ? 4.116 -11.720 15.064 1.00 69.25 691 ASN A C 1
ATOM 5522 O O . ASN A 1 691 ? 3.888 -10.558 15.396 1.00 69.25 691 ASN A O 1
ATOM 5526 N N . GLY A 1 692 ? 3.178 -12.660 15.054 1.00 66.19 692 GLY A N 1
ATOM 5527 C CA . GLY A 1 692 ? 1.776 -12.405 15.321 1.00 66.19 692 GLY A CA 1
ATOM 5528 C C . GLY A 1 692 ? 1.456 -12.227 16.800 1.00 66.19 692 GLY A C 1
ATOM 5529 O O . GLY A 1 692 ? 2.304 -12.293 17.694 1.00 66.19 692 GLY A O 1
ATOM 5530 N N . ARG A 1 693 ? 0.164 -12.033 17.063 1.00 65.81 693 ARG A N 1
ATOM 5531 C CA . ARG A 1 693 ? -0.410 -11.763 18.390 1.00 65.81 693 ARG A CA 1
ATOM 5532 C C . ARG A 1 693 ? 0.015 -12.758 19.473 1.00 65.81 693 ARG A C 1
ATOM 5534 O O . ARG A 1 693 ? 0.164 -12.386 20.633 1.00 65.81 693 ARG A O 1
ATOM 5541 N N . PHE A 1 694 ? 0.134 -14.032 19.113 1.00 71.81 694 PHE A N 1
ATOM 5542 C CA . PHE A 1 694 ? 0.379 -15.115 20.062 1.00 71.81 694 PHE A CA 1
ATOM 5543 C C . PHE A 1 694 ? 1.845 -15.527 20.139 1.00 71.81 694 PHE A C 1
ATOM 5545 O O . PHE A 1 694 ? 2.125 -16.558 20.744 1.00 71.81 694 PHE A O 1
ATOM 5552 N N . ARG A 1 695 ? 2.768 -14.745 19.566 1.00 72.25 695 ARG A N 1
ATOM 5553 C CA . ARG A 1 695 ? 4.189 -15.102 19.475 1.00 72.25 695 ARG A CA 1
ATOM 5554 C C . ARG A 1 695 ? 4.831 -15.484 20.806 1.00 72.25 695 ARG A C 1
ATOM 5556 O O . ARG A 1 695 ? 5.640 -16.391 20.810 1.00 72.25 695 ARG A O 1
ATOM 5563 N N . ASP A 1 696 ? 4.389 -14.913 21.930 1.00 72.69 696 ASP A N 1
ATOM 5564 C CA . ASP A 1 696 ? 4.940 -15.225 23.263 1.00 72.69 696 ASP A CA 1
ATOM 5565 C C . ASP A 1 696 ? 4.324 -16.476 23.912 1.00 72.69 696 ASP A C 1
ATOM 5567 O O . ASP A 1 696 ? 4.749 -16.921 24.981 1.00 72.69 696 ASP A O 1
ATOM 5571 N N . MET A 1 697 ? 3.262 -17.040 23.331 1.00 81.56 697 MET A N 1
ATOM 5572 C CA . MET A 1 697 ? 2.609 -18.211 23.906 1.00 81.56 697 MET A CA 1
ATOM 5573 C C . MET A 1 697 ? 3.488 -19.445 23.724 1.00 81.56 697 MET A C 1
ATOM 5575 O O . MET A 1 697 ? 4.035 -19.687 22.650 1.00 81.56 697 MET A O 1
ATOM 5579 N N . ALA A 1 698 ? 3.548 -20.301 24.748 1.00 85.00 698 ALA A N 1
ATOM 5580 C CA . ALA A 1 698 ? 4.330 -21.539 24.709 1.00 85.00 698 ALA A CA 1
ATOM 5581 C C . ALA A 1 698 ? 3.995 -22.429 23.493 1.00 85.00 698 ALA A C 1
ATOM 5583 O O . ALA A 1 698 ? 4.878 -23.080 22.943 1.00 85.00 698 ALA A O 1
ATOM 5584 N N . ILE A 1 699 ? 2.729 -22.437 23.053 1.00 86.31 699 ILE A N 1
ATOM 5585 C CA . ILE A 1 699 ? 2.288 -23.169 21.856 1.00 86.31 699 ILE A CA 1
ATOM 5586 C C . ILE A 1 699 ? 2.945 -22.602 20.589 1.00 86.31 699 ILE A C 1
ATOM 5588 O O . ILE A 1 699 ? 3.521 -23.364 19.815 1.00 86.31 699 ILE A O 1
ATOM 5592 N N . HIS A 1 700 ? 2.907 -21.282 20.406 1.00 83.00 700 HIS A N 1
ATOM 5593 C CA . HIS A 1 700 ? 3.435 -20.599 19.223 1.00 83.00 700 HIS A CA 1
ATOM 5594 C C . HIS A 1 700 ? 4.964 -20.541 19.185 1.00 83.00 700 HIS A C 1
ATOM 5596 O O . HIS A 1 700 ? 5.533 -20.677 18.109 1.00 83.00 700 HIS A O 1
ATOM 5602 N N . THR A 1 701 ? 5.627 -20.419 20.336 1.00 82.50 701 THR A N 1
ATOM 5603 C CA . THR A 1 701 ? 7.097 -20.436 20.413 1.00 82.50 701 THR A CA 1
ATOM 5604 C C . THR A 1 701 ? 7.680 -21.835 20.222 1.00 82.50 701 THR A C 1
ATOM 5606 O O . THR A 1 701 ? 8.681 -21.990 19.529 1.00 82.50 701 THR A O 1
ATOM 5609 N N . LYS A 1 702 ? 7.086 -22.870 20.839 1.00 84.25 702 LYS A N 1
ATOM 5610 C CA . LYS A 1 702 ? 7.718 -24.202 20.927 1.00 84.25 702 LYS A CA 1
ATOM 5611 C C . LYS A 1 702 ? 7.142 -25.243 19.972 1.00 84.25 702 LYS A C 1
ATOM 5613 O O . LYS A 1 702 ? 7.897 -26.066 19.466 1.00 84.25 702 LYS A O 1
ATOM 5618 N N . PHE A 1 703 ? 5.829 -25.248 19.744 1.00 88.38 703 PHE A N 1
ATOM 5619 C CA . PHE A 1 703 ? 5.151 -26.362 19.066 1.00 88.38 703 PHE A CA 1
ATOM 5620 C C . PHE A 1 703 ? 4.733 -26.029 17.632 1.00 88.38 703 PHE A C 1
ATOM 5622 O O . PHE A 1 703 ? 4.918 -26.852 16.735 1.00 88.38 703 PHE A O 1
ATOM 5629 N N . THR A 1 704 ? 4.197 -24.829 17.396 1.00 89.69 704 THR A N 1
ATOM 5630 C CA . THR A 1 704 ? 3.748 -24.400 16.063 1.00 89.69 704 THR A CA 1
ATOM 5631 C C . THR A 1 704 ? 4.864 -24.471 15.010 1.00 89.69 704 THR A C 1
ATOM 5633 O O . THR A 1 704 ? 4.611 -25.066 13.962 1.00 89.69 704 THR A O 1
ATOM 5636 N N . PRO A 1 705 ? 6.102 -23.986 15.256 1.00 87.06 705 PRO A N 1
ATOM 5637 C CA . PRO A 1 705 ? 7.173 -24.048 14.261 1.00 87.06 705 PRO A CA 1
ATOM 5638 C C . PRO A 1 705 ? 7.518 -25.491 13.873 1.00 87.06 705 PRO A C 1
ATOM 5640 O O . PRO A 1 705 ? 7.536 -25.815 12.691 1.00 87.06 705 PRO A O 1
ATOM 5643 N N . GLN A 1 706 ? 7.639 -26.391 14.857 1.00 87.25 706 GLN A N 1
ATOM 5644 C CA . GLN A 1 706 ? 7.930 -27.815 14.628 1.00 87.25 706 GLN A CA 1
ATOM 5645 C C . GLN A 1 706 ? 6.844 -28.508 13.790 1.00 87.25 706 GLN A C 1
ATOM 5647 O O . GLN A 1 706 ? 7.123 -29.344 12.921 1.00 87.25 706 GLN A O 1
ATOM 5652 N N . TYR A 1 707 ? 5.579 -28.167 14.046 1.00 90.75 707 TYR A N 1
ATOM 5653 C CA . TYR A 1 707 ? 4.459 -28.688 13.272 1.00 90.75 707 TYR A CA 1
ATOM 5654 C C . TYR A 1 707 ? 4.493 -28.176 11.827 1.00 90.75 707 TYR A C 1
ATOM 5656 O O . TYR A 1 70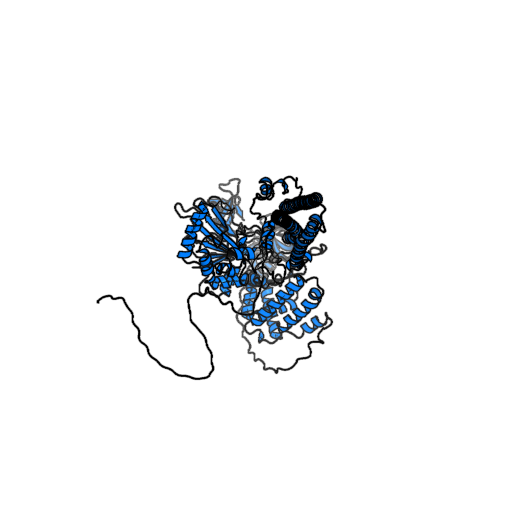7 ? 4.299 -28.956 10.895 1.00 90.75 707 TYR A O 1
ATOM 5664 N N . LEU A 1 708 ? 4.788 -26.890 11.626 1.00 91.12 708 LEU A N 1
ATOM 5665 C CA . LEU A 1 708 ? 4.894 -26.276 10.302 1.00 91.12 708 LEU A CA 1
ATOM 5666 C C . LEU A 1 708 ? 6.099 -26.798 9.505 1.00 91.12 708 LEU A C 1
ATOM 5668 O O . LEU A 1 708 ? 5.950 -27.059 8.314 1.00 91.12 708 LEU A O 1
ATOM 5672 N N . ASP A 1 709 ? 7.239 -27.055 10.150 1.00 87.81 709 ASP A N 1
ATOM 5673 C CA . ASP A 1 709 ? 8.397 -27.725 9.535 1.00 87.81 709 ASP A CA 1
ATOM 5674 C C . ASP A 1 709 ? 8.035 -29.129 9.033 1.00 87.81 709 ASP A C 1
ATOM 5676 O O . ASP A 1 709 ? 8.456 -29.556 7.957 1.00 87.81 709 ASP A O 1
ATOM 5680 N N . THR A 1 710 ? 7.188 -29.844 9.781 1.00 88.19 710 THR A N 1
ATOM 5681 C CA . THR A 1 710 ? 6.688 -31.163 9.368 1.00 88.19 710 THR A CA 1
ATOM 5682 C C . THR A 1 710 ? 5.826 -31.073 8.107 1.00 88.19 710 THR A C 1
ATOM 5684 O O . THR A 1 710 ? 5.882 -31.972 7.268 1.00 88.19 710 THR A O 1
ATOM 5687 N N . TRP A 1 711 ? 5.020 -30.018 7.959 1.00 89.31 711 TRP A N 1
ATOM 5688 C CA . TRP A 1 711 ? 4.224 -29.788 6.749 1.00 89.31 711 TRP A CA 1
ATOM 5689 C C . TRP A 1 711 ? 5.082 -29.362 5.566 1.00 89.31 711 TRP A C 1
ATOM 5691 O O . TRP A 1 711 ? 4.933 -29.933 4.489 1.00 89.31 711 TRP A O 1
ATOM 5701 N N . GLU A 1 712 ? 6.022 -28.440 5.771 1.00 88.94 712 GLU A N 1
ATOM 5702 C CA . GLU A 1 712 ? 6.993 -28.051 4.746 1.00 88.94 712 GLU A CA 1
ATOM 5703 C C . GLU A 1 712 ? 7.727 -29.273 4.186 1.00 88.94 712 GLU A C 1
ATOM 5705 O O . GLU A 1 712 ? 7.733 -29.482 2.978 1.00 88.94 712 GLU A O 1
ATOM 5710 N N . ALA A 1 713 ? 8.240 -30.149 5.054 1.00 84.50 713 ALA A N 1
ATOM 5711 C CA . ALA A 1 713 ? 8.926 -31.374 4.642 1.00 84.50 713 ALA A CA 1
ATOM 5712 C C . ALA A 1 713 ? 8.019 -32.399 3.929 1.00 84.50 713 ALA A C 1
ATOM 5714 O O . ALA A 1 713 ? 8.514 -33.300 3.255 1.00 84.50 713 ALA A O 1
ATOM 5715 N N . ARG A 1 714 ? 6.690 -32.316 4.089 1.00 85.50 714 ARG A N 1
ATOM 5716 C CA . ARG A 1 714 ? 5.736 -33.149 3.330 1.00 85.50 714 ARG A CA 1
ATOM 5717 C C . ARG A 1 714 ? 5.474 -32.587 1.938 1.00 85.50 714 ARG A C 1
ATOM 5719 O O . ARG A 1 714 ? 5.265 -33.370 1.017 1.00 85.50 714 ARG A O 1
ATOM 5726 N N . PHE A 1 715 ? 5.464 -31.263 1.806 1.00 87.06 715 PHE A N 1
ATOM 5727 C CA . PHE A 1 715 ? 5.270 -30.567 0.534 1.00 87.06 715 PHE A CA 1
ATOM 5728 C C . PHE A 1 715 ? 6.556 -30.480 -0.295 1.00 87.06 715 PHE A C 1
ATOM 5730 O O . PHE A 1 715 ? 6.478 -30.411 -1.515 1.00 87.06 715 PHE A O 1
ATOM 5737 N N . LEU A 1 716 ? 7.725 -30.528 0.350 1.00 83.19 716 LEU A N 1
ATOM 5738 C CA . LEU A 1 716 ? 9.040 -30.639 -0.280 1.00 83.19 716 LEU A CA 1
ATOM 5739 C C . LEU A 1 716 ? 9.523 -32.089 -0.211 1.00 83.19 716 LEU A C 1
ATOM 5741 O O . LEU A 1 716 ? 10.184 -32.476 0.756 1.00 83.19 716 LEU A O 1
ATOM 5745 N N . PRO A 1 717 ? 9.195 -32.931 -1.200 1.00 65.38 717 PRO A N 1
ATOM 5746 C CA . PRO A 1 717 ? 9.678 -34.298 -1.220 1.00 65.38 717 PRO A CA 1
ATOM 5747 C C . PRO A 1 717 ? 11.191 -34.340 -1.498 1.00 65.38 717 PRO A C 1
ATOM 5749 O O . PRO A 1 717 ? 11.592 -34.578 -2.629 1.00 65.38 717 PRO A O 1
ATOM 5752 N N . THR A 1 718 ? 12.047 -34.199 -0.476 1.00 53.78 718 THR A N 1
ATOM 5753 C CA . THR A 1 718 ? 13.456 -34.642 -0.551 1.00 53.78 718 THR A CA 1
ATOM 5754 C C . THR A 1 718 ? 14.047 -35.222 0.741 1.00 53.78 718 THR A C 1
ATOM 5756 O O . THR A 1 718 ? 13.767 -34.811 1.861 1.00 53.78 718 THR A O 1
ATOM 5759 N N . SER A 1 719 ? 14.928 -36.204 0.512 1.00 43.59 719 SER A N 1
ATOM 5760 C CA . SER A 1 719 ? 16.006 -36.766 1.336 1.00 43.59 719 SER A CA 1
ATOM 5761 C C . SER A 1 719 ? 15.746 -37.272 2.753 1.00 43.59 719 SER A C 1
ATOM 5763 O O . SER A 1 719 ? 15.592 -36.542 3.730 1.00 43.59 719 SER A O 1
ATOM 5765 N N . LYS A 1 720 ? 15.942 -38.586 2.912 1.00 42.56 720 LYS A N 1
ATOM 5766 C CA . LYS A 1 720 ? 16.101 -39.262 4.209 1.00 42.56 720 LYS A CA 1
ATOM 5767 C C . LYS A 1 720 ? 17.323 -38.779 5.025 1.00 42.56 720 LYS A C 1
ATOM 5769 O O . LYS A 1 720 ? 17.431 -39.193 6.177 1.00 42.56 720 LYS A O 1
ATOM 5774 N N . LEU A 1 721 ? 18.215 -37.930 4.495 1.00 41.41 721 LEU A N 1
ATOM 5775 C CA . LEU A 1 721 ? 19.390 -37.422 5.225 1.00 41.41 721 LEU A CA 1
ATOM 5776 C C . LEU A 1 721 ? 19.075 -36.248 6.171 1.00 41.41 721 LEU A C 1
ATOM 5778 O O . LEU A 1 721 ? 19.649 -36.197 7.257 1.00 41.41 721 LEU A O 1
ATOM 5782 N N . ILE A 1 722 ? 18.090 -35.396 5.863 1.00 42.41 722 ILE A N 1
ATOM 5783 C CA . ILE A 1 722 ? 17.673 -34.293 6.759 1.00 42.41 722 ILE A CA 1
ATOM 5784 C C . ILE A 1 722 ? 16.897 -34.823 7.981 1.00 42.41 722 ILE A C 1
ATOM 5786 O O . ILE A 1 722 ? 16.976 -34.266 9.077 1.00 42.41 722 ILE A O 1
ATOM 5790 N N . LYS A 1 723 ? 16.255 -35.999 7.861 1.00 39.75 723 LYS A N 1
ATOM 5791 C CA . LYS A 1 723 ? 15.622 -36.693 9.001 1.00 39.75 723 LYS A CA 1
ATOM 5792 C C . LYS A 1 723 ? 16.586 -36.963 10.161 1.00 39.75 723 LYS A C 1
ATOM 5794 O O . LYS A 1 723 ? 16.119 -37.089 11.288 1.00 39.75 723 LYS A O 1
ATOM 5799 N N . LYS A 1 724 ? 17.899 -37.045 9.904 1.00 37.28 724 LYS A N 1
ATOM 5800 C CA . LYS A 1 724 ? 18.916 -37.349 10.921 1.00 37.28 724 LYS A CA 1
ATOM 5801 C C . LYS A 1 724 ? 19.391 -36.115 11.703 1.00 37.28 724 LYS A C 1
ATOM 5803 O O . LYS A 1 724 ? 19.872 -36.273 12.819 1.00 37.28 724 LYS A O 1
ATOM 5808 N N . GLN A 1 725 ? 19.232 -34.905 11.156 1.00 37.88 725 GLN A N 1
ATOM 5809 C CA . GLN A 1 725 ? 19.479 -33.657 11.892 1.00 37.88 725 GLN A CA 1
ATOM 5810 C C . GLN A 1 725 ? 18.244 -33.210 12.685 1.00 37.88 725 GLN A C 1
ATOM 5812 O O . GLN A 1 725 ? 18.383 -32.821 13.840 1.00 37.88 725 GLN A O 1
ATOM 5817 N N . ILE A 1 726 ? 17.033 -33.384 12.139 1.00 40.09 726 ILE A N 1
ATOM 5818 C CA . ILE A 1 726 ? 15.776 -33.079 12.853 1.00 40.09 726 ILE A CA 1
ATOM 5819 C C . ILE A 1 726 ? 15.552 -34.037 14.043 1.00 40.09 726 ILE A C 1
ATOM 5821 O O . ILE A 1 726 ? 15.013 -33.638 15.074 1.00 40.09 726 ILE A O 1
ATOM 5825 N N . SER A 1 727 ? 16.015 -35.293 13.954 1.00 36.59 727 SER A N 1
ATOM 5826 C CA . SER A 1 727 ? 15.894 -36.264 15.054 1.00 36.59 727 SER A CA 1
ATOM 5827 C C . SER A 1 727 ? 16.805 -35.986 16.252 1.00 36.59 727 SER A C 1
ATOM 5829 O O . SER A 1 727 ? 16.600 -36.587 17.302 1.00 36.59 727 SER A O 1
ATOM 5831 N N . ASN A 1 728 ? 17.810 -35.117 16.108 1.00 35.28 728 ASN A N 1
ATOM 5832 C CA . ASN A 1 728 ? 18.790 -34.858 17.164 1.00 35.28 728 ASN A CA 1
ATOM 5833 C C . ASN A 1 728 ? 18.483 -33.600 17.996 1.00 35.28 728 ASN A C 1
ATOM 5835 O O . ASN A 1 728 ? 19.173 -33.369 18.984 1.00 35.28 728 ASN A O 1
ATOM 5839 N N . SER A 1 729 ? 17.441 -32.827 17.658 1.00 36.56 729 SER A N 1
ATOM 5840 C CA . SER A 1 729 ? 17.046 -31.618 18.403 1.00 36.56 729 SER A CA 1
ATOM 5841 C C . SER A 1 729 ? 15.614 -31.625 18.959 1.00 36.56 729 SER A C 1
ATOM 5843 O O . SER A 1 729 ? 15.166 -30.615 19.495 1.00 36.56 729 SER A O 1
ATOM 5845 N N . SER A 1 730 ? 14.877 -32.741 18.920 1.00 34.38 730 SER A N 1
ATOM 5846 C CA . SER A 1 730 ? 13.549 -32.793 19.550 1.00 34.38 730 SER A CA 1
ATOM 5847 C C . SER A 1 730 ? 13.140 -34.196 20.006 1.00 34.38 730 SER A C 1
ATOM 5849 O O . SER A 1 730 ? 13.230 -35.179 19.270 1.00 34.38 730 SER A O 1
ATOM 5851 N N . HIS A 1 731 ? 12.644 -34.289 21.244 1.00 37.34 731 HIS A N 1
ATOM 5852 C CA . HIS A 1 731 ? 11.849 -35.426 21.692 1.00 37.34 731 HIS A CA 1
ATOM 5853 C C . HIS A 1 731 ? 10.633 -35.569 20.766 1.00 37.34 731 HIS A C 1
ATOM 5855 O O . HIS A 1 731 ? 9.753 -34.717 20.714 1.00 37.34 731 HIS A O 1
ATOM 5861 N N . SER A 1 732 ? 10.628 -36.659 20.011 1.00 31.22 732 SER A N 1
ATOM 5862 C CA . SER A 1 732 ? 9.637 -37.014 19.003 1.00 31.22 732 SER A CA 1
ATOM 5863 C C . SER A 1 732 ? 8.192 -37.105 19.545 1.00 31.22 732 SER A C 1
ATOM 5865 O O . SER A 1 732 ? 7.932 -37.934 20.420 1.00 31.22 732 SER A O 1
ATOM 5867 N N . PRO A 1 733 ? 7.214 -36.373 18.969 1.00 37.66 733 PRO A N 1
ATOM 5868 C CA . PRO A 1 733 ? 5.781 -36.616 19.158 1.00 37.66 733 PRO A CA 1
ATOM 5869 C C . PRO A 1 733 ? 5.197 -37.677 18.190 1.00 37.66 733 PRO A C 1
ATOM 5871 O O . PRO A 1 733 ? 3.979 -37.835 18.097 1.00 37.66 733 PRO A O 1
ATOM 5874 N N . LEU A 1 734 ? 6.026 -38.450 17.467 1.00 33.41 734 LEU A N 1
ATOM 5875 C CA . LEU A 1 734 ? 5.591 -39.420 16.434 1.00 33.41 734 LEU A CA 1
ATOM 5876 C C . LEU A 1 734 ? 4.871 -40.686 16.948 1.00 33.41 734 LEU A C 1
ATOM 5878 O O . LEU A 1 734 ? 4.675 -41.617 16.169 1.00 33.41 734 LEU A O 1
ATOM 5882 N N . GLN A 1 735 ? 4.408 -40.744 18.198 1.00 35.75 735 GLN A N 1
ATOM 5883 C CA . GLN A 1 735 ? 3.567 -41.863 18.650 1.00 35.75 735 GLN A CA 1
ATOM 5884 C C . GLN A 1 735 ? 2.092 -41.743 18.225 1.00 35.75 735 GLN A C 1
ATOM 5886 O O . GLN A 1 735 ? 1.381 -42.744 18.246 1.00 35.75 735 GLN A O 1
ATOM 5891 N N . LEU A 1 736 ? 1.622 -40.573 17.769 1.00 33.59 736 LEU A N 1
ATOM 5892 C CA . LEU A 1 736 ? 0.202 -40.399 17.421 1.00 33.59 736 LEU A CA 1
ATOM 5893 C C . LEU A 1 736 ? -0.132 -40.626 15.929 1.00 33.59 736 LEU A C 1
ATOM 5895 O O . LEU A 1 736 ? -1.285 -40.888 15.598 1.00 33.59 736 LEU A O 1
ATOM 5899 N N . ALA A 1 737 ? 0.851 -40.570 15.020 1.00 32.72 737 ALA A N 1
ATOM 5900 C CA . ALA A 1 737 ? 0.611 -40.548 13.565 1.00 32.72 737 ALA A CA 1
ATOM 5901 C C . ALA A 1 737 ? 0.871 -41.881 12.823 1.00 32.72 737 ALA A C 1
ATOM 5903 O O . ALA A 1 737 ? 0.630 -41.971 11.622 1.00 32.72 737 ALA A O 1
ATOM 5904 N N . GLN A 1 738 ? 1.328 -42.934 13.508 1.00 32.66 738 GLN A N 1
ATOM 5905 C CA . GLN A 1 738 ? 1.706 -44.224 12.898 1.00 32.66 738 GLN A CA 1
ATOM 5906 C C . GLN A 1 738 ? 0.538 -45.122 12.436 1.00 32.66 738 GLN A C 1
ATOM 5908 O O . GLN A 1 738 ? 0.766 -46.277 12.085 1.00 32.66 738 GLN A O 1
ATOM 5913 N N . ARG A 1 739 ? -0.715 -44.651 12.418 1.00 30.09 739 ARG A N 1
ATOM 5914 C CA . ARG A 1 739 ? -1.868 -45.546 12.200 1.00 30.09 739 ARG A CA 1
ATOM 5915 C C . ARG A 1 739 ? -2.354 -45.735 10.765 1.00 30.09 739 ARG A C 1
ATOM 5917 O O . ARG A 1 739 ? -3.268 -46.530 10.586 1.00 30.09 739 ARG A O 1
ATOM 5924 N N . ILE A 1 740 ? -1.791 -45.077 9.752 1.00 32.53 740 ILE A N 1
ATOM 5925 C CA . ILE A 1 740 ? -2.302 -45.223 8.378 1.00 32.53 740 ILE A CA 1
ATOM 5926 C C . ILE A 1 740 ? -1.125 -45.296 7.395 1.00 32.53 740 ILE A C 1
ATOM 5928 O O . ILE A 1 740 ? -0.462 -44.298 7.133 1.00 32.53 740 ILE A O 1
ATOM 5932 N N . SER A 1 741 ? -0.833 -46.504 6.907 1.00 30.73 741 SER A N 1
ATOM 5933 C CA . SER A 1 741 ? 0.240 -46.837 5.959 1.00 30.73 741 SER A CA 1
ATOM 5934 C C . SER A 1 741 ? -0.322 -47.652 4.789 1.00 30.73 741 SER A C 1
ATOM 5936 O O . SER A 1 741 ? -1.381 -48.261 4.931 1.00 30.73 741 SER A O 1
ATOM 5938 N N . THR A 1 742 ? 0.502 -47.743 3.733 1.00 30.64 742 THR A N 1
ATOM 5939 C CA . THR A 1 742 ? 0.503 -48.638 2.549 1.00 30.64 742 THR A CA 1
ATOM 5940 C C . THR A 1 742 ? -0.292 -48.118 1.338 1.00 30.64 742 THR A C 1
ATOM 5942 O O . THR A 1 742 ? -1.414 -47.669 1.503 1.00 30.64 742 THR A O 1
ATOM 5945 N N . GLU A 1 743 ? 0.213 -48.069 0.094 1.00 27.06 743 GLU A N 1
ATOM 5946 C CA . GLU A 1 743 ? 1.348 -48.747 -0.565 1.00 27.06 743 GLU A CA 1
ATOM 5947 C C . GLU A 1 743 ? 1.642 -48.096 -1.947 1.00 27.06 743 GLU A C 1
ATOM 5949 O O . GLU A 1 743 ? 0.739 -47.533 -2.561 1.00 27.06 743 GLU A O 1
ATOM 5954 N N . ALA A 1 744 ? 2.870 -48.210 -2.475 1.00 30.47 744 ALA A N 1
ATOM 5955 C CA . ALA A 1 744 ? 3.197 -47.958 -3.891 1.00 30.47 744 ALA A CA 1
ATOM 5956 C C . ALA A 1 744 ? 4.369 -48.856 -4.355 1.00 30.47 744 ALA A C 1
ATOM 5958 O O . ALA A 1 744 ? 5.307 -49.029 -3.570 1.00 30.47 744 ALA A O 1
ATOM 5959 N N . PRO A 1 745 ? 4.392 -49.360 -5.613 1.00 31.61 745 PRO A N 1
ATOM 5960 C CA . PRO A 1 745 ? 5.576 -49.998 -6.197 1.00 31.61 745 PRO A CA 1
ATOM 5961 C C . PRO A 1 745 ? 6.157 -49.291 -7.452 1.00 31.61 745 PRO A C 1
ATOM 5963 O O . PRO A 1 745 ? 5.520 -49.185 -8.493 1.00 31.61 745 PRO A O 1
ATOM 5966 N N . SER A 1 746 ? 7.409 -48.835 -7.303 1.00 28.50 746 SER A N 1
ATOM 5967 C CA . SER A 1 746 ? 8.638 -49.078 -8.105 1.00 28.50 746 SER A CA 1
ATOM 5968 C C . SER A 1 746 ? 8.726 -49.002 -9.659 1.00 28.50 746 SER A C 1
ATOM 5970 O O . SER A 1 746 ? 8.249 -49.893 -10.351 1.00 28.50 746 SER A O 1
ATOM 5972 N N . THR A 1 747 ? 9.588 -48.064 -10.116 1.00 29.31 747 THR A N 1
ATOM 5973 C CA . THR A 1 747 ? 10.849 -48.224 -10.917 1.00 29.31 747 THR A CA 1
ATOM 5974 C C . THR A 1 747 ? 10.815 -48.635 -12.405 1.00 29.31 747 THR A C 1
ATOM 5976 O O . THR A 1 747 ? 10.324 -49.708 -12.692 1.00 29.31 747 THR A O 1
ATOM 5979 N N . VAL A 1 748 ? 11.515 -47.894 -13.301 1.00 26.02 748 VAL A N 1
ATOM 5980 C CA . VAL A 1 748 ? 12.594 -48.371 -14.232 1.00 26.02 748 VAL A CA 1
ATOM 5981 C C . VAL A 1 748 ? 13.455 -47.183 -14.734 1.00 26.02 748 VAL A C 1
ATOM 5983 O O . VAL A 1 748 ? 12.969 -46.078 -14.950 1.00 26.02 748 VAL A O 1
ATOM 5986 N N . GLN A 1 749 ? 14.764 -47.437 -14.856 1.00 27.20 749 GLN A N 1
ATOM 5987 C CA . GLN A 1 749 ? 15.892 -46.532 -15.104 1.00 27.20 749 GLN A CA 1
ATOM 5988 C C . GLN A 1 749 ? 16.126 -46.070 -16.560 1.00 27.20 749 GLN A C 1
ATOM 5990 O O . GLN A 1 749 ? 15.741 -46.712 -17.532 1.00 27.20 749 GLN A O 1
ATOM 5995 N N . ARG A 1 750 ? 16.893 -44.969 -16.636 1.00 35.97 750 ARG A N 1
ATOM 5996 C CA . ARG A 1 750 ? 17.543 -44.298 -17.779 1.00 35.97 750 ARG A CA 1
ATOM 5997 C C . ARG A 1 750 ? 18.500 -45.167 -18.612 1.00 35.97 750 ARG A C 1
ATOM 5999 O O . ARG A 1 750 ? 19.200 -46.017 -18.074 1.00 35.97 750 ARG A O 1
ATOM 6006 N N . SER A 1 751 ? 18.720 -44.741 -19.860 1.00 25.67 751 SER A N 1
ATOM 6007 C CA . SER A 1 751 ? 20.000 -44.892 -20.573 1.00 25.67 751 SER A CA 1
ATOM 6008 C C . SER A 1 751 ? 20.463 -43.542 -21.138 1.00 25.67 751 SER A C 1
ATOM 6010 O O . SER A 1 751 ? 19.650 -42.685 -21.477 1.00 25.67 751 SER A O 1
ATOM 6012 N N . ARG A 1 752 ? 21.782 -43.337 -21.158 1.00 29.50 752 ARG A N 1
ATOM 6013 C CA . ARG A 1 752 ? 22.509 -42.073 -21.337 1.00 29.50 752 ARG A CA 1
ATOM 6014 C C . ARG A 1 752 ? 23.501 -42.265 -22.488 1.00 29.50 752 ARG A C 1
ATOM 6016 O O . ARG A 1 752 ? 24.321 -43.176 -22.412 1.00 29.50 752 ARG A O 1
ATOM 6023 N N . THR A 1 753 ? 23.496 -41.398 -23.498 1.00 25.53 753 THR A N 1
ATOM 6024 C CA . THR A 1 753 ? 24.573 -41.306 -24.503 1.00 25.53 753 THR A CA 1
ATOM 6025 C C . THR A 1 753 ? 25.337 -39.988 -24.367 1.00 25.53 753 THR A C 1
ATOM 6027 O O . THR A 1 753 ? 24.784 -38.948 -24.013 1.00 25.53 753 THR A O 1
ATOM 6030 N N . LYS A 1 754 ? 26.661 -40.093 -24.537 1.00 26.77 754 LYS A N 1
ATOM 6031 C CA . LYS A 1 754 ? 27.683 -39.069 -24.281 1.00 26.77 754 LYS A CA 1
ATOM 6032 C C . LYS A 1 754 ? 27.679 -37.964 -25.344 1.00 26.77 754 LYS A C 1
ATOM 6034 O O . LYS A 1 754 ? 27.482 -38.235 -26.522 1.00 26.77 754 LYS A O 1
ATOM 6039 N N . ARG A 1 755 ? 27.965 -36.742 -24.881 1.00 33.22 755 ARG A N 1
ATOM 6040 C CA . ARG A 1 755 ? 28.195 -35.517 -25.659 1.00 33.22 755 ARG A CA 1
ATOM 6041 C C . ARG A 1 755 ? 29.605 -35.482 -26.257 1.00 33.22 755 ARG A C 1
ATOM 6043 O O . ARG A 1 755 ? 30.555 -35.921 -25.608 1.00 33.22 755 ARG A O 1
ATOM 6050 N N . THR A 1 756 ? 29.720 -34.865 -27.426 1.00 27.86 756 THR A N 1
ATOM 6051 C CA . THR A 1 756 ? 30.950 -34.271 -27.975 1.00 27.86 756 THR A CA 1
ATOM 6052 C C . THR A 1 756 ? 31.032 -32.786 -27.564 1.00 27.86 756 THR A C 1
ATOM 6054 O O . THR A 1 756 ? 29.983 -32.168 -27.363 1.00 27.86 756 THR A O 1
ATOM 6057 N N . PRO A 1 757 ? 32.237 -32.210 -27.391 1.00 32.22 757 PRO A N 1
ATOM 6058 C CA . PRO A 1 757 ? 32.424 -30.854 -26.877 1.00 32.22 757 PRO A CA 1
ATOM 6059 C C . PRO A 1 757 ? 32.365 -29.784 -27.981 1.00 32.22 757 PRO A C 1
ATOM 6061 O O . PRO A 1 757 ? 32.704 -30.049 -29.133 1.00 32.22 757 PRO A O 1
ATOM 6064 N N . LEU A 1 758 ? 31.949 -28.576 -27.595 1.00 31.25 758 LEU A N 1
ATOM 6065 C CA . LEU A 1 758 ? 31.893 -27.362 -28.418 1.00 31.25 758 LEU A CA 1
ATOM 6066 C C . LEU A 1 758 ? 32.863 -26.290 -27.867 1.00 31.25 758 LEU A C 1
ATOM 6068 O O . LEU A 1 758 ? 33.302 -26.419 -26.722 1.00 31.25 758 LEU A O 1
ATOM 6072 N N . PRO A 1 759 ? 33.247 -25.301 -28.700 1.00 32.84 759 PRO A N 1
ATOM 6073 C CA . PRO A 1 759 ? 34.490 -24.536 -28.579 1.00 32.84 759 PRO A CA 1
ATOM 6074 C C . PRO A 1 759 ? 34.415 -23.411 -27.529 1.00 32.84 759 PRO A C 1
ATOM 6076 O O . PRO A 1 759 ? 33.321 -23.072 -27.077 1.00 32.84 759 PRO A O 1
ATOM 6079 N N . PRO A 1 760 ? 35.567 -22.849 -27.114 1.00 33.59 760 PRO A N 1
ATOM 6080 C CA . PRO A 1 760 ? 35.643 -21.984 -25.944 1.00 33.59 760 PRO A CA 1
ATOM 6081 C C . PRO A 1 760 ? 35.197 -20.547 -26.241 1.00 33.59 760 PRO A C 1
ATOM 6083 O O . PRO A 1 760 ? 35.488 -19.991 -27.297 1.00 33.59 760 PRO A O 1
ATOM 6086 N N . THR A 1 761 ? 34.514 -19.958 -25.262 1.00 35.66 761 THR A N 1
ATOM 6087 C CA . THR A 1 761 ? 34.081 -18.558 -25.195 1.00 35.66 761 THR A CA 1
ATOM 6088 C C . THR A 1 761 ? 35.162 -17.650 -24.596 1.00 35.66 761 THR A C 1
ATOM 6090 O O . THR A 1 761 ? 35.916 -18.064 -23.714 1.00 35.66 761 THR A O 1
ATOM 6093 N N . GLU A 1 762 ? 35.228 -16.408 -25.086 1.00 37.31 762 GLU A N 1
ATOM 6094 C CA . GLU A 1 762 ? 36.223 -15.391 -24.712 1.00 37.31 762 GLU A CA 1
ATOM 6095 C C . GLU A 1 762 ? 36.044 -14.822 -23.293 1.00 37.31 762 GLU A C 1
ATOM 6097 O O . GLU A 1 762 ? 34.949 -14.819 -22.729 1.00 37.31 762 GLU A O 1
ATOM 6102 N N . LYS A 1 763 ? 37.156 -14.338 -22.722 1.00 33.28 763 LYS A N 1
ATOM 6103 C CA . LYS A 1 763 ? 37.278 -13.865 -21.334 1.00 33.28 763 LYS A CA 1
ATOM 6104 C C . LYS A 1 763 ? 37.053 -12.344 -21.188 1.00 33.28 763 LYS A C 1
ATOM 6106 O O . LYS A 1 763 ? 37.381 -11.600 -22.112 1.00 33.28 763 LYS A O 1
ATOM 6111 N N . PRO A 1 764 ? 36.551 -11.884 -20.021 1.00 42.00 764 PRO A N 1
ATOM 6112 C CA . PRO A 1 764 ? 36.285 -10.469 -19.733 1.00 42.00 764 PRO A CA 1
ATOM 6113 C C . PRO A 1 764 ? 37.563 -9.616 -19.608 1.00 42.00 764 PRO A C 1
ATOM 6115 O O . PRO A 1 764 ? 38.638 -10.145 -19.329 1.00 42.00 764 PRO A O 1
ATOM 6118 N N . ARG A 1 765 ? 37.426 -8.293 -19.811 1.00 39.97 765 ARG A N 1
ATOM 6119 C CA . ARG A 1 765 ? 38.505 -7.282 -19.778 1.00 39.97 765 ARG A CA 1
ATOM 6120 C C . ARG A 1 765 ? 38.266 -6.209 -18.704 1.00 39.97 765 ARG A C 1
ATOM 6122 O O . ARG A 1 765 ? 37.121 -5.940 -18.353 1.00 39.97 765 ARG A O 1
ATOM 6129 N N . GLU A 1 766 ? 39.360 -5.619 -18.222 1.00 39.19 766 GLU A N 1
ATOM 6130 C CA . GLU A 1 766 ? 39.424 -4.635 -17.127 1.00 39.19 766 GLU A CA 1
ATOM 6131 C C . GLU A 1 766 ? 38.860 -3.243 -17.480 1.00 39.19 766 GLU A C 1
ATOM 6133 O O . GLU A 1 766 ? 38.962 -2.824 -18.635 1.00 39.19 766 GLU A O 1
ATOM 6138 N N . PRO A 1 767 ? 38.317 -2.499 -16.490 1.00 40.66 767 PRO A N 1
ATOM 6139 C CA . PRO A 1 767 ? 37.755 -1.161 -16.697 1.00 40.66 767 PRO A CA 1
ATOM 6140 C C . PRO A 1 767 ? 38.798 -0.025 -16.798 1.00 40.66 767 PRO A C 1
ATOM 6142 O O . PRO A 1 767 ? 38.518 0.971 -17.458 1.00 40.66 767 PRO A O 1
ATOM 6145 N N . PHE A 1 768 ? 39.991 -0.150 -16.197 1.00 46.75 768 PHE A N 1
ATOM 6146 C CA . PHE A 1 768 ? 41.160 0.721 -16.434 1.00 46.75 768 PHE A CA 1
ATOM 6147 C C . PHE A 1 768 ? 42.463 0.007 -16.032 1.00 46.75 768 PHE A C 1
ATOM 6149 O O . PHE A 1 768 ? 42.434 -0.950 -15.259 1.00 46.75 768 PHE A O 1
ATOM 6156 N N . SER A 1 769 ? 43.604 0.446 -16.577 1.00 43.69 769 SER A N 1
ATOM 6157 C CA . SER A 1 769 ? 44.901 -0.217 -16.368 1.00 43.69 769 SER A CA 1
ATOM 6158 C C . SER A 1 769 ? 45.318 -0.143 -14.898 1.00 43.69 769 SER A C 1
ATOM 6160 O O . SER A 1 769 ? 45.612 0.936 -14.394 1.00 43.69 769 SER A O 1
ATOM 6162 N N . GLY A 1 770 ? 45.321 -1.293 -14.223 1.00 51.69 770 GLY A N 1
ATOM 6163 C CA . GLY A 1 770 ? 45.700 -1.415 -12.815 1.00 51.69 770 GLY A CA 1
ATOM 6164 C C . GLY A 1 770 ? 44.530 -1.499 -11.821 1.00 51.69 770 GLY A C 1
ATOM 6165 O O . GLY A 1 770 ? 44.757 -1.513 -10.616 1.00 51.69 770 GLY A O 1
ATOM 6166 N N . ALA A 1 771 ? 43.283 -1.592 -12.301 1.00 54.91 771 ALA A N 1
ATOM 6167 C CA . ALA A 1 771 ? 42.091 -1.681 -11.448 1.00 54.91 771 ALA A CA 1
ATOM 6168 C C . ALA A 1 771 ? 42.057 -2.923 -10.533 1.00 54.91 771 ALA A C 1
ATOM 6170 O O . ALA A 1 771 ? 41.336 -2.922 -9.538 1.00 54.91 771 ALA A O 1
ATOM 6171 N N . TRP A 1 772 ? 42.804 -3.977 -10.878 1.00 62.03 772 TRP A N 1
ATOM 6172 C CA . TRP A 1 772 ? 42.853 -5.254 -10.156 1.00 62.03 772 TRP A CA 1
ATOM 6173 C C . TRP A 1 772 ? 44.280 -5.620 -9.712 1.00 62.03 772 TRP A C 1
ATOM 6175 O O . TRP A 1 772 ? 44.627 -6.796 -9.722 1.00 62.03 772 TRP A O 1
ATOM 6185 N N . LEU A 1 773 ? 45.126 -4.634 -9.385 1.00 72.62 773 LEU A N 1
ATOM 6186 C CA . LEU A 1 773 ? 46.490 -4.912 -8.922 1.00 72.62 773 LEU A CA 1
ATOM 6187 C C . LEU A 1 773 ? 46.477 -5.530 -7.518 1.00 72.62 773 LEU A C 1
ATOM 6189 O O . LEU A 1 773 ? 45.914 -4.957 -6.585 1.00 72.62 773 LEU A O 1
ATOM 6193 N N . GLU A 1 774 ? 47.116 -6.687 -7.366 1.00 76.75 774 GLU A N 1
ATOM 6194 C CA . GLU A 1 774 ? 47.170 -7.440 -6.108 1.00 76.75 774 GLU A CA 1
ATOM 6195 C C . GLU A 1 774 ? 48.573 -7.408 -5.479 1.00 76.75 774 GLU A C 1
ATOM 6197 O O . GLU A 1 774 ? 49.591 -7.209 -6.146 1.00 76.75 774 GLU A O 1
ATOM 6202 N N . VAL A 1 775 ? 48.643 -7.620 -4.161 1.00 82.75 775 VAL A N 1
ATOM 6203 C CA . VAL A 1 775 ? 49.922 -7.732 -3.446 1.00 82.75 775 VAL A CA 1
ATOM 6204 C C . VAL A 1 775 ? 50.718 -8.913 -4.008 1.00 82.75 775 VAL A C 1
ATOM 6206 O O . VAL A 1 775 ? 50.226 -10.039 -4.066 1.00 82.75 775 VAL A O 1
ATOM 6209 N N . GLY A 1 776 ? 51.962 -8.653 -4.407 1.00 79.50 776 GLY A N 1
ATOM 6210 C CA . GLY A 1 776 ? 52.846 -9.601 -5.083 1.00 79.50 776 GLY A CA 1
ATOM 6211 C C . GLY A 1 776 ? 52.928 -9.426 -6.602 1.00 79.50 776 GLY A C 1
ATOM 6212 O O . GLY A 1 776 ? 53.787 -10.055 -7.220 1.00 79.50 776 GLY A O 1
ATOM 6213 N N . GLU A 1 777 ? 52.099 -8.575 -7.215 1.00 83.31 777 GLU A N 1
ATOM 6214 C CA . GLU A 1 777 ? 52.214 -8.272 -8.644 1.00 83.31 777 GLU A CA 1
ATOM 6215 C C . GLU A 1 777 ? 53.389 -7.324 -8.950 1.00 83.31 777 GLU A C 1
ATOM 6217 O O . GLU A 1 777 ? 53.704 -6.399 -8.192 1.00 83.31 777 GLU A O 1
ATOM 6222 N N . VAL A 1 778 ? 54.039 -7.555 -10.097 1.00 83.06 778 VAL A N 1
ATOM 6223 C CA . VAL A 1 778 ? 55.106 -6.697 -10.629 1.00 83.06 778 VAL A CA 1
ATOM 6224 C C . VAL A 1 778 ? 54.480 -5.559 -11.423 1.00 83.06 778 VAL A C 1
ATOM 6226 O O . VAL A 1 778 ? 53.650 -5.788 -12.300 1.00 83.06 778 VAL A O 1
ATOM 6229 N N . VAL A 1 779 ? 54.909 -4.334 -11.139 1.00 87.75 779 VAL A N 1
ATOM 6230 C CA . VAL A 1 779 ? 54.384 -3.092 -11.709 1.00 87.75 779 VAL A CA 1
ATOM 6231 C C . VAL A 1 779 ? 55.515 -2.145 -12.095 1.00 87.75 779 VAL A C 1
ATOM 6233 O O . VAL A 1 779 ? 56.662 -2.308 -11.692 1.00 87.75 779 VAL A O 1
ATOM 6236 N N . GLU A 1 780 ? 55.197 -1.134 -12.887 1.00 83.69 780 GLU A N 1
ATOM 6237 C CA . GLU A 1 780 ? 56.041 0.039 -13.077 1.00 83.69 780 GLU A CA 1
ATOM 6238 C C . GLU A 1 780 ? 55.511 1.180 -12.211 1.00 83.69 780 GLU A C 1
ATOM 6240 O O . GLU A 1 780 ? 54.329 1.516 -12.279 1.00 83.69 780 GLU A O 1
ATOM 6245 N N . ALA A 1 781 ? 56.383 1.812 -11.432 1.00 84.88 781 ALA A N 1
ATOM 6246 C CA . ALA A 1 781 ? 56.034 2.918 -10.554 1.00 84.88 781 ALA A CA 1
ATOM 6247 C C . ALA A 1 781 ? 56.996 4.102 -10.718 1.00 84.88 781 ALA A C 1
ATOM 6249 O O . ALA A 1 781 ? 58.172 3.945 -11.062 1.00 84.88 781 ALA A O 1
ATOM 6250 N N . LYS A 1 782 ? 56.491 5.317 -10.492 1.00 82.94 782 LYS A N 1
ATOM 6251 C CA . LYS A 1 782 ? 57.323 6.526 -10.413 1.00 82.94 782 LYS A CA 1
ATOM 6252 C C . LYS A 1 782 ? 57.865 6.676 -8.998 1.00 82.94 782 LYS A C 1
ATOM 6254 O O . LYS A 1 782 ? 57.080 6.856 -8.070 1.00 82.94 782 LYS A O 1
ATOM 6259 N N . TYR A 1 783 ? 59.188 6.720 -8.848 1.00 80.31 783 TYR A N 1
ATOM 6260 C CA . TYR A 1 783 ? 59.819 6.885 -7.536 1.00 80.31 783 TYR A CA 1
ATOM 6261 C C . TYR A 1 783 ? 59.328 8.162 -6.833 1.00 80.31 783 TYR A C 1
ATOM 6263 O O . TYR A 1 783 ? 59.423 9.269 -7.373 1.00 80.31 783 TYR A O 1
ATOM 6271 N N . ARG A 1 784 ? 58.753 8.013 -5.637 1.00 79.62 784 ARG A N 1
ATOM 6272 C CA . ARG A 1 784 ? 58.079 9.051 -4.838 1.00 79.62 784 ARG A CA 1
ATOM 6273 C C . ARG A 1 784 ? 57.017 9.841 -5.599 1.00 79.62 784 ARG A C 1
ATOM 6275 O O . ARG A 1 784 ? 56.772 11.005 -5.271 1.00 79.62 784 ARG A O 1
ATOM 6282 N N . CYS A 1 785 ? 56.438 9.246 -6.644 1.00 77.88 785 CYS A N 1
ATOM 6283 C CA . CYS A 1 785 ? 55.473 9.878 -7.540 1.00 77.88 785 CYS A CA 1
ATOM 6284 C C . CYS A 1 785 ? 56.050 11.166 -8.179 1.00 77.88 785 CYS A C 1
ATOM 6286 O O . CYS A 1 785 ? 55.340 12.118 -8.500 1.00 77.88 785 CYS A O 1
ATOM 6288 N N . LYS A 1 786 ? 57.385 11.213 -8.342 1.00 66.62 786 LYS A N 1
ATOM 6289 C CA . LYS A 1 786 ? 58.158 12.367 -8.819 1.00 66.62 786 LYS A CA 1
ATOM 6290 C C . LYS A 1 786 ? 59.092 11.956 -9.956 1.00 66.62 786 LYS A C 1
ATOM 6292 O O . LYS A 1 786 ? 59.753 10.928 -9.908 1.00 66.62 786 LYS A O 1
ATOM 6297 N N . GLY A 1 787 ? 59.202 12.815 -10.967 1.00 66.06 787 GLY A N 1
ATOM 6298 C CA . GLY A 1 787 ? 60.039 12.566 -12.144 1.00 66.06 787 GLY A CA 1
ATOM 6299 C C . GLY A 1 787 ? 59.271 11.973 -13.329 1.00 66.06 787 GLY A C 1
ATOM 6300 O O . GLY A 1 787 ? 58.059 11.770 -13.277 1.00 66.06 787 GLY A O 1
ATOM 6301 N N . LYS A 1 788 ? 59.985 11.776 -14.443 1.00 63.03 788 LYS A N 1
ATOM 6302 C CA . LYS A 1 788 ? 59.412 11.349 -15.736 1.00 63.03 788 LYS A CA 1
ATOM 6303 C C . LYS A 1 788 ? 59.644 9.870 -16.052 1.00 63.03 788 LYS A C 1
ATOM 6305 O O . LYS A 1 788 ? 59.073 9.369 -17.017 1.00 63.03 788 LYS A O 1
ATOM 6310 N N . ASP A 1 789 ? 60.466 9.208 -15.250 1.00 71.44 789 ASP A N 1
ATOM 6311 C CA . ASP A 1 789 ? 60.915 7.844 -15.491 1.00 71.44 789 ASP A CA 1
ATOM 6312 C C . ASP A 1 789 ? 60.087 6.867 -14.650 1.00 71.44 789 ASP A C 1
ATOM 6314 O O . ASP A 1 789 ? 59.752 7.154 -13.498 1.00 71.44 789 ASP A O 1
ATOM 6318 N N . TRP A 1 790 ? 59.757 5.725 -15.247 1.00 80.31 790 TRP A N 1
ATOM 6319 C CA . TRP A 1 790 ? 59.050 4.622 -14.604 1.00 80.31 790 TRP A CA 1
ATOM 6320 C C . TRP A 1 790 ? 60.047 3.511 -14.292 1.00 80.31 790 TRP A C 1
ATOM 6322 O O . TRP A 1 790 ? 60.861 3.158 -15.148 1.00 80.31 790 TRP A O 1
ATOM 6332 N N . TYR A 1 791 ? 59.981 2.980 -13.076 1.00 82.25 791 TYR A N 1
ATOM 6333 C CA . TYR A 1 791 ? 60.882 1.951 -12.573 1.00 82.25 791 TYR A CA 1
ATOM 6334 C C . TYR A 1 791 ? 60.078 0.713 -12.203 1.00 82.25 791 TYR A C 1
ATOM 6336 O O . TYR A 1 791 ? 59.011 0.820 -11.603 1.00 82.25 791 TYR A O 1
ATOM 6344 N N . GLN A 1 792 ? 60.581 -0.464 -12.558 1.00 83.69 792 GLN A N 1
ATOM 6345 C CA . GLN A 1 792 ? 59.915 -1.712 -12.211 1.00 83.69 792 GLN A CA 1
ATOM 6346 C C . GLN A 1 792 ? 60.063 -1.996 -10.708 1.00 83.69 792 GLN A C 1
ATOM 6348 O O . GLN A 1 792 ? 61.165 -1.924 -10.158 1.00 83.69 792 GLN A O 1
ATOM 6353 N N . GLY A 1 793 ? 58.956 -2.333 -10.055 1.00 85.44 793 GLY A N 1
ATOM 6354 C CA . GLY A 1 793 ? 58.889 -2.689 -8.642 1.00 85.44 793 GLY A CA 1
ATOM 6355 C C . GLY A 1 793 ? 57.778 -3.702 -8.372 1.00 85.44 793 GLY A C 1
ATOM 6356 O O . GLY A 1 793 ? 56.981 -4.017 -9.250 1.00 85.44 793 GLY A O 1
ATOM 6357 N N . THR A 1 794 ? 57.741 -4.249 -7.163 1.00 90.00 794 THR A N 1
ATOM 6358 C CA . THR A 1 794 ? 56.727 -5.229 -6.737 1.00 90.00 794 THR A CA 1
ATOM 6359 C C . THR A 1 794 ? 55.835 -4.615 -5.671 1.00 90.00 794 THR A C 1
ATOM 6361 O O . THR A 1 794 ? 56.342 -3.956 -4.761 1.00 90.00 794 THR A O 1
ATOM 6364 N N . ILE A 1 795 ? 54.522 -4.839 -5.765 1.00 89.94 795 ILE A N 1
ATOM 6365 C CA . ILE A 1 795 ? 53.574 -4.415 -4.729 1.00 89.94 795 ILE A CA 1
ATOM 6366 C C . ILE A 1 795 ? 53.780 -5.294 -3.498 1.00 89.94 795 ILE A C 1
ATOM 6368 O O . ILE A 1 795 ? 53.552 -6.501 -3.552 1.00 89.94 795 ILE A O 1
ATOM 6372 N N . ILE A 1 796 ? 54.197 -4.693 -2.388 1.00 89.50 796 ILE A N 1
ATOM 6373 C CA . ILE A 1 796 ? 54.416 -5.399 -1.119 1.00 89.50 796 ILE A CA 1
ATOM 6374 C C . ILE A 1 796 ? 53.276 -5.190 -0.116 1.00 89.50 796 ILE A C 1
ATOM 6376 O O . ILE A 1 796 ? 53.102 -6.027 0.766 1.00 89.50 796 ILE A O 1
ATOM 6380 N N . ASP A 1 797 ? 52.487 -4.122 -0.266 1.00 81.88 797 ASP A N 1
ATOM 6381 C CA . ASP A 1 797 ? 51.280 -3.862 0.529 1.00 81.88 797 ASP A CA 1
ATOM 6382 C C . ASP A 1 797 ? 50.304 -2.940 -0.234 1.00 81.88 797 ASP A C 1
ATOM 6384 O O . ASP A 1 797 ? 50.725 -2.188 -1.120 1.00 81.88 797 ASP A O 1
ATOM 6388 N N . ALA A 1 798 ? 49.009 -2.997 0.089 1.00 78.56 798 ALA A N 1
ATOM 6389 C CA . ALA A 1 798 ? 47.956 -2.207 -0.560 1.00 78.56 798 ALA A CA 1
ATOM 6390 C C . ALA A 1 798 ? 46.850 -1.805 0.432 1.00 78.56 798 ALA A C 1
ATOM 6392 O O . ALA A 1 798 ? 46.185 -2.658 1.026 1.00 78.56 798 ALA A O 1
ATOM 6393 N N . VAL A 1 799 ? 46.597 -0.500 0.578 1.00 70.19 799 VAL A N 1
ATOM 6394 C CA . VAL A 1 799 ? 45.559 0.027 1.481 1.00 70.19 799 VAL A CA 1
ATOM 6395 C C . VAL A 1 799 ? 44.289 0.323 0.681 1.00 70.19 799 VAL A C 1
ATOM 6397 O O . VAL A 1 799 ? 44.112 1.395 0.101 1.00 70.19 799 VAL A O 1
ATOM 6400 N N . SER A 1 800 ? 43.372 -0.649 0.665 1.00 50.06 800 SER A N 1
ATOM 6401 C CA . SER A 1 800 ? 42.160 -0.649 -0.179 1.00 50.06 800 SER A CA 1
ATOM 6402 C C . SER A 1 800 ? 41.211 0.541 0.033 1.00 50.06 800 SER A C 1
ATOM 6404 O O . SER A 1 800 ? 40.394 0.819 -0.840 1.00 50.06 800 SER A O 1
ATOM 6406 N N . ASN A 1 801 ? 41.283 1.226 1.174 1.00 44.47 801 ASN A N 1
ATOM 6407 C CA . ASN A 1 801 ? 40.354 2.301 1.539 1.00 44.47 801 ASN A CA 1
ATOM 6408 C C . ASN A 1 801 ? 40.843 3.676 1.052 1.00 44.47 801 ASN A C 1
ATOM 6410 O O . ASN A 1 801 ? 40.074 4.632 1.041 1.00 44.47 801 ASN A O 1
ATOM 6414 N N . GLU A 1 802 ? 42.125 3.766 0.686 1.00 55.75 802 GLU A N 1
ATOM 6415 C CA . GLU A 1 802 ? 42.826 5.018 0.382 1.00 55.75 802 GLU A CA 1
ATOM 6416 C C . GLU A 1 802 ? 43.404 5.040 -1.043 1.00 55.75 802 GLU A C 1
ATOM 6418 O O . GLU A 1 802 ? 43.781 6.103 -1.523 1.00 55.75 802 GLU A O 1
ATOM 6423 N N . GLY A 1 803 ? 43.455 3.894 -1.739 1.00 65.62 803 GLY A N 1
ATOM 6424 C CA . GLY A 1 803 ? 43.944 3.809 -3.123 1.00 65.62 803 GLY A CA 1
ATOM 6425 C C . GLY A 1 803 ? 45.469 3.908 -3.257 1.00 65.62 803 GLY A C 1
ATOM 6426 O O . GLY A 1 803 ? 45.970 4.297 -4.315 1.00 65.62 803 GLY A O 1
ATOM 6427 N N . THR A 1 804 ? 46.204 3.570 -2.194 1.00 78.88 804 THR A N 1
ATOM 6428 C CA . THR A 1 804 ? 47.667 3.668 -2.123 1.00 78.88 804 THR A CA 1
ATOM 6429 C C . THR A 1 804 ? 48.333 2.294 -2.005 1.00 78.88 804 THR A C 1
ATOM 6431 O O . THR A 1 804 ? 47.784 1.358 -1.417 1.00 78.88 804 THR A O 1
ATOM 6434 N N . TYR A 1 805 ? 49.538 2.173 -2.565 1.00 85.50 805 TYR A N 1
ATOM 6435 C CA . TYR A 1 805 ? 50.307 0.930 -2.645 1.00 85.50 805 TYR A CA 1
ATOM 6436 C C . TYR A 1 805 ? 51.748 1.146 -2.203 1.00 85.50 805 TYR A C 1
ATOM 6438 O O . TYR A 1 805 ? 52.320 2.223 -2.373 1.00 85.50 805 TYR A O 1
ATOM 6446 N N . TRP A 1 806 ? 52.352 0.112 -1.633 1.00 89.19 806 TRP A N 1
ATOM 6447 C CA . TRP A 1 806 ? 53.748 0.133 -1.218 1.00 89.19 806 TRP A CA 1
ATOM 6448 C C . TRP A 1 806 ? 54.560 -0.665 -2.231 1.00 89.19 806 TRP A C 1
ATOM 6450 O O . TRP A 1 806 ? 54.256 -1.833 -2.478 1.00 89.19 806 TRP A O 1
ATOM 6460 N N . ILE A 1 807 ? 55.563 -0.035 -2.844 1.00 90.69 807 ILE A N 1
ATOM 6461 C CA . ILE A 1 807 ? 56.329 -0.610 -3.955 1.00 90.69 807 ILE A CA 1
ATOM 6462 C C . ILE A 1 807 ? 57.781 -0.817 -3.538 1.00 90.69 807 ILE A C 1
ATOM 6464 O O . ILE A 1 807 ? 58.448 0.130 -3.125 1.00 90.69 807 ILE A O 1
ATOM 6468 N N . GLN A 1 808 ? 58.287 -2.040 -3.697 1.00 90.12 808 GLN A N 1
ATOM 6469 C CA . GLN A 1 808 ? 59.706 -2.357 -3.536 1.00 90.12 808 GLN A CA 1
ATOM 6470 C C . GLN A 1 808 ? 60.398 -2.453 -4.901 1.00 90.12 808 GLN A C 1
ATOM 6472 O O . GLN A 1 808 ? 60.003 -3.261 -5.745 1.00 90.12 808 GLN A O 1
ATOM 6477 N N . TYR A 1 809 ? 61.440 -1.650 -5.112 1.00 85.56 809 TYR A N 1
ATOM 6478 C CA . TYR A 1 809 ? 62.235 -1.623 -6.341 1.00 85.56 809 TYR A CA 1
ATOM 6479 C C . TYR A 1 809 ? 63.425 -2.589 -6.273 1.00 85.56 809 TYR A C 1
ATOM 6481 O O . TYR A 1 809 ? 63.871 -3.007 -5.202 1.00 85.56 809 TYR A O 1
ATOM 6489 N N . ALA A 1 810 ? 63.963 -2.949 -7.440 1.00 70.44 810 ALA A N 1
ATOM 6490 C CA . ALA A 1 810 ? 65.012 -3.965 -7.565 1.00 70.44 810 ALA A CA 1
ATOM 6491 C C . ALA A 1 810 ? 66.363 -3.586 -6.924 1.00 70.44 810 ALA A C 1
ATOM 6493 O O . ALA A 1 810 ? 67.167 -4.468 -6.633 1.00 70.44 810 ALA A O 1
ATOM 6494 N N . ASP A 1 811 ? 66.633 -2.300 -6.689 1.00 71.06 811 ASP A N 1
ATOM 6495 C CA . ASP A 1 811 ? 67.823 -1.837 -5.959 1.00 71.06 811 ASP A CA 1
ATOM 6496 C C . ASP A 1 811 ? 67.653 -1.839 -4.430 1.00 71.06 811 ASP A C 1
ATOM 6498 O O . ASP A 1 811 ? 68.588 -1.489 -3.709 1.00 71.06 811 ASP A O 1
ATOM 6502 N N . GLY A 1 812 ? 66.504 -2.312 -3.938 1.00 71.75 812 GLY A N 1
ATOM 6503 C CA . GLY A 1 812 ? 66.199 -2.463 -2.518 1.00 71.75 812 GLY A CA 1
ATOM 6504 C C . GLY A 1 812 ? 65.483 -1.263 -1.901 1.00 71.75 812 GLY A C 1
ATOM 6505 O O . GLY A 1 812 ? 65.078 -1.356 -0.740 1.00 71.75 812 GLY A O 1
ATOM 6506 N N . ASP A 1 813 ? 65.287 -0.179 -2.656 1.00 80.19 813 ASP A N 1
ATOM 6507 C CA . ASP A 1 813 ? 64.506 0.974 -2.213 1.00 80.19 813 ASP A CA 1
ATOM 6508 C C . ASP A 1 813 ? 63.008 0.633 -2.142 1.00 80.19 813 ASP A C 1
ATOM 6510 O O . ASP A 1 813 ? 62.482 -0.148 -2.938 1.00 80.19 813 ASP A O 1
ATOM 6514 N N . VAL A 1 814 ? 62.306 1.243 -1.184 1.00 84.56 814 VAL A N 1
ATOM 6515 C CA . VAL A 1 814 ? 60.862 1.062 -0.975 1.00 84.56 814 VAL A CA 1
ATOM 6516 C C . VAL A 1 814 ? 60.178 2.425 -0.953 1.00 84.56 814 VAL A C 1
ATOM 6518 O O . VAL A 1 814 ? 60.630 3.336 -0.256 1.00 84.56 814 VAL A O 1
ATOM 6521 N N . ASP A 1 815 ? 59.086 2.553 -1.703 1.00 86.44 815 ASP A N 1
ATOM 6522 C CA . ASP A 1 815 ? 58.148 3.670 -1.606 1.00 86.44 815 ASP A CA 1
ATOM 6523 C C . ASP A 1 815 ? 56.878 3.223 -0.884 1.00 86.44 815 ASP A C 1
ATOM 6525 O O . ASP A 1 815 ? 56.137 2.373 -1.377 1.00 86.44 815 ASP A O 1
ATOM 6529 N N . GLU A 1 816 ? 56.613 3.833 0.266 1.00 88.81 816 GLU A N 1
ATOM 6530 C CA . GLU A 1 816 ? 55.409 3.597 1.059 1.00 88.81 816 GLU A CA 1
ATOM 6531 C C . GLU A 1 816 ? 54.322 4.619 0.687 1.00 88.81 816 GLU A C 1
ATOM 6533 O O . GLU A 1 816 ? 54.574 5.823 0.614 1.00 88.81 816 GLU A O 1
ATOM 6538 N N . GLY A 1 817 ? 53.097 4.138 0.473 1.00 79.88 817 GLY A N 1
ATOM 6539 C CA . GLY A 1 817 ? 51.901 4.962 0.267 1.00 79.88 817 GLY A CA 1
ATOM 6540 C C . GLY A 1 817 ? 51.817 5.651 -1.098 1.00 79.88 817 GLY A C 1
ATOM 6541 O O . GLY A 1 817 ? 51.323 6.774 -1.188 1.00 79.88 817 GLY A O 1
ATOM 6542 N N . LEU A 1 818 ? 52.307 5.011 -2.159 1.00 84.62 818 LEU A N 1
ATOM 6543 C CA . LEU A 1 818 ? 52.274 5.552 -3.513 1.00 84.62 818 LEU A CA 1
ATOM 6544 C C . LEU A 1 818 ? 50.847 5.504 -4.085 1.00 84.62 818 LEU A C 1
ATOM 6546 O O . LEU A 1 818 ? 50.209 4.454 -4.087 1.00 84.62 818 LEU A O 1
ATOM 6550 N N . ASP A 1 819 ? 50.347 6.637 -4.576 1.00 80.62 819 ASP A N 1
ATOM 6551 C CA . ASP A 1 819 ? 49.009 6.735 -5.171 1.00 80.62 819 ASP A CA 1
ATOM 6552 C C . ASP A 1 819 ? 48.874 5.861 -6.430 1.00 80.62 819 ASP A C 1
ATOM 6554 O O . ASP A 1 819 ? 49.815 5.748 -7.224 1.00 80.62 819 ASP A O 1
ATOM 6558 N N . SER A 1 820 ? 47.688 5.279 -6.634 1.00 75.44 820 SER A N 1
ATOM 6559 C CA . SER A 1 820 ? 47.356 4.454 -7.806 1.00 75.44 820 SER A CA 1
ATOM 6560 C C . SER A 1 820 ? 47.707 5.096 -9.159 1.00 75.44 820 SER A C 1
ATOM 6562 O O . SER A 1 820 ? 48.119 4.395 -10.079 1.00 75.44 820 SER A O 1
ATOM 6564 N N . SER A 1 821 ? 47.637 6.426 -9.279 1.00 76.19 821 SER A N 1
ATOM 6565 C CA . SER A 1 821 ? 47.989 7.178 -10.497 1.00 76.19 821 SER A CA 1
ATOM 6566 C C . SER A 1 821 ? 49.488 7.171 -10.834 1.00 76.19 821 SER A C 1
ATOM 6568 O O . SER A 1 821 ? 49.895 7.519 -11.948 1.00 76.19 821 SER A O 1
ATOM 6570 N N . CYS A 1 822 ? 50.329 6.760 -9.886 1.00 79.88 822 CYS A N 1
ATOM 6571 C CA . CYS A 1 822 ? 51.777 6.673 -10.023 1.00 79.88 822 CYS A CA 1
ATOM 6572 C C . CYS A 1 822 ? 52.289 5.244 -10.231 1.00 79.88 822 CYS A C 1
ATOM 6574 O O . CYS A 1 822 ? 53.505 5.032 -10.186 1.00 79.88 822 CYS A O 1
ATOM 6576 N N . ILE A 1 823 ? 51.382 4.297 -10.504 1.00 81.69 823 ILE A N 1
ATOM 6577 C CA . ILE A 1 823 ? 51.652 2.871 -10.712 1.00 81.69 823 ILE A CA 1
ATOM 6578 C C . ILE A 1 823 ? 50.915 2.387 -11.967 1.00 81.69 823 ILE A C 1
ATOM 6580 O O . ILE A 1 823 ? 49.801 2.816 -12.251 1.00 81.69 823 ILE A O 1
ATOM 6584 N N . ARG A 1 824 ? 51.528 1.486 -12.740 1.00 80.69 824 ARG A N 1
ATOM 6585 C CA . ARG A 1 824 ? 50.909 0.849 -13.915 1.00 80.69 824 ARG A CA 1
ATOM 6586 C C . ARG A 1 824 ? 51.416 -0.577 -14.119 1.00 80.69 824 ARG A C 1
ATOM 6588 O O . ARG A 1 824 ? 52.502 -0.917 -13.654 1.00 80.69 824 ARG A O 1
ATOM 6595 N N . ARG A 1 825 ? 50.673 -1.412 -14.859 1.00 76.56 825 ARG A N 1
ATOM 6596 C CA . ARG A 1 825 ? 51.183 -2.732 -15.285 1.00 76.56 825 ARG A CA 1
ATOM 6597 C C . ARG A 1 825 ? 52.465 -2.550 -16.131 1.00 76.56 825 ARG A C 1
ATOM 6599 O O . ARG A 1 825 ? 52.515 -1.596 -16.914 1.00 76.56 825 ARG A O 1
ATOM 6606 N N . PRO A 1 826 ? 53.481 -3.427 -16.002 1.00 73.94 826 PRO A N 1
ATOM 6607 C CA . PRO A 1 826 ? 54.728 -3.315 -16.751 1.00 73.94 826 PRO A CA 1
ATOM 6608 C C . PRO A 1 826 ? 54.444 -3.405 -18.242 1.00 73.94 826 PRO A C 1
ATOM 6610 O O . PRO A 1 826 ? 53.693 -4.284 -18.676 1.00 73.94 826 PRO A O 1
ATOM 6613 N N . ILE A 1 827 ? 55.020 -2.501 -19.028 1.00 75.06 827 ILE A N 1
ATOM 6614 C CA . ILE A 1 827 ? 54.814 -2.537 -20.472 1.00 75.06 827 ILE A CA 1
ATOM 6615 C C . ILE A 1 827 ? 55.965 -3.347 -21.075 1.00 75.06 827 ILE A C 1
ATOM 6617 O O . ILE A 1 827 ? 57.115 -2.934 -20.923 1.00 75.06 827 ILE A O 1
ATOM 6621 N N . PRO A 1 828 ? 55.695 -4.470 -21.770 1.00 74.62 828 PRO A N 1
ATOM 6622 C CA . PRO A 1 828 ? 56.752 -5.283 -22.354 1.00 74.62 828 PRO A CA 1
ATOM 6623 C C . PRO A 1 828 ? 57.628 -4.457 -23.295 1.00 74.62 828 PRO A C 1
ATOM 6625 O O . PRO A 1 828 ? 57.125 -3.647 -24.080 1.00 74.62 828 PRO A O 1
ATOM 6628 N N . TYR A 1 829 ? 58.937 -4.669 -23.204 1.00 75.50 829 TYR A N 1
ATOM 6629 C CA . TYR A 1 829 ? 59.904 -4.071 -24.110 1.00 75.50 829 TYR A CA 1
ATOM 6630 C C . TYR A 1 829 ? 59.896 -4.771 -25.471 1.00 75.50 829 TYR A C 1
ATOM 6632 O O . TYR A 1 829 ? 59.692 -5.984 -25.551 1.00 75.50 829 TYR A O 1
ATOM 6640 N N . GLU A 1 830 ? 60.151 -4.016 -26.539 1.00 78.81 830 GLU A N 1
ATOM 6641 C CA . GLU A 1 830 ? 60.133 -4.546 -27.905 1.00 78.81 830 GLU A CA 1
ATOM 6642 C C . GLU A 1 830 ? 61.537 -4.671 -28.516 1.00 78.81 830 GLU A C 1
ATOM 6644 O O . GLU A 1 830 ? 62.462 -3.913 -28.217 1.00 78.81 830 GLU A O 1
ATOM 6649 N N . ILE A 1 831 ? 61.702 -5.634 -29.428 1.00 80.00 831 ILE A N 1
ATOM 6650 C CA . ILE A 1 831 ? 62.943 -5.797 -30.193 1.00 80.00 831 ILE A CA 1
ATOM 6651 C C . ILE A 1 831 ? 63.125 -4.582 -31.108 1.00 80.00 831 ILE A C 1
ATOM 6653 O O . ILE A 1 831 ? 62.256 -4.257 -31.913 1.00 80.00 831 ILE A O 1
ATOM 6657 N N . GLY A 1 832 ? 64.287 -3.943 -31.018 1.00 75.31 832 GLY A N 1
ATOM 6658 C CA . GLY A 1 832 ? 64.628 -2.712 -31.725 1.00 75.31 832 GLY A CA 1
ATOM 6659 C C . GLY A 1 832 ? 64.395 -1.442 -30.906 1.00 75.31 832 GLY A C 1
ATOM 6660 O O . GLY A 1 832 ? 64.780 -0.368 -31.363 1.00 75.31 832 GLY A O 1
ATOM 6661 N N . GLU A 1 833 ? 63.815 -1.544 -29.707 1.00 79.00 833 GLU A N 1
ATOM 6662 C CA . GLU A 1 833 ? 63.567 -0.396 -28.835 1.00 79.00 833 GLU A CA 1
ATOM 6663 C C . GLU A 1 833 ? 64.878 0.159 -28.245 1.00 79.00 833 GLU A C 1
ATOM 6665 O O . GLU A 1 833 ? 65.739 -0.596 -27.777 1.00 79.00 833 GLU A O 1
ATOM 6670 N N . GLU A 1 834 ? 65.042 1.488 -28.266 1.00 80.88 834 GLU A N 1
ATOM 6671 C CA . GLU A 1 834 ? 66.141 2.167 -27.573 1.00 80.88 834 GLU A CA 1
ATOM 6672 C C . GLU A 1 834 ? 65.803 2.365 -26.096 1.00 80.88 834 GLU A C 1
ATOM 6674 O O . GLU A 1 834 ? 64.855 3.060 -25.724 1.00 80.88 834 GLU A O 1
ATOM 6679 N N . VAL A 1 835 ? 66.632 1.781 -25.240 1.00 85.44 835 VAL A N 1
ATOM 6680 C CA . VAL A 1 835 ? 66.440 1.772 -23.796 1.00 85.44 835 VAL A CA 1
ATOM 6681 C C . VAL A 1 835 ? 67.691 2.269 -23.086 1.00 85.44 835 VAL A C 1
ATOM 6683 O O . VAL A 1 835 ? 68.825 2.124 -23.549 1.00 85.44 835 VAL A O 1
ATOM 6686 N N . GLY A 1 836 ? 67.491 2.869 -21.919 1.00 84.44 836 GLY A N 1
ATOM 6687 C CA . GLY A 1 836 ? 68.559 2.980 -20.942 1.00 84.44 836 GLY A CA 1
ATOM 6688 C C . GLY A 1 836 ? 68.708 1.630 -20.256 1.00 84.44 836 GLY A C 1
ATOM 6689 O O . GLY A 1 836 ? 67.713 1.091 -19.786 1.00 84.44 836 GLY A O 1
ATOM 6690 N N . PHE A 1 837 ? 69.917 1.092 -20.165 1.00 83.56 837 PHE A N 1
ATOM 6691 C CA . PHE A 1 837 ? 70.174 -0.136 -19.417 1.00 83.56 837 PHE A CA 1
ATOM 6692 C C . PHE A 1 837 ? 71.406 0.005 -18.520 1.00 83.56 837 PHE A C 1
ATOM 6694 O O . PHE A 1 837 ? 72.280 0.848 -18.755 1.00 83.56 837 PHE A O 1
ATOM 6701 N N . ARG A 1 838 ? 71.463 -0.799 -17.458 1.00 81.62 838 ARG A N 1
ATOM 6702 C CA . ARG A 1 838 ? 72.636 -0.939 -16.584 1.00 81.62 838 ARG A CA 1
ATOM 6703 C C . ARG A 1 838 ? 72.939 -2.418 -16.347 1.00 81.62 838 ARG A C 1
ATOM 6705 O O . ARG A 1 838 ? 72.042 -3.246 -16.369 1.00 81.62 838 ARG A O 1
ATOM 6712 N N . THR A 1 839 ? 74.200 -2.756 -16.109 1.00 72.38 839 THR A N 1
ATOM 6713 C CA . THR A 1 839 ? 74.605 -4.114 -15.703 1.00 72.38 839 THR A CA 1
ATOM 6714 C C . THR A 1 839 ? 74.661 -4.209 -14.181 1.00 72.38 839 THR A C 1
ATOM 6716 O O . THR A 1 839 ? 75.010 -3.217 -13.547 1.00 72.38 839 THR A O 1
ATOM 6719 N N . GLU A 1 840 ? 74.452 -5.388 -13.591 1.00 64.75 840 GLU A N 1
ATOM 6720 C CA . GLU A 1 840 ? 74.515 -5.592 -12.127 1.00 64.75 840 GLU A CA 1
ATOM 6721 C C . GLU A 1 840 ? 75.830 -5.104 -11.477 1.00 64.75 840 GLU A C 1
ATOM 6723 O O . GLU A 1 840 ? 75.837 -4.659 -10.334 1.00 64.75 840 GLU A O 1
ATOM 6728 N N . ALA A 1 841 ? 76.945 -5.114 -12.218 1.00 58.41 841 ALA A N 1
ATOM 6729 C CA . ALA A 1 841 ? 78.253 -4.633 -11.755 1.00 58.41 841 ALA A CA 1
ATOM 6730 C C . ALA A 1 841 ? 78.525 -3.129 -12.014 1.00 58.41 841 ALA A C 1
ATOM 6732 O O . ALA A 1 841 ? 79.575 -2.616 -11.622 1.00 58.41 841 ALA A O 1
ATOM 6733 N N . GLY A 1 842 ? 77.629 -2.418 -12.709 1.00 58.97 842 GLY A N 1
ATOM 6734 C CA . GLY A 1 842 ? 77.859 -1.071 -13.242 1.00 58.97 842 GLY A CA 1
ATOM 6735 C C . GLY A 1 842 ? 76.943 -0.012 -12.627 1.00 58.97 842 GLY A C 1
ATOM 6736 O O . GLY A 1 842 ? 75.726 -0.088 -12.732 1.00 58.97 842 GLY A O 1
ATOM 6737 N N . VAL A 1 843 ? 77.528 1.036 -12.037 1.00 58.09 843 VAL A N 1
ATOM 6738 C CA . VAL A 1 843 ? 76.788 2.073 -11.282 1.00 58.09 843 VAL A CA 1
ATOM 6739 C C . VAL A 1 843 ? 76.069 3.096 -12.185 1.00 58.09 843 VAL A C 1
ATOM 6741 O O . VAL A 1 843 ? 75.221 3.850 -11.714 1.00 58.09 843 VAL A O 1
ATOM 6744 N N . LYS A 1 844 ? 76.380 3.161 -13.488 1.00 67.31 844 LYS A N 1
ATOM 6745 C CA . LYS A 1 844 ? 75.899 4.231 -14.378 1.00 67.31 844 LYS A CA 1
ATOM 6746 C C . LYS A 1 844 ? 75.076 3.683 -15.545 1.00 67.31 844 LYS A C 1
ATOM 6748 O O . LYS A 1 844 ? 75.545 2.816 -16.272 1.00 67.31 844 LYS A O 1
ATOM 6753 N N . TRP A 1 845 ? 73.877 4.236 -15.728 1.00 77.12 845 TRP A N 1
ATOM 6754 C CA . TRP A 1 845 ? 72.991 3.949 -16.857 1.00 77.12 845 TRP A CA 1
ATOM 6755 C C . TRP A 1 845 ? 73.640 4.347 -18.188 1.00 77.12 845 TRP A C 1
ATOM 6757 O O . TRP A 1 845 ? 74.098 5.484 -18.334 1.00 77.12 845 TRP A O 1
ATOM 6767 N N . THR A 1 846 ? 73.640 3.426 -19.147 1.00 79.19 846 THR A N 1
ATOM 6768 C CA . THR A 1 846 ? 74.108 3.627 -20.526 1.00 79.19 846 THR A CA 1
ATOM 6769 C C . THR A 1 846 ? 72.935 3.405 -21.492 1.00 79.19 846 THR A C 1
ATOM 6771 O O . THR A 1 846 ? 71.880 2.926 -21.077 1.00 79.19 846 THR A O 1
ATOM 6774 N N . THR A 1 847 ? 73.067 3.777 -22.764 1.00 82.94 847 THR A N 1
ATOM 6775 C CA . THR A 1 847 ? 72.015 3.554 -23.773 1.00 82.94 847 THR A CA 1
ATOM 6776 C C . THR A 1 847 ? 72.326 2.329 -24.622 1.00 82.94 847 THR A C 1
ATOM 6778 O O . THR A 1 847 ? 73.478 2.094 -25.000 1.00 82.94 847 THR A O 1
ATOM 6781 N N . GLY A 1 848 ? 71.299 1.553 -24.941 1.00 84.25 848 GLY A N 1
ATOM 6782 C CA . GLY A 1 848 ? 71.412 0.379 -25.790 1.00 84.25 848 GLY A CA 1
ATOM 6783 C C . GLY A 1 848 ? 70.114 0.084 -26.519 1.00 84.25 848 GLY A C 1
ATOM 6784 O O . GLY A 1 848 ? 69.057 0.609 -26.181 1.00 84.25 848 GLY A O 1
ATOM 6785 N N . THR A 1 849 ? 70.205 -0.761 -27.534 1.00 88.19 849 THR A N 1
ATOM 6786 C CA . THR A 1 849 ? 69.055 -1.219 -28.311 1.00 88.19 849 THR A CA 1
ATOM 6787 C C . THR A 1 849 ? 68.781 -2.672 -27.974 1.00 88.19 849 THR A C 1
ATOM 6789 O O . THR A 1 849 ? 69.706 -3.489 -27.966 1.00 88.19 849 THR A O 1
ATOM 6792 N N . ILE A 1 850 ? 67.524 -3.016 -27.716 1.00 87.00 850 ILE A N 1
ATOM 6793 C CA . ILE A 1 850 ? 67.129 -4.409 -27.493 1.00 87.00 850 ILE A CA 1
ATOM 6794 C C . ILE A 1 850 ? 67.231 -5.149 -28.823 1.00 87.00 850 ILE A C 1
ATOM 6796 O O . ILE A 1 850 ? 66.614 -4.756 -29.807 1.00 87.00 850 ILE A O 1
ATOM 6800 N N . VAL A 1 851 ? 68.038 -6.204 -28.880 1.00 86.31 851 VAL A N 1
ATOM 6801 C CA . VAL A 1 851 ? 68.267 -6.957 -30.124 1.00 86.31 851 VAL A CA 1
ATOM 6802 C C . VAL A 1 851 ? 67.495 -8.265 -30.134 1.00 86.31 851 VAL A C 1
ATOM 6804 O O . VAL A 1 851 ? 67.108 -8.735 -31.200 1.00 86.31 851 VAL A O 1
ATOM 6807 N N . GLU A 1 852 ? 67.251 -8.849 -28.964 1.00 83.19 852 GLU A N 1
ATOM 6808 C CA . GLU A 1 852 ? 66.564 -10.131 -28.861 1.00 83.19 852 GLU A CA 1
ATOM 6809 C C . GLU A 1 852 ? 65.896 -10.283 -27.492 1.00 83.19 852 GLU A C 1
ATOM 6811 O O . GLU A 1 852 ? 66.483 -9.937 -26.466 1.00 83.19 852 GLU A O 1
ATOM 6816 N N . MET A 1 853 ? 64.675 -10.819 -27.481 1.00 80.38 853 MET A N 1
ATOM 6817 C CA . MET A 1 853 ? 63.979 -11.229 -26.258 1.00 80.38 853 MET A CA 1
ATOM 6818 C C . MET A 1 853 ? 64.351 -12.682 -25.974 1.00 80.38 853 MET A C 1
ATOM 6820 O O . MET A 1 853 ? 64.064 -13.549 -26.800 1.00 80.38 853 MET A O 1
ATOM 6824 N N . MET A 1 854 ? 65.011 -12.954 -24.846 1.00 73.81 854 MET A N 1
ATOM 6825 C CA . MET A 1 854 ? 65.456 -14.313 -24.521 1.00 73.81 854 MET A CA 1
ATOM 6826 C C . MET A 1 854 ? 64.342 -15.096 -23.814 1.00 73.81 854 MET A C 1
ATOM 6828 O O . MET A 1 854 ? 64.089 -16.251 -24.159 1.00 73.81 854 MET A O 1
ATOM 6832 N N . ASN A 1 855 ? 63.645 -14.464 -22.868 1.00 70.88 855 ASN A N 1
ATOM 6833 C CA . ASN A 1 855 ? 62.414 -14.946 -22.230 1.00 70.88 855 ASN A CA 1
ATOM 6834 C C . ASN A 1 855 ? 61.636 -13.749 -21.623 1.00 70.88 855 ASN A C 1
ATOM 6836 O O . ASN A 1 855 ? 62.030 -12.604 -21.836 1.00 70.88 855 ASN A O 1
ATOM 6840 N N . GLU A 1 856 ? 60.517 -13.982 -20.919 1.00 64.12 856 GLU A N 1
ATOM 6841 C CA . GLU A 1 856 ? 59.709 -12.900 -20.310 1.00 64.12 856 GLU A CA 1
ATOM 6842 C C . GLU A 1 856 ? 60.475 -12.095 -19.239 1.00 64.12 856 GLU A C 1
ATOM 6844 O O . GLU A 1 856 ? 60.152 -10.931 -19.005 1.00 64.12 856 GLU A O 1
ATOM 6849 N N . ASP A 1 857 ? 61.542 -12.669 -18.674 1.00 68.88 857 ASP A N 1
ATOM 6850 C CA . ASP A 1 857 ? 62.313 -12.106 -17.562 1.00 68.88 857 ASP A CA 1
ATOM 6851 C C . ASP A 1 857 ? 63.741 -11.677 -17.953 1.00 68.88 857 ASP A C 1
ATOM 6853 O O . ASP A 1 857 ? 64.494 -11.204 -17.095 1.00 68.88 857 ASP A O 1
ATOM 6857 N N . SER A 1 858 ? 64.148 -11.815 -19.224 1.00 78.88 858 SER A N 1
ATOM 6858 C CA . SER A 1 858 ? 65.487 -11.427 -19.678 1.00 78.88 858 SER A CA 1
ATOM 6859 C C . SER A 1 858 ? 65.601 -11.102 -21.171 1.00 78.88 858 SER A C 1
ATOM 6861 O O . SER A 1 858 ? 65.014 -11.744 -22.052 1.00 78.88 858 SER A O 1
ATOM 6863 N N . VAL A 1 859 ? 66.396 -10.072 -21.470 1.00 85.06 859 VAL A N 1
ATOM 6864 C CA . VAL A 1 859 ? 66.592 -9.540 -22.825 1.00 85.06 859 VAL A CA 1
ATOM 6865 C C . VAL A 1 859 ? 68.071 -9.384 -23.165 1.00 85.06 859 VAL A C 1
ATOM 6867 O O . VAL A 1 859 ? 68.923 -9.192 -22.298 1.00 85.06 859 VAL A O 1
ATOM 6870 N N . ARG A 1 860 ? 68.389 -9.426 -24.457 1.00 87.12 860 ARG A N 1
ATOM 6871 C CA . ARG A 1 860 ? 69.725 -9.157 -24.988 1.00 87.12 860 ARG A CA 1
ATOM 6872 C C . ARG A 1 860 ? 69.787 -7.730 -25.523 1.00 87.12 860 ARG A C 1
ATOM 6874 O O . ARG A 1 860 ? 69.094 -7.388 -26.486 1.00 87.12 860 ARG A O 1
ATOM 6881 N N . VAL A 1 861 ? 70.648 -6.906 -24.933 1.00 88.38 861 VAL A N 1
ATOM 6882 C CA . VAL A 1 861 ? 70.806 -5.485 -25.278 1.00 88.38 861 VAL A CA 1
ATOM 6883 C C . VAL A 1 861 ? 72.157 -5.249 -25.936 1.00 88.38 861 VAL A C 1
ATOM 6885 O O . VAL A 1 861 ? 73.193 -5.687 -25.441 1.00 88.38 861 VAL A O 1
ATOM 6888 N N . LYS A 1 862 ? 72.170 -4.520 -27.048 1.00 88.31 862 LYS A N 1
ATOM 6889 C CA . LYS A 1 862 ? 73.393 -4.038 -27.687 1.00 88.31 862 LYS A CA 1
ATOM 6890 C C . LYS A 1 862 ? 73.669 -2.612 -27.255 1.00 88.31 862 LYS A C 1
ATOM 6892 O O . LYS A 1 862 ? 72.873 -1.722 -27.542 1.00 88.31 862 LYS A O 1
ATOM 6897 N N . GLU A 1 863 ? 74.804 -2.373 -26.616 1.00 88.31 863 GLU A N 1
ATOM 6898 C CA . GLU A 1 863 ? 75.183 -1.026 -26.196 1.00 88.31 863 GLU A CA 1
ATOM 6899 C C . GLU A 1 863 ? 75.434 -0.111 -27.401 1.00 88.31 863 GLU A C 1
ATOM 6901 O O . GLU A 1 863 ? 76.200 -0.456 -28.306 1.00 88.31 863 GLU A O 1
ATOM 6906 N N . SER A 1 864 ? 74.832 1.082 -27.403 1.00 81.81 864 SER A N 1
ATOM 6907 C CA . SER A 1 864 ? 74.906 2.014 -28.535 1.00 81.81 864 SER A CA 1
ATOM 6908 C C . SER A 1 864 ? 76.312 2.591 -28.748 1.00 81.81 864 SER A C 1
ATOM 6910 O O . SER A 1 864 ? 76.670 2.934 -29.872 1.00 81.81 864 SER A O 1
ATOM 6912 N N . SER A 1 865 ? 77.116 2.716 -27.686 1.00 76.94 865 SER A N 1
ATOM 6913 C CA . SER A 1 865 ? 78.439 3.362 -27.714 1.00 76.94 865 SER A CA 1
ATOM 6914 C C . SER A 1 865 ? 79.573 2.422 -28.147 1.00 76.94 865 SER A C 1
ATOM 6916 O O . SER A 1 865 ? 80.448 2.821 -28.915 1.00 76.94 865 SER A O 1
ATOM 6918 N N . SER A 1 866 ? 79.565 1.177 -27.665 1.00 76.94 866 SER A N 1
ATOM 6919 C CA . SER A 1 866 ? 80.629 0.185 -27.877 1.00 76.94 866 SER A CA 1
ATOM 6920 C C . SER A 1 866 ? 80.229 -0.932 -28.850 1.00 76.94 866 SER A C 1
ATOM 6922 O O . SER A 1 866 ? 81.092 -1.638 -29.374 1.00 76.94 866 SER A O 1
ATOM 6924 N N . GLY A 1 867 ? 78.926 -1.103 -29.103 1.00 76.56 867 GLY A N 1
ATOM 6925 C CA . GLY A 1 867 ? 78.374 -2.193 -29.905 1.00 76.56 867 GLY A CA 1
ATOM 6926 C C . GLY A 1 867 ? 78.441 -3.566 -29.232 1.00 76.56 867 GLY A C 1
ATOM 6927 O O . GLY A 1 867 ? 78.131 -4.560 -29.893 1.00 76.56 867 GLY A O 1
ATOM 6928 N N . ILE A 1 868 ? 78.855 -3.630 -27.962 1.00 80.81 868 ILE A N 1
ATOM 6929 C CA . ILE A 1 868 ? 78.953 -4.866 -27.183 1.00 80.81 868 ILE A CA 1
ATOM 6930 C C . ILE A 1 868 ? 77.546 -5.386 -26.879 1.00 80.81 868 ILE A C 1
ATOM 6932 O O . ILE A 1 868 ? 76.637 -4.618 -26.560 1.00 80.81 868 ILE A O 1
ATOM 6936 N N . MET A 1 869 ? 77.381 -6.701 -27.000 1.00 84.94 869 MET A N 1
ATOM 6937 C CA . MET A 1 869 ? 76.142 -7.403 -26.681 1.00 84.94 869 MET A CA 1
ATOM 6938 C C . MET A 1 869 ? 76.164 -7.820 -25.211 1.00 84.94 869 MET A C 1
ATOM 6940 O O . MET A 1 869 ? 77.137 -8.424 -24.756 1.00 84.94 869 MET A O 1
ATOM 6944 N N . PHE A 1 870 ? 75.095 -7.502 -24.495 1.00 84.00 870 PHE A N 1
ATOM 6945 C CA . PHE A 1 870 ? 74.843 -7.920 -23.125 1.00 84.00 870 PHE A CA 1
ATOM 6946 C C . PHE A 1 870 ? 73.657 -8.869 -23.135 1.00 84.00 870 PHE A C 1
ATOM 6948 O O . PHE A 1 870 ? 72.549 -8.479 -23.499 1.00 84.00 870 PHE A O 1
ATOM 6955 N N . ASP A 1 871 ? 73.920 -10.116 -22.774 1.00 83.75 871 ASP A N 1
ATOM 6956 C CA . ASP A 1 871 ? 72.925 -11.180 -22.735 1.00 83.75 871 ASP A CA 1
ATOM 6957 C C . ASP A 1 871 ? 72.293 -11.246 -21.343 1.00 83.75 871 ASP A C 1
ATOM 6959 O O . ASP A 1 871 ? 72.940 -10.886 -20.360 1.00 83.75 871 ASP A O 1
ATOM 6963 N N . ASP A 1 872 ? 71.058 -11.746 -21.270 1.00 79.19 872 ASP A N 1
ATOM 6964 C CA . ASP A 1 872 ? 70.355 -12.036 -20.012 1.00 79.19 872 ASP A CA 1
ATOM 6965 C C . ASP A 1 872 ? 70.146 -10.811 -19.095 1.00 79.19 872 ASP A C 1
ATOM 6967 O O . ASP A 1 872 ? 70.180 -10.898 -17.870 1.00 79.19 872 ASP A O 1
ATOM 6971 N N . VAL A 1 873 ? 69.931 -9.631 -19.685 1.00 81.31 873 VAL A N 1
ATOM 6972 C CA . VAL A 1 873 ? 69.656 -8.398 -18.939 1.00 81.31 873 VAL A CA 1
ATOM 6973 C C . VAL A 1 873 ? 68.210 -8.423 -18.444 1.00 81.31 873 VAL A C 1
ATOM 6975 O O . VAL A 1 873 ? 67.277 -8.465 -19.245 1.00 81.31 873 VAL A O 1
ATOM 6978 N N . SER A 1 874 ? 68.018 -8.378 -17.125 1.00 81.75 874 SER A N 1
ATOM 6979 C CA . SER A 1 874 ? 66.684 -8.348 -16.512 1.00 81.75 874 SER A CA 1
ATOM 6980 C C . SER A 1 874 ? 65.927 -7.047 -16.849 1.00 81.75 874 SER A C 1
ATOM 6982 O O . SER A 1 874 ? 66.541 -5.974 -16.801 1.00 81.75 874 SER A O 1
ATOM 6984 N N . PRO A 1 875 ? 64.604 -7.092 -17.125 1.00 79.25 875 PRO A N 1
ATOM 6985 C CA . PRO A 1 875 ? 63.766 -5.913 -17.365 1.00 79.25 875 PRO A CA 1
ATOM 6986 C C . PRO A 1 875 ? 63.847 -4.837 -16.275 1.00 79.25 875 PRO A C 1
ATOM 6988 O O . PRO A 1 875 ? 63.728 -3.652 -16.579 1.00 79.25 875 PRO A O 1
ATOM 6991 N N . SER A 1 876 ? 64.151 -5.214 -15.030 1.00 76.75 876 SER A N 1
ATOM 6992 C CA . SER A 1 876 ? 64.294 -4.274 -13.909 1.00 76.75 876 SER A CA 1
ATOM 6993 C C . SER A 1 876 ? 65.560 -3.409 -13.993 1.00 76.75 876 SER A C 1
ATOM 6995 O O . SER A 1 876 ? 65.682 -2.382 -13.321 1.00 76.75 876 SER A O 1
ATOM 6997 N N . LEU A 1 877 ? 66.511 -3.803 -14.845 1.00 82.38 877 LEU A N 1
ATOM 6998 C CA . LEU A 1 877 ? 67.730 -3.063 -15.161 1.00 82.38 877 LEU A CA 1
ATOM 6999 C C . LEU A 1 877 ? 67.607 -2.255 -16.460 1.00 82.38 877 LEU A C 1
ATOM 7001 O O . LEU A 1 877 ? 68.611 -1.721 -16.943 1.00 82.38 877 LEU A O 1
ATOM 7005 N N . LEU A 1 878 ? 66.395 -2.151 -17.011 1.00 82.12 878 LEU A N 1
ATOM 7006 C CA . LEU A 1 878 ? 66.056 -1.363 -18.190 1.00 82.12 878 LEU A CA 1
ATOM 7007 C C . LEU A 1 878 ? 65.174 -0.170 -17.806 1.00 82.12 878 LEU A C 1
ATOM 7009 O O . LEU A 1 878 ? 64.499 -0.159 -16.780 1.00 82.12 878 LEU A O 1
ATOM 7013 N N . ARG A 1 879 ? 65.174 0.857 -18.654 1.00 80.00 879 ARG A N 1
ATOM 7014 C CA . ARG A 1 879 ? 64.222 1.969 -18.605 1.00 80.00 879 ARG A CA 1
ATOM 7015 C C . ARG A 1 879 ? 63.967 2.505 -20.005 1.00 80.00 879 ARG A C 1
ATOM 7017 O O . ARG A 1 879 ? 64.889 2.608 -20.817 1.00 80.00 879 ARG A O 1
ATOM 7024 N N . ARG A 1 880 ? 62.726 2.896 -20.286 1.00 76.81 880 ARG A N 1
ATOM 7025 C CA . ARG A 1 880 ? 62.378 3.525 -21.567 1.00 76.81 880 ARG A CA 1
ATOM 7026 C C . ARG A 1 880 ? 62.932 4.941 -21.634 1.00 76.81 880 ARG A C 1
ATOM 7028 O O . ARG A 1 880 ? 62.805 5.705 -20.682 1.00 76.81 880 ARG A O 1
ATOM 7035 N N . LEU A 1 881 ? 63.526 5.299 -22.768 1.00 66.62 881 LEU A N 1
ATOM 7036 C CA . LEU A 1 881 ? 63.957 6.667 -23.053 1.00 66.62 881 LEU A CA 1
ATOM 7037 C C . LEU A 1 881 ? 62.738 7.415 -23.615 1.00 66.62 881 LEU A C 1
ATOM 7039 O O . LEU A 1 881 ? 62.364 7.273 -24.772 1.00 66.62 881 LEU A O 1
ATOM 7043 N N . THR A 1 882 ? 62.031 8.119 -22.738 1.00 48.94 882 THR A N 1
ATOM 7044 C CA . THR A 1 882 ? 60.647 8.585 -22.901 1.00 48.94 882 THR A CA 1
ATOM 7045 C C . THR A 1 882 ? 60.367 9.353 -24.203 1.00 48.94 882 THR A C 1
ATOM 7047 O O . THR A 1 882 ? 60.781 10.504 -24.348 1.00 48.94 882 THR A O 1
ATOM 7050 N N . ARG A 1 883 ? 59.556 8.765 -25.102 1.00 44.72 883 ARG A N 1
ATOM 7051 C CA . ARG A 1 883 ? 58.669 9.491 -26.036 1.00 44.72 883 ARG A CA 1
ATOM 7052 C C . ARG A 1 883 ? 57.584 8.568 -26.630 1.00 44.72 883 ARG A C 1
ATOM 7054 O O . ARG A 1 883 ? 57.755 8.023 -27.710 1.00 44.72 883 ARG A O 1
ATOM 7061 N N . MET A 1 884 ? 56.450 8.422 -25.946 1.00 40.88 884 MET A N 1
ATOM 7062 C CA . MET A 1 884 ? 55.201 7.900 -26.528 1.00 40.88 884 MET A CA 1
ATOM 7063 C C . MET A 1 884 ? 54.057 8.826 -26.085 1.00 40.88 884 MET A C 1
ATOM 7065 O O . MET A 1 884 ? 53.893 9.058 -24.889 1.00 40.88 884 MET A O 1
ATOM 7069 N N . LYS A 1 885 ? 53.357 9.415 -27.065 1.00 44.41 885 LYS A N 1
ATOM 7070 C CA . LYS A 1 885 ? 52.152 10.249 -26.918 1.00 44.41 885 LYS A CA 1
ATOM 7071 C C . LYS A 1 885 ? 50.941 9.345 -26.676 1.00 44.41 885 LYS A C 1
ATOM 7073 O O . LYS A 1 885 ? 50.737 8.425 -27.464 1.00 44.41 885 LYS A O 1
ATOM 7078 N N . GLU A 1 886 ? 50.130 9.636 -25.668 1.00 52.50 886 GLU A N 1
ATOM 7079 C CA . GLU A 1 886 ? 48.740 9.160 -25.607 1.00 52.50 886 GLU A CA 1
ATOM 7080 C C . GLU A 1 886 ? 47.844 10.171 -26.339 1.00 52.50 886 GLU A C 1
ATOM 7082 O O . GLU A 1 886 ? 48.072 11.367 -26.192 1.00 52.50 886 GLU A O 1
ATOM 7087 N N . ASN A 1 887 ? 46.879 9.694 -27.138 1.00 63.38 887 ASN A N 1
ATOM 7088 C CA . ASN A 1 887 ? 45.815 10.522 -27.724 1.00 63.38 887 ASN A CA 1
ATOM 7089 C C . ASN A 1 887 ? 44.725 10.733 -26.656 1.00 63.38 887 ASN A C 1
ATOM 7091 O O . ASN A 1 887 ? 44.250 9.748 -26.078 1.00 63.38 887 ASN A O 1
ATOM 7095 N N . LEU A 1 888 ? 44.368 11.990 -26.377 1.00 72.75 888 LEU A N 1
ATOM 7096 C CA . LEU A 1 888 ? 43.420 12.375 -25.323 1.00 72.75 888 LEU A CA 1
ATOM 7097 C C . LEU A 1 888 ? 42.027 12.804 -25.830 1.00 72.75 888 LEU A C 1
ATOM 7099 O O . LEU A 1 888 ? 41.202 13.235 -25.021 1.00 72.75 888 LEU A O 1
ATOM 7103 N N . GLU A 1 889 ? 41.731 12.639 -27.120 1.00 80.56 889 GLU A N 1
ATOM 7104 C CA . GLU A 1 889 ? 40.414 12.925 -27.716 1.00 80.56 889 GLU A CA 1
ATOM 7105 C C . GLU A 1 889 ? 39.254 12.230 -26.977 1.00 80.56 889 GLU A C 1
ATOM 7107 O O . GLU A 1 889 ? 39.307 11.041 -26.640 1.00 80.56 889 GLU A O 1
ATOM 7112 N N . GLY A 1 890 ? 38.179 12.979 -26.716 1.00 75.12 890 GLY A N 1
ATOM 7113 C CA . GLY A 1 890 ? 36.955 12.503 -26.066 1.00 75.12 890 GLY A CA 1
ATOM 7114 C C . GLY A 1 890 ? 37.033 12.347 -24.542 1.00 75.12 890 GLY A C 1
ATOM 7115 O O . GLY A 1 890 ? 36.063 11.907 -23.917 1.00 75.12 890 GLY A O 1
ATOM 7116 N N . ARG A 1 891 ? 38.163 12.690 -23.910 1.00 83.88 891 ARG A N 1
ATOM 7117 C CA . ARG A 1 891 ? 38.304 12.672 -22.445 1.00 83.88 891 ARG A CA 1
ATOM 7118 C C . ARG A 1 891 ? 37.621 13.880 -21.803 1.00 83.88 891 ARG A C 1
ATOM 7120 O O . ARG A 1 891 ? 37.728 15.000 -22.298 1.00 83.88 891 ARG A O 1
ATOM 7127 N N . ARG A 1 892 ? 36.970 13.657 -20.653 1.00 85.69 892 ARG A N 1
ATOM 7128 C CA . ARG A 1 892 ? 36.478 14.744 -19.793 1.00 85.69 892 ARG A CA 1
ATOM 7129 C C . ARG A 1 892 ? 37.638 15.429 -19.084 1.00 85.69 892 ARG A C 1
ATOM 7131 O O . ARG A 1 892 ? 38.563 14.776 -18.596 1.00 85.69 89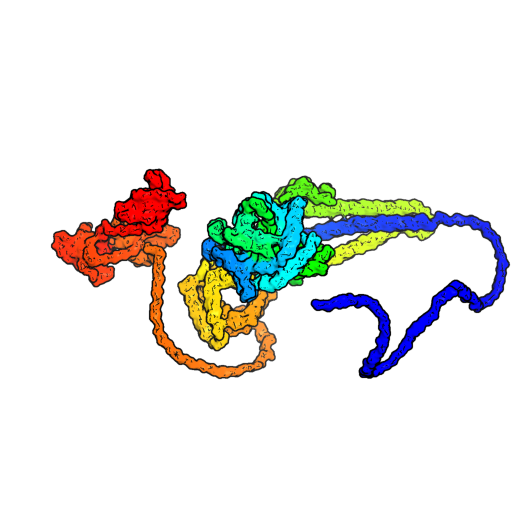2 ARG A O 1
ATOM 7138 N N . VAL A 1 893 ? 37.558 16.748 -19.019 1.00 89.12 893 VAL A N 1
ATOM 7139 C CA . VAL A 1 893 ? 38.579 17.613 -18.440 1.00 89.12 893 VAL A CA 1
ATOM 7140 C C . VAL A 1 893 ? 37.943 18.788 -17.708 1.00 89.12 893 VAL A C 1
ATOM 7142 O O . VAL A 1 893 ? 36.767 19.101 -17.881 1.00 89.12 893 VAL A O 1
ATOM 7145 N N . ILE A 1 894 ? 38.746 19.470 -16.903 1.00 90.00 894 ILE A N 1
ATOM 7146 C CA . ILE A 1 894 ? 38.505 20.857 -16.508 1.00 90.00 894 ILE A CA 1
ATOM 7147 C C . ILE A 1 894 ? 39.638 21.713 -17.084 1.00 90.00 894 ILE A C 1
ATOM 7149 O O . ILE A 1 894 ? 40.812 21.376 -16.911 1.00 90.00 894 ILE A O 1
ATOM 7153 N N . ALA A 1 895 ? 39.305 22.800 -17.775 1.00 89.62 895 ALA A N 1
ATOM 7154 C CA . ALA A 1 895 ? 40.267 23.647 -18.478 1.00 89.62 895 ALA A CA 1
ATOM 7155 C C . ALA A 1 895 ? 40.086 25.136 -18.144 1.00 89.62 895 ALA A C 1
ATOM 7157 O O . ALA A 1 895 ? 38.985 25.575 -17.814 1.00 89.62 895 ALA A O 1
ATOM 7158 N N . ARG A 1 896 ? 41.167 25.920 -18.201 1.00 88.62 896 ARG A N 1
ATOM 7159 C CA . ARG A 1 896 ? 41.132 27.378 -17.985 1.00 88.62 896 ARG A CA 1
ATOM 7160 C C . ARG A 1 896 ? 40.759 28.104 -19.266 1.00 88.62 896 ARG A C 1
ATOM 7162 O O . ARG A 1 896 ? 41.573 28.135 -20.182 1.00 88.62 896 ARG A O 1
ATOM 7169 N N . TYR A 1 897 ? 39.579 28.716 -19.285 1.00 84.62 897 TYR A N 1
ATOM 7170 C CA . TYR A 1 897 ? 39.109 29.468 -20.444 1.00 84.62 897 TYR A CA 1
ATOM 7171 C C . TYR A 1 897 ? 39.929 30.750 -20.640 1.00 84.62 897 TYR A C 1
ATOM 7173 O O . TYR A 1 897 ? 40.039 31.560 -19.709 1.00 84.62 897 TYR A O 1
ATOM 7181 N N . GLY A 1 898 ? 40.532 30.933 -21.816 1.00 81.56 898 GLY A N 1
ATOM 7182 C CA . GLY A 1 898 ? 41.304 32.130 -22.167 1.00 81.56 898 GLY A CA 1
ATOM 7183 C C . GLY A 1 898 ? 42.519 32.391 -21.269 1.00 81.56 898 GLY A C 1
ATOM 7184 O O . GLY A 1 898 ? 42.856 33.549 -21.024 1.00 81.56 898 GLY A O 1
ATOM 7185 N N . GLU A 1 899 ? 43.136 31.335 -20.725 1.00 79.69 899 GLU A N 1
ATOM 7186 C CA . GLU A 1 899 ? 44.211 31.406 -19.714 1.00 79.69 899 GLU A CA 1
ATOM 7187 C C . GLU A 1 899 ? 43.808 32.114 -18.400 1.00 79.69 899 GLU A C 1
ATOM 7189 O O . GLU A 1 899 ? 44.661 32.597 -17.651 1.00 79.69 899 GLU A O 1
ATOM 7194 N N . GLY A 1 900 ? 42.507 32.169 -18.095 1.00 76.44 900 GLY A N 1
ATOM 7195 C CA . GLY A 1 900 ? 41.984 32.732 -16.851 1.00 76.44 900 GLY A CA 1
ATOM 7196 C C . GLY A 1 900 ? 42.383 31.954 -15.588 1.00 76.44 900 GLY A C 1
ATOM 7197 O O . GLY A 1 900 ? 42.952 30.861 -15.627 1.00 76.44 900 GLY A O 1
ATOM 7198 N N . ASP A 1 901 ? 42.059 32.512 -14.421 1.00 79.75 901 ASP A N 1
ATOM 7199 C CA . ASP A 1 901 ? 42.437 31.909 -13.134 1.00 79.75 901 ASP A CA 1
ATOM 7200 C C . ASP A 1 901 ? 41.579 30.686 -12.750 1.00 79.75 901 ASP A C 1
ATOM 7202 O O . ASP A 1 901 ? 42.039 29.819 -11.990 1.00 79.75 901 ASP A O 1
ATOM 7206 N N . GLU A 1 902 ? 40.367 30.588 -13.304 1.00 80.81 902 GLU A N 1
ATOM 7207 C CA . GLU A 1 902 ? 39.336 29.601 -12.963 1.00 80.81 902 GLU A CA 1
ATOM 7208 C C . GLU A 1 902 ? 39.241 28.457 -13.986 1.00 80.81 902 GLU A C 1
ATOM 7210 O O . GLU A 1 902 ? 39.550 28.626 -15.163 1.00 80.81 902 GLU A O 1
ATOM 7215 N N . TYR A 1 903 ? 38.828 27.274 -13.519 1.00 86.44 903 TYR A N 1
ATOM 7216 C CA . TYR A 1 903 ? 38.699 26.062 -14.333 1.00 86.44 903 TYR A CA 1
ATOM 7217 C C . TYR A 1 903 ? 37.229 25.752 -14.611 1.00 86.44 903 TYR A C 1
ATOM 7219 O O . TYR A 1 903 ? 36.421 25.725 -13.683 1.00 86.44 903 TYR A O 1
ATOM 7227 N N . TYR A 1 904 ? 36.927 25.418 -15.861 1.00 86.94 904 TYR A N 1
ATOM 7228 C CA . TYR A 1 904 ? 35.587 25.109 -16.348 1.00 86.94 904 TYR A CA 1
ATOM 7229 C C . TYR A 1 904 ? 35.550 23.683 -16.913 1.00 86.94 904 TYR A C 1
ATOM 7231 O O . TYR A 1 904 ? 36.519 23.261 -17.549 1.00 86.94 904 TYR A O 1
ATOM 7239 N N . PRO A 1 905 ? 34.488 22.904 -16.652 1.00 91.75 905 PRO A N 1
ATOM 7240 C CA . PRO A 1 905 ? 34.374 21.540 -17.151 1.00 91.75 905 PRO A CA 1
ATOM 7241 C C . PRO A 1 905 ? 34.099 21.507 -18.656 1.00 91.75 905 PRO A C 1
ATOM 7243 O O . PRO A 1 905 ? 33.344 22.323 -19.183 1.00 91.75 905 PRO A O 1
ATOM 7246 N N . GLY A 1 906 ? 34.706 20.537 -19.332 1.00 92.94 906 GLY A N 1
ATOM 7247 C CA . GLY A 1 906 ? 34.541 20.322 -20.763 1.00 92.94 906 GLY A CA 1
ATOM 7248 C C . GLY A 1 906 ? 35.069 18.965 -21.218 1.00 92.94 906 GLY A C 1
ATOM 7249 O O . GLY A 1 906 ? 35.434 18.098 -20.414 1.00 92.94 906 GLY A O 1
ATOM 7250 N N . VAL A 1 907 ? 35.108 18.776 -22.529 1.00 94.00 907 VAL A N 1
ATOM 7251 C CA . VAL A 1 907 ? 35.619 17.578 -23.201 1.00 94.00 907 VAL A CA 1
ATOM 7252 C C . VAL A 1 907 ? 36.663 18.001 -24.228 1.00 94.00 907 VAL A C 1
ATOM 7254 O O . VAL A 1 907 ? 36.479 19.010 -24.906 1.00 94.00 907 VAL A O 1
ATOM 7257 N N . ILE A 1 908 ? 37.754 17.235 -24.340 1.00 91.69 908 ILE A N 1
ATOM 7258 C CA . ILE A 1 908 ? 38.715 17.405 -25.438 1.00 91.69 908 ILE A CA 1
ATOM 7259 C C . ILE A 1 908 ? 38.035 16.957 -26.731 1.00 91.69 908 ILE A C 1
ATOM 7261 O O . ILE A 1 908 ? 37.762 15.766 -26.900 1.00 91.69 908 ILE A O 1
ATOM 7265 N N . ASP A 1 909 ? 37.761 17.912 -27.612 1.00 88.94 909 ASP A N 1
ATOM 7266 C CA . ASP A 1 909 ? 37.161 17.677 -28.924 1.00 88.94 909 ASP A CA 1
ATOM 7267 C C . ASP A 1 909 ? 38.219 17.172 -29.923 1.00 88.94 909 ASP A C 1
ATOM 7269 O O . ASP A 1 909 ? 37.979 16.186 -30.618 1.00 88.94 909 ASP A O 1
ATOM 7273 N N . GLU A 1 910 ? 39.428 17.755 -29.905 1.00 87.00 910 GLU A N 1
ATOM 7274 C CA . GLU A 1 910 ? 40.554 17.368 -30.774 1.00 87.00 910 GLU A CA 1
ATOM 7275 C C . GLU A 1 910 ? 41.915 17.438 -30.040 1.00 87.00 910 GLU A C 1
ATOM 7277 O O . GLU A 1 910 ? 42.180 18.377 -29.281 1.00 87.00 910 GLU A O 1
ATOM 7282 N N . ASP A 1 911 ? 42.793 16.446 -30.258 1.00 85.38 911 ASP A N 1
ATOM 7283 C CA . ASP A 1 911 ? 44.189 16.428 -29.781 1.00 85.38 911 ASP A CA 1
ATOM 7284 C C . ASP A 1 911 ? 45.142 16.617 -30.969 1.00 85.38 911 ASP A C 1
ATOM 7286 O O . ASP A 1 911 ? 45.432 15.691 -31.733 1.00 85.38 911 ASP A O 1
ATOM 7290 N N . HIS A 1 912 ? 45.714 17.818 -31.092 1.00 70.62 912 HIS A N 1
ATOM 7291 C CA . HIS A 1 912 ? 46.645 18.167 -32.176 1.00 70.62 912 HIS A CA 1
ATOM 7292 C C . HIS A 1 912 ? 47.972 17.392 -32.103 1.00 70.62 912 HIS A C 1
ATOM 7294 O O . HIS A 1 912 ? 48.835 17.471 -32.987 1.00 70.62 912 HIS A O 1
ATOM 7300 N N . GLY A 1 913 ? 48.194 16.656 -31.013 1.00 57.00 913 GLY A N 1
ATOM 7301 C CA . GLY A 1 913 ? 49.390 15.883 -30.741 1.00 57.00 913 GLY A CA 1
ATOM 7302 C C . GLY A 1 913 ? 50.619 16.749 -30.466 1.00 57.00 913 GLY A C 1
ATOM 7303 O O . GLY A 1 913 ? 51.693 16.220 -30.206 1.00 57.00 913 GLY A O 1
ATOM 7304 N N . ASP A 1 914 ? 50.559 18.068 -30.525 1.00 63.97 914 ASP A N 1
ATOM 7305 C CA . ASP A 1 914 ? 51.695 18.943 -30.220 1.00 63.97 914 ASP A CA 1
ATOM 7306 C C . ASP A 1 914 ? 51.641 19.524 -28.797 1.00 63.97 914 ASP A C 1
ATOM 7308 O O . ASP A 1 914 ? 52.491 20.339 -28.433 1.00 63.97 914 ASP A O 1
ATOM 7312 N N . GLY A 1 915 ? 50.710 19.025 -27.972 1.00 66.44 915 GLY A N 1
ATOM 7313 C CA . GLY A 1 915 ? 50.466 19.471 -26.598 1.00 66.44 915 GLY A CA 1
ATOM 7314 C C . GLY A 1 915 ? 49.395 20.558 -26.480 1.00 66.44 915 GLY A C 1
ATOM 7315 O O . GLY A 1 915 ? 49.246 21.127 -25.392 1.00 66.44 915 GLY A O 1
ATOM 7316 N N . ARG A 1 916 ? 48.688 20.843 -27.581 1.00 77.38 916 ARG A N 1
ATOM 7317 C CA . ARG A 1 916 ? 47.493 21.683 -27.640 1.00 77.38 916 ARG A CA 1
ATOM 7318 C C . ARG A 1 916 ? 46.244 20.856 -27.922 1.00 77.38 916 ARG A C 1
ATOM 7320 O O . ARG A 1 916 ? 46.309 19.884 -28.673 1.00 77.38 916 ARG A O 1
ATOM 7327 N N . TYR A 1 917 ? 45.133 21.293 -27.349 1.00 86.56 917 TYR A N 1
ATOM 7328 C CA . TYR A 1 917 ? 43.855 20.597 -27.378 1.00 86.56 917 TYR A CA 1
ATOM 7329 C C . TYR A 1 917 ? 42.726 21.587 -27.618 1.00 86.56 917 TYR A C 1
ATOM 7331 O O . TYR A 1 917 ? 42.757 22.697 -27.082 1.00 86.56 917 TYR A O 1
ATOM 7339 N N . ASP A 1 918 ? 41.724 21.158 -28.368 1.00 92.19 918 ASP A N 1
ATOM 7340 C CA . ASP A 1 918 ? 40.502 21.931 -28.550 1.00 92.19 918 ASP A CA 1
ATOM 7341 C C . ASP A 1 918 ? 39.470 21.457 -27.530 1.00 92.19 918 ASP A C 1
ATOM 7343 O O . ASP A 1 918 ? 39.280 20.253 -27.337 1.00 92.19 918 ASP A O 1
ATOM 7347 N N . ILE A 1 919 ? 38.851 22.395 -26.816 1.00 93.81 919 ILE A N 1
ATOM 7348 C CA . ILE A 1 919 ? 37.993 22.107 -25.666 1.00 93.81 919 ILE A CA 1
ATOM 7349 C C . ILE A 1 919 ? 36.579 22.585 -25.952 1.00 93.81 919 ILE A C 1
ATOM 7351 O O . ILE A 1 919 ? 36.344 23.774 -26.165 1.00 93.81 919 ILE A O 1
ATOM 7355 N N . GLN A 1 920 ? 35.629 21.654 -25.884 1.00 95.94 920 GLN A N 1
ATOM 7356 C CA . GLN A 1 920 ? 34.204 21.953 -25.845 1.00 95.94 920 GLN A CA 1
ATOM 7357 C C . GLN A 1 920 ? 33.760 22.011 -24.381 1.00 95.94 920 GLN A C 1
ATOM 7359 O O . GLN A 1 920 ? 33.721 20.985 -23.696 1.00 95.94 920 GLN A O 1
ATOM 7364 N N . TYR A 1 921 ? 33.437 23.205 -23.891 1.00 94.38 921 TYR A N 1
ATOM 7365 C CA . TYR A 1 921 ? 32.973 23.416 -22.522 1.00 94.38 921 TYR A CA 1
ATOM 7366 C C . TYR A 1 921 ? 31.497 23.034 -22.369 1.00 94.38 921 TYR A C 1
ATOM 7368 O O . TYR A 1 921 ? 30.706 23.108 -23.315 1.00 94.38 921 TYR A O 1
ATOM 7376 N N . ASP A 1 922 ? 31.124 22.607 -21.159 1.00 88.81 922 ASP A N 1
ATOM 7377 C CA . ASP A 1 922 ? 29.774 22.113 -20.849 1.00 88.81 922 ASP A CA 1
ATOM 7378 C C . ASP A 1 922 ? 28.694 23.224 -20.907 1.00 88.81 922 ASP A C 1
ATOM 7380 O O . ASP A 1 922 ? 27.502 22.921 -20.989 1.00 88.81 922 ASP A O 1
ATOM 7384 N N . ASP A 1 923 ? 29.087 24.502 -20.877 1.00 83.44 923 ASP A N 1
ATOM 7385 C CA . ASP A 1 923 ? 28.205 25.669 -21.051 1.00 83.44 923 ASP A CA 1
ATOM 7386 C C . ASP A 1 923 ? 27.947 26.033 -22.527 1.00 83.44 923 ASP A C 1
ATOM 7388 O O . ASP A 1 923 ? 27.098 26.881 -22.816 1.00 83.44 923 ASP A O 1
ATOM 7392 N N . GLY A 1 924 ? 28.605 25.330 -23.454 1.00 79.06 924 GLY A N 1
ATOM 7393 C CA . GLY A 1 924 ? 28.452 25.479 -24.898 1.00 79.06 924 GLY A CA 1
ATOM 7394 C C . GLY A 1 924 ? 29.553 26.296 -25.575 1.00 79.06 924 GLY A C 1
ATOM 7395 O O . GLY A 1 924 ? 29.567 26.335 -26.808 1.00 79.06 924 GLY A O 1
ATOM 7396 N N . ASP A 1 925 ? 30.477 26.893 -24.817 1.00 88.56 925 ASP A N 1
ATOM 7397 C CA . ASP A 1 925 ? 31.624 27.614 -25.373 1.00 88.56 925 ASP A CA 1
ATOM 7398 C C . ASP A 1 925 ? 32.705 26.647 -25.894 1.00 88.56 925 ASP A C 1
ATOM 7400 O O . ASP A 1 925 ? 32.797 25.487 -25.484 1.00 88.56 925 ASP A O 1
ATOM 7404 N N . PHE A 1 926 ? 33.521 27.118 -26.839 1.00 91.38 926 PHE A N 1
ATOM 7405 C CA . PHE A 1 926 ? 34.568 26.333 -27.498 1.00 91.38 926 PHE A CA 1
ATOM 7406 C C . PHE A 1 926 ? 35.872 27.128 -27.560 1.00 91.38 926 PHE A C 1
ATOM 7408 O O . PHE A 1 926 ? 35.861 28.309 -27.922 1.00 91.38 926 PHE A O 1
ATOM 7415 N N . GLU A 1 927 ? 36.989 26.485 -27.228 1.00 92.81 927 GLU A N 1
ATOM 7416 C CA . GLU A 1 927 ? 38.317 27.097 -27.267 1.00 92.81 927 GLU A CA 1
ATOM 7417 C C . GLU A 1 927 ? 39.319 26.199 -27.995 1.00 92.81 927 GLU A C 1
ATOM 7419 O O . GLU A 1 927 ? 39.510 25.040 -27.633 1.00 92.81 927 GLU A O 1
ATOM 7424 N N . GLU A 1 928 ? 39.981 26.761 -29.008 1.00 92.75 928 GLU A N 1
ATOM 7425 C CA . GLU A 1 928 ? 41.006 26.070 -29.791 1.00 92.75 928 GLU A CA 1
ATOM 7426 C C . GLU A 1 928 ? 42.399 26.272 -29.190 1.00 92.75 928 GLU A C 1
ATOM 7428 O O . GLU A 1 928 ? 42.778 27.371 -28.774 1.00 92.75 928 GLU A O 1
ATOM 7433 N N . GLY A 1 929 ? 43.218 25.227 -29.244 1.00 82.38 929 GLY A N 1
ATOM 7434 C CA . GLY A 1 929 ? 44.650 25.335 -28.999 1.00 82.38 929 GLY A CA 1
ATOM 7435 C C . GLY A 1 929 ? 45.055 25.489 -27.530 1.00 82.38 929 GLY A C 1
ATOM 7436 O O . GLY A 1 929 ? 46.152 25.991 -27.257 1.00 82.38 929 GLY A O 1
ATOM 7437 N N . VAL A 1 930 ? 44.219 25.043 -26.590 1.00 88.50 930 VAL A N 1
ATOM 7438 C CA . VAL A 1 930 ? 44.476 25.088 -25.144 1.00 88.50 930 VAL A CA 1
ATOM 7439 C C . VAL A 1 930 ? 45.669 24.197 -24.798 1.00 88.50 930 VAL A C 1
ATOM 7441 O O . VAL A 1 930 ? 45.731 23.028 -25.170 1.00 88.50 930 VAL A O 1
ATOM 7444 N N . THR A 1 931 ? 46.658 24.734 -24.085 1.00 83.44 931 THR A N 1
ATOM 7445 C CA . THR A 1 931 ? 47.864 23.980 -23.711 1.00 83.44 931 THR A CA 1
ATOM 7446 C C . THR A 1 931 ? 47.597 23.015 -22.555 1.00 83.44 931 THR A C 1
ATOM 7448 O O . THR A 1 931 ? 46.795 23.296 -21.665 1.00 83.44 931 THR A O 1
ATOM 7451 N N . MET A 1 932 ? 48.333 21.897 -22.508 1.00 78.88 932 MET A N 1
ATOM 7452 C CA . MET A 1 932 ? 48.211 20.894 -21.432 1.00 78.88 932 MET A CA 1
ATOM 7453 C C . MET A 1 932 ? 48.311 21.483 -20.011 1.00 78.88 932 MET A C 1
ATOM 7455 O O . MET A 1 932 ? 47.729 20.951 -19.074 1.00 78.88 932 MET A O 1
ATOM 7459 N N . GLU A 1 933 ? 49.055 22.576 -19.827 1.00 80.38 933 GLU A N 1
ATOM 7460 C CA . GLU A 1 933 ? 49.238 23.230 -18.522 1.00 80.38 933 GLU A CA 1
ATOM 7461 C C . GLU A 1 933 ? 47.945 23.865 -17.986 1.00 80.38 933 GLU A C 1
ATOM 7463 O O . GLU A 1 933 ? 47.788 24.028 -16.774 1.00 80.38 933 GLU A O 1
ATOM 7468 N N . ASN A 1 934 ? 47.007 24.170 -18.883 1.00 82.38 934 ASN A N 1
ATOM 7469 C CA . ASN A 1 934 ? 45.706 24.748 -18.576 1.00 82.38 934 ASN A CA 1
ATOM 7470 C C . ASN A 1 934 ? 44.592 23.698 -18.478 1.00 82.38 934 ASN A C 1
ATOM 7472 O O . ASN A 1 934 ? 43.441 24.076 -18.278 1.00 82.38 934 ASN A O 1
ATOM 7476 N N . ILE A 1 935 ? 44.915 22.403 -18.573 1.00 81.50 935 ILE A N 1
ATOM 7477 C CA . ILE A 1 935 ? 43.958 21.290 -18.607 1.00 81.50 935 ILE A CA 1
ATOM 7478 C C . ILE A 1 935 ? 44.256 20.310 -17.468 1.00 81.50 935 ILE A C 1
ATOM 7480 O O . ILE A 1 935 ? 45.398 19.911 -17.240 1.00 81.50 935 ILE A O 1
ATOM 7484 N N . LYS A 1 936 ? 43.213 19.869 -16.760 1.00 84.31 936 LYS A N 1
ATOM 7485 C CA . LYS A 1 936 ? 43.280 18.753 -15.806 1.00 84.31 936 LYS A CA 1
ATOM 7486 C C . LYS A 1 936 ? 42.290 17.671 -16.226 1.00 84.31 936 LYS A C 1
ATOM 7488 O O . LYS A 1 936 ? 41.115 17.961 -16.429 1.00 84.31 936 LYS A O 1
ATOM 7493 N N . LEU A 1 937 ? 42.771 16.435 -16.345 1.00 74.75 937 LEU A N 1
ATOM 7494 C CA . LEU A 1 937 ? 41.948 15.261 -16.659 1.00 74.75 937 LEU A CA 1
ATOM 7495 C C . LEU A 1 937 ? 41.031 14.929 -15.469 1.00 74.75 937 LEU A C 1
ATOM 7497 O O . LEU A 1 937 ? 41.494 14.979 -14.326 1.00 74.75 937 LEU A O 1
ATOM 7501 N N . GLN A 1 938 ? 39.754 14.637 -15.745 1.00 54.34 938 GLN A N 1
ATOM 7502 C CA . GLN A 1 938 ? 38.760 14.198 -14.751 1.00 54.34 938 GLN A CA 1
ATOM 7503 C C . GLN A 1 938 ? 38.669 12.679 -14.646 1.00 54.34 938 GLN A C 1
ATOM 7505 O O . GLN A 1 938 ? 38.739 12.000 -15.699 1.00 54.34 938 GLN A O 1
#

Secondary structure (DSSP, 8-state):
--------------------------------------------S------------------HHHHHHHHHHHHHHHHHHHHHHHHHHHHHHHHHHIIIIIHHHHHHH-TTTTSHHHH---TT-S---GGG---SSGGGGBPPTT--HHHHHHHHHHHSEEEES--S-HHHHHHHHHHHHHHHTTSPPPP-SS-TTEEEEEPPTTS-THHHHHHHHHHH-HHHHHHHHHHH-SSPEEEEEEEEEE-TTPPPPPPB-SS-GGG-TTT-TTTB---EEEEEESS-EETTTTPPEE-TTGGG-SS--TTTHHHH-EETT-TTSEE-TT-EEEEETTS-EEPPP---TTPPPEEEEEEEEEPPP-TTTS----BPPSSS-----GGGTT-BHHHHHTHHHHS-HHHHHHHHTTSS---S--HHHHHHHHHHTT--SSS-HHHHHHTTS-TTS-GGGS--S----S-GGGHHHHHHHHHHHHHHHHHHHHHHHHHHHHHHHHHHHHHHS---SSPPPHHHHHHHHHHHHHHHHHHHHHHHHHHHHHSHHHHHHHTS-SS-PPPPPTT----------TTSEE---TT--SSS--HHHHHHHH-HHHHHHHHHHHHHHTTGGGS-HHHHHHHHHHHHHHHHTT--EEEE-TTS-EEE---HHHHHHHHHHHHHHHH-HHHHHHHHHHHHHHHHHHHSTTTTSHIIIIIHHHHHHHHHHHHS---TTTHHHHTTSS---TTSSTT--------------PPPP-PPPPPP--SSTTTT--TT-EEEE-GGG-SS--EEEEEEEEETTTTEEEEEETTS-EEEEEEGGGEEPPPPP-TT-EEEE--TT-SS-EEEEEEEEEETTEEEEEETTT--EEEEE-GGGEEE-S--PPP-TT-EEEE-GGG-SS-EEEEEEEE-SSSEEEEEETTS-EEEEEEGGGEEE-